Protein AF-A0A3S4H7D8-F1 (afdb_monomer_lite)

Radius of gyration: 32.88 Å; chains: 1; bounding box: 71×104×76 Å

Structure (mmCIF, N/CA/C/O backbone):
data_AF-A0A3S4H7D8-F1
#
_entry.id   AF-A0A3S4H7D8-F1
#
loop_
_atom_site.group_PDB
_atom_site.id
_atom_site.type_symbol
_atom_site.label_atom_id
_atom_site.label_alt_id
_atom_site.label_comp_id
_atom_site.label_asym_id
_atom_site.label_entity_id
_atom_site.label_seq_id
_atom_site.pdbx_PDB_ins_code
_atom_site.Cartn_x
_atom_site.Cartn_y
_atom_site.Cartn_z
_atom_site.occupancy
_atom_site.B_iso_or_equiv
_atom_site.auth_seq_id
_atom_site.auth_comp_id
_atom_site.auth_asym_id
_atom_site.auth_atom_id
_atom_site.pdbx_PDB_model_num
ATOM 1 N N . MET A 1 1 ? 6.329 37.029 -28.961 1.00 77.62 1 MET A N 1
ATOM 2 C CA . MET A 1 1 ? 5.594 35.755 -28.760 1.00 77.62 1 MET A CA 1
ATOM 3 C C . MET A 1 1 ? 4.751 35.401 -29.971 1.00 77.62 1 MET A C 1
ATOM 5 O O . MET A 1 1 ? 4.863 34.278 -30.436 1.00 77.62 1 MET A O 1
ATOM 9 N N . GLU A 1 2 ? 3.976 36.338 -30.525 1.00 82.50 2 GLU A N 1
ATOM 10 C CA . GLU A 1 2 ? 3.215 36.102 -31.762 1.00 82.50 2 GLU A CA 1
ATOM 11 C C . GLU A 1 2 ? 4.091 35.656 -32.935 1.00 82.50 2 GLU A C 1
ATOM 13 O O . GLU A 1 2 ? 3.792 34.639 -33.551 1.00 82.50 2 GLU A O 1
ATOM 18 N N . ASP A 1 3 ? 5.211 36.339 -33.185 1.00 82.44 3 ASP A N 1
ATOM 19 C CA . ASP A 1 3 ? 6.143 35.950 -34.253 1.00 82.44 3 ASP A CA 1
ATOM 20 C C . ASP A 1 3 ? 6.737 34.559 -34.031 1.00 82.44 3 ASP A C 1
ATOM 22 O O . ASP A 1 3 ? 6.942 33.821 -34.987 1.00 82.44 3 ASP A O 1
ATOM 26 N N . ARG A 1 4 ? 6.938 34.163 -32.766 1.00 75.81 4 ARG A N 1
ATOM 27 C CA . ARG A 1 4 ? 7.455 32.841 -32.387 1.00 75.81 4 ARG A CA 1
ATOM 28 C C . ARG A 1 4 ? 6.393 31.750 -32.541 1.00 75.81 4 ARG A C 1
ATOM 30 O O . ARG A 1 4 ? 6.674 30.692 -33.082 1.00 75.81 4 ARG A O 1
ATOM 37 N N . ALA A 1 5 ? 5.144 32.034 -32.173 1.00 79.62 5 ALA A N 1
ATOM 38 C CA . ALA A 1 5 ? 4.016 31.138 -32.424 1.00 79.62 5 ALA A CA 1
ATOM 39 C C . ALA A 1 5 ? 3.720 30.971 -33.929 1.00 79.62 5 ALA A C 1
ATOM 41 O O . ALA A 1 5 ? 3.297 29.895 -34.351 1.00 79.62 5 ALA A O 1
ATOM 42 N N . ARG A 1 6 ? 3.938 32.021 -34.738 1.00 80.31 6 ARG A N 1
ATOM 43 C CA . ARG A 1 6 ? 3.793 31.984 -36.204 1.00 80.31 6 ARG A CA 1
ATOM 44 C C . ARG A 1 6 ? 4.972 31.283 -36.884 1.00 80.31 6 ARG A C 1
ATOM 46 O O . ARG A 1 6 ? 4.738 30.501 -37.800 1.00 80.31 6 ARG A O 1
ATOM 53 N N . SER A 1 7 ? 6.208 31.519 -36.438 1.00 74.88 7 SER A N 1
ATOM 54 C CA . SER A 1 7 ? 7.414 30.921 -37.033 1.00 74.88 7 SER A CA 1
ATOM 55 C C . SER A 1 7 ? 7.518 29.412 -36.801 1.00 74.88 7 SER A C 1
ATOM 57 O O . SER A 1 7 ? 8.056 28.708 -37.648 1.00 74.88 7 SER A O 1
ATOM 59 N N . ILE A 1 8 ? 6.936 28.900 -35.711 1.00 72.19 8 ILE A N 1
ATOM 60 C CA . ILE A 1 8 ? 6.819 27.457 -35.425 1.00 72.19 8 ILE A CA 1
ATOM 61 C C . ILE A 1 8 ? 5.765 26.762 -36.334 1.00 72.19 8 ILE A C 1
ATOM 63 O O . ILE A 1 8 ? 5.587 25.544 -36.294 1.00 72.19 8 ILE A O 1
ATOM 67 N N . GLY A 1 9 ? 5.072 27.519 -37.196 1.00 53.75 9 GLY A N 1
ATOM 68 C CA . GLY A 1 9 ? 3.984 27.067 -38.067 1.00 53.75 9 GLY A CA 1
ATOM 69 C C . GLY A 1 9 ? 4.163 25.682 -38.715 1.00 53.75 9 GLY A C 1
ATOM 70 O O . GLY A 1 9 ? 5.124 25.414 -39.429 1.00 53.75 9 GLY A O 1
ATOM 71 N N . SER A 1 10 ? 3.163 24.814 -38.508 1.00 57.34 10 SER A N 1
ATOM 72 C CA . SER A 1 10 ? 2.993 23.465 -39.092 1.00 57.34 10 SER A CA 1
ATOM 73 C C . SER A 1 10 ? 4.110 22.430 -38.863 1.00 57.34 10 SER A C 1
ATOM 75 O O . SER A 1 10 ? 4.121 21.393 -39.525 1.00 57.34 10 SER A O 1
ATOM 77 N N . ALA A 1 11 ? 5.023 22.647 -37.913 1.00 48.16 11 ALA A N 1
ATOM 78 C CA . ALA A 1 11 ? 6.045 21.656 -37.575 1.00 48.16 11 ALA A CA 1
ATOM 79 C C . ALA A 1 11 ? 5.436 20.385 -36.933 1.00 48.16 11 ALA A C 1
ATOM 81 O O . ALA A 1 11 ? 4.646 20.457 -35.995 1.00 48.16 11 ALA A O 1
ATOM 82 N N . VAL A 1 12 ? 5.827 19.205 -37.432 1.00 55.25 12 VAL A N 1
ATOM 83 C CA . VAL A 1 12 ? 5.228 17.881 -37.124 1.00 55.25 12 VAL A CA 1
ATOM 84 C C . VAL A 1 12 ? 5.730 17.278 -35.791 1.00 55.25 12 VAL A C 1
ATOM 86 O O . VAL A 1 12 ? 5.392 16.146 -35.451 1.00 55.25 12 VAL A O 1
ATOM 89 N N . SER A 1 13 ? 6.538 18.001 -35.001 1.00 64.25 13 SER A N 1
ATOM 90 C CA . SER A 1 13 ? 7.102 17.482 -33.744 1.00 64.25 13 SER A CA 1
ATOM 91 C C . SER A 1 13 ? 6.318 17.947 -32.510 1.00 64.25 13 SER A C 1
ATOM 93 O O . SER A 1 13 ? 5.899 19.098 -32.394 1.00 64.25 13 SER A O 1
ATOM 95 N N . ARG A 1 14 ? 6.132 17.031 -31.553 1.00 58.94 14 ARG A N 1
ATOM 96 C CA . ARG A 1 14 ? 5.351 17.253 -30.325 1.00 58.94 14 ARG A CA 1
ATOM 97 C C . ARG A 1 14 ? 5.906 18.390 -29.454 1.00 58.94 14 ARG A C 1
ATOM 99 O O . ARG A 1 14 ? 5.127 19.180 -28.944 1.00 58.94 14 ARG A O 1
ATOM 106 N N . GLY A 1 15 ? 7.233 18.513 -29.355 1.00 68.62 15 GLY A N 1
ATOM 107 C CA . GLY A 1 15 ? 7.877 19.582 -28.580 1.00 68.62 15 GLY A CA 1
ATOM 108 C C . GLY A 1 15 ? 7.658 20.978 -29.172 1.00 68.62 15 GLY A C 1
ATOM 109 O O . GLY A 1 15 ? 7.417 21.927 -28.433 1.00 68.62 15 GLY A O 1
ATOM 110 N N . ALA A 1 16 ? 7.650 21.097 -30.503 1.00 68.12 16 ALA A N 1
ATOM 111 C CA . ALA A 1 16 ? 7.354 22.361 -31.175 1.00 68.12 16 ALA A CA 1
ATOM 112 C C . ALA A 1 16 ? 5.885 22.780 -30.979 1.00 68.12 16 ALA A C 1
ATOM 114 O O . ALA A 1 16 ? 5.584 23.963 -30.824 1.00 68.12 16 ALA A O 1
ATOM 115 N N . LEU A 1 17 ? 4.962 21.812 -30.934 1.00 70.31 17 LEU A N 1
ATOM 116 C CA . LEU A 1 17 ? 3.548 22.082 -30.675 1.00 70.31 17 LEU A CA 1
ATOM 117 C C . LEU A 1 17 ? 3.307 22.568 -29.237 1.00 70.31 17 LEU A C 1
ATOM 119 O O . LEU A 1 17 ? 2.519 23.492 -29.033 1.00 70.31 17 LEU A O 1
ATOM 123 N N . ASP A 1 18 ? 4.004 21.991 -28.257 1.00 74.94 18 ASP A N 1
ATOM 124 C CA . ASP A 1 18 ? 3.924 22.418 -26.857 1.00 74.94 18 ASP A CA 1
ATOM 125 C C . ASP A 1 18 ? 4.490 23.839 -26.672 1.00 74.94 18 ASP A C 1
ATOM 127 O O . ASP A 1 18 ? 3.840 24.674 -26.040 1.00 74.94 18 ASP A O 1
ATOM 131 N N . GLU A 1 19 ? 5.617 24.174 -27.314 1.00 77.19 19 GLU A N 1
ATOM 132 C CA . GLU A 1 19 ? 6.172 25.541 -27.308 1.00 77.19 19 GLU A CA 1
ATOM 133 C C . GLU A 1 19 ? 5.218 26.549 -27.979 1.00 77.19 19 GLU A C 1
ATOM 135 O O . GLU A 1 19 ? 4.993 27.650 -27.464 1.00 77.19 19 GLU A O 1
ATOM 140 N N . ALA A 1 20 ? 4.590 26.173 -29.099 1.00 76.94 20 ALA A N 1
ATOM 141 C CA . ALA A 1 20 ? 3.600 27.014 -29.770 1.00 76.94 20 ALA A CA 1
ATOM 142 C C . ALA A 1 20 ? 2.346 27.239 -28.907 1.00 76.94 20 ALA A C 1
ATOM 144 O O . ALA A 1 20 ? 1.824 28.356 -28.853 1.00 76.94 20 ALA A O 1
ATOM 145 N N . ASN A 1 21 ? 1.871 26.205 -28.209 1.00 79.88 21 ASN A N 1
ATOM 146 C CA . ASN A 1 21 ? 0.740 26.308 -27.286 1.00 79.88 21 ASN A CA 1
ATOM 147 C C . ASN A 1 21 ? 1.075 27.176 -26.071 1.00 79.88 21 ASN A C 1
ATOM 149 O O . ASN A 1 21 ? 0.256 28.006 -25.678 1.00 79.88 21 ASN A O 1
ATOM 153 N N . GLN A 1 22 ? 2.288 27.060 -25.530 1.00 79.81 22 GLN A N 1
ATOM 154 C CA . GLN A 1 22 ? 2.764 27.929 -24.457 1.00 79.81 22 GLN A CA 1
ATOM 155 C C . GLN A 1 22 ? 2.817 29.395 -24.911 1.00 79.81 22 GLN A C 1
ATOM 157 O O . GLN A 1 22 ? 2.301 30.271 -24.219 1.00 79.81 22 GLN A O 1
ATOM 162 N N . CYS A 1 23 ? 3.340 29.668 -26.112 1.00 79.88 23 CYS A N 1
ATOM 163 C CA . CYS A 1 23 ? 3.332 31.018 -26.681 1.00 79.88 23 CYS A CA 1
ATOM 164 C C . CYS A 1 23 ? 1.905 31.568 -26.844 1.00 79.88 23 CYS A C 1
ATOM 166 O O . CYS A 1 23 ? 1.665 32.735 -26.540 1.00 79.88 23 CYS A O 1
ATOM 168 N N . ARG A 1 24 ? 0.945 30.745 -27.294 1.00 84.00 24 ARG A N 1
ATOM 169 C CA . ARG A 1 24 ? -0.473 31.140 -27.413 1.00 84.00 24 ARG A CA 1
ATOM 170 C C . ARG A 1 24 ? -1.103 31.449 -26.059 1.00 84.00 24 ARG A C 1
ATOM 172 O O . ARG A 1 24 ? -1.788 32.460 -25.944 1.00 84.00 24 ARG A O 1
ATOM 179 N N . ALA A 1 25 ? -0.843 30.629 -25.043 1.00 82.94 25 ALA A N 1
ATOM 180 C CA . ALA A 1 25 ? -1.320 30.875 -23.685 1.00 82.94 25 ALA A CA 1
ATOM 181 C C . ALA A 1 25 ? -0.804 32.218 -23.142 1.00 82.94 25 ALA A C 1
ATOM 183 O O . ALA A 1 25 ? -1.588 33.015 -22.630 1.00 82.94 25 ALA A O 1
ATOM 184 N N . MET A 1 26 ? 0.482 32.519 -23.348 1.00 85.38 26 MET A N 1
ATOM 185 C CA . MET A 1 26 ? 1.066 33.803 -22.944 1.00 85.38 26 MET A CA 1
ATOM 186 C C . MET A 1 26 ? 0.446 34.992 -23.696 1.00 85.38 26 MET A C 1
ATOM 188 O O . MET A 1 26 ? 0.150 36.012 -23.081 1.00 85.38 26 MET A O 1
ATOM 192 N N . ILE A 1 27 ? 0.174 34.858 -25.002 1.00 87.19 27 ILE A N 1
ATOM 193 C CA . ILE A 1 27 ? -0.529 35.891 -25.788 1.00 87.19 27 ILE A CA 1
ATOM 194 C C . ILE A 1 27 ? -1.932 36.148 -25.221 1.00 87.19 27 ILE A C 1
ATOM 196 O O . ILE A 1 27 ? -2.331 37.303 -25.067 1.00 87.19 27 ILE A O 1
ATOM 200 N N . TYR A 1 28 ? -2.681 35.096 -24.876 1.00 86.69 28 TYR A N 1
ATOM 201 C CA . TYR A 1 28 ? -4.006 35.251 -24.271 1.00 86.69 28 TYR A CA 1
ATOM 202 C C . TYR A 1 28 ? -3.949 35.949 -22.910 1.00 86.69 28 TYR A C 1
ATOM 204 O O . TYR A 1 28 ? -4.774 36.828 -22.662 1.00 86.69 28 TYR A O 1
ATOM 212 N N . ALA A 1 29 ? -2.963 35.623 -22.071 1.00 84.00 29 ALA A N 1
ATOM 213 C CA . ALA A 1 29 ? -2.756 36.300 -20.794 1.00 84.00 29 ALA A CA 1
ATOM 214 C C . ALA A 1 29 ? -2.449 37.798 -20.987 1.00 84.00 29 ALA A C 1
ATOM 216 O O . ALA A 1 29 ? -3.114 38.641 -20.386 1.00 84.00 29 ALA A O 1
ATOM 217 N N . CYS A 1 30 ? -1.527 38.153 -21.892 1.00 86.69 30 CYS A N 1
ATOM 218 C CA . CYS A 1 30 ? -1.227 39.554 -22.210 1.00 86.69 30 CYS A CA 1
ATOM 219 C C . CYS A 1 30 ? -2.470 40.311 -22.708 1.00 86.69 30 CYS A C 1
ATOM 221 O O . CYS A 1 30 ? -2.769 41.402 -22.221 1.00 86.69 30 CYS A O 1
ATOM 223 N N . ASN A 1 31 ? -3.243 39.711 -23.618 1.00 89.38 31 ASN A N 1
ATOM 224 C CA . ASN A 1 31 ? -4.479 40.311 -24.126 1.00 89.38 31 ASN A CA 1
ATOM 225 C C . ASN A 1 31 ? -5.532 40.499 -23.024 1.00 89.38 31 ASN A C 1
ATOM 227 O O . ASN A 1 31 ? -6.253 41.497 -23.023 1.00 89.38 31 ASN A O 1
ATOM 231 N N . ALA A 1 32 ? -5.627 39.572 -22.068 1.00 87.56 32 ALA A N 1
ATOM 232 C CA . ALA A 1 32 ? -6.540 39.696 -20.935 1.00 87.56 32 ALA A CA 1
ATOM 233 C C . ALA A 1 32 ? -6.187 40.895 -20.039 1.00 87.56 32 ALA A C 1
ATOM 235 O O . ALA A 1 32 ? -7.083 41.652 -19.662 1.00 87.56 32 ALA A O 1
ATOM 236 N N . VAL A 1 33 ? -4.898 41.121 -19.761 1.00 87.50 33 VAL A N 1
ATOM 237 C CA . VAL A 1 33 ? -4.431 42.275 -18.970 1.00 87.50 33 VAL A CA 1
ATOM 238 C C . VAL A 1 33 ? -4.685 43.597 -19.697 1.00 87.50 33 VAL A C 1
ATOM 240 O O . VAL A 1 33 ? -5.185 44.543 -19.087 1.00 87.50 33 VAL A O 1
ATOM 243 N N . VAL A 1 34 ? -4.428 43.659 -21.008 1.00 91.56 34 VAL A N 1
ATOM 244 C CA . VAL A 1 34 ? -4.742 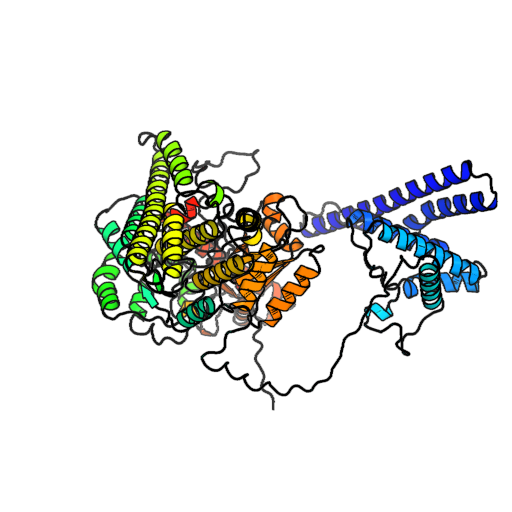44.844 -21.831 1.00 91.56 34 VAL A CA 1
ATOM 245 C C . VAL A 1 34 ? -6.243 45.147 -21.801 1.00 91.56 34 VAL A C 1
ATOM 247 O O . VAL A 1 34 ? -6.645 46.288 -21.581 1.00 91.56 34 VAL A O 1
ATOM 250 N N . ASN A 1 35 ? -7.090 44.123 -21.934 1.00 91.44 35 ASN A N 1
ATOM 251 C CA . ASN A 1 35 ? -8.543 44.285 -21.856 1.00 91.44 35 ASN A CA 1
ATOM 252 C C . ASN A 1 35 ? -9.019 44.743 -20.468 1.00 91.44 35 ASN A C 1
ATOM 254 O O . ASN A 1 35 ? -9.942 45.554 -20.372 1.00 91.44 35 ASN A O 1
ATOM 258 N N . LEU A 1 36 ? -8.413 44.241 -19.387 1.00 89.81 36 LEU A N 1
ATOM 259 C CA . LEU A 1 36 ? -8.705 44.698 -18.027 1.00 89.81 36 LEU A CA 1
ATOM 260 C C . LEU A 1 36 ? -8.384 46.188 -17.873 1.00 89.81 36 LEU A C 1
ATOM 262 O O . LEU A 1 36 ? -9.215 46.950 -17.376 1.00 89.81 36 LEU A O 1
ATOM 266 N N . ALA A 1 37 ? -7.212 46.612 -18.336 1.00 93.19 37 ALA A N 1
ATOM 267 C CA . ALA A 1 37 ? -6.800 48.005 -18.259 1.00 93.19 37 ALA A CA 1
ATOM 268 C C . ALA A 1 37 ? -7.681 48.925 -19.114 1.00 93.19 37 ALA A C 1
ATOM 270 O O . ALA A 1 37 ? -8.049 50.003 -18.652 1.00 93.19 37 ALA A O 1
ATOM 271 N N . GLN A 1 38 ? -8.115 48.475 -20.297 1.00 93.56 38 GLN A N 1
ATOM 272 C CA . GLN A 1 38 ? -9.077 49.213 -21.121 1.00 93.56 38 GLN A CA 1
ATOM 273 C C . GLN A 1 38 ? -10.401 49.437 -20.377 1.00 93.56 38 GLN A C 1
ATOM 275 O O . GLN A 1 38 ? -10.895 50.560 -20.331 1.00 93.56 38 GLN A O 1
ATOM 280 N N . LYS A 1 39 ? -10.942 48.404 -19.715 1.00 93.31 39 LYS A N 1
ATOM 281 C CA . LYS A 1 39 ? -12.167 48.543 -18.906 1.00 93.31 39 LYS A CA 1
ATOM 282 C C . LYS A 1 39 ? -12.000 49.549 -17.766 1.00 93.31 39 LYS A C 1
ATOM 284 O O . LYS A 1 39 ? -12.928 50.300 -17.465 1.00 93.31 39 LYS A O 1
ATOM 289 N N . LEU A 1 40 ? -10.835 49.563 -17.118 1.00 93.12 40 LEU A N 1
ATOM 290 C CA . LEU A 1 40 ? -10.525 50.535 -16.068 1.00 93.12 40 LEU A CA 1
ATOM 291 C C . LEU A 1 40 ? -10.377 51.955 -16.637 1.00 93.12 40 LEU A C 1
ATOM 293 O O . LEU A 1 40 ? -10.858 52.902 -16.017 1.00 93.12 40 LEU A O 1
ATOM 297 N N . ALA A 1 41 ? -9.783 52.100 -17.824 1.00 95.62 41 ALA A N 1
ATOM 298 C CA . ALA A 1 41 ? -9.647 53.381 -18.511 1.00 95.62 41 ALA A CA 1
ATOM 299 C C . ALA A 1 41 ? -11.011 53.979 -18.871 1.00 95.62 41 ALA A C 1
ATOM 301 O O . ALA A 1 41 ? -11.274 55.139 -18.565 1.00 95.62 41 ALA A O 1
ATOM 302 N N . ASP A 1 42 ? -11.904 53.172 -19.444 1.00 95.62 42 ASP A N 1
ATOM 303 C CA . ASP A 1 42 ? -13.255 53.609 -19.805 1.00 95.62 42 ASP A CA 1
ATOM 304 C C . ASP A 1 42 ? -14.046 54.025 -18.555 1.00 95.62 42 ASP A C 1
ATOM 306 O O . ASP A 1 42 ? -14.780 55.014 -18.561 1.00 95.62 42 ASP A O 1
ATOM 310 N N . LYS A 1 43 ? -13.848 53.322 -17.430 1.00 94.44 43 LYS A N 1
ATOM 311 C CA . LYS A 1 43 ? -14.435 53.714 -16.143 1.00 94.44 43 LYS A CA 1
ATOM 312 C C . LYS A 1 43 ? -13.887 55.054 -15.644 1.00 94.44 43 LYS A C 1
ATOM 314 O O . LYS A 1 43 ? -14.670 55.875 -15.171 1.00 94.44 43 LYS A O 1
ATOM 319 N N . ALA A 1 44 ? -12.580 55.288 -15.750 1.00 94.56 44 ALA A N 1
ATOM 320 C CA . ALA A 1 44 ? -11.966 56.558 -15.366 1.00 94.56 44 ALA A CA 1
ATOM 321 C C . ALA A 1 44 ? -12.460 57.727 -16.239 1.00 94.56 44 ALA A C 1
ATOM 323 O O . ALA A 1 44 ? -12.761 58.793 -15.704 1.00 94.56 44 ALA A O 1
ATOM 324 N N . GLU A 1 45 ? -12.646 57.527 -17.548 1.00 95.25 45 GLU A N 1
ATOM 325 C CA . GLU A 1 45 ? -13.241 58.546 -18.427 1.00 95.25 45 GLU A CA 1
ATOM 326 C C . GLU A 1 45 ? -14.691 58.858 -18.089 1.00 95.25 45 GLU A C 1
ATOM 328 O O . GLU A 1 45 ? -15.069 60.029 -18.037 1.00 95.25 45 GLU A O 1
ATOM 333 N N . ASN A 1 46 ? -15.496 57.830 -17.820 1.00 95.12 46 ASN A N 1
ATOM 334 C CA . ASN A 1 46 ? -16.886 58.021 -17.417 1.00 95.12 46 ASN A CA 1
ATOM 335 C C . ASN A 1 46 ? -16.979 58.823 -16.114 1.00 95.12 46 ASN A C 1
ATOM 337 O O . ASN A 1 46 ? -17.816 59.717 -16.006 1.00 95.12 46 ASN A O 1
ATOM 341 N N . LEU A 1 47 ? -16.090 58.553 -15.150 1.00 95.19 47 LEU A N 1
ATOM 342 C CA . LEU A 1 47 ? -15.984 59.350 -13.926 1.00 95.19 47 LEU A CA 1
ATOM 343 C C . LEU A 1 47 ? -15.548 60.790 -14.228 1.00 95.19 47 LEU A C 1
ATOM 345 O O . LEU A 1 47 ? -16.121 61.723 -13.676 1.00 95.19 47 LEU A O 1
ATOM 349 N N . ALA A 1 48 ? -14.597 60.997 -15.143 1.00 95.06 48 ALA A N 1
ATOM 350 C CA . ALA A 1 48 ? -14.153 62.336 -15.529 1.00 95.06 48 ALA A CA 1
ATOM 351 C C . ALA A 1 48 ? -15.260 63.159 -16.209 1.00 95.06 48 ALA A C 1
ATOM 353 O O . ALA A 1 48 ? -15.315 64.377 -16.042 1.00 95.06 48 ALA A O 1
ATOM 354 N N . ALA A 1 49 ? -16.131 62.517 -16.992 1.00 93.56 49 ALA A N 1
ATOM 355 C CA . ALA A 1 49 ? -17.198 63.182 -17.737 1.00 93.56 49 ALA A CA 1
ATOM 356 C C . ALA A 1 49 ? -18.261 63.823 -16.830 1.00 93.56 49 ALA A C 1
ATOM 358 O O . ALA A 1 49 ? -18.862 64.823 -17.215 1.00 93.56 49 ALA A O 1
ATOM 359 N N . VAL A 1 50 ? -18.469 63.264 -15.635 1.00 94.38 50 VAL A N 1
ATOM 360 C CA . VAL A 1 50 ? -19.442 63.757 -14.644 1.00 94.38 50 VAL A CA 1
ATOM 361 C C . VAL A 1 50 ? -18.789 64.500 -13.474 1.00 94.38 50 VAL A C 1
ATOM 363 O O . VAL A 1 50 ? -19.493 65.007 -12.604 1.00 94.38 50 VAL A O 1
ATOM 366 N N . GLU A 1 51 ? -17.457 64.579 -13.445 1.00 94.62 51 GLU A N 1
ATOM 367 C CA . GLU A 1 51 ? -16.708 65.298 -12.417 1.00 94.62 51 GLU A CA 1
ATOM 368 C C . GLU A 1 51 ? -16.780 66.815 -12.640 1.00 94.62 51 GLU A C 1
ATOM 370 O O . GLU A 1 51 ? -16.509 67.322 -13.731 1.00 94.62 51 GLU A O 1
ATOM 375 N N . SER A 1 52 ? -17.127 67.538 -11.577 1.00 91.69 52 SER A N 1
ATOM 376 C CA . SER A 1 52 ? -17.311 68.993 -11.584 1.00 91.69 52 SER A CA 1
ATOM 377 C C . SER A 1 52 ? -16.047 69.752 -11.176 1.00 91.69 52 SER A C 1
ATOM 379 O O . SER A 1 52 ? -15.874 70.909 -11.563 1.00 91.69 52 SER A O 1
ATOM 381 N N . HIS A 1 53 ? -15.140 69.112 -10.429 1.00 94.19 53 HIS A N 1
ATOM 382 C CA . HIS A 1 53 ? -13.892 69.729 -10.000 1.00 94.19 53 HIS A CA 1
ATOM 383 C C . HIS A 1 53 ? -12.814 69.610 -11.097 1.00 94.19 53 HIS A C 1
ATOM 385 O O . HIS A 1 53 ? -12.382 68.496 -11.414 1.00 94.19 53 HIS A O 1
ATOM 391 N N . PRO A 1 54 ? -12.312 70.726 -11.664 1.00 90.06 54 PRO A N 1
ATOM 392 C CA . PRO A 1 54 ? -11.472 70.698 -12.867 1.00 90.06 54 PRO A CA 1
ATOM 393 C C . PRO A 1 54 ? -10.151 69.943 -12.672 1.00 90.06 54 PRO A C 1
ATOM 395 O O . PRO A 1 54 ? -9.705 69.239 -13.576 1.00 90.06 54 PRO A O 1
ATOM 398 N N . TYR A 1 55 ? -9.553 70.020 -11.480 1.00 87.12 55 TYR A N 1
ATOM 399 C CA . TYR A 1 55 ? -8.329 69.277 -11.166 1.00 87.12 55 TYR A CA 1
ATOM 400 C C . TYR A 1 55 ? -8.573 67.766 -11.106 1.00 87.12 55 TYR A C 1
ATOM 402 O O . TYR A 1 55 ? -7.816 66.995 -11.689 1.00 87.12 55 TYR A O 1
ATOM 410 N N . ARG A 1 56 ? -9.680 67.335 -10.488 1.00 90.38 56 ARG A N 1
ATOM 411 C CA . ARG A 1 56 ? -10.004 65.909 -10.366 1.00 90.38 56 ARG A CA 1
ATOM 412 C C . ARG A 1 56 ? -10.396 65.314 -11.716 1.00 90.38 56 ARG A C 1
ATOM 414 O O . ARG A 1 56 ? -10.016 64.193 -12.046 1.00 90.38 56 ARG A O 1
ATOM 421 N N . GLN A 1 57 ? -11.102 66.096 -12.530 1.00 92.00 57 GLN A N 1
ATOM 422 C CA . GLN A 1 57 ? -11.410 65.737 -13.909 1.00 92.00 57 GLN A CA 1
ATOM 423 C C . GLN A 1 57 ? -10.130 65.529 -14.738 1.00 92.00 57 GLN A C 1
ATOM 425 O O . GLN A 1 57 ? -10.064 64.580 -15.522 1.00 92.00 57 GLN A O 1
ATOM 430 N N . ALA A 1 58 ? -9.113 66.380 -14.566 1.00 91.62 58 ALA A N 1
ATOM 431 C CA . ALA A 1 58 ? -7.830 66.234 -15.251 1.00 91.62 58 ALA A CA 1
ATOM 432 C C . ALA A 1 58 ? -7.084 64.955 -14.823 1.00 91.62 58 ALA A C 1
ATOM 434 O O . ALA A 1 58 ? -6.649 64.199 -15.690 1.00 91.62 58 ALA A O 1
ATOM 435 N N . GLU A 1 59 ? -7.023 64.652 -13.523 1.00 90.50 59 GLU A N 1
ATOM 436 C CA . GLU A 1 59 ? -6.404 63.421 -12.997 1.00 90.50 59 GLU A CA 1
ATOM 437 C C . GLU A 1 59 ? -7.066 62.140 -13.524 1.00 90.50 59 GLU A C 1
ATOM 439 O O . GLU A 1 59 ? -6.387 61.167 -13.860 1.00 90.50 59 GLU A O 1
ATOM 444 N N . LEU A 1 60 ? -8.400 62.119 -13.605 1.00 92.44 60 LEU A N 1
ATOM 445 C CA . LEU A 1 60 ? -9.150 60.965 -14.107 1.00 92.44 60 LEU A CA 1
ATOM 446 C C . LEU A 1 60 ? -8.901 60.739 -15.605 1.00 92.44 60 LEU A C 1
ATOM 448 O O . LEU A 1 60 ? -8.727 59.597 -16.034 1.00 92.44 60 LEU A O 1
ATOM 452 N N . ARG A 1 61 ? -8.817 61.818 -16.396 1.00 94.81 61 ARG A N 1
ATOM 453 C CA . ARG A 1 61 ? -8.450 61.741 -17.823 1.00 94.81 61 ARG A CA 1
ATOM 454 C C . ARG A 1 61 ? -7.013 61.269 -18.017 1.00 94.81 61 ARG A C 1
ATOM 456 O O . ARG A 1 61 ? -6.757 60.436 -18.882 1.00 94.81 61 ARG A O 1
ATOM 463 N N . GLU A 1 62 ? -6.090 61.763 -17.200 1.00 93.31 62 GLU A N 1
ATOM 464 C CA . GLU A 1 62 ? -4.696 61.319 -17.207 1.00 93.31 62 GLU A CA 1
ATOM 465 C C . GLU A 1 62 ? -4.588 59.827 -16.847 1.00 93.31 62 GLU A C 1
ATOM 467 O O . GLU A 1 62 ? -3.930 59.065 -17.550 1.00 93.31 62 GLU A O 1
ATOM 472 N N . THR A 1 63 ? -5.313 59.377 -15.819 1.00 93.12 63 THR A N 1
ATOM 473 C CA . THR A 1 63 ? -5.375 57.962 -15.416 1.00 93.12 63 THR A CA 1
ATOM 474 C C . THR A 1 63 ? -5.897 57.081 -16.551 1.00 93.12 63 THR A C 1
ATOM 476 O O . THR A 1 63 ? -5.314 56.035 -16.840 1.00 93.12 63 THR A O 1
ATOM 479 N N . ALA A 1 64 ? -6.959 57.506 -17.243 1.00 94.75 64 ALA A N 1
ATOM 480 C CA . ALA A 1 64 ? -7.475 56.781 -18.400 1.00 94.75 64 ALA A CA 1
ATOM 481 C C . ALA A 1 64 ? -6.443 56.679 -19.534 1.00 94.75 64 ALA A C 1
ATOM 483 O O . ALA A 1 64 ? -6.274 55.609 -20.121 1.00 94.75 64 ALA A O 1
ATOM 484 N N . ALA A 1 65 ? -5.718 57.765 -19.816 1.00 94.75 65 ALA A N 1
ATOM 485 C CA . ALA A 1 65 ? -4.660 57.767 -20.822 1.00 94.75 65 ALA A CA 1
ATOM 486 C C . ALA A 1 65 ? -3.525 56.792 -20.459 1.00 94.75 65 ALA A C 1
ATOM 488 O O . ALA A 1 65 ? -3.107 55.993 -21.300 1.00 94.75 65 ALA A O 1
ATOM 489 N N . ILE A 1 66 ? -3.086 56.793 -19.196 1.00 94.81 66 ILE A N 1
ATOM 490 C CA . ILE A 1 66 ? -2.060 55.875 -18.679 1.00 94.81 66 ILE A CA 1
ATOM 491 C C . ILE A 1 66 ? -2.515 54.416 -18.820 1.00 94.81 66 ILE A C 1
ATOM 493 O O . ILE A 1 66 ? -1.772 53.591 -19.352 1.00 94.81 66 ILE A O 1
ATOM 497 N N . LEU A 1 67 ? -3.742 54.090 -18.403 1.00 93.69 67 LEU A N 1
ATOM 498 C CA . LEU A 1 67 ? -4.285 52.726 -18.444 1.00 93.69 67 LEU A CA 1
ATOM 499 C C . LEU A 1 67 ? -4.405 52.162 -19.869 1.00 93.69 67 LEU A C 1
ATOM 501 O O . LEU A 1 67 ? -4.259 50.956 -20.055 1.00 93.69 67 LEU A O 1
ATOM 505 N N . ARG A 1 68 ? -4.622 53.010 -20.882 1.00 93.31 68 ARG A N 1
ATOM 506 C CA . ARG A 1 68 ? -4.628 52.579 -22.294 1.00 93.31 68 ARG A CA 1
ATOM 507 C C . ARG A 1 68 ? -3.235 52.405 -22.876 1.00 93.31 68 ARG A C 1
ATOM 509 O O . ARG A 1 68 ? -3.027 51.543 -23.725 1.00 93.31 68 ARG A O 1
ATOM 516 N N . LYS A 1 69 ? -2.290 53.236 -22.444 1.00 92.62 69 LYS A N 1
ATOM 517 C CA . LYS A 1 69 ? -0.925 53.252 -22.973 1.00 92.62 69 LYS A CA 1
ATOM 518 C C . LYS A 1 69 ? -0.073 52.140 -22.368 1.00 92.62 69 LYS A C 1
ATOM 520 O O . LYS A 1 69 ? 0.487 51.315 -23.087 1.00 92.62 69 LYS A O 1
ATOM 525 N N . VAL A 1 70 ? 0.043 52.130 -21.045 1.00 92.19 70 VAL A N 1
ATOM 526 C CA . VAL A 1 70 ? 1.119 51.437 -20.327 1.00 92.19 70 VAL A CA 1
ATOM 527 C C . VAL A 1 70 ? 1.127 49.914 -20.523 1.00 92.19 70 VAL A C 1
ATOM 529 O O . VAL A 1 70 ? 2.197 49.378 -20.809 1.00 92.19 70 VAL A O 1
ATOM 532 N N . PRO A 1 71 ? -0.007 49.190 -20.463 1.00 86.44 71 PRO A N 1
ATOM 533 C CA . PRO A 1 71 ? -0.019 47.735 -20.667 1.00 86.44 71 PRO A CA 1
ATOM 534 C C . PRO A 1 71 ? 0.406 47.300 -22.072 1.00 86.44 71 PRO A C 1
ATOM 536 O O . PRO A 1 71 ? 0.842 46.167 -22.251 1.00 86.44 71 PRO A O 1
ATOM 539 N N . ALA A 1 72 ? 0.264 48.185 -23.064 1.00 84.38 72 ALA A N 1
ATOM 540 C CA . ALA A 1 72 ? 0.579 47.901 -24.459 1.00 84.38 72 ALA A CA 1
ATOM 541 C C . ALA A 1 72 ? 1.960 48.428 -24.888 1.00 84.38 72 ALA A C 1
ATOM 543 O O . ALA A 1 72 ? 2.582 47.845 -25.772 1.00 84.38 72 ALA A O 1
ATOM 544 N N . GLN A 1 73 ? 2.429 49.532 -24.299 1.00 87.38 73 GLN A N 1
ATOM 545 C CA . GLN A 1 73 ? 3.609 50.275 -24.773 1.00 87.38 73 GLN A CA 1
ATOM 546 C C . GLN A 1 73 ? 4.721 50.419 -23.724 1.00 87.38 73 GLN A C 1
ATOM 548 O O . GLN A 1 73 ? 5.796 50.919 -24.047 1.00 87.38 73 GLN A O 1
ATOM 553 N N . GLY A 1 74 ? 4.490 49.970 -22.488 1.00 87.12 74 GLY A N 1
ATOM 554 C CA . GLY A 1 74 ? 5.410 50.161 -21.369 1.00 87.12 74 GLY A CA 1
ATOM 555 C C . GLY A 1 74 ? 5.300 51.548 -20.727 1.00 87.12 74 GLY A C 1
ATOM 556 O O . GLY A 1 74 ? 4.599 52.437 -21.216 1.00 87.12 74 GLY A O 1
ATOM 557 N N . ALA A 1 75 ? 5.976 51.713 -19.591 1.00 92.81 75 ALA A N 1
ATOM 558 C CA . ALA A 1 75 ? 6.024 52.969 -18.850 1.00 92.81 75 ALA A CA 1
ATOM 559 C C . ALA A 1 75 ? 7.169 53.865 -19.341 1.00 92.81 75 ALA A C 1
ATOM 561 O O . ALA A 1 75 ? 8.261 53.376 -19.623 1.00 92.81 75 ALA A O 1
ATOM 562 N N . GLY A 1 76 ? 6.923 55.173 -19.414 1.00 91.75 76 GLY A N 1
ATOM 563 C CA . GLY A 1 76 ? 7.930 56.203 -19.690 1.00 91.75 76 GLY A CA 1
ATOM 564 C C . GLY A 1 76 ? 8.137 57.206 -18.550 1.00 91.75 76 GLY A C 1
ATOM 565 O O . GLY A 1 76 ? 9.055 58.011 -18.627 1.00 91.75 76 GLY A O 1
ATOM 566 N N . SER A 1 77 ? 7.305 57.161 -17.507 1.00 93.94 77 SER A N 1
ATOM 567 C CA . SER A 1 77 ? 7.403 58.000 -16.306 1.00 93.94 77 SER A CA 1
ATOM 568 C C . SER A 1 77 ? 7.229 57.159 -15.042 1.00 93.94 77 SER A C 1
ATOM 570 O O . SER A 1 77 ? 6.749 56.021 -15.093 1.00 93.94 77 SER A O 1
ATOM 572 N N . PHE A 1 78 ? 7.579 57.717 -13.887 1.00 94.56 78 PHE A N 1
ATOM 573 C CA . PHE A 1 78 ? 7.433 57.060 -12.590 1.00 94.56 78 PHE A CA 1
ATOM 574 C C . PHE A 1 78 ? 5.968 56.738 -12.272 1.00 94.56 78 PHE A C 1
ATOM 576 O O . PHE A 1 78 ? 5.654 55.629 -11.842 1.00 94.56 78 PHE A O 1
ATOM 583 N N . LYS A 1 79 ? 5.047 57.661 -12.573 1.00 93.00 79 LYS A N 1
ATOM 584 C CA . LYS A 1 79 ? 3.600 57.448 -12.396 1.00 93.00 79 LYS A CA 1
ATOM 585 C C . LYS A 1 79 ? 3.075 56.312 -13.279 1.00 93.00 79 LYS A C 1
ATOM 587 O O . LYS A 1 79 ? 2.315 55.465 -12.811 1.00 93.00 79 LYS A O 1
ATOM 592 N N . GLU A 1 80 ? 3.513 56.260 -14.538 1.00 94.12 80 GLU A N 1
ATOM 593 C CA . GLU A 1 80 ? 3.183 55.167 -15.457 1.00 94.12 80 GLU A CA 1
ATOM 594 C C . GLU A 1 80 ? 3.732 53.821 -14.958 1.00 94.12 80 GLU A C 1
ATOM 596 O O . GLU A 1 80 ? 3.032 52.809 -15.019 1.00 94.12 80 GLU A O 1
ATOM 601 N N . ALA A 1 81 ? 4.949 53.807 -14.407 1.00 92.31 81 ALA A N 1
ATOM 602 C CA . ALA A 1 81 ? 5.580 52.601 -13.877 1.00 92.31 81 ALA A CA 1
ATOM 603 C C . ALA A 1 81 ? 4.865 52.074 -12.619 1.00 92.31 81 ALA A C 1
ATOM 605 O O . ALA A 1 81 ? 4.604 50.874 -12.518 1.00 92.31 81 ALA A O 1
ATOM 606 N N . CYS A 1 82 ? 4.455 52.958 -11.702 1.00 91.62 82 CYS A N 1
ATOM 607 C CA . CYS A 1 82 ? 3.624 52.596 -10.547 1.00 91.62 82 CYS A CA 1
ATOM 608 C C . CYS A 1 82 ? 2.270 52.008 -10.978 1.00 91.62 82 CYS A C 1
ATOM 610 O O . CYS A 1 82 ? 1.802 51.023 -10.402 1.00 91.62 82 CYS A O 1
ATOM 612 N N . GLN A 1 83 ? 1.650 52.563 -12.025 1.00 91.50 83 GLN A N 1
ATOM 613 C CA . GLN A 1 83 ? 0.385 52.049 -12.551 1.00 91.50 83 GLN A CA 1
ATOM 614 C C . GLN A 1 83 ? 0.547 50.684 -13.240 1.00 91.50 83 GLN A C 1
ATOM 616 O O . GLN A 1 83 ? -0.312 49.818 -13.052 1.00 91.50 83 GLN A O 1
ATOM 621 N N . ALA A 1 84 ? 1.634 50.466 -13.995 1.00 89.44 84 ALA A N 1
ATOM 622 C CA . ALA A 1 84 ? 1.992 49.153 -14.548 1.00 89.44 84 ALA A CA 1
ATOM 623 C C . ALA A 1 84 ? 2.133 48.111 -13.438 1.00 89.44 84 ALA A C 1
ATOM 625 O O . ALA A 1 84 ? 1.538 47.035 -13.507 1.00 89.44 84 ALA A O 1
ATOM 626 N N . PHE A 1 85 ? 2.900 48.461 -12.404 1.00 87.69 85 PHE A N 1
ATOM 627 C CA . PHE A 1 85 ? 3.145 47.609 -11.253 1.00 87.69 85 PHE A CA 1
ATOM 628 C C . PHE A 1 85 ? 1.832 47.186 -10.588 1.00 87.69 85 PHE A C 1
ATOM 630 O O . PHE A 1 85 ? 1.596 45.996 -10.390 1.00 87.69 85 PHE A O 1
ATOM 637 N N . TYR A 1 86 ? 0.936 48.137 -10.312 1.00 87.50 86 TYR A N 1
ATOM 638 C CA . TYR A 1 86 ? -0.346 47.831 -9.679 1.00 87.50 86 TYR A CA 1
ATOM 639 C C . TYR A 1 86 ? -1.293 47.028 -10.584 1.00 87.50 86 TYR A C 1
ATOM 641 O O . TYR A 1 86 ? -1.957 46.107 -10.115 1.00 87.50 86 TYR A O 1
ATOM 649 N N . LEU A 1 87 ? -1.337 47.313 -11.891 1.00 87.88 87 LEU A N 1
ATOM 650 C CA . LEU A 1 87 ? -2.118 46.509 -12.842 1.00 87.88 87 LEU A CA 1
ATOM 651 C C . LEU A 1 87 ? -1.647 45.056 -12.890 1.00 87.88 87 LEU A C 1
ATOM 653 O O . LEU A 1 87 ? -2.473 44.148 -12.970 1.00 87.88 87 LEU A O 1
ATOM 657 N N . PHE A 1 88 ? -0.334 44.839 -12.817 1.00 82.25 88 PHE A N 1
ATOM 658 C CA . PHE A 1 88 ? 0.234 43.501 -12.732 1.00 82.25 88 PHE A CA 1
ATOM 659 C C . PHE A 1 88 ? -0.217 42.793 -11.446 1.00 82.25 88 PHE A C 1
ATOM 661 O O . PHE A 1 88 ? -0.657 41.649 -11.513 1.00 82.25 88 PHE A O 1
ATOM 668 N N . GLN A 1 89 ? -0.239 43.491 -10.302 1.00 79.69 89 GLN A N 1
ATOM 669 C CA . GLN A 1 89 ? -0.791 42.941 -9.054 1.00 79.69 89 GLN A CA 1
ATOM 670 C C . GLN A 1 89 ? -2.268 42.546 -9.183 1.00 79.69 89 GLN A C 1
ATOM 672 O O . GLN A 1 89 ? -2.652 41.458 -8.758 1.00 79.69 89 GLN A O 1
ATOM 677 N N . LEU A 1 90 ? -3.095 43.385 -9.815 1.00 81.94 90 LEU A N 1
ATOM 678 C CA . LEU A 1 90 ? -4.511 43.083 -10.053 1.00 81.94 90 LEU A CA 1
ATOM 679 C C . LEU A 1 90 ? -4.706 41.867 -10.967 1.00 81.94 90 LEU A C 1
ATOM 681 O O . LEU A 1 90 ? -5.576 41.037 -10.708 1.00 81.94 90 LEU A O 1
ATOM 685 N N . ALA A 1 91 ? -3.906 41.749 -12.028 1.00 79.44 91 ALA A N 1
ATOM 686 C CA . ALA A 1 91 ? -3.974 40.618 -12.949 1.00 79.44 91 ALA A CA 1
ATOM 687 C C . ALA A 1 91 ? -3.626 39.294 -12.254 1.00 79.44 91 ALA A C 1
ATOM 689 O O . ALA A 1 91 ? -4.367 38.321 -12.378 1.00 79.44 91 ALA A O 1
ATOM 690 N N . LEU A 1 92 ? -2.549 39.280 -11.466 1.00 71.81 92 LEU A N 1
ATOM 691 C CA . LEU A 1 92 ? -2.133 38.102 -10.702 1.00 71.81 92 LEU A CA 1
ATOM 692 C C . LEU A 1 92 ? -3.135 37.743 -9.607 1.00 71.81 92 LEU A C 1
ATOM 694 O O . LEU A 1 92 ? -3.353 36.565 -9.337 1.00 71.81 92 LEU A O 1
ATOM 698 N N . HIS A 1 93 ? -3.774 38.744 -8.999 1.00 71.94 93 HIS A N 1
ATOM 699 C CA . HIS A 1 93 ? -4.845 38.520 -8.034 1.00 71.94 93 HIS A CA 1
ATOM 700 C C . HIS A 1 93 ? -6.038 37.784 -8.666 1.00 71.94 93 HIS A C 1
ATOM 702 O O . HIS A 1 93 ? -6.585 36.866 -8.057 1.00 71.94 93 HIS A O 1
ATOM 708 N N . LEU A 1 94 ? -6.414 38.144 -9.899 1.00 70.25 94 LEU A N 1
ATOM 709 C CA . LEU A 1 94 ? -7.495 37.484 -10.641 1.00 70.25 94 LEU A CA 1
ATOM 710 C C . LEU A 1 94 ? -7.139 36.054 -11.080 1.00 70.25 94 LEU A C 1
ATOM 712 O O . LEU A 1 94 ? -8.030 35.211 -11.139 1.00 70.25 94 LEU A O 1
ATOM 716 N N . GLU A 1 95 ? -5.870 35.775 -11.387 1.00 65.00 95 GLU A N 1
ATOM 717 C CA . GLU A 1 95 ? -5.404 34.438 -11.786 1.00 65.00 95 GLU A CA 1
ATOM 718 C C . GLU A 1 95 ? -5.253 33.486 -10.588 1.00 65.00 95 GLU A C 1
ATOM 720 O O . GLU A 1 95 ? -5.709 32.346 -10.639 1.00 65.00 95 GLU A O 1
ATOM 725 N N . ASN A 1 96 ? -4.654 33.956 -9.489 1.00 60.97 96 ASN A N 1
ATOM 726 C CA . ASN A 1 96 ? -4.249 33.108 -8.361 1.00 60.97 96 ASN A CA 1
ATOM 727 C C . ASN A 1 96 ? -5.277 33.022 -7.227 1.00 60.97 96 ASN A C 1
ATOM 729 O O . ASN A 1 96 ? -4.990 32.438 -6.181 1.00 60.97 96 ASN A O 1
ATOM 733 N N . GLY A 1 97 ? -6.455 33.625 -7.393 1.00 51.91 97 GLY A N 1
ATOM 734 C CA . GLY A 1 97 ? -7.634 33.396 -6.559 1.00 51.91 97 GLY A CA 1
ATOM 735 C C . GLY A 1 97 ? -7.545 33.788 -5.082 1.00 51.91 97 GLY A C 1
ATOM 736 O O . GLY A 1 97 ? -8.578 33.690 -4.431 1.00 51.91 97 GLY A O 1
ATOM 737 N N . SER A 1 98 ? -6.383 34.205 -4.547 1.00 52.12 98 SER A N 1
ATOM 738 C CA . SER A 1 98 ? -6.184 34.871 -3.238 1.00 52.12 98 SER A CA 1
ATOM 739 C C . SER A 1 98 ? -4.714 35.114 -2.830 1.00 52.12 98 SER A C 1
ATOM 741 O O . SER A 1 98 ? -4.506 35.813 -1.840 1.00 52.12 98 SER A O 1
ATOM 743 N N . TYR A 1 99 ? -3.682 34.620 -3.534 1.00 45.78 99 TYR A N 1
ATOM 744 C CA . TYR A 1 99 ? -2.270 34.889 -3.175 1.00 45.78 99 TYR A CA 1
ATOM 745 C C . TYR A 1 99 ? -1.741 36.201 -3.776 1.00 45.78 99 TYR A C 1
ATOM 747 O O . TYR A 1 99 ? -1.925 36.470 -4.961 1.00 45.78 99 TYR A O 1
ATOM 755 N N . ALA A 1 100 ? -1.045 37.011 -2.968 1.00 44.84 100 ALA A N 1
ATOM 756 C CA . ALA A 1 100 ? -0.186 38.071 -3.490 1.00 44.84 100 ALA A CA 1
ATOM 757 C C . ALA A 1 100 ? 1.041 37.415 -4.140 1.00 44.84 100 ALA A C 1
ATOM 759 O O . ALA A 1 100 ? 1.789 36.704 -3.470 1.00 44.84 100 ALA A O 1
ATOM 760 N N . VAL A 1 101 ? 1.263 37.636 -5.435 1.00 52.44 101 VAL A N 1
ATOM 761 C CA . VAL A 1 101 ? 2.567 37.333 -6.033 1.00 52.44 101 VAL A CA 1
ATOM 762 C C . VAL A 1 101 ? 3.521 38.394 -5.523 1.00 52.44 101 VAL A C 1
ATOM 764 O O . VAL A 1 101 ? 3.414 39.539 -5.938 1.00 52.44 101 VAL A O 1
ATOM 767 N N . SER A 1 102 ? 4.402 38.009 -4.600 1.00 55.06 102 SER A N 1
ATOM 768 C CA . SER A 1 102 ? 5.428 38.855 -3.987 1.00 55.06 102 SER A CA 1
ATOM 769 C C . SER A 1 102 ? 6.204 39.639 -5.054 1.00 55.06 102 SER A C 1
ATOM 771 O O . SER A 1 102 ? 7.101 39.069 -5.685 1.00 55.06 102 SER A O 1
ATOM 773 N N . PRO A 1 103 ? 5.912 40.932 -5.275 1.00 58.25 103 PRO A N 1
ATOM 774 C CA . PRO A 1 103 ? 6.637 41.704 -6.261 1.00 58.25 103 PRO A CA 1
ATOM 775 C C . PRO A 1 103 ? 7.897 42.254 -5.601 1.00 58.25 103 PRO A C 1
ATOM 777 O O . PRO A 1 103 ? 7.966 43.415 -5.201 1.00 58.25 103 PRO A O 1
ATOM 780 N N . GLY A 1 104 ? 8.876 41.369 -5.436 1.00 59.56 104 GLY A N 1
ATOM 781 C CA . GLY A 1 104 ? 10.197 41.736 -4.953 1.00 59.56 104 GLY A CA 1
ATOM 782 C C . GLY A 1 104 ? 10.810 42.846 -5.806 1.00 59.56 104 GLY A C 1
ATOM 783 O O . GLY A 1 104 ? 10.680 42.838 -7.030 1.00 59.56 104 GLY A O 1
ATOM 784 N N . GLY A 1 105 ? 11.478 43.799 -5.156 1.00 66.62 105 GLY A N 1
ATOM 785 C CA . GLY A 1 105 ? 12.333 44.775 -5.830 1.00 66.62 105 GLY A CA 1
ATOM 786 C C . GLY A 1 105 ? 11.624 45.938 -6.523 1.00 66.62 105 GLY A C 1
ATOM 787 O O . GLY A 1 105 ? 12.180 46.487 -7.471 1.00 66.62 105 GLY A O 1
ATOM 788 N N . PHE A 1 106 ? 10.440 46.364 -6.060 1.00 80.50 106 PHE A N 1
ATOM 789 C CA . PHE A 1 106 ? 9.814 47.622 -6.509 1.00 80.50 106 PHE A CA 1
ATOM 790 C C . PHE A 1 106 ? 10.795 48.800 -6.439 1.00 80.50 106 PHE A C 1
ATOM 792 O O . PHE A 1 106 ? 10.917 49.579 -7.387 1.00 80.50 106 PHE A O 1
ATOM 799 N N . ASP A 1 107 ? 11.534 48.887 -5.333 1.00 77.38 107 ASP A N 1
ATOM 800 C CA . ASP A 1 107 ? 12.528 49.925 -5.093 1.00 77.38 107 ASP A CA 1
ATOM 801 C C . ASP A 1 107 ? 13.726 49.868 -6.042 1.00 77.38 107 ASP A C 1
ATOM 803 O O . ASP A 1 107 ? 14.393 50.878 -6.208 1.00 77.38 107 ASP A O 1
ATOM 807 N N . LYS A 1 108 ? 14.001 48.737 -6.698 1.00 76.69 108 LYS A N 1
ATOM 808 C CA . LYS A 1 108 ? 15.007 48.636 -7.768 1.00 76.69 108 LYS A CA 1
ATOM 809 C C . LYS A 1 108 ? 14.400 48.846 -9.150 1.00 76.69 108 LYS A C 1
ATOM 811 O O . LYS A 1 108 ? 14.956 49.587 -9.957 1.00 76.69 108 LYS A O 1
ATOM 816 N N . LEU A 1 109 ? 13.261 48.211 -9.419 1.00 80.62 109 LEU A N 1
ATOM 817 C CA . LEU A 1 109 ? 12.609 48.204 -10.728 1.00 80.62 109 LEU A CA 1
ATOM 818 C C . LEU A 1 109 ? 12.121 49.596 -11.140 1.00 80.62 109 LEU A C 1
ATOM 820 O O . LEU A 1 109 ? 12.204 49.945 -12.316 1.00 80.62 109 LEU A O 1
ATOM 824 N N . LEU A 1 110 ? 11.622 50.394 -10.190 1.00 89.69 110 LEU A N 1
ATOM 825 C CA . LEU A 1 110 ? 11.038 51.703 -10.490 1.00 89.69 110 LEU A CA 1
ATOM 826 C C . LEU A 1 110 ? 11.979 52.882 -10.212 1.00 89.69 110 LEU A C 1
ATOM 828 O O . LEU A 1 110 ? 11.678 54.004 -10.621 1.00 89.69 110 LEU A O 1
ATOM 832 N N . TYR A 1 111 ? 13.134 52.655 -9.578 1.00 88.38 111 TYR A N 1
ATOM 833 C CA . TYR A 1 111 ? 14.038 53.743 -9.192 1.00 88.38 111 TYR A CA 1
ATOM 834 C C . TYR A 1 111 ? 14.586 54.528 -10.383 1.00 88.38 111 TYR A C 1
ATOM 836 O O . TYR A 1 111 ? 14.671 55.750 -10.311 1.00 88.38 111 TYR A O 1
ATOM 844 N N . GLY A 1 112 ? 14.870 53.864 -11.508 1.00 90.44 112 GLY A N 1
ATOM 845 C CA . GLY A 1 112 ? 15.309 54.549 -12.728 1.00 90.44 112 GLY A CA 1
ATOM 846 C C . GLY A 1 112 ? 14.273 55.547 -13.263 1.00 90.44 112 GLY A C 1
ATOM 847 O O . GLY A 1 112 ? 14.639 56.645 -13.674 1.00 90.44 112 GLY A O 1
ATOM 848 N N . PHE A 1 113 ? 12.980 55.208 -13.191 1.00 93.12 113 PHE A N 1
ATOM 849 C CA . PHE A 1 113 ? 11.892 56.111 -13.586 1.00 93.12 113 PHE A CA 1
ATOM 850 C C . PHE A 1 113 ? 11.737 57.277 -12.608 1.00 93.12 113 PHE A C 1
ATOM 852 O O . PHE A 1 113 ? 11.557 58.415 -13.033 1.00 93.12 113 PHE A O 1
ATOM 859 N N . TYR A 1 114 ? 11.854 57.003 -11.306 1.00 93.50 114 TYR A N 1
ATOM 860 C CA . TYR A 1 114 ? 11.856 58.042 -10.279 1.00 93.50 114 TYR A CA 1
ATOM 861 C C . TYR A 1 114 ? 13.003 59.038 -10.503 1.00 93.50 114 TYR A C 1
ATOM 863 O O . TYR A 1 114 ? 12.764 60.236 -10.631 1.00 93.50 114 TYR A O 1
ATOM 871 N N . GLN A 1 115 ? 14.243 58.554 -10.632 1.00 92.56 115 GLN A N 1
ATOM 872 C CA . GLN A 1 115 ? 15.407 59.413 -10.857 1.00 92.56 115 GLN A CA 1
ATOM 873 C C . GLN A 1 115 ? 15.269 60.233 -12.140 1.00 92.56 115 GLN A C 1
ATOM 875 O O . GLN A 1 115 ? 15.577 61.426 -12.137 1.00 92.56 115 GLN A O 1
ATOM 880 N N . HIS A 1 116 ? 14.793 59.612 -13.222 1.00 94.19 116 HIS A N 1
ATOM 881 C CA . HIS A 1 116 ? 14.538 60.297 -14.483 1.00 94.19 116 HIS A CA 1
ATOM 882 C C . HIS A 1 116 ? 13.581 61.482 -14.295 1.00 94.19 116 HIS A C 1
ATOM 884 O O . HIS A 1 116 ? 13.926 62.603 -14.675 1.00 94.19 116 HIS A O 1
ATOM 890 N N . ASP A 1 117 ? 12.424 61.258 -13.671 1.00 95.38 117 ASP A N 1
ATOM 891 C CA . ASP A 1 117 ? 11.384 62.280 -13.540 1.00 95.38 117 ASP A CA 1
ATOM 892 C C . ASP A 1 117 ? 11.791 63.415 -12.595 1.00 95.38 117 ASP A C 1
ATOM 894 O O . ASP A 1 117 ? 11.523 64.580 -12.897 1.00 95.38 117 ASP A O 1
ATOM 898 N N . ILE A 1 118 ? 12.489 63.102 -11.497 1.00 93.56 118 ILE A N 1
ATOM 899 C CA . ILE A 1 118 ? 13.040 64.114 -10.584 1.00 93.56 118 ILE A CA 1
ATOM 900 C C . ILE A 1 118 ? 14.110 64.956 -11.293 1.00 93.56 118 ILE A C 1
ATOM 902 O O . ILE A 1 118 ? 14.067 66.184 -11.239 1.00 93.56 118 ILE A O 1
ATOM 906 N N . THR A 1 119 ? 15.048 64.317 -12.002 1.00 93.00 119 THR A N 1
ATOM 907 C CA . THR A 1 119 ? 16.161 65.017 -12.675 1.00 93.00 119 THR A CA 1
ATOM 908 C C . THR A 1 119 ? 15.667 65.965 -13.768 1.00 93.00 119 THR A C 1
ATOM 910 O O . THR A 1 119 ? 16.232 67.042 -13.953 1.00 93.00 119 THR A O 1
ATOM 913 N N . HIS A 1 120 ? 14.601 65.591 -14.478 1.00 93.19 120 HIS A N 1
ATOM 914 C CA . HIS A 1 120 ? 14.034 66.391 -15.568 1.00 93.19 120 HIS A CA 1
ATOM 915 C C . HIS A 1 120 ? 12.914 67.340 -15.113 1.00 93.19 120 HIS A C 1
ATOM 917 O O . HIS A 1 120 ? 12.311 68.011 -15.950 1.00 93.19 120 HIS A O 1
ATOM 923 N N . GLY A 1 121 ? 12.624 67.412 -13.808 1.00 90.38 121 GLY A N 1
ATOM 924 C CA . GLY A 1 121 ? 11.578 68.279 -13.257 1.00 90.38 121 GLY A CA 1
ATOM 925 C C . GLY A 1 121 ? 10.154 67.886 -13.664 1.00 90.38 121 GLY A C 1
ATOM 926 O O . GLY A 1 121 ? 9.253 68.719 -13.596 1.00 90.38 121 GLY A O 1
ATOM 927 N N . VAL A 1 122 ? 9.945 66.637 -14.095 1.00 90.62 122 VAL A N 1
ATOM 928 C CA . VAL A 1 122 ? 8.623 66.072 -14.425 1.00 90.62 122 VAL A CA 1
ATOM 929 C C . VAL A 1 122 ? 7.805 65.856 -13.151 1.00 90.62 122 VAL A C 1
ATOM 931 O O . VAL A 1 122 ? 6.594 66.072 -13.146 1.00 90.62 122 VAL A O 1
ATOM 934 N N . LEU A 1 123 ? 8.473 65.466 -12.062 1.00 90.31 123 LEU A N 1
ATOM 935 C CA . LEU A 1 123 ? 7.896 65.337 -10.728 1.00 90.31 123 LEU A CA 1
ATOM 936 C C . LEU A 1 123 ? 8.790 66.024 -9.699 1.00 90.31 123 LEU A C 1
ATOM 938 O O . LEU A 1 123 ? 10.012 66.063 -9.825 1.00 90.31 123 LEU A O 1
ATOM 942 N N . THR A 1 124 ? 8.170 66.524 -8.637 1.00 91.38 124 THR A N 1
ATOM 943 C CA . THR A 1 124 ? 8.874 66.877 -7.400 1.00 91.38 124 THR A CA 1
ATOM 944 C C . THR A 1 124 ? 8.938 65.666 -6.459 1.00 91.38 124 THR A C 1
ATOM 946 O O . THR A 1 124 ? 8.066 64.794 -6.534 1.00 91.38 124 THR A O 1
ATOM 949 N N . PRO A 1 125 ? 9.896 65.609 -5.512 1.00 88.81 125 PRO A N 1
ATOM 950 C CA . PRO A 1 125 ? 9.939 64.538 -4.512 1.00 88.81 125 PRO A CA 1
ATOM 951 C C . PRO A 1 125 ? 8.638 64.404 -3.706 1.00 88.81 125 PRO A C 1
ATOM 953 O O . PRO A 1 125 ? 8.230 63.295 -3.377 1.00 88.81 125 PRO A O 1
ATOM 956 N N . ALA A 1 126 ? 7.950 65.521 -3.439 1.00 85.69 126 ALA A N 1
ATOM 957 C CA . ALA A 1 126 ? 6.665 65.526 -2.741 1.00 85.69 126 ALA A CA 1
ATOM 958 C C . ALA A 1 126 ? 5.549 64.855 -3.562 1.00 85.69 126 ALA A C 1
ATOM 960 O O . ALA A 1 126 ? 4.804 64.037 -3.033 1.00 85.69 126 ALA A O 1
ATOM 961 N N . GLN A 1 127 ? 5.473 65.141 -4.865 1.00 88.12 127 GLN A N 1
ATOM 962 C CA . GLN A 1 127 ? 4.504 64.498 -5.762 1.00 88.12 127 GLN A CA 1
ATOM 963 C C . GLN A 1 127 ? 4.814 63.009 -5.968 1.00 88.12 127 GLN A C 1
ATOM 965 O O . GLN A 1 127 ? 3.905 62.188 -6.044 1.00 88.12 127 GLN A O 1
ATOM 970 N N . ALA A 1 128 ? 6.095 62.636 -6.035 1.00 88.88 128 ALA A N 1
ATOM 971 C CA . ALA A 1 128 ? 6.495 61.232 -6.095 1.00 88.88 128 ALA A CA 1
ATOM 972 C C . ALA A 1 128 ? 6.093 60.474 -4.819 1.00 88.88 128 ALA A C 1
ATOM 974 O O . ALA A 1 128 ? 5.581 59.357 -4.902 1.00 88.88 128 ALA A O 1
ATOM 975 N N . TYR A 1 129 ? 6.264 61.100 -3.652 1.00 87.81 129 TYR A N 1
ATOM 976 C CA . TYR A 1 129 ? 5.841 60.543 -2.371 1.00 87.81 129 TYR A CA 1
ATOM 977 C C . TYR A 1 129 ? 4.322 60.329 -2.296 1.00 87.81 129 TYR A C 1
ATOM 979 O O . TYR A 1 129 ? 3.877 59.260 -1.886 1.00 87.81 129 TYR A O 1
ATOM 987 N N . GLU A 1 130 ? 3.528 61.291 -2.771 1.00 86.50 130 GLU A N 1
ATOM 988 C CA . GLU A 1 130 ? 2.065 61.171 -2.841 1.00 86.50 130 GLU A CA 1
ATOM 989 C C . GLU A 1 130 ? 1.624 59.977 -3.705 1.00 86.50 130 GLU A C 1
ATOM 991 O O . GLU A 1 130 ? 0.737 59.214 -3.321 1.00 86.50 130 GLU A O 1
ATOM 996 N N . ILE A 1 131 ? 2.287 59.751 -4.846 1.00 90.06 131 ILE A N 1
ATOM 997 C CA . ILE A 1 131 ? 2.038 58.580 -5.704 1.00 90.06 131 ILE A CA 1
ATOM 998 C C . ILE A 1 131 ? 2.356 57.276 -4.955 1.00 90.06 131 ILE A C 1
ATOM 1000 O O . ILE A 1 131 ? 1.611 56.300 -5.071 1.00 90.06 131 ILE A O 1
ATOM 1004 N N . VAL A 1 132 ? 3.445 57.252 -4.182 1.00 86.50 132 VAL A N 1
ATOM 1005 C CA . VAL A 1 132 ? 3.853 56.090 -3.379 1.00 86.50 132 VAL A CA 1
ATOM 1006 C C . VAL A 1 132 ? 2.859 55.805 -2.250 1.00 86.50 132 VAL A C 1
ATOM 1008 O O . VAL A 1 132 ? 2.477 54.649 -2.070 1.00 86.50 132 VAL A O 1
ATOM 1011 N N . GLU A 1 133 ? 2.392 56.824 -1.524 1.00 83.50 133 GLU A N 1
ATOM 1012 C CA . GLU A 1 133 ? 1.338 56.674 -0.508 1.00 83.50 133 GLU A CA 1
ATOM 1013 C C . GLU A 1 133 ? 0.027 56.168 -1.122 1.00 83.50 133 GLU A C 1
ATOM 1015 O O . GLU A 1 133 ? -0.582 55.232 -0.598 1.00 83.50 133 GLU A O 1
ATOM 1020 N N . CYS A 1 134 ? -0.373 56.715 -2.273 1.00 84.75 134 CYS A N 1
ATOM 1021 C CA . CYS A 1 134 ? -1.555 56.260 -3.002 1.00 84.75 134 CYS A CA 1
ATOM 1022 C C . CYS A 1 134 ? -1.441 54.786 -3.416 1.00 84.75 134 CYS A C 1
ATOM 1024 O O . CYS A 1 134 ? -2.394 54.019 -3.268 1.00 84.75 134 CYS A O 1
ATOM 1026 N N . LEU A 1 135 ? -0.280 54.362 -3.921 1.00 85.19 135 LEU A N 1
ATOM 1027 C CA . LEU A 1 135 ? -0.039 52.964 -4.273 1.00 85.19 135 LEU A CA 1
ATOM 1028 C C . LEU A 1 135 ? -0.112 52.054 -3.041 1.00 85.19 135 LEU A C 1
ATOM 1030 O O . LEU A 1 135 ? -0.740 50.998 -3.105 1.00 85.19 135 LEU A O 1
ATOM 1034 N N . TRP A 1 136 ? 0.484 52.469 -1.920 1.00 77.00 136 TRP A N 1
ATOM 1035 C CA . TRP A 1 136 ? 0.407 51.735 -0.656 1.00 77.00 136 TRP A CA 1
ATOM 1036 C C . TRP A 1 136 ? -1.034 51.534 -0.191 1.00 77.00 136 TRP A C 1
ATOM 1038 O O . TRP A 1 136 ? -1.401 50.414 0.154 1.00 77.00 136 TRP A O 1
ATOM 1048 N N . LEU A 1 137 ? -1.871 52.573 -0.254 1.00 75.94 137 LEU A N 1
ATOM 1049 C CA . LEU A 1 137 ? -3.304 52.468 0.044 1.00 75.94 137 LEU A CA 1
ATOM 1050 C C . LEU A 1 137 ? -3.988 51.416 -0.833 1.00 75.94 137 LEU A C 1
ATOM 1052 O O . LEU A 1 137 ? -4.666 50.521 -0.334 1.00 75.94 137 LEU A O 1
ATOM 1056 N N . LYS A 1 138 ? -3.757 51.473 -2.146 1.00 79.19 138 LYS A N 1
ATOM 1057 C CA . LYS A 1 138 ? -4.340 50.534 -3.114 1.00 79.19 138 LYS A CA 1
ATOM 1058 C C . LYS A 1 138 ? -3.869 49.091 -2.922 1.00 79.19 138 LYS A C 1
ATOM 1060 O O . LYS A 1 138 ? -4.623 48.162 -3.215 1.00 79.19 138 LYS A O 1
ATOM 1065 N N . LEU A 1 139 ? -2.638 48.892 -2.458 1.00 74.75 139 LEU A N 1
ATOM 1066 C CA . LEU A 1 139 ? -2.097 47.582 -2.092 1.00 74.75 139 LEU A CA 1
ATOM 1067 C C . LEU A 1 139 ? -2.704 47.060 -0.783 1.00 74.75 139 LEU A C 1
ATOM 1069 O O . LEU A 1 139 ? -2.973 45.863 -0.686 1.00 74.75 139 LEU A O 1
ATOM 1073 N N . SER A 1 140 ? -2.965 47.940 0.185 1.00 68.38 140 SER A N 1
ATOM 1074 C CA . SER A 1 140 ? -3.663 47.608 1.432 1.00 68.38 140 SER A CA 1
ATOM 1075 C C . SER A 1 140 ? -5.138 47.266 1.207 1.00 68.38 140 SER A C 1
ATOM 1077 O O . SER A 1 140 ? -5.629 46.324 1.816 1.00 68.38 140 SER A O 1
ATOM 1079 N N . GLU A 1 141 ? -5.836 47.934 0.280 1.00 68.62 141 GLU A N 1
ATOM 1080 C CA . GLU A 1 141 ? -7.222 47.587 -0.095 1.00 68.62 141 GLU A CA 1
ATOM 1081 C C . GLU A 1 141 ? -7.347 46.149 -0.629 1.00 68.62 141 GLU A C 1
ATOM 1083 O O . GLU A 1 141 ? -8.327 45.459 -0.350 1.00 68.62 141 GLU A O 1
ATOM 1088 N N . LEU A 1 142 ? -6.343 45.665 -1.374 1.00 63.69 142 LEU A N 1
ATOM 1089 C CA . LEU A 1 142 ? -6.289 44.262 -1.810 1.00 63.69 142 LEU A CA 1
ATOM 1090 C C . LEU A 1 142 ? -6.113 43.293 -0.633 1.00 63.69 142 LEU A C 1
ATOM 1092 O O . LEU A 1 142 ? -6.443 42.110 -0.748 1.00 63.69 142 LEU A O 1
ATOM 1096 N N . SER A 1 143 ? -5.606 43.793 0.491 1.00 55.28 143 SER A N 1
ATOM 1097 C CA . SER A 1 143 ? -5.407 43.031 1.713 1.00 55.28 143 SER A CA 1
ATOM 1098 C C . SER A 1 143 ? -6.600 43.132 2.680 1.00 55.28 143 SER A C 1
ATOM 1100 O O . SER A 1 143 ? -6.883 42.146 3.344 1.00 55.28 143 SER A O 1
ATOM 1102 N N . GLU A 1 144 ? -7.361 44.234 2.746 1.00 48.97 144 GLU A N 1
ATOM 1103 C CA . GLU A 1 144 ? -8.526 44.412 3.653 1.00 48.97 144 GLU A CA 1
ATOM 1104 C C . GLU A 1 144 ? -9.764 43.547 3.318 1.00 48.97 144 GLU A C 1
ATOM 1106 O O . GLU A 1 144 ? -10.640 43.368 4.161 1.00 48.97 144 GLU A O 1
ATOM 1111 N N . VAL A 1 145 ? -9.835 42.916 2.137 1.00 45.72 145 VAL A N 1
ATOM 1112 C CA . VAL A 1 145 ? -10.833 41.854 1.840 1.00 45.72 145 VAL A CA 1
ATOM 1113 C C . VAL A 1 145 ? -10.532 40.556 2.629 1.00 45.72 145 VAL A C 1
ATOM 1115 O O . VAL A 1 145 ? -11.303 39.595 2.601 1.00 45.72 145 VAL A O 1
ATOM 1118 N N . ARG A 1 146 ? -9.416 40.522 3.373 1.00 49.94 146 ARG A N 1
ATOM 1119 C CA . ARG A 1 146 ? -8.944 39.423 4.225 1.00 49.94 146 ARG A CA 1
ATOM 1120 C C . ARG A 1 146 ? -9.163 39.815 5.701 1.00 49.94 146 ARG A C 1
ATOM 1122 O O . ARG A 1 146 ? -8.796 40.908 6.107 1.00 49.94 146 ARG A O 1
ATOM 1129 N N . ALA A 1 147 ? -9.806 38.922 6.456 1.00 35.38 147 ALA A N 1
ATOM 1130 C CA . ALA A 1 147 ? -10.318 39.020 7.838 1.00 35.38 147 ALA A CA 1
ATOM 1131 C C . ALA A 1 147 ? -9.409 39.731 8.895 1.00 35.38 147 ALA A C 1
ATOM 1133 O O . ALA A 1 147 ? -8.221 39.925 8.649 1.00 35.38 147 ALA A O 1
ATOM 1134 N N . PRO A 1 148 ? -9.927 40.096 10.097 1.00 40.12 148 PRO A N 1
ATOM 1135 C CA . PRO A 1 148 ? -9.309 41.047 11.033 1.00 40.12 148 PRO A CA 1
ATOM 1136 C C . PRO A 1 148 ? -8.169 40.432 11.870 1.00 40.12 148 PRO A C 1
ATOM 1138 O O . PRO A 1 148 ? -8.244 40.360 13.097 1.00 40.12 148 PRO A O 1
ATOM 1141 N N . CYS A 1 149 ? -7.103 39.980 11.214 1.00 41.97 149 CYS A N 1
ATOM 1142 C CA . CYS A 1 149 ? -5.844 39.592 11.845 1.00 41.97 149 CYS A CA 1
ATOM 1143 C C . CYS A 1 149 ? -4.655 40.295 11.174 1.00 41.97 149 CYS A C 1
ATOM 1145 O O . CYS A 1 149 ? -4.748 40.741 10.032 1.00 41.97 149 CYS A O 1
ATOM 1147 N N . GLU A 1 150 ? -3.546 40.412 11.908 1.00 41.03 150 GLU A N 1
ATOM 1148 C CA . GLU A 1 150 ? -2.327 41.098 11.457 1.00 41.03 150 GLU A CA 1
ATOM 1149 C C . GLU A 1 150 ? -1.826 40.546 10.111 1.00 41.03 150 GLU A C 1
ATOM 1151 O O . GLU A 1 150 ? -1.774 39.332 9.918 1.00 41.03 150 GLU A O 1
ATOM 1156 N N . GLN A 1 151 ? -1.468 41.440 9.184 1.00 46.25 151 GLN A N 1
ATOM 1157 C CA . GLN A 1 151 ? -1.138 41.090 7.801 1.00 46.25 151 GLN A CA 1
ATOM 1158 C C . GLN A 1 151 ? 0.372 41.162 7.556 1.00 46.25 151 GLN A C 1
ATOM 1160 O O . GLN A 1 151 ? 1.019 42.167 7.864 1.00 46.25 151 GLN A O 1
ATOM 1165 N N . ASP A 1 152 ? 0.931 40.116 6.947 1.00 46.62 152 ASP A N 1
ATOM 1166 C CA . ASP A 1 152 ? 2.287 40.152 6.400 1.00 46.62 152 ASP A CA 1
ATOM 1167 C C . ASP A 1 152 ? 2.306 41.042 5.143 1.00 46.62 152 ASP A C 1
ATOM 1169 O O . ASP A 1 152 ? 1.535 40.848 4.203 1.00 46.62 152 ASP A O 1
ATOM 1173 N N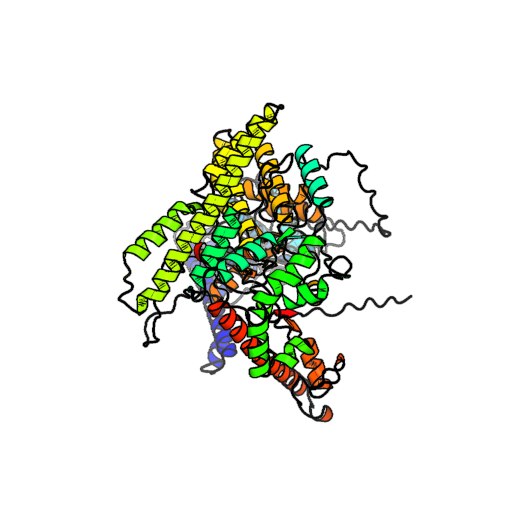 . GLY A 1 153 ? 3.137 42.080 5.148 1.00 51.06 153 GLY A N 1
ATOM 1174 C CA . GLY A 1 153 ? 3.212 43.108 4.111 1.00 51.06 153 GLY A CA 1
ATOM 1175 C C . GLY A 1 153 ? 4.087 42.726 2.918 1.00 51.06 153 GLY A C 1
ATOM 1176 O O . GLY A 1 153 ? 4.891 41.795 2.958 1.00 51.06 153 GLY A O 1
ATOM 1177 N N . TYR A 1 154 ? 3.926 43.484 1.831 1.00 55.78 154 TYR A N 1
ATOM 1178 C CA . TYR A 1 154 ? 4.627 43.269 0.567 1.00 55.78 154 TYR A CA 1
ATOM 1179 C C . TYR A 1 154 ? 6.153 43.423 0.742 1.00 55.78 154 TYR A C 1
ATOM 1181 O O . TYR A 1 154 ? 6.601 44.442 1.280 1.00 55.78 154 TYR A O 1
ATOM 1189 N N . PRO A 1 155 ? 6.983 42.476 0.264 1.00 54.38 155 PRO A N 1
ATOM 1190 C CA . PRO A 1 155 ? 8.438 42.611 0.282 1.00 54.38 155 PRO A CA 1
ATOM 1191 C C . PRO A 1 155 ? 8.875 43.549 -0.852 1.00 54.38 155 PRO A C 1
ATOM 1193 O O . PRO A 1 155 ? 9.390 43.132 -1.883 1.00 54.38 155 PRO A O 1
ATOM 1196 N N . MET A 1 156 ? 8.635 44.848 -0.670 1.00 59.75 156 MET A N 1
ATOM 1197 C CA . MET A 1 156 ? 8.932 45.894 -1.661 1.00 59.75 156 MET A CA 1
ATOM 1198 C C . MET A 1 156 ? 10.436 46.200 -1.793 1.00 59.75 156 MET A C 1
ATOM 1200 O O . MET A 1 156 ? 10.816 46.992 -2.653 1.00 59.75 156 MET A O 1
ATOM 1204 N N . PHE A 1 157 ? 11.269 45.567 -0.958 1.00 63.25 157 PHE A N 1
ATOM 1205 C CA . PHE A 1 157 ? 12.718 45.746 -0.882 1.00 63.25 157 PHE A CA 1
ATOM 1206 C C . PHE A 1 157 ? 13.431 44.496 -1.389 1.00 63.25 157 PHE A C 1
ATOM 1208 O O . PHE A 1 157 ? 13.312 43.419 -0.801 1.00 63.25 157 PHE A O 1
ATOM 1215 N N . ASP A 1 158 ? 14.229 44.639 -2.442 1.00 58.88 158 ASP A N 1
ATOM 1216 C CA . ASP A 1 158 ? 15.011 43.520 -2.985 1.00 58.88 158 ASP A CA 1
ATOM 1217 C C . ASP A 1 158 ? 16.026 42.952 -1.971 1.00 58.88 158 ASP A C 1
ATOM 1219 O O . ASP A 1 158 ? 16.268 41.752 -1.904 1.00 58.88 158 ASP A O 1
ATOM 1223 N N . ALA A 1 159 ? 16.584 43.802 -1.106 1.00 56.00 159 ALA A N 1
ATOM 1224 C CA . ALA A 1 159 ? 17.540 43.375 -0.083 1.00 56.00 159 ALA A CA 1
ATOM 1225 C C . ALA A 1 159 ? 16.930 42.424 0.969 1.00 56.00 159 ALA A C 1
ATOM 1227 O O . ALA A 1 159 ? 17.625 41.552 1.492 1.00 56.00 159 ALA A O 1
ATOM 1228 N N . MET A 1 160 ? 15.623 42.527 1.233 1.00 56.31 160 MET A N 1
ATOM 1229 C CA . MET A 1 160 ? 14.925 41.629 2.162 1.00 56.31 160 MET A CA 1
ATOM 1230 C C . MET A 1 160 ? 14.724 40.227 1.566 1.00 56.31 160 MET A C 1
ATOM 1232 O O . MET A 1 160 ? 14.657 39.246 2.303 1.00 56.31 160 MET A O 1
ATOM 1236 N N . LEU A 1 161 ? 14.730 40.112 0.233 1.00 51.62 161 LEU A N 1
ATOM 1237 C CA . LEU A 1 161 ? 14.737 38.842 -0.504 1.00 51.62 161 LEU A CA 1
ATOM 1238 C C . LEU A 1 161 ? 16.052 38.062 -0.321 1.00 51.62 161 LEU A C 1
ATOM 1240 O O . LEU A 1 161 ? 16.085 36.847 -0.499 1.00 51.62 161 LEU A O 1
ATOM 1244 N N . HIS A 1 162 ? 17.117 38.753 0.094 1.00 55.84 162 HIS A N 1
ATOM 1245 C CA . HIS A 1 162 ? 18.425 38.181 0.412 1.00 55.84 162 HIS A CA 1
ATOM 1246 C C . HIS A 1 162 ? 18.678 38.030 1.924 1.00 55.84 162 HIS A C 1
ATOM 1248 O O . HIS A 1 162 ? 19.804 37.754 2.332 1.00 55.84 162 HIS A O 1
ATOM 1254 N N . GLY A 1 163 ? 17.640 38.174 2.759 1.00 53.31 163 GLY A N 1
ATOM 1255 C CA . GLY A 1 163 ? 17.709 37.912 4.201 1.00 53.31 163 GLY A CA 1
ATOM 1256 C C . GLY A 1 163 ? 18.269 39.055 5.053 1.00 53.31 163 GLY A C 1
ATOM 1257 O O . GLY A 1 163 ? 18.633 38.818 6.203 1.00 53.31 163 GLY A O 1
ATOM 1258 N N . VAL A 1 164 ? 18.343 40.276 4.512 1.00 56.75 164 VAL A N 1
ATOM 1259 C CA . VAL A 1 164 ? 18.789 41.473 5.244 1.00 56.75 164 VAL A CA 1
ATOM 1260 C C . VAL A 1 164 ? 17.630 42.044 6.069 1.00 56.75 164 VAL A C 1
ATOM 1262 O O . VAL A 1 164 ? 16.531 42.244 5.547 1.00 56.75 164 VAL A O 1
ATOM 1265 N N . SER A 1 165 ? 17.875 42.307 7.358 1.00 60.50 165 SER A N 1
ATOM 1266 C CA . SER A 1 165 ? 16.901 42.948 8.255 1.00 60.50 165 SER A CA 1
ATOM 1267 C C . SER A 1 165 ? 16.700 44.415 7.874 1.00 60.50 165 SER A C 1
ATOM 1269 O O . SER A 1 165 ? 17.629 45.077 7.424 1.00 60.50 165 SER A O 1
ATOM 1271 N N . ILE A 1 166 ? 15.505 44.963 8.101 1.00 58.84 166 ILE A N 1
ATOM 1272 C CA . ILE A 1 166 ? 15.244 46.369 7.770 1.00 58.84 166 ILE A CA 1
ATOM 1273 C C . ILE A 1 166 ? 16.010 47.368 8.643 1.00 58.84 166 ILE A C 1
ATOM 1275 O O . ILE A 1 166 ? 16.272 48.493 8.227 1.00 58.84 166 ILE A O 1
ATOM 1279 N N . ASP A 1 167 ? 16.401 46.921 9.834 1.00 59.12 167 ASP A N 1
ATOM 1280 C CA . ASP A 1 167 ? 17.228 47.680 10.769 1.00 59.12 167 ASP A CA 1
ATOM 1281 C C . ASP A 1 167 ? 18.730 47.392 10.579 1.00 59.12 167 ASP A C 1
ATOM 1283 O O . ASP A 1 167 ? 19.552 47.816 11.392 1.00 59.12 167 ASP A O 1
ATOM 1287 N N . ASP A 1 168 ? 19.106 46.641 9.536 1.00 59.22 168 ASP A N 1
ATOM 1288 C CA . ASP A 1 168 ? 20.503 46.340 9.231 1.00 59.22 168 ASP A CA 1
ATOM 1289 C C . ASP A 1 168 ? 21.213 47.599 8.694 1.00 59.22 168 ASP A C 1
ATOM 1291 O O . ASP A 1 168 ? 20.806 48.141 7.663 1.00 59.22 168 ASP A O 1
ATOM 1295 N N . PRO A 1 169 ? 22.296 48.077 9.335 1.00 54.62 169 PRO A N 1
ATOM 1296 C CA . PRO A 1 169 ? 23.052 49.234 8.857 1.00 54.62 169 PRO A CA 1
ATOM 1297 C C . PRO A 1 169 ? 23.731 49.017 7.491 1.00 54.62 169 PRO A C 1
ATOM 1299 O O . PRO A 1 169 ? 24.176 49.991 6.882 1.00 54.62 169 PRO A O 1
ATOM 1302 N N . ALA A 1 170 ? 23.818 47.777 6.993 1.00 51.44 170 ALA A N 1
ATOM 1303 C CA . ALA A 1 170 ? 24.275 47.451 5.641 1.00 51.44 170 ALA A CA 1
ATOM 1304 C C . ALA A 1 170 ? 23.177 47.592 4.568 1.00 51.44 170 ALA A C 1
ATOM 1306 O O . ALA A 1 170 ? 23.475 47.519 3.371 1.00 51.44 170 ALA A O 1
ATOM 1307 N N . LEU A 1 171 ? 21.914 47.795 4.962 1.00 59.47 171 LEU A N 1
ATOM 1308 C CA . LEU A 1 171 ? 20.804 47.998 4.039 1.00 59.47 171 LEU A CA 1
ATOM 1309 C C . LEU A 1 171 ? 20.931 49.365 3.351 1.00 59.47 171 LEU A C 1
ATOM 1311 O O . LEU A 1 171 ? 20.662 50.413 3.938 1.00 59.47 171 LEU A O 1
ATOM 1315 N N . VAL A 1 172 ? 21.311 49.363 2.072 1.00 56.41 172 VAL A N 1
ATOM 1316 C CA . VAL A 1 172 ? 21.320 50.586 1.259 1.00 56.41 172 VAL A CA 1
ATOM 1317 C C . VAL A 1 172 ? 19.891 50.898 0.810 1.00 56.41 172 VAL A C 1
ATOM 1319 O O . VAL A 1 172 ? 19.404 50.379 -0.192 1.00 56.41 172 VAL A O 1
ATOM 1322 N N . ILE A 1 173 ? 19.220 51.749 1.584 1.00 63.75 173 ILE A N 1
ATOM 1323 C CA . ILE A 1 173 ? 17.898 52.318 1.303 1.00 63.75 173 ILE A CA 1
ATOM 1324 C C . ILE A 1 173 ? 18.083 53.452 0.285 1.00 63.75 173 ILE A C 1
ATOM 1326 O O . ILE A 1 173 ? 18.748 54.445 0.581 1.00 63.75 173 ILE A O 1
ATOM 1330 N N . ASN A 1 174 ? 17.516 53.320 -0.917 1.00 75.25 174 ASN A N 1
ATOM 1331 C CA . ASN A 1 174 ? 17.448 54.445 -1.851 1.00 75.25 174 ASN A CA 1
ATOM 1332 C C . ASN A 1 174 ? 16.269 55.372 -1.488 1.00 75.25 174 ASN A C 1
ATOM 1334 O O . ASN A 1 174 ? 15.459 55.061 -0.613 1.00 75.25 174 ASN A O 1
ATOM 1338 N N . GLU A 1 175 ? 16.159 56.531 -2.137 1.00 79.81 175 GLU A N 1
ATOM 1339 C CA . GLU A 1 175 ? 15.101 57.503 -1.811 1.00 79.81 175 GLU A CA 1
ATOM 1340 C C . GLU A 1 175 ? 13.687 56.900 -1.907 1.00 79.81 175 GLU A C 1
ATOM 1342 O O . GLU A 1 175 ? 12.836 57.191 -1.068 1.00 79.81 175 GLU A O 1
ATOM 1347 N N . LEU A 1 176 ? 13.450 55.993 -2.859 1.00 80.94 176 LEU A N 1
ATOM 1348 C CA . LEU A 1 176 ? 12.164 55.319 -3.031 1.00 80.94 176 LEU A CA 1
ATOM 1349 C C . LEU A 1 176 ? 11.894 54.310 -1.902 1.00 80.94 176 LEU A C 1
ATOM 1351 O O . LEU A 1 176 ? 10.782 54.254 -1.375 1.00 80.94 176 LEU A O 1
ATOM 1355 N N . SER A 1 177 ? 12.921 53.575 -1.468 1.00 75.00 177 SER A N 1
ATOM 1356 C CA . SER A 1 177 ? 12.876 52.710 -0.285 1.00 75.00 177 SER A CA 1
ATOM 1357 C C . SER A 1 177 ? 12.477 53.510 0.973 1.00 75.00 177 SER A C 1
ATOM 1359 O O . SER A 1 177 ? 11.638 53.062 1.757 1.00 75.00 177 SER A O 1
ATOM 1361 N N . ALA A 1 178 ? 13.009 54.726 1.148 1.00 75.56 178 ALA A N 1
ATOM 1362 C CA . ALA A 1 178 ? 12.660 55.606 2.269 1.00 75.56 178 ALA A CA 1
ATOM 1363 C C . ALA A 1 178 ? 11.211 56.120 2.189 1.00 75.56 178 ALA A C 1
ATOM 1365 O O . ALA A 1 178 ? 10.506 56.138 3.201 1.00 75.56 178 ALA A O 1
ATOM 1366 N N . MET A 1 179 ? 10.742 56.479 0.988 1.00 82.62 179 MET A N 1
ATOM 1367 C CA . MET A 1 179 ? 9.351 56.884 0.750 1.00 82.62 179 MET A CA 1
ATOM 1368 C C . MET A 1 179 ? 8.362 55.762 1.090 1.00 82.62 179 MET A C 1
ATOM 1370 O O . MET A 1 179 ? 7.364 56.006 1.762 1.00 82.62 179 MET A O 1
ATOM 1374 N N . LEU A 1 180 ? 8.652 54.516 0.707 1.00 76.31 180 LEU A N 1
ATOM 1375 C CA . LEU A 1 180 ? 7.798 53.370 1.040 1.00 76.31 180 LEU A CA 1
ATOM 1376 C C . LEU A 1 180 ? 7.686 53.153 2.559 1.00 76.31 180 LEU A C 1
ATOM 1378 O O . LEU A 1 180 ? 6.607 52.834 3.057 1.00 76.31 180 LEU A O 1
ATOM 1382 N N . LEU A 1 181 ? 8.783 53.343 3.300 1.00 73.31 181 LEU A N 1
ATOM 1383 C CA . LEU A 1 181 ? 8.793 53.212 4.760 1.00 73.31 181 LEU A CA 1
ATOM 1384 C C . LEU A 1 181 ? 7.994 54.308 5.455 1.00 73.31 181 LEU A C 1
ATOM 1386 O O . LEU A 1 181 ? 7.277 54.029 6.417 1.00 73.31 181 LEU A O 1
ATOM 1390 N N . ALA A 1 182 ? 8.122 55.544 4.979 1.00 79.19 182 ALA A N 1
ATOM 1391 C CA . ALA A 1 182 ? 7.358 56.669 5.498 1.00 79.19 182 ALA A CA 1
ATOM 1392 C C . ALA A 1 182 ? 5.857 56.503 5.210 1.00 79.19 182 ALA A C 1
ATOM 1394 O O . ALA A 1 182 ? 5.057 56.626 6.136 1.00 79.19 182 ALA A O 1
ATOM 1395 N N . ALA A 1 183 ? 5.488 56.096 3.990 1.00 78.31 183 ALA A N 1
ATOM 1396 C CA . ALA A 1 183 ? 4.099 55.849 3.602 1.00 78.31 183 ALA A CA 1
ATOM 1397 C C . ALA A 1 183 ? 3.440 54.784 4.489 1.00 78.31 183 ALA A C 1
ATOM 1399 O O . ALA A 1 183 ? 2.361 55.006 5.037 1.00 78.31 183 ALA A O 1
ATOM 1400 N N . ARG A 1 184 ? 4.126 53.657 4.719 1.00 73.94 184 ARG A N 1
ATOM 1401 C CA . ARG A 1 184 ? 3.669 52.617 5.653 1.00 73.94 184 ARG A CA 1
ATOM 1402 C C . ARG A 1 184 ? 3.418 53.184 7.054 1.00 73.94 184 ARG A C 1
ATOM 1404 O O . ARG A 1 184 ? 2.340 52.980 7.604 1.00 73.94 184 ARG A O 1
ATOM 1411 N N . ARG A 1 185 ? 4.402 53.887 7.631 1.00 73.19 185 ARG A N 1
ATOM 1412 C CA . ARG A 1 185 ? 4.301 54.459 8.988 1.00 73.19 185 ARG A CA 1
ATOM 1413 C C . ARG A 1 185 ? 3.144 55.452 9.098 1.00 73.19 185 ARG A C 1
ATOM 1415 O O . ARG A 1 185 ? 2.437 55.458 10.100 1.00 73.19 185 ARG A O 1
ATOM 1422 N N . ASN A 1 186 ? 2.935 56.275 8.074 1.00 76.75 186 ASN A N 1
ATOM 1423 C CA . ASN A 1 186 ? 1.833 57.231 8.043 1.00 76.75 186 ASN A CA 1
ATOM 1424 C C . ASN A 1 186 ? 0.474 56.526 8.017 1.00 76.75 186 ASN A C 1
ATOM 1426 O O . ASN A 1 186 ? -0.415 56.896 8.781 1.00 76.75 186 ASN A O 1
ATOM 1430 N N . LEU A 1 187 ? 0.324 55.481 7.202 1.00 69.75 187 LEU A N 1
ATOM 1431 C CA . LEU A 1 187 ? -0.915 54.705 7.128 1.00 69.75 187 LEU A CA 1
ATOM 1432 C C . LEU A 1 187 ? -1.213 53.944 8.427 1.00 69.75 187 LEU A C 1
ATOM 1434 O O . LEU A 1 187 ? -2.353 53.974 8.889 1.00 69.75 187 LEU A O 1
ATOM 1438 N N . GLU A 1 188 ? -0.195 53.350 9.059 1.00 70.12 188 GLU A N 1
ATOM 1439 C CA . GLU A 1 188 ? -0.313 52.718 10.384 1.00 70.12 188 GLU A CA 1
ATOM 1440 C C . GLU A 1 188 ? -0.756 53.721 11.465 1.00 70.12 188 GLU A C 1
ATOM 1442 O O . GLU A 1 188 ? -1.572 53.389 12.325 1.00 70.12 188 GLU A O 1
ATOM 1447 N N . ASN A 1 189 ? -0.267 54.966 11.411 1.00 75.69 189 ASN A N 1
ATOM 1448 C CA . ASN A 1 189 ? -0.677 56.022 12.341 1.00 75.69 189 ASN A CA 1
ATOM 1449 C C . ASN A 1 189 ? -2.126 56.485 12.116 1.00 75.69 189 ASN A C 1
ATOM 1451 O O . ASN A 1 189 ? -2.811 56.834 13.077 1.00 75.69 189 ASN A O 1
ATOM 1455 N N . ILE A 1 190 ? -2.589 56.514 10.862 1.00 72.12 190 ILE A N 1
ATOM 1456 C CA . ILE A 1 190 ? -3.947 56.950 10.500 1.00 72.12 190 ILE A CA 1
ATOM 1457 C C . ILE A 1 190 ? -4.982 55.874 10.847 1.00 72.12 190 ILE A C 1
ATOM 1459 O O . ILE A 1 190 ? -6.066 56.199 11.332 1.00 72.12 190 ILE A O 1
ATOM 1463 N N . ASN A 1 191 ? -4.656 54.599 10.631 1.00 64.56 191 ASN A N 1
ATOM 1464 C CA . ASN A 1 191 ? -5.515 53.476 10.982 1.00 64.56 191 ASN A CA 1
ATOM 1465 C C . ASN A 1 191 ? -4.698 52.387 11.702 1.00 64.56 191 ASN A C 1
ATOM 1467 O O . ASN A 1 191 ? -4.138 51.506 11.050 1.00 64.56 191 ASN A O 1
ATOM 1471 N N . PRO A 1 192 ? -4.685 52.381 13.048 1.00 64.75 192 PRO A N 1
ATOM 1472 C CA . PRO A 1 192 ? -3.923 51.409 13.836 1.00 64.75 192 PRO A CA 1
ATOM 1473 C C . PRO A 1 192 ? -4.338 49.942 13.632 1.00 64.75 192 PRO A C 1
ATOM 1475 O O . PRO A 1 192 ? -3.621 49.042 14.074 1.00 64.75 192 PRO A O 1
ATOM 1478 N N . ALA A 1 193 ? -5.496 49.687 13.005 1.00 55.81 193 ALA A N 1
ATOM 1479 C CA . ALA A 1 193 ? -5.944 48.344 12.637 1.00 55.81 193 ALA A CA 1
ATOM 1480 C C . ALA A 1 193 ? -5.224 47.798 11.388 1.00 55.81 193 ALA A C 1
ATOM 1482 O O . ALA A 1 193 ? -5.137 46.583 11.219 1.00 55.81 193 ALA A O 1
ATOM 1483 N N . LEU A 1 194 ? -4.647 48.670 10.554 1.00 55.31 194 LEU A N 1
ATOM 1484 C CA . LEU A 1 194 ? -3.806 48.312 9.411 1.00 55.31 194 LEU A CA 1
ATOM 1485 C C . LEU A 1 194 ? -2.360 48.058 9.870 1.00 55.31 194 LEU A C 1
ATOM 1487 O O . LEU A 1 194 ? -1.450 48.814 9.545 1.00 55.31 194 LEU A O 1
ATOM 1491 N N . ARG A 1 195 ? -2.126 46.994 10.652 1.00 54.78 195 ARG A N 1
ATOM 1492 C CA . ARG A 1 195 ? -0.762 46.562 11.020 1.00 54.78 195 ARG A CA 1
ATOM 1493 C C . ARG A 1 195 ? -0.110 45.831 9.846 1.00 54.78 195 ARG A C 1
ATOM 1495 O O . ARG A 1 195 ? -0.293 44.624 9.693 1.00 54.78 195 ARG A O 1
ATOM 1502 N N . ILE A 1 196 ? 0.645 46.559 9.028 1.00 54.16 196 ILE A N 1
ATOM 1503 C CA . ILE A 1 196 ? 1.348 46.021 7.856 1.00 54.16 196 ILE A CA 1
ATOM 1504 C C . ILE A 1 196 ? 2.730 45.538 8.309 1.00 54.16 196 ILE A C 1
ATOM 1506 O O . ILE A 1 196 ? 3.609 46.361 8.517 1.00 54.16 196 ILE A O 1
ATOM 1510 N N . ARG A 1 197 ? 2.999 44.238 8.467 1.00 50.00 197 ARG A N 1
ATOM 1511 C CA . ARG A 1 197 ? 4.364 43.781 8.820 1.00 50.00 197 ARG A CA 1
ATOM 1512 C C . ARG A 1 197 ? 5.299 43.908 7.614 1.00 50.00 197 ARG A C 1
ATOM 1514 O O . ARG A 1 197 ? 4.950 43.476 6.531 1.00 50.00 197 ARG A O 1
ATOM 1521 N N . LEU A 1 198 ? 6.509 44.444 7.757 1.00 51.59 198 LEU A N 1
ATOM 1522 C CA . LEU A 1 198 ? 7.525 44.261 6.708 1.00 51.59 198 LEU A CA 1
ATOM 1523 C C . LEU A 1 198 ? 8.122 42.862 6.850 1.00 51.59 198 LEU A C 1
ATOM 1525 O O . LEU A 1 198 ? 8.374 42.431 7.972 1.00 51.59 198 LEU A O 1
ATOM 1529 N N . PHE A 1 199 ? 8.287 42.157 5.727 1.00 45.56 199 PHE A N 1
ATOM 1530 C CA . PHE A 1 199 ? 8.723 40.758 5.662 1.00 45.56 199 PHE A CA 1
ATOM 1531 C C . PHE A 1 199 ? 9.880 40.455 6.640 1.00 45.56 199 PHE A C 1
ATOM 1533 O O . PHE A 1 199 ? 11.005 40.910 6.469 1.00 45.56 199 PHE A O 1
ATOM 1540 N N . GLY A 1 200 ? 9.610 39.712 7.713 1.00 39.91 200 GLY A N 1
ATOM 1541 C CA . GLY A 1 200 ? 10.573 39.461 8.788 1.00 39.91 200 GLY A CA 1
ATOM 1542 C C . GLY A 1 200 ? 11.590 38.381 8.429 1.00 39.91 200 GLY A C 1
ATOM 1543 O O . GLY A 1 200 ? 11.509 37.266 8.934 1.00 39.91 200 GLY A O 1
ATOM 1544 N N . GLY A 1 201 ? 12.557 38.694 7.568 1.00 37.47 201 GLY A N 1
ATOM 1545 C CA . GLY A 1 201 ? 13.722 37.842 7.354 1.00 37.47 201 GLY A CA 1
ATOM 1546 C C . GLY A 1 201 ? 14.688 37.937 8.537 1.00 37.47 201 GLY A C 1
ATOM 1547 O O . GLY A 1 201 ? 15.498 38.856 8.592 1.00 37.47 201 GLY A O 1
ATOM 1548 N N . GLN A 1 202 ? 14.640 36.980 9.467 1.00 28.73 202 GLN A N 1
ATOM 1549 C CA . GLN A 1 202 ? 15.782 36.676 10.333 1.00 28.73 202 GLN A CA 1
ATOM 1550 C C . GLN A 1 202 ? 16.123 35.187 10.277 1.00 28.73 202 GLN A C 1
ATOM 1552 O O . GLN A 1 202 ? 15.451 34.334 10.854 1.00 28.73 202 GLN A O 1
ATOM 1557 N N . SER A 1 203 ? 17.238 34.903 9.604 1.00 31.98 203 SER A N 1
ATOM 1558 C CA . SER A 1 203 ? 18.042 33.708 9.824 1.00 31.98 203 SER A CA 1
ATOM 1559 C C . SER A 1 203 ? 18.750 33.858 11.169 1.00 31.98 203 SER A C 1
ATOM 1561 O O . SER A 1 203 ? 19.708 34.624 11.285 1.00 31.98 203 SER A O 1
ATOM 1563 N N . VAL A 1 204 ? 18.320 33.115 12.189 1.00 28.05 204 VAL A N 1
ATOM 1564 C CA . VAL A 1 204 ? 19.116 32.970 13.414 1.00 28.05 204 VAL A CA 1
ATOM 1565 C C . VAL A 1 204 ? 20.289 32.042 13.099 1.00 28.05 204 VAL A C 1
ATOM 1567 O O . VAL A 1 204 ? 20.220 30.825 13.251 1.00 28.05 204 VAL A O 1
ATOM 1570 N N . CYS A 1 205 ? 21.388 32.634 12.632 1.00 26.91 205 CYS A N 1
ATOM 1571 C CA . CYS A 1 205 ? 22.693 31.994 12.633 1.00 26.91 205 CYS A CA 1
ATOM 1572 C C . CYS A 1 205 ? 23.212 31.985 14.075 1.00 26.91 205 CYS A C 1
ATOM 1574 O O . CYS A 1 205 ? 23.860 32.928 14.527 1.00 26.91 205 CYS A O 1
ATOM 1576 N N . HIS A 1 206 ? 22.937 30.910 14.811 1.00 26.58 206 HIS A N 1
ATOM 1577 C CA . HIS A 1 206 ? 23.827 30.527 15.896 1.00 26.58 206 HIS A CA 1
ATOM 1578 C C . HIS A 1 206 ? 24.891 29.603 15.319 1.00 26.58 206 HIS A C 1
ATOM 1580 O O . HIS A 1 206 ? 24.654 28.421 15.081 1.00 26.58 206 HIS A O 1
ATOM 1586 N N . ALA A 1 207 ? 26.092 30.145 15.124 1.00 28.03 207 ALA A N 1
ATOM 1587 C CA . ALA A 1 207 ? 27.293 29.340 14.991 1.00 28.03 207 ALA A CA 1
ATOM 1588 C C . ALA A 1 207 ? 27.556 28.625 16.329 1.00 28.03 207 ALA A C 1
ATOM 1590 O O . ALA A 1 207 ? 28.352 29.076 17.151 1.00 28.03 207 ALA A O 1
ATOM 1591 N N . GLN A 1 208 ? 26.868 27.509 16.567 1.00 26.05 208 GLN A N 1
ATOM 1592 C CA . GLN A 1 208 ? 27.302 26.516 17.537 1.00 26.05 208 GLN A CA 1
ATOM 1593 C C . GLN A 1 208 ? 28.086 25.449 16.779 1.00 26.05 208 GLN A C 1
ATOM 1595 O O . GLN A 1 208 ? 27.567 24.740 15.921 1.00 26.05 208 GLN A O 1
ATOM 1600 N N . ARG A 1 209 ? 29.384 25.363 17.088 1.00 27.75 209 ARG A N 1
ATOM 1601 C CA . ARG A 1 209 ? 30.192 24.190 16.760 1.00 27.75 209 ARG A CA 1
ATOM 1602 C C . ARG A 1 209 ? 29.562 23.001 17.481 1.00 27.75 209 ARG A C 1
ATOM 1604 O O . ARG A 1 209 ? 29.750 22.857 18.686 1.00 27.75 209 ARG A O 1
ATOM 1611 N N . TYR A 1 210 ? 28.820 22.171 16.761 1.00 27.30 210 TYR A N 1
ATOM 1612 C CA . TYR A 1 210 ? 28.376 20.887 17.279 1.00 27.30 210 TYR A CA 1
ATOM 1613 C C . TYR A 1 210 ? 29.428 19.839 16.929 1.00 27.30 210 TYR A C 1
ATOM 1615 O O . TYR A 1 210 ? 29.571 19.424 15.781 1.00 27.30 210 TYR A O 1
ATOM 1623 N N . ALA A 1 211 ? 30.191 19.436 17.945 1.00 28.73 211 ALA A N 1
ATOM 1624 C CA . ALA A 1 211 ? 30.767 18.102 17.967 1.00 28.73 211 ALA A CA 1
ATOM 1625 C C . ALA A 1 211 ? 29.620 17.083 17.879 1.00 28.73 211 ALA A C 1
ATOM 1627 O O . ALA A 1 211 ? 28.519 17.359 18.363 1.00 28.73 211 ALA A O 1
ATOM 1628 N N . ALA A 1 212 ? 29.881 15.933 17.252 1.00 25.03 212 ALA A N 1
ATOM 1629 C CA . ALA A 1 212 ? 28.939 14.824 17.175 1.00 25.03 212 ALA A CA 1
ATOM 1630 C C . ALA A 1 212 ? 28.266 14.605 18.537 1.00 25.03 212 ALA A C 1
ATOM 1632 O O . ALA A 1 212 ? 28.944 14.454 19.556 1.00 25.03 212 ALA A O 1
ATOM 1633 N N . ALA A 1 213 ? 26.934 14.643 18.551 1.00 25.17 213 ALA A N 1
ATOM 1634 C CA . ALA A 1 213 ? 26.173 14.342 19.746 1.00 25.17 213 ALA A CA 1
ATOM 1635 C C . ALA A 1 213 ? 26.524 12.918 20.190 1.00 25.17 213 ALA A C 1
ATOM 1637 O O . ALA A 1 213 ? 26.363 11.963 19.428 1.00 25.17 213 ALA A O 1
ATOM 1638 N N . SER A 1 214 ? 27.003 12.786 21.425 1.00 29.06 214 SER A N 1
ATOM 1639 C CA . SER A 1 214 ? 27.019 11.505 22.120 1.00 29.06 214 SER A CA 1
ATOM 1640 C C . SER A 1 214 ? 25.613 10.895 22.059 1.00 29.06 214 SER A C 1
ATOM 1642 O O . SER A 1 214 ? 24.636 11.648 22.146 1.00 29.06 214 SER A O 1
ATOM 1644 N N . PRO A 1 215 ? 25.482 9.564 21.920 1.00 30.64 215 PRO A N 1
ATOM 1645 C CA . PRO A 1 215 ? 24.183 8.907 21.937 1.00 30.64 215 PRO A CA 1
ATOM 1646 C C . PRO A 1 215 ? 23.403 9.367 23.171 1.00 30.64 215 PRO A C 1
ATOM 1648 O O . PRO A 1 215 ? 23.898 9.286 24.297 1.00 30.64 215 PRO A O 1
ATOM 1651 N N . GLN A 1 216 ? 22.203 9.906 22.943 1.00 30.09 216 GLN A N 1
ATOM 1652 C CA . GLN A 1 216 ? 21.259 10.174 24.021 1.00 30.09 216 GLN A CA 1
ATOM 1653 C C . GLN A 1 216 ? 21.052 8.859 24.785 1.00 30.09 216 GLN A C 1
ATOM 1655 O O . GLN A 1 216 ? 20.829 7.829 24.141 1.00 30.09 216 GLN A O 1
ATOM 1660 N N . PRO A 1 217 ? 21.148 8.854 26.125 1.00 31.62 217 PRO A N 1
ATOM 1661 C CA . PRO A 1 217 ? 20.831 7.664 26.888 1.00 31.62 217 PRO A CA 1
ATOM 1662 C C . PRO A 1 217 ? 19.373 7.299 26.613 1.00 31.62 217 PRO A C 1
ATOM 1664 O O . PRO A 1 217 ? 18.476 8.135 26.728 1.00 31.62 217 PRO A O 1
ATOM 1667 N N . THR A 1 218 ? 19.148 6.047 26.228 1.00 37.09 218 THR A N 1
ATOM 1668 C CA . THR A 1 218 ? 17.832 5.413 26.234 1.00 37.09 218 THR A CA 1
ATOM 1669 C C . THR A 1 218 ? 17.164 5.736 27.575 1.00 37.09 218 THR A C 1
ATOM 1671 O O . THR A 1 218 ? 17.821 5.558 28.609 1.00 37.09 218 THR A O 1
ATOM 1674 N N . PRO A 1 219 ? 15.916 6.241 27.614 1.00 37.34 219 PRO A N 1
ATOM 1675 C CA . PRO A 1 219 ? 15.237 6.429 28.887 1.00 37.34 219 PRO A CA 1
ATOM 1676 C C . PRO A 1 219 ? 15.251 5.102 29.649 1.00 37.34 219 PRO A C 1
ATOM 1678 O O . PRO A 1 219 ? 15.029 4.036 29.071 1.00 37.34 219 PRO A O 1
ATOM 1681 N N . ALA A 1 220 ? 15.594 5.173 30.935 1.00 38.75 220 ALA A N 1
ATOM 1682 C CA . ALA A 1 220 ? 15.608 4.014 31.812 1.00 38.75 220 ALA A CA 1
ATOM 1683 C C . ALA A 1 220 ? 14.243 3.307 31.753 1.00 38.75 220 ALA A C 1
ATOM 1685 O O . ALA A 1 220 ? 13.205 3.974 31.703 1.00 38.75 220 ALA A O 1
ATOM 1686 N N . ALA A 1 221 ? 14.251 1.971 31.765 1.00 38.91 221 ALA A N 1
ATOM 1687 C CA . ALA A 1 221 ? 13.039 1.159 31.793 1.00 38.91 221 ALA A CA 1
ATOM 1688 C C . ALA A 1 221 ? 12.075 1.683 32.878 1.00 38.91 221 ALA A C 1
ATOM 1690 O O . ALA A 1 221 ? 12.420 1.694 34.060 1.00 38.91 221 ALA A O 1
ATOM 1691 N N . GLY A 1 222 ? 10.898 2.169 32.464 1.00 50.41 222 GLY A N 1
ATOM 1692 C CA . GLY A 1 222 ? 9.848 2.667 33.361 1.00 50.41 222 GLY A CA 1
ATOM 1693 C C . GLY A 1 222 ? 9.496 4.161 33.279 1.00 50.41 222 GLY A C 1
ATOM 1694 O O . GLY A 1 222 ? 8.556 4.571 33.959 1.00 50.41 222 GLY A O 1
ATOM 1695 N N . GLN A 1 223 ? 10.169 4.990 32.468 1.00 56.38 223 GLN A N 1
ATOM 1696 C CA . GLN A 1 223 ? 9.704 6.366 32.202 1.00 56.38 223 GLN A CA 1
ATOM 1697 C C . GLN A 1 223 ? 8.735 6.421 31.011 1.00 56.38 223 GLN A C 1
ATOM 1699 O O . GLN A 1 223 ? 9.092 6.059 29.894 1.00 56.38 223 GLN A O 1
ATOM 1704 N N . LEU A 1 224 ? 7.513 6.910 31.257 1.00 71.38 224 LEU A N 1
ATOM 1705 C CA . LEU A 1 224 ? 6.485 7.157 30.238 1.00 71.38 224 LEU A CA 1
ATOM 1706 C C . LEU A 1 224 ? 6.999 8.120 29.162 1.00 71.38 224 LEU A C 1
ATOM 1708 O O . LEU A 1 224 ? 7.407 9.242 29.477 1.00 71.38 224 LEU A O 1
ATOM 1712 N N . MET A 1 225 ? 6.938 7.712 27.892 1.00 76.25 225 MET A N 1
ATOM 1713 C CA . MET A 1 225 ? 7.240 8.626 26.793 1.00 76.25 225 MET A CA 1
ATOM 1714 C C . MET A 1 225 ? 6.184 9.746 26.707 1.00 76.25 225 MET A C 1
ATOM 1716 O O . MET A 1 225 ? 4.986 9.472 26.824 1.00 76.25 225 MET A O 1
ATOM 1720 N N . PRO A 1 226 ? 6.589 11.009 26.465 1.00 82.81 226 PRO A N 1
ATOM 1721 C CA . PRO A 1 226 ? 5.647 12.111 26.294 1.00 82.81 226 PRO A CA 1
ATOM 1722 C C . PRO A 1 226 ? 4.619 11.825 25.191 1.00 82.81 226 PRO A C 1
ATOM 1724 O O . PRO A 1 226 ? 4.991 11.524 24.057 1.00 82.81 226 PRO A O 1
ATOM 1727 N N . GLY A 1 227 ? 3.332 11.958 25.523 1.00 86.00 227 GLY A N 1
ATOM 1728 C CA . GLY A 1 227 ? 2.218 11.729 24.597 1.00 86.00 227 GLY A CA 1
ATOM 1729 C C . GLY A 1 227 ? 1.696 10.289 24.536 1.00 86.00 227 GLY A C 1
ATOM 1730 O O . GLY A 1 227 ? 0.763 10.042 23.775 1.00 86.00 227 GLY A O 1
ATOM 1731 N N . LEU A 1 228 ? 2.249 9.355 25.322 1.00 92.19 228 LEU A N 1
ATOM 1732 C CA . LEU A 1 228 ? 1.707 8.000 25.485 1.00 92.19 228 LEU A CA 1
ATOM 1733 C C . LEU A 1 228 ? 1.039 7.839 26.849 1.00 92.19 228 LEU A C 1
ATOM 1735 O O . LEU A 1 228 ? 1.511 8.345 27.869 1.00 92.19 228 LEU A O 1
ATOM 1739 N N . THR A 1 229 ? -0.030 7.050 26.874 1.00 94.44 229 THR A N 1
ATOM 1740 C CA . THR A 1 229 ? -0.591 6.509 28.114 1.00 94.44 229 THR A CA 1
ATOM 1741 C C . THR A 1 229 ? 0.236 5.304 28.599 1.00 94.44 229 THR A C 1
ATOM 1743 O O . THR A 1 229 ? 0.976 4.699 27.815 1.00 94.44 229 THR A O 1
ATOM 1746 N N . PRO A 1 230 ? 0.092 4.873 29.871 1.00 95.62 230 PRO A N 1
ATOM 1747 C CA . PRO A 1 230 ? 0.734 3.648 30.358 1.00 95.62 230 PRO A CA 1
ATOM 1748 C C . PRO A 1 230 ? 0.379 2.398 29.551 1.00 95.62 230 PRO A C 1
ATOM 1750 O O . PRO A 1 230 ? 1.223 1.522 29.384 1.00 95.62 230 PRO A O 1
ATOM 1753 N N . ARG A 1 231 ? -0.854 2.324 29.039 1.00 96.38 231 ARG A N 1
ATOM 1754 C CA . ARG A 1 231 ? -1.308 1.252 28.149 1.00 96.38 231 ARG A CA 1
ATOM 1755 C C . ARG A 1 231 ? -0.496 1.231 26.855 1.00 96.38 231 ARG A C 1
ATOM 1757 O O . ARG A 1 231 ? 0.041 0.194 26.480 1.00 96.38 231 ARG A O 1
ATOM 1764 N N . LEU A 1 232 ? -0.375 2.381 26.193 1.00 97.38 232 LEU A N 1
ATOM 1765 C CA . LEU A 1 232 ? 0.296 2.477 24.895 1.00 97.38 232 LEU A CA 1
ATOM 1766 C C . LEU A 1 232 ? 1.801 2.265 24.993 1.00 97.38 232 LEU A C 1
ATOM 1768 O O . LEU A 1 232 ? 2.393 1.710 24.069 1.00 97.38 232 LEU A O 1
ATOM 1772 N N . GLN A 1 233 ? 2.406 2.629 26.124 1.00 96.75 233 GLN A N 1
ATOM 1773 C CA . GLN A 1 233 ? 3.791 2.263 26.401 1.00 96.75 233 GLN A CA 1
ATOM 1774 C C . GLN A 1 233 ? 3.961 0.735 26.433 1.00 96.75 233 GLN A C 1
ATOM 1776 O O . GLN A 1 233 ? 4.823 0.221 25.731 1.00 96.75 233 GLN A O 1
ATOM 1781 N N . ARG A 1 234 ? 3.092 -0.001 27.148 1.00 97.62 234 ARG A N 1
ATOM 1782 C CA . ARG A 1 234 ? 3.152 -1.476 27.202 1.00 97.62 234 ARG A CA 1
ATOM 1783 C C . ARG A 1 234 ? 2.933 -2.132 25.839 1.00 97.62 234 ARG A C 1
ATOM 1785 O O . ARG A 1 234 ? 3.674 -3.045 25.489 1.00 97.62 234 ARG A O 1
ATOM 1792 N N . LEU A 1 235 ? 1.968 -1.650 25.050 1.00 97.62 235 LEU A N 1
ATOM 1793 C CA . LEU A 1 235 ? 1.737 -2.153 23.689 1.00 97.62 235 LEU A CA 1
ATOM 1794 C C . LEU A 1 235 ? 2.954 -1.937 22.785 1.00 97.62 235 LEU A C 1
ATOM 1796 O O . LEU A 1 235 ? 3.349 -2.838 22.045 1.00 97.62 235 LEU A O 1
ATOM 1800 N N . ARG A 1 236 ? 3.570 -0.753 22.861 1.00 97.12 236 ARG A N 1
ATOM 1801 C CA . ARG A 1 236 ? 4.784 -0.445 22.106 1.00 97.12 236 ARG A CA 1
ATOM 1802 C C . ARG A 1 236 ? 5.949 -1.337 22.524 1.00 97.12 236 ARG A C 1
ATOM 1804 O O . ARG A 1 236 ? 6.656 -1.831 21.650 1.00 97.12 236 ARG A O 1
ATOM 1811 N N . ASP A 1 237 ? 6.162 -1.512 23.823 1.00 97.00 237 ASP A N 1
ATOM 1812 C CA . ASP A 1 237 ? 7.259 -2.327 24.346 1.00 97.00 237 ASP A CA 1
ATOM 1813 C C . ASP A 1 237 ? 7.095 -3.787 23.888 1.00 97.00 237 ASP A C 1
ATOM 1815 O O . ASP A 1 237 ? 8.018 -4.358 23.312 1.00 97.00 237 ASP A O 1
ATOM 1819 N N . ASN A 1 238 ? 5.878 -4.334 23.981 1.00 97.19 238 ASN A N 1
ATOM 1820 C CA . ASN A 1 238 ? 5.547 -5.667 23.471 1.00 97.19 238 ASN A CA 1
ATOM 1821 C C . ASN A 1 238 ? 5.787 -5.808 21.951 1.00 97.19 238 ASN A C 1
ATOM 1823 O O . ASN A 1 238 ? 6.305 -6.826 21.494 1.00 97.19 238 ASN A O 1
ATOM 1827 N N . TYR A 1 239 ? 5.478 -4.776 21.156 1.00 97.62 239 TYR A N 1
ATOM 1828 C CA . TYR A 1 239 ? 5.811 -4.749 19.726 1.00 97.62 239 TYR A CA 1
ATOM 1829 C C . TYR A 1 239 ? 7.332 -4.775 19.470 1.00 97.62 239 TYR A C 1
ATOM 1831 O O . TYR A 1 239 ? 7.791 -5.467 18.559 1.00 97.62 239 TYR A O 1
ATOM 1839 N N . LEU A 1 240 ? 8.122 -4.029 20.250 1.00 96.06 240 LEU A N 1
ATOM 1840 C CA . LEU A 1 240 ? 9.582 -3.966 20.094 1.00 96.06 240 LEU A CA 1
ATOM 1841 C C . LEU A 1 240 ? 10.277 -5.268 20.516 1.00 96.06 240 LEU A C 1
ATOM 1843 O O . LEU A 1 240 ? 11.313 -5.613 19.942 1.00 96.06 240 LEU A O 1
ATOM 1847 N N . ASP A 1 241 ? 9.695 -5.994 21.469 1.00 96.88 241 ASP A N 1
ATOM 1848 C CA . ASP A 1 241 ? 10.174 -7.308 21.904 1.00 96.88 241 ASP A CA 1
ATOM 1849 C C . ASP A 1 241 ? 9.874 -8.415 20.876 1.00 96.88 241 ASP A C 1
ATOM 1851 O O . ASP A 1 241 ? 10.599 -9.414 20.799 1.00 96.88 241 ASP A O 1
ATOM 1855 N N . ALA A 1 242 ? 8.842 -8.238 20.041 1.00 96.62 242 ALA A N 1
ATOM 1856 C CA . ALA A 1 242 ? 8.449 -9.213 19.031 1.00 96.62 242 ALA A CA 1
ATOM 1857 C C . ALA A 1 242 ? 9.510 -9.378 17.925 1.00 96.62 242 ALA A C 1
ATOM 1859 O O . ALA A 1 242 ? 9.881 -8.442 17.205 1.00 96.62 242 ALA A O 1
ATOM 1860 N N . ARG A 1 243 ? 9.962 -10.624 17.742 1.00 97.44 243 ARG A N 1
ATOM 1861 C CA . ARG A 1 243 ? 10.888 -11.025 16.675 1.00 97.44 243 ARG A CA 1
ATOM 1862 C C . ARG A 1 243 ? 10.127 -11.426 15.404 1.00 97.44 243 ARG A C 1
ATOM 1864 O O . ARG A 1 243 ? 9.204 -12.241 15.512 1.00 97.44 243 ARG A O 1
ATOM 1871 N N . PRO A 1 244 ? 10.502 -10.887 14.224 1.00 98.50 244 PRO A N 1
ATOM 1872 C CA . PRO A 1 244 ? 9.914 -11.283 12.950 1.00 98.50 244 PRO A CA 1
ATOM 1873 C C . PRO A 1 244 ? 9.989 -12.790 12.717 1.00 98.50 244 PRO A C 1
ATOM 1875 O O . PRO A 1 244 ? 11.024 -13.412 12.959 1.00 98.50 244 PRO A O 1
ATOM 1878 N N . SER A 1 245 ? 8.887 -13.383 12.263 1.00 98.62 245 SER A N 1
ATOM 1879 C CA . SER A 1 245 ? 8.775 -14.839 12.105 1.00 98.62 245 SER A CA 1
ATOM 1880 C C . SER A 1 245 ? 7.954 -15.251 10.884 1.00 98.62 245 SER A C 1
ATOM 1882 O O . SER A 1 245 ? 7.277 -14.424 10.271 1.00 98.62 245 SER A O 1
ATOM 1884 N N . VAL A 1 246 ? 8.030 -16.529 10.519 1.00 98.62 246 VAL A N 1
ATOM 1885 C CA . VAL A 1 246 ? 7.235 -17.142 9.447 1.00 98.62 246 VAL A CA 1
ATOM 1886 C C . VAL A 1 246 ? 6.115 -17.980 10.050 1.00 98.62 246 VAL A C 1
ATOM 1888 O O . VAL A 1 246 ? 6.360 -18.796 10.932 1.00 98.62 246 VAL A O 1
ATOM 1891 N N . SER A 1 247 ? 4.897 -17.816 9.538 1.00 98.50 247 SER A N 1
ATOM 1892 C CA . SER A 1 247 ? 3.738 -18.638 9.880 1.00 98.50 247 SER A CA 1
ATOM 1893 C C . SER A 1 247 ? 3.296 -19.475 8.677 1.00 98.50 247 SER A C 1
ATOM 1895 O O . SER A 1 247 ? 3.176 -18.965 7.559 1.00 98.50 247 SER A O 1
ATOM 1897 N N . ILE A 1 248 ? 3.029 -20.769 8.896 1.00 98.62 248 ILE A N 1
ATOM 1898 C CA . ILE A 1 248 ? 2.682 -21.722 7.824 1.00 98.62 248 ILE A CA 1
ATOM 1899 C C . ILE A 1 248 ? 1.207 -22.149 7.802 1.00 98.62 248 ILE A C 1
ATOM 1901 O O . ILE A 1 248 ? 0.815 -22.913 6.920 1.00 98.62 248 ILE A O 1
ATOM 1905 N N . TYR A 1 249 ? 0.362 -21.664 8.722 1.00 98.44 249 TYR A N 1
ATOM 1906 C CA . TYR A 1 249 ? -1.054 -22.078 8.799 1.00 98.44 249 TYR A CA 1
ATOM 1907 C C . TYR A 1 249 ? -1.801 -21.840 7.473 1.00 98.44 249 TYR A C 1
ATOM 1909 O O . TYR A 1 249 ? -2.563 -22.691 7.012 1.00 98.44 249 TYR A O 1
ATOM 1917 N N . ARG A 1 250 ? -1.524 -20.706 6.817 1.00 98.50 250 ARG A N 1
ATOM 1918 C CA . ARG A 1 250 ? -2.081 -20.348 5.512 1.00 98.50 250 ARG A CA 1
ATOM 1919 C C . ARG A 1 250 ? -1.592 -21.299 4.421 1.00 98.50 250 ARG A C 1
ATOM 1921 O O . ARG A 1 250 ? -2.393 -21.779 3.625 1.00 98.50 250 ARG A O 1
ATOM 1928 N N . ALA A 1 251 ? -0.299 -21.624 4.409 1.00 98.81 251 ALA A N 1
ATOM 1929 C CA . ALA A 1 251 ? 0.277 -22.587 3.473 1.00 98.81 251 ALA A CA 1
ATOM 1930 C C . ALA A 1 251 ? -0.369 -23.976 3.612 1.00 98.81 251 ALA A C 1
ATOM 1932 O O . ALA A 1 251 ? -0.680 -24.609 2.601 1.00 98.81 251 ALA A O 1
ATOM 1933 N N . LEU A 1 252 ? -0.625 -24.427 4.843 1.00 98.75 252 LEU A N 1
ATOM 1934 C CA . LEU A 1 252 ? -1.320 -25.683 5.128 1.00 98.75 252 LEU A CA 1
ATOM 1935 C C . LEU A 1 252 ? -2.759 -25.673 4.603 1.00 98.75 252 LEU A C 1
ATOM 1937 O O . LEU A 1 252 ? -3.112 -26.547 3.810 1.00 98.75 252 LEU A O 1
ATOM 1941 N N . ALA A 1 253 ? -3.548 -24.654 4.957 1.00 98.62 253 ALA A N 1
ATOM 1942 C CA . ALA A 1 253 ? -4.939 -24.528 4.516 1.00 98.62 253 ALA A CA 1
ATOM 1943 C C . ALA A 1 253 ? -5.056 -24.501 2.982 1.00 98.62 253 ALA A C 1
ATOM 1945 O O . ALA A 1 253 ? -5.848 -25.242 2.394 1.00 98.62 253 ALA A O 1
ATOM 1946 N N . PHE A 1 254 ? -4.215 -23.709 2.308 1.00 98.75 254 PHE A N 1
ATOM 1947 C CA . PHE A 1 254 ? -4.198 -23.641 0.844 1.00 98.75 254 PHE A CA 1
ATOM 1948 C C . PHE A 1 254 ? -3.787 -24.971 0.205 1.00 98.75 254 PHE A C 1
ATOM 1950 O O . PHE A 1 254 ? -4.369 -25.372 -0.804 1.00 98.75 254 PHE A O 1
ATOM 1957 N N . THR A 1 255 ? -2.812 -25.667 0.792 1.00 98.75 255 THR A N 1
ATOM 1958 C CA . THR A 1 255 ? -2.354 -26.977 0.310 1.00 98.75 255 THR A CA 1
ATOM 1959 C C . THR A 1 255 ? -3.451 -28.030 0.440 1.00 98.75 255 THR A C 1
ATOM 1961 O O . THR A 1 255 ? -3.690 -28.778 -0.506 1.00 98.75 255 THR A O 1
ATOM 1964 N N . GLU A 1 256 ? -4.140 -28.093 1.579 1.00 98.56 256 GLU A N 1
ATOM 1965 C CA . GLU A 1 256 ? -5.217 -29.058 1.818 1.00 98.56 256 GLU A CA 1
ATOM 1966 C C . GLU A 1 256 ? -6.400 -28.835 0.869 1.00 98.56 256 GLU A C 1
ATOM 1968 O O . GLU A 1 256 ? -6.849 -29.770 0.198 1.00 98.56 256 GLU A O 1
ATOM 1973 N N . VAL A 1 257 ? -6.863 -27.589 0.734 1.00 98.69 257 VAL A N 1
ATOM 1974 C CA . VAL A 1 257 ? -7.969 -27.262 -0.175 1.00 98.69 257 VAL A CA 1
ATOM 1975 C C . VAL A 1 257 ? -7.592 -27.568 -1.627 1.00 98.69 257 VAL A C 1
ATOM 1977 O O . VAL A 1 257 ? -8.393 -28.173 -2.343 1.00 98.69 257 VAL A O 1
ATOM 1980 N N . ALA A 1 258 ? -6.375 -27.237 -2.065 1.00 98.12 258 ALA A N 1
ATOM 1981 C CA . ALA A 1 258 ? -5.917 -27.542 -3.421 1.00 98.12 258 ALA A CA 1
ATOM 1982 C C . ALA A 1 258 ? -5.755 -29.047 -3.684 1.00 98.12 258 ALA A C 1
ATOM 1984 O O . ALA A 1 258 ? -6.133 -29.512 -4.762 1.00 98.12 258 ALA A O 1
ATOM 1985 N N . LYS A 1 259 ? -5.258 -29.826 -2.712 1.00 98.12 259 LYS A N 1
ATOM 1986 C CA . LYS A 1 259 ? -5.174 -31.298 -2.805 1.00 98.12 259 LYS A CA 1
ATOM 1987 C C . LYS A 1 259 ? -6.554 -31.934 -2.969 1.00 98.12 259 LYS A C 1
ATOM 1989 O O . LYS A 1 259 ? -6.715 -32.837 -3.786 1.00 98.12 259 LYS A O 1
ATOM 1994 N N . ASN A 1 260 ? -7.547 -31.432 -2.237 1.00 98.31 260 ASN A N 1
ATOM 1995 C CA . ASN A 1 260 ? -8.890 -32.012 -2.194 1.00 98.31 260 ASN A CA 1
ATOM 1996 C C . ASN A 1 260 ? -9.818 -31.543 -3.329 1.00 98.31 260 ASN A C 1
ATOM 1998 O O . ASN A 1 260 ? -10.911 -32.083 -3.477 1.00 98.31 260 ASN A O 1
ATOM 2002 N N . ASN A 1 261 ? -9.410 -30.558 -4.138 1.00 98.12 261 ASN A N 1
ATOM 2003 C CA . ASN A 1 261 ? -10.253 -29.968 -5.186 1.00 98.12 261 ASN A CA 1
ATOM 2004 C C . ASN A 1 261 ? -9.525 -29.852 -6.546 1.00 98.12 261 ASN A C 1
ATOM 2006 O O . ASN A 1 261 ? -9.418 -28.750 -7.097 1.00 98.12 261 ASN A O 1
ATOM 2010 N N . PRO A 1 262 ? -9.018 -30.960 -7.126 1.00 96.94 262 PRO A N 1
ATOM 2011 C CA . PRO A 1 262 ? -8.348 -30.914 -8.423 1.00 96.94 262 PRO A CA 1
ATOM 2012 C C . PRO A 1 262 ? -9.312 -30.467 -9.533 1.00 96.94 262 PRO A C 1
ATOM 2014 O O . PRO A 1 262 ? -10.445 -30.937 -9.621 1.00 96.94 262 PRO A O 1
ATOM 2017 N N . GLY A 1 263 ? -8.853 -29.567 -10.406 1.00 95.06 263 GLY A N 1
ATOM 2018 C CA . GLY A 1 263 ? -9.638 -29.064 -11.542 1.00 95.06 263 GLY A CA 1
ATOM 2019 C C . GLY A 1 263 ? -10.649 -27.964 -11.199 1.00 95.06 263 GLY A C 1
ATOM 2020 O O . GLY A 1 263 ? -11.370 -27.506 -12.088 1.00 95.06 263 GLY A O 1
ATOM 2021 N N . LEU A 1 264 ? -10.703 -27.509 -9.943 1.00 97.25 264 LEU A N 1
ATOM 2022 C CA . LEU A 1 264 ? -11.521 -26.361 -9.562 1.00 97.25 264 LEU A CA 1
ATOM 2023 C C . LEU A 1 264 ? -11.001 -25.075 -10.248 1.00 97.25 264 LEU A C 1
ATOM 2025 O O . LEU A 1 264 ? -9.786 -24.876 -10.301 1.00 97.25 264 LEU A O 1
ATOM 2029 N N . PRO A 1 265 ? -11.876 -24.173 -10.746 1.00 97.50 265 PRO A N 1
ATOM 2030 C CA . PRO A 1 265 ? -11.441 -22.908 -11.338 1.00 97.50 265 PRO A CA 1
ATOM 2031 C C . PRO A 1 265 ? -10.578 -22.092 -10.371 1.00 97.50 265 PRO A C 1
ATOM 2033 O O . PRO A 1 265 ? -10.960 -21.914 -9.215 1.00 97.50 265 PRO A O 1
ATOM 2036 N N . THR A 1 266 ? -9.458 -21.541 -10.845 1.00 95.62 266 THR A N 1
ATOM 2037 C CA . THR A 1 266 ? -8.418 -20.922 -9.999 1.00 95.62 266 THR A CA 1
ATOM 2038 C C . THR A 1 266 ? -8.957 -19.869 -9.025 1.00 95.62 266 THR A C 1
ATOM 2040 O O . THR A 1 266 ? -8.605 -19.880 -7.849 1.00 95.62 266 THR A O 1
ATOM 2043 N N . ILE A 1 267 ? -9.855 -18.984 -9.477 1.00 96.94 267 ILE A N 1
ATOM 2044 C CA . ILE A 1 267 ? -10.462 -17.946 -8.621 1.00 96.94 267 ILE A CA 1
ATOM 2045 C C . ILE A 1 267 ? -11.299 -18.550 -7.482 1.00 96.94 267 ILE A C 1
ATOM 2047 O O . ILE A 1 267 ? -11.254 -18.056 -6.358 1.00 96.94 267 ILE A O 1
ATOM 2051 N N . LEU A 1 268 ? -12.017 -19.649 -7.742 1.00 97.75 268 LEU A N 1
ATOM 2052 C CA . LEU A 1 268 ? -12.775 -20.364 -6.716 1.00 97.75 268 LEU A CA 1
ATOM 2053 C C . LEU A 1 268 ? -11.868 -21.152 -5.786 1.00 97.75 268 LEU A C 1
ATOM 2055 O O . LEU A 1 268 ? -12.140 -21.202 -4.590 1.00 97.75 268 LEU A O 1
ATOM 2059 N N . LEU A 1 269 ? -10.804 -21.749 -6.324 1.00 98.50 269 LEU A N 1
ATOM 2060 C CA . LEU A 1 269 ? -9.814 -22.442 -5.516 1.00 98.50 269 LEU A CA 1
ATOM 2061 C C . LEU A 1 269 ? -9.191 -21.482 -4.504 1.00 98.50 269 LEU A C 1
ATOM 2063 O O . LEU A 1 269 ? -9.217 -21.770 -3.313 1.00 98.50 269 LEU A O 1
ATOM 2067 N N . ARG A 1 270 ? -8.733 -20.307 -4.947 1.00 98.25 270 ARG A N 1
ATOM 2068 C CA . ARG A 1 270 ? -8.172 -19.299 -4.039 1.00 98.25 270 ARG A CA 1
ATOM 2069 C C . ARG A 1 270 ? -9.186 -18.767 -3.037 1.00 98.25 270 ARG A C 1
ATOM 2071 O O . ARG A 1 270 ? -8.846 -18.666 -1.866 1.00 98.25 270 ARG A O 1
ATOM 2078 N N . ALA A 1 271 ? -10.425 -18.493 -3.445 1.00 98.75 271 ALA A N 1
ATOM 2079 C CA . ALA A 1 271 ? -11.451 -18.024 -2.513 1.00 98.75 271 ALA A CA 1
ATOM 2080 C C . ALA A 1 271 ? -11.810 -19.069 -1.445 1.00 98.75 271 ALA A C 1
ATOM 2082 O O . ALA A 1 271 ? -11.930 -18.727 -0.271 1.00 98.75 271 ALA A O 1
ATOM 2083 N N . LYS A 1 272 ? -11.919 -20.351 -1.820 1.00 98.88 272 LYS A N 1
ATOM 2084 C CA . LYS A 1 272 ? -12.148 -21.442 -0.861 1.00 98.88 272 LYS A CA 1
ATOM 2085 C C . LYS A 1 272 ? -10.955 -21.658 0.063 1.00 98.88 272 LYS A C 1
ATOM 2087 O O . LYS A 1 272 ? -11.156 -21.841 1.258 1.00 98.88 272 LYS A O 1
ATOM 2092 N N . SER A 1 273 ? -9.735 -21.604 -0.466 1.00 98.88 273 SER A N 1
ATOM 2093 C CA . SER A 1 273 ? -8.515 -21.695 0.338 1.00 98.88 273 SER A CA 1
ATOM 2094 C C . SER A 1 273 ? -8.394 -20.532 1.323 1.00 98.88 273 SER A C 1
ATOM 2096 O O . SER A 1 273 ? -8.097 -20.755 2.492 1.00 98.88 273 SER A O 1
ATOM 2098 N N . PHE A 1 274 ? -8.691 -19.307 0.880 1.00 98.94 274 PHE A N 1
ATOM 2099 C CA . PHE A 1 274 ? -8.731 -18.120 1.732 1.00 98.94 274 PHE A CA 1
ATOM 2100 C C . PHE A 1 274 ? -9.782 -18.258 2.834 1.00 98.94 274 PHE A C 1
ATOM 2102 O O . PHE A 1 274 ? -9.468 -18.074 4.004 1.00 98.94 274 PHE A O 1
ATOM 2109 N N . ARG A 1 275 ? -11.013 -18.656 2.486 1.00 98.88 275 ARG A N 1
ATOM 2110 C CA . ARG A 1 275 ? -12.073 -18.900 3.469 1.00 98.88 275 ARG A CA 1
ATOM 2111 C C . ARG A 1 275 ? -11.657 -19.946 4.503 1.00 98.88 275 ARG A C 1
ATOM 2113 O O . ARG A 1 275 ? -11.818 -19.699 5.694 1.00 98.88 275 ARG A O 1
ATOM 2120 N N . ALA A 1 276 ? -11.097 -21.073 4.062 1.00 98.88 276 ALA A N 1
ATOM 2121 C CA . ALA A 1 276 ? -10.600 -22.110 4.963 1.00 98.88 276 ALA A CA 1
ATOM 2122 C C . ALA A 1 276 ? -9.507 -21.561 5.894 1.00 98.88 276 ALA A C 1
ATOM 2124 O O . ALA A 1 276 ? -9.570 -21.779 7.100 1.00 98.88 276 ALA A O 1
ATOM 2125 N N . ALA A 1 277 ? -8.565 -20.776 5.358 1.00 98.81 277 ALA A N 1
ATOM 2126 C CA . ALA A 1 277 ? -7.532 -20.120 6.152 1.00 98.81 277 ALA A CA 1
ATOM 2127 C C . ALA A 1 277 ? -8.119 -19.125 7.170 1.00 98.81 277 ALA A C 1
ATOM 2129 O O . ALA A 1 277 ? -7.673 -19.108 8.310 1.00 98.81 277 ALA A O 1
ATOM 2130 N N . CYS A 1 278 ? -9.145 -18.344 6.819 1.00 98.88 278 CYS A N 1
ATOM 2131 C CA . CYS A 1 278 ? -9.856 -17.462 7.754 1.00 98.88 278 CYS A CA 1
ATOM 2132 C C . CYS A 1 278 ? -10.587 -18.232 8.865 1.00 98.88 278 CYS A C 1
ATOM 2134 O O . CYS A 1 278 ? -10.597 -17.806 10.023 1.00 98.88 278 CYS A O 1
ATOM 2136 N N . GLU A 1 279 ? -11.202 -19.366 8.531 1.00 98.69 279 GLU A N 1
ATOM 2137 C CA . GLU A 1 279 ? -11.920 -20.226 9.479 1.00 98.69 279 GLU A CA 1
ATOM 2138 C C . GLU A 1 279 ? -10.961 -20.976 10.420 1.00 98.69 279 GLU A C 1
ATOM 2140 O O . GLU A 1 279 ? -11.326 -21.251 11.565 1.00 98.69 279 GLU A O 1
ATOM 2145 N N . SER A 1 280 ? -9.720 -21.235 9.992 1.00 98.25 280 SER A N 1
ATOM 2146 C CA . SER A 1 280 ? -8.686 -21.910 10.788 1.00 98.25 280 SER A CA 1
ATOM 2147 C C . SER A 1 280 ? -7.612 -20.983 11.369 1.00 98.25 280 SER A C 1
ATOM 2149 O O . SER A 1 280 ? -6.773 -21.452 12.135 1.00 98.25 280 SER A O 1
ATOM 2151 N N . ALA A 1 281 ? -7.602 -19.691 11.022 1.00 98.44 281 ALA A N 1
ATOM 2152 C CA . ALA A 1 281 ? -6.570 -18.748 11.460 1.00 98.44 281 ALA A CA 1
ATOM 2153 C C . ALA A 1 281 ? -6.489 -18.689 12.995 1.00 98.44 281 ALA A C 1
ATOM 2155 O O . ALA A 1 281 ? -7.541 -18.661 13.643 1.00 98.44 281 ALA A O 1
ATOM 2156 N N . PRO A 1 282 ? -5.298 -18.643 13.610 1.00 98.12 282 PRO A N 1
ATOM 2157 C CA . PRO A 1 282 ? -5.178 -18.361 15.038 1.00 98.12 282 PRO A CA 1
ATOM 2158 C C . PRO A 1 282 ? -5.847 -17.023 15.393 1.00 98.12 282 PRO A C 1
ATOM 2160 O O . PRO A 1 282 ? -5.726 -16.038 14.667 1.00 98.12 282 PRO A O 1
ATOM 2163 N N . ILE A 1 283 ? -6.558 -16.987 16.523 1.00 98.44 283 ILE A N 1
ATOM 2164 C CA . ILE A 1 283 ? -7.182 -15.763 17.037 1.00 98.44 283 ILE A CA 1
ATOM 2165 C C . ILE A 1 283 ? -6.318 -15.209 18.163 1.00 98.44 283 ILE A C 1
ATOM 2167 O O . ILE A 1 283 ? -6.235 -15.808 19.237 1.00 98.44 283 ILE A O 1
ATOM 2171 N N . LEU A 1 284 ? -5.695 -14.059 17.912 1.00 98.50 284 LEU A N 1
ATOM 2172 C CA . LEU A 1 284 ? -4.857 -13.352 18.874 1.00 98.50 284 LEU A CA 1
ATOM 2173 C C . LEU A 1 284 ? -5.534 -12.055 19.333 1.00 98.50 284 LEU A C 1
ATOM 2175 O O . LEU A 1 284 ? -5.836 -11.186 18.516 1.00 98.50 284 LEU A O 1
ATOM 2179 N N . ILE A 1 285 ? -5.722 -11.930 20.647 1.00 98.75 285 ILE A N 1
ATOM 2180 C CA . ILE A 1 285 ? -6.048 -10.679 21.340 1.00 98.75 285 ILE A CA 1
ATOM 2181 C C . ILE A 1 285 ? -4.984 -10.520 22.422 1.00 98.75 285 ILE A C 1
ATOM 2183 O O . ILE A 1 285 ? -4.952 -11.303 23.374 1.00 98.75 285 ILE A O 1
ATOM 2187 N N . GLN A 1 286 ? -4.076 -9.567 22.244 1.00 98.44 286 GLN A N 1
ATOM 2188 C CA . GLN A 1 286 ? -2.985 -9.334 23.189 1.00 98.44 286 GLN A CA 1
ATOM 2189 C C . GLN A 1 286 ? -3.504 -8.562 24.416 1.00 98.44 286 GLN A C 1
ATOM 2191 O O . GLN A 1 286 ? -4.552 -7.901 24.350 1.00 98.44 286 GLN A O 1
ATOM 2196 N N . PRO A 1 287 ? -2.791 -8.620 25.556 1.00 97.31 287 PRO A N 1
ATOM 2197 C CA . PRO A 1 287 ? -3.048 -7.707 26.661 1.00 97.31 287 PRO A CA 1
ATOM 2198 C C . PRO A 1 287 ? -3.063 -6.257 26.166 1.00 97.31 287 PRO A C 1
ATOM 2200 O O . PRO A 1 287 ? -2.355 -5.919 25.221 1.00 97.31 287 PRO A O 1
ATOM 2203 N N . ASP A 1 288 ? -3.872 -5.408 26.801 1.00 97.50 288 ASP A N 1
ATOM 2204 C CA . ASP A 1 288 ? -3.940 -3.963 26.538 1.00 97.50 288 ASP A CA 1
ATOM 2205 C C . ASP A 1 288 ? -4.489 -3.508 25.165 1.00 97.50 288 ASP A C 1
ATOM 2207 O O . ASP A 1 288 ? -4.763 -2.319 24.998 1.00 97.50 288 ASP A O 1
ATOM 2211 N N . GLU A 1 289 ? -4.706 -4.398 24.188 1.00 98.69 289 GLU A N 1
ATOM 2212 C CA . GLU A 1 289 ? -5.178 -4.000 22.851 1.00 98.69 289 GLU A CA 1
ATOM 2213 C C . GLU A 1 289 ? -6.593 -3.399 22.859 1.00 98.69 289 GLU A C 1
ATOM 2215 O O . GLU A 1 289 ? -7.489 -3.903 23.542 1.00 98.69 289 GLU A O 1
ATOM 2220 N N . LEU A 1 290 ? -6.788 -2.357 22.039 1.00 98.38 290 LEU A N 1
ATOM 2221 C CA . LEU A 1 290 ? -8.087 -1.745 21.706 1.00 98.38 290 LEU A CA 1
ATOM 2222 C C . LEU A 1 290 ? -8.571 -2.110 20.293 1.00 98.38 290 LEU A C 1
ATOM 2224 O O . LEU A 1 290 ? -9.773 -2.241 20.061 1.00 98.38 290 LEU A O 1
ATOM 2228 N N . ILE A 1 291 ? -7.621 -2.264 19.368 1.00 98.81 291 ILE A N 1
ATOM 2229 C CA . ILE A 1 291 ? -7.796 -2.802 18.018 1.00 98.81 291 ILE A CA 1
ATOM 2230 C C . ILE A 1 291 ? -7.056 -4.137 17.994 1.00 98.81 291 ILE A C 1
ATOM 2232 O O . ILE A 1 291 ? -5.901 -4.200 18.415 1.00 98.81 291 ILE A O 1
ATOM 2236 N N . VAL A 1 292 ? -7.727 -5.201 17.564 1.00 98.88 292 VAL A N 1
ATOM 2237 C CA . VAL A 1 292 ? -7.318 -6.582 17.863 1.00 98.88 292 VAL A CA 1
ATOM 2238 C C . VAL A 1 292 ? -7.252 -7.465 16.626 1.00 98.88 292 VAL A C 1
ATOM 2240 O O . VAL A 1 292 ? -7.766 -7.123 15.561 1.00 98.88 292 VAL A O 1
ATOM 2243 N N . GLY A 1 293 ? -6.669 -8.650 16.794 1.00 98.31 293 GLY A N 1
ATOM 2244 C CA . GLY A 1 293 ? -6.543 -9.659 15.753 1.00 98.31 293 GLY A CA 1
ATOM 2245 C C . GLY A 1 293 ? -5.162 -9.622 15.116 1.00 98.31 293 GLY A C 1
ATOM 2246 O O . GLY A 1 293 ? -4.580 -8.558 14.917 1.00 98.31 293 GLY A O 1
ATOM 2247 N N . HIS A 1 294 ? -4.631 -10.799 14.811 1.00 98.56 294 HIS A N 1
ATOM 2248 C CA . HIS A 1 294 ? -3.453 -10.971 13.974 1.00 98.56 294 HIS A CA 1
ATOM 2249 C C . HIS A 1 294 ? -3.547 -12.372 13.354 1.00 98.56 294 HIS A C 1
ATOM 2251 O O . HIS A 1 294 ? -3.352 -13.355 14.075 1.00 98.56 294 HIS A O 1
ATOM 2257 N N . PRO A 1 295 ? -3.868 -12.507 12.056 1.00 97.88 295 PRO A N 1
ATOM 2258 C CA . PRO A 1 295 ? -4.276 -13.793 11.495 1.00 97.88 295 PRO A CA 1
ATOM 2259 C C . PRO A 1 295 ? -3.128 -14.806 11.427 1.00 97.88 295 PRO A C 1
ATOM 2261 O O . PRO A 1 295 ? -3.375 -16.003 11.397 1.00 97.88 295 PRO A O 1
ATOM 2264 N N . CYS A 1 296 ? -1.871 -14.355 11.483 1.00 98.00 296 CYS A N 1
ATOM 2265 C CA . CYS A 1 296 ? -0.690 -15.217 11.586 1.00 98.00 296 CYS A CA 1
ATOM 2266 C C . CYS A 1 296 ? -0.376 -15.709 13.011 1.00 98.00 296 CYS A C 1
ATOM 2268 O O . CYS A 1 296 ? 0.546 -16.506 13.184 1.00 98.00 296 CYS A O 1
ATOM 2270 N N . GLY A 1 297 ? -1.131 -15.262 14.022 1.00 96.00 297 GLY A N 1
ATOM 2271 C CA . GLY A 1 297 ? -1.070 -15.759 15.402 1.00 96.00 297 GLY A CA 1
ATOM 2272 C C . GLY A 1 297 ? 0.003 -15.134 16.293 1.00 96.00 297 GLY A C 1
ATOM 2273 O O . GLY A 1 297 ? 0.033 -15.424 17.486 1.00 96.00 297 GLY A O 1
ATOM 2274 N N . LYS A 1 298 ? 0.858 -14.266 15.747 1.00 97.00 298 LYS A N 1
ATOM 2275 C CA . LYS A 1 298 ? 1.915 -13.549 16.474 1.00 97.00 298 LYS A CA 1
ATOM 2276 C C . LYS A 1 298 ? 2.206 -12.218 15.766 1.00 97.00 298 LYS A C 1
ATOM 2278 O O . LYS A 1 298 ? 2.206 -12.215 14.538 1.00 97.00 298 LYS A O 1
ATOM 2283 N N . PRO A 1 299 ? 2.487 -11.114 16.483 1.00 96.38 299 PRO A N 1
ATOM 2284 C CA . PRO A 1 299 ? 2.944 -9.875 15.857 1.00 96.38 299 PRO A CA 1
ATOM 2285 C C . PRO A 1 299 ? 4.195 -10.107 15.010 1.00 96.38 299 PRO A C 1
ATOM 2287 O O . PRO A 1 299 ? 5.070 -10.885 15.399 1.00 96.38 299 PRO A O 1
ATOM 2290 N N . ARG A 1 300 ? 4.317 -9.394 13.885 1.00 98.19 300 ARG A N 1
ATOM 2291 C CA . ARG A 1 300 ? 5.475 -9.480 12.979 1.00 98.19 300 ARG A CA 1
ATOM 2292 C C . ARG A 1 300 ? 5.663 -10.875 12.361 1.00 98.19 300 ARG A C 1
ATOM 2294 O O . ARG A 1 300 ? 6.785 -11.251 12.025 1.00 98.19 300 ARG A O 1
ATOM 2301 N N . ALA A 1 301 ? 4.585 -11.645 12.208 1.00 98.44 301 ALA A N 1
ATOM 2302 C CA . ALA A 1 301 ? 4.610 -12.945 11.544 1.00 98.44 301 ALA A CA 1
ATOM 2303 C C . ALA A 1 301 ? 4.071 -12.851 10.106 1.00 98.44 301 ALA A C 1
ATOM 2305 O O . ALA A 1 301 ? 2.918 -12.482 9.892 1.00 98.44 301 ALA A O 1
ATOM 2306 N N . GLY A 1 302 ? 4.899 -13.207 9.121 1.00 97.12 302 GLY A N 1
ATOM 2307 C CA . GLY A 1 302 ? 4.499 -13.275 7.711 1.00 97.12 302 GLY A CA 1
ATOM 2308 C C . GLY A 1 302 ? 3.773 -14.581 7.377 1.00 97.12 302 GLY A C 1
ATOM 2309 O O . GLY A 1 302 ? 4.032 -15.615 7.998 1.00 97.12 302 GLY A O 1
ATOM 2310 N N . ALA A 1 303 ? 2.870 -14.554 6.396 1.00 98.44 303 ALA A N 1
ATOM 2311 C CA . ALA A 1 303 ? 2.120 -15.732 5.956 1.00 98.44 303 ALA A CA 1
ATOM 2312 C C . ALA A 1 303 ? 2.777 -16.391 4.733 1.00 98.44 303 ALA A C 1
ATOM 2314 O O . ALA A 1 303 ? 2.729 -15.873 3.616 1.00 98.44 303 ALA A O 1
ATOM 2315 N N . PHE A 1 304 ? 3.346 -17.585 4.908 1.00 98.81 304 PHE A N 1
ATOM 2316 C CA . PHE A 1 304 ? 3.995 -18.286 3.801 1.00 98.81 304 PHE A CA 1
ATOM 2317 C C . PHE A 1 304 ? 2.997 -18.642 2.679 1.00 98.81 304 PHE A C 1
ATOM 2319 O O . PHE A 1 304 ? 1.967 -19.283 2.912 1.00 98.81 304 PHE A O 1
ATOM 2326 N N . SER A 1 305 ? 3.322 -18.245 1.442 1.00 98.88 305 SER A N 1
ATOM 2327 C CA . SER A 1 305 ? 2.483 -18.431 0.249 1.00 98.88 305 SER A CA 1
ATOM 2328 C C . SER A 1 305 ? 3.167 -19.305 -0.818 1.00 98.88 305 SER A C 1
ATOM 2330 O O . SER A 1 305 ? 3.692 -18.778 -1.801 1.00 98.88 305 SER A O 1
ATOM 2332 N N . PRO A 1 306 ? 3.185 -20.644 -0.650 1.00 98.75 306 PRO A N 1
ATOM 2333 C CA . PRO A 1 306 ? 3.932 -21.559 -1.525 1.00 98.75 306 PRO A CA 1
ATOM 2334 C C . PRO A 1 306 ? 3.384 -21.656 -2.958 1.00 98.75 306 PRO A C 1
ATOM 2336 O O . PRO A 1 306 ? 4.106 -22.000 -3.885 1.00 98.75 306 PRO A O 1
ATOM 2339 N N . ASP A 1 307 ? 2.112 -21.331 -3.150 1.00 98.69 307 ASP A N 1
ATOM 2340 C CA . ASP A 1 307 ? 1.456 -21.151 -4.445 1.00 98.69 307 ASP A CA 1
ATOM 2341 C C . ASP A 1 307 ? 2.010 -19.960 -5.240 1.00 98.69 307 ASP A C 1
ATOM 2343 O O . ASP A 1 307 ? 1.912 -19.941 -6.467 1.00 98.69 307 ASP A O 1
ATOM 2347 N N . ILE A 1 308 ? 2.617 -18.988 -4.556 1.00 98.81 308 ILE A N 1
ATOM 2348 C CA . ILE A 1 308 ? 3.328 -17.873 -5.181 1.00 98.81 308 ILE A CA 1
ATOM 2349 C C . ILE A 1 308 ? 4.801 -18.241 -5.367 1.00 98.81 308 ILE A C 1
ATOM 2351 O O . ILE A 1 308 ? 5.252 -18.365 -6.502 1.00 98.81 308 ILE A O 1
ATOM 2355 N N . ALA A 1 309 ? 5.535 -18.474 -4.276 1.00 98.75 309 ALA A N 1
ATOM 2356 C CA . ALA A 1 309 ? 6.948 -18.841 -4.325 1.00 98.75 309 ALA A CA 1
ATOM 2357 C C . ALA A 1 309 ? 7.350 -19.668 -3.101 1.00 98.75 309 ALA A C 1
ATOM 2359 O O . ALA A 1 309 ? 7.114 -19.262 -1.965 1.00 98.75 309 ALA A O 1
ATOM 2360 N N . TRP A 1 310 ? 8.001 -20.811 -3.329 1.00 98.69 310 TRP A N 1
ATOM 2361 C CA . TRP A 1 310 ? 8.463 -21.711 -2.261 1.00 98.69 310 TRP A CA 1
ATOM 2362 C C . TRP A 1 310 ? 9.954 -22.053 -2.335 1.00 98.69 310 TRP A C 1
ATOM 2364 O O . TRP A 1 310 ? 10.525 -22.454 -1.321 1.00 98.69 310 TRP A O 1
ATOM 2374 N N . ARG A 1 311 ? 10.592 -21.910 -3.507 1.00 98.75 311 ARG A N 1
ATOM 2375 C CA . ARG A 1 311 ? 11.969 -22.376 -3.751 1.00 98.75 311 ARG A CA 1
ATOM 2376 C C . ARG A 1 311 ? 12.976 -21.703 -2.825 1.00 98.75 311 ARG A C 1
ATOM 2378 O O . ARG A 1 311 ? 13.666 -22.391 -2.083 1.00 98.75 311 ARG A O 1
ATOM 2385 N N . TRP A 1 312 ? 12.956 -20.372 -2.772 1.00 98.50 312 TRP A N 1
ATOM 2386 C CA . TRP A 1 312 ? 13.838 -19.612 -1.884 1.00 98.50 312 TRP A CA 1
ATOM 2387 C C . TRP A 1 312 ? 13.591 -19.933 -0.404 1.00 98.50 312 TRP A C 1
ATOM 2389 O O . TRP A 1 312 ? 14.541 -20.048 0.359 1.00 98.50 312 TRP A O 1
ATOM 2399 N N . VAL A 1 313 ? 12.331 -20.150 0.006 1.00 98.44 313 VAL A N 1
ATOM 2400 C CA . VAL A 1 313 ? 12.017 -20.518 1.396 1.00 98.44 313 VAL A CA 1
ATOM 2401 C C . VAL A 1 313 ? 12.654 -21.854 1.733 1.00 98.44 313 VAL A C 1
ATOM 2403 O O . VAL A 1 313 ? 13.306 -21.952 2.764 1.00 98.44 313 VAL A O 1
ATOM 2406 N N . LYS A 1 314 ? 12.499 -22.860 0.861 1.00 98.25 314 LYS A N 1
ATOM 2407 C CA . LYS A 1 314 ? 13.108 -24.187 1.022 1.00 98.25 314 LYS A CA 1
ATOM 2408 C C . LYS A 1 314 ? 14.630 -24.097 1.131 1.00 98.25 314 LYS A C 1
ATOM 2410 O O . LYS A 1 314 ? 15.197 -24.739 2.014 1.00 98.25 314 LYS A O 1
ATOM 2415 N N . ASP A 1 315 ? 15.261 -23.333 0.245 1.00 98.31 315 ASP A N 1
ATOM 2416 C CA . ASP A 1 315 ? 16.719 -23.201 0.182 1.00 98.31 315 ASP A CA 1
ATOM 2417 C C . ASP A 1 315 ? 17.276 -22.440 1.397 1.00 98.31 315 ASP A C 1
ATOM 2419 O O . ASP A 1 315 ? 18.371 -22.740 1.871 1.00 98.31 315 ASP A O 1
ATOM 2423 N N . GLU A 1 316 ? 16.498 -21.506 1.950 1.00 98.12 316 GLU A N 1
ATOM 2424 C CA . GLU A 1 316 ? 16.886 -20.664 3.085 1.00 98.12 316 GLU A CA 1
ATOM 2425 C C . GLU A 1 316 ? 16.367 -21.170 4.448 1.00 98.12 316 GLU A C 1
ATOM 2427 O O . GLU A 1 316 ? 16.626 -20.519 5.456 1.00 98.12 316 GLU A O 1
ATOM 2432 N N . LEU A 1 317 ? 15.664 -22.311 4.551 1.00 96.88 317 LEU A N 1
ATOM 2433 C CA . LEU A 1 317 ? 15.013 -22.752 5.809 1.00 96.88 317 LEU A CA 1
ATOM 2434 C C . LEU A 1 317 ? 15.938 -22.724 7.037 1.00 96.88 317 LEU A C 1
ATOM 2436 O O . LEU A 1 317 ? 15.504 -22.372 8.133 1.00 96.88 317 LEU A O 1
ATOM 2440 N N . ASP A 1 318 ? 17.205 -23.105 6.866 1.00 97.69 318 ASP A N 1
ATOM 2441 C CA . ASP A 1 318 ? 18.173 -23.197 7.965 1.00 97.69 318 ASP A CA 1
ATOM 2442 C C . ASP A 1 318 ? 19.069 -21.959 8.105 1.00 97.69 318 ASP A C 1
ATOM 2444 O O . ASP A 1 318 ? 19.779 -21.826 9.101 1.00 97.69 318 ASP A O 1
ATOM 2448 N N . THR A 1 319 ? 19.022 -21.034 7.145 1.00 97.75 319 THR A N 1
ATOM 2449 C CA . THR A 1 319 ? 19.856 -19.821 7.116 1.00 97.75 319 THR A CA 1
ATOM 2450 C C . THR A 1 319 ? 19.048 -18.538 7.310 1.00 97.75 319 THR A C 1
ATOM 2452 O O . THR A 1 319 ? 19.603 -17.534 7.753 1.00 97.75 319 THR A O 1
ATOM 2455 N N . MET A 1 320 ? 17.732 -18.558 7.075 1.00 96.75 320 MET A N 1
ATOM 2456 C CA . MET A 1 320 ? 16.857 -17.382 7.121 1.00 96.75 320 MET A CA 1
ATOM 2457 C C . MET A 1 320 ? 16.842 -16.696 8.488 1.00 96.75 320 MET A C 1
ATOM 2459 O O . MET A 1 320 ? 16.694 -15.482 8.548 1.00 96.75 320 MET A O 1
ATOM 2463 N N . SER A 1 321 ? 17.051 -17.422 9.587 1.00 97.62 321 SER A N 1
ATOM 2464 C CA . SER A 1 321 ? 17.104 -16.834 10.933 1.00 97.62 321 SER A CA 1
ATOM 2465 C C . SER A 1 321 ? 18.409 -16.095 11.240 1.00 97.62 321 SER A C 1
ATOM 2467 O O . SER A 1 321 ? 18.475 -15.344 12.211 1.00 97.62 321 SER A O 1
ATOM 2469 N N . THR A 1 322 ? 19.451 -16.292 10.428 1.00 97.38 322 THR A N 1
ATOM 2470 C CA . THR A 1 322 ? 20.785 -15.701 10.632 1.00 97.38 322 THR A CA 1
ATOM 2471 C C . THR A 1 322 ? 21.290 -14.904 9.431 1.00 97.38 322 THR A C 1
ATOM 2473 O O . THR A 1 322 ? 22.396 -14.359 9.482 1.00 97.38 322 THR A O 1
ATOM 2476 N N . ARG A 1 323 ? 20.494 -14.794 8.358 1.00 97.38 323 ARG A N 1
ATOM 2477 C CA . ARG A 1 323 ? 20.866 -14.018 7.172 1.00 97.38 323 ARG A CA 1
ATOM 2478 C C . ARG A 1 323 ? 21.059 -12.529 7.512 1.00 97.38 323 ARG A C 1
ATOM 2480 O O . ARG A 1 323 ? 20.406 -12.019 8.425 1.00 97.38 323 ARG A O 1
ATOM 2487 N N . PRO A 1 324 ? 21.922 -11.801 6.777 1.00 96.12 324 PRO A N 1
ATOM 2488 C CA . PRO A 1 324 ? 22.347 -10.458 7.181 1.00 96.12 324 PRO A CA 1
ATOM 2489 C C . PRO A 1 324 ? 21.233 -9.405 7.203 1.00 96.12 324 PRO A C 1
ATOM 2491 O O . PRO A 1 324 ? 21.307 -8.460 7.984 1.00 96.12 324 PRO A O 1
ATOM 2494 N N . GLN A 1 325 ? 20.231 -9.548 6.331 1.00 96.12 325 GLN A N 1
ATOM 2495 C CA . GLN A 1 325 ? 19.130 -8.602 6.185 1.00 96.12 325 GLN A CA 1
ATOM 2496 C C . GLN A 1 325 ? 17.794 -9.320 6.349 1.00 96.12 325 GLN A C 1
ATOM 2498 O O . GLN A 1 325 ? 17.564 -10.365 5.746 1.00 96.12 325 GLN A O 1
ATOM 2503 N N . ASP A 1 326 ? 16.923 -8.729 7.160 1.00 97.19 326 ASP A N 1
ATOM 2504 C CA . ASP A 1 326 ? 15.589 -9.232 7.488 1.00 97.19 326 ASP A CA 1
ATOM 2505 C C . ASP A 1 326 ? 15.562 -10.725 7.870 1.00 97.19 326 ASP A C 1
ATOM 2507 O O . ASP A 1 326 ? 14.908 -11.515 7.183 1.00 97.19 326 ASP A O 1
ATOM 2511 N N . PRO A 1 327 ? 16.303 -11.158 8.909 1.00 98.12 327 PRO A N 1
ATOM 2512 C CA . PRO A 1 327 ? 16.214 -12.529 9.390 1.00 98.12 327 PRO A CA 1
ATOM 2513 C C . PRO A 1 327 ? 14.829 -12.865 9.961 1.00 98.12 327 PRO A C 1
ATOM 2515 O O . PRO A 1 327 ? 14.235 -12.074 10.691 1.00 98.12 327 PRO A O 1
ATOM 2518 N N . PHE A 1 328 ? 14.340 -14.073 9.684 1.00 98.38 328 PHE A N 1
ATOM 2519 C CA . PHE A 1 328 ? 13.062 -14.562 10.208 1.00 98.38 328 PHE A CA 1
ATOM 2520 C C . PHE A 1 328 ? 13.241 -15.796 11.087 1.00 98.38 328 PHE A C 1
ATOM 2522 O O . PHE A 1 328 ? 13.927 -16.753 10.723 1.00 98.38 328 PHE A O 1
ATOM 2529 N N . GLU A 1 329 ? 12.566 -15.802 12.234 1.00 98.44 329 GLU A N 1
ATOM 2530 C CA . GLU A 1 329 ? 12.408 -17.005 13.047 1.00 98.44 329 GLU A CA 1
ATOM 2531 C C . GLU A 1 329 ? 11.400 -17.964 12.400 1.00 98.44 329 GLU A C 1
ATOM 2533 O O . GLU A 1 329 ? 10.325 -17.560 11.953 1.00 98.44 329 GLU A O 1
ATOM 2538 N N . ILE A 1 330 ? 11.725 -19.253 12.392 1.00 97.69 330 ILE A N 1
ATOM 2539 C CA . ILE A 1 330 ? 10.821 -20.322 11.966 1.00 97.69 330 ILE A CA 1
ATOM 2540 C C . ILE A 1 330 ? 11.046 -21.544 12.859 1.00 97.69 330 ILE A C 1
ATOM 2542 O O . ILE A 1 330 ? 12.192 -21.903 13.145 1.00 97.69 330 ILE A O 1
ATOM 2546 N N . ALA A 1 331 ? 9.963 -22.154 13.340 1.00 96.81 331 ALA A N 1
ATOM 2547 C CA . ALA A 1 331 ? 10.038 -23.320 14.214 1.00 96.81 331 ALA A CA 1
ATOM 2548 C C . ALA A 1 331 ? 10.535 -24.559 13.448 1.00 96.81 331 ALA A C 1
ATOM 2550 O O . ALA A 1 331 ? 10.208 -24.744 12.278 1.00 96.81 331 ALA A O 1
ATOM 2551 N N . GLU A 1 332 ? 11.292 -25.442 14.107 1.00 97.62 332 GLU A N 1
ATOM 2552 C CA . GLU A 1 332 ? 11.801 -26.677 13.479 1.00 97.62 332 GLU A CA 1
ATOM 2553 C C . GLU A 1 332 ? 10.674 -27.595 12.976 1.00 97.62 332 GLU A C 1
ATOM 2555 O O . GLU A 1 332 ? 10.788 -28.189 11.903 1.00 97.62 332 GLU A O 1
ATOM 2560 N N . GLU A 1 333 ? 9.558 -27.653 13.707 1.00 97.88 333 GLU A N 1
ATOM 2561 C CA . GLU A 1 333 ? 8.352 -28.387 13.304 1.00 97.88 333 GLU A CA 1
ATOM 2562 C C . GLU A 1 333 ? 7.787 -27.846 11.981 1.00 97.88 333 GLU A C 1
ATOM 2564 O O . GLU A 1 333 ? 7.495 -28.614 11.060 1.00 97.88 333 GLU A O 1
ATOM 2569 N N . ASP A 1 334 ? 7.732 -26.519 11.831 1.00 98.25 334 ASP A N 1
ATOM 2570 C CA . ASP A 1 334 ? 7.267 -25.873 10.604 1.00 98.25 334 ASP A CA 1
ATOM 2571 C C . ASP A 1 334 ? 8.223 -26.133 9.434 1.00 98.25 334 ASP A C 1
ATOM 2573 O O . ASP A 1 334 ? 7.776 -26.418 8.320 1.00 98.25 334 ASP A O 1
ATOM 2577 N N . LYS A 1 335 ? 9.544 -26.119 9.670 1.00 98.50 335 LYS A N 1
ATOM 2578 C CA . LYS A 1 335 ? 10.533 -26.489 8.641 1.00 98.50 335 LYS A CA 1
ATOM 2579 C C . LYS A 1 335 ? 10.320 -27.920 8.147 1.00 98.50 335 LYS A C 1
ATOM 2581 O O . LYS A 1 335 ? 10.410 -28.170 6.943 1.00 98.50 335 LYS A O 1
ATOM 2586 N N . GLN A 1 336 ? 10.050 -28.864 9.052 1.00 98.38 336 GLN A N 1
ATOM 2587 C CA . GLN A 1 336 ? 9.776 -30.255 8.690 1.00 98.38 336 GLN A CA 1
ATOM 2588 C C . GLN A 1 336 ? 8.507 -30.361 7.833 1.00 98.38 336 GLN A C 1
ATOM 2590 O O . GLN A 1 336 ? 8.537 -30.962 6.758 1.00 98.38 336 GLN A O 1
ATOM 2595 N N . ILE A 1 337 ? 7.421 -29.706 8.249 1.00 98.56 337 ILE A N 1
ATOM 2596 C CA . ILE A 1 337 ? 6.156 -29.672 7.501 1.00 98.56 337 ILE A CA 1
ATOM 2597 C C . ILE A 1 337 ? 6.350 -29.063 6.105 1.00 98.56 337 ILE A C 1
ATOM 2599 O O . ILE A 1 337 ? 5.827 -29.599 5.121 1.00 98.56 337 ILE A O 1
ATOM 2603 N N . ILE A 1 338 ? 7.129 -27.982 5.987 1.00 98.62 338 ILE A N 1
ATOM 2604 C CA . ILE A 1 338 ? 7.447 -27.371 4.690 1.00 98.62 338 ILE A CA 1
ATOM 2605 C C . ILE A 1 338 ? 8.121 -28.392 3.769 1.00 98.62 338 ILE A C 1
ATOM 2607 O O . ILE A 1 338 ? 7.666 -28.577 2.637 1.00 98.62 338 ILE A O 1
ATOM 2611 N N . ARG A 1 339 ? 9.164 -29.078 4.254 1.00 98.19 339 ARG A N 1
ATOM 2612 C CA . ARG A 1 339 ? 9.938 -30.061 3.475 1.00 98.19 339 ARG A CA 1
ATOM 2613 C C . ARG A 1 339 ? 9.102 -31.271 3.056 1.00 98.19 339 ARG A C 1
ATOM 2615 O O . ARG A 1 339 ? 9.228 -31.725 1.923 1.00 98.19 339 ARG A O 1
ATOM 2622 N N . GLU A 1 340 ? 8.270 -31.793 3.953 1.00 97.94 340 GLU A N 1
ATOM 2623 C CA . GLU A 1 340 ? 7.602 -33.089 3.769 1.00 97.94 340 GLU A CA 1
ATOM 2624 C C . GLU A 1 340 ? 6.202 -32.988 3.150 1.00 97.94 340 GLU A C 1
ATOM 2626 O O . GLU A 1 340 ? 5.773 -33.908 2.454 1.00 97.94 340 GLU A O 1
ATOM 2631 N N . GLN A 1 341 ? 5.467 -31.896 3.389 1.00 97.31 341 GLN A N 1
ATOM 2632 C CA . GLN A 1 341 ? 4.043 -31.812 3.032 1.00 97.31 341 GLN A CA 1
ATOM 2633 C C . GLN A 1 341 ? 3.708 -30.705 2.033 1.00 97.31 341 GLN A C 1
ATOM 2635 O O . GLN A 1 341 ? 2.821 -30.904 1.188 1.00 97.31 341 GLN A O 1
ATOM 2640 N N . ILE A 1 342 ? 4.376 -29.551 2.148 1.00 98.44 342 ILE A N 1
ATOM 2641 C CA . ILE A 1 342 ? 4.073 -28.346 1.363 1.00 98.44 342 ILE A CA 1
ATOM 2642 C C . ILE A 1 342 ? 4.858 -28.361 0.050 1.00 98.44 342 ILE A C 1
ATOM 2644 O O . ILE A 1 342 ? 4.248 -28.375 -1.019 1.00 98.44 342 ILE A O 1
ATOM 2648 N N . VAL A 1 343 ? 6.193 -28.415 0.117 1.00 98.44 343 VAL A N 1
ATOM 2649 C CA . VAL A 1 343 ? 7.072 -28.383 -1.066 1.00 98.44 343 VAL A CA 1
ATOM 2650 C C . VAL A 1 343 ? 6.708 -29.463 -2.093 1.00 98.44 343 VAL A C 1
ATOM 2652 O O . VAL A 1 343 ? 6.490 -29.096 -3.247 1.00 98.44 343 VAL A O 1
ATOM 2655 N N . PRO A 1 344 ? 6.532 -30.752 -1.725 1.00 98.56 344 PRO A N 1
ATOM 2656 C CA . PRO A 1 344 ? 6.249 -31.795 -2.717 1.00 98.56 344 PRO A CA 1
ATOM 2657 C C . PRO A 1 344 ? 4.938 -31.591 -3.488 1.00 98.56 344 PRO A C 1
ATOM 2659 O O . PRO A 1 344 ? 4.752 -32.163 -4.558 1.00 98.56 344 PRO A O 1
ATOM 2662 N N . PHE A 1 345 ? 3.996 -30.815 -2.943 1.00 98.62 345 PHE A N 1
ATOM 2663 C CA . PHE A 1 345 ? 2.741 -30.520 -3.628 1.00 98.62 345 PHE A CA 1
ATOM 2664 C C . PHE A 1 345 ? 2.853 -29.325 -4.579 1.00 98.62 345 PHE A C 1
ATOM 2666 O O . PHE A 1 345 ? 2.253 -29.359 -5.654 1.00 98.62 345 PHE A O 1
ATOM 2673 N N . TRP A 1 346 ? 3.580 -28.280 -4.179 1.00 98.69 346 TRP A N 1
ATOM 2674 C CA . TRP A 1 346 ? 3.684 -27.027 -4.933 1.00 98.69 346 TRP A CA 1
ATOM 2675 C C . TRP A 1 346 ? 4.788 -27.020 -5.990 1.00 98.69 346 TRP A C 1
ATOM 2677 O O . TRP A 1 346 ? 4.781 -26.139 -6.849 1.00 98.69 346 TRP A O 1
ATOM 2687 N N . GLU A 1 347 ? 5.678 -28.013 -5.976 1.00 98.62 347 GLU A N 1
ATOM 2688 C CA . GLU A 1 347 ? 6.684 -28.204 -7.019 1.00 98.62 347 GLU A CA 1
ATOM 2689 C C . GLU A 1 347 ? 6.048 -28.287 -8.417 1.00 98.62 347 GLU A C 1
ATOM 2691 O O . GLU A 1 347 ? 5.107 -29.050 -8.664 1.00 98.62 347 GLU A O 1
ATOM 2696 N N . GLY A 1 348 ? 6.537 -27.446 -9.331 1.00 98.12 348 GLY A N 1
ATOM 2697 C CA . GLY A 1 348 ? 6.029 -27.292 -10.693 1.00 98.12 348 GLY A CA 1
ATOM 2698 C C . GLY A 1 348 ? 4.686 -26.565 -10.810 1.00 98.12 348 GLY A C 1
ATOM 2699 O O . GLY A 1 348 ? 4.076 -26.608 -11.881 1.00 98.12 348 GLY A O 1
ATOM 2700 N N . ARG A 1 349 ? 4.184 -25.931 -9.739 1.00 98.44 349 ARG A N 1
ATOM 2701 C CA . ARG A 1 349 ? 2.859 -25.272 -9.718 1.00 98.44 349 ARG A CA 1
ATOM 2702 C C . ARG A 1 349 ? 2.892 -23.803 -9.325 1.00 98.44 349 ARG A C 1
ATOM 2704 O O . ARG A 1 349 ? 1.876 -23.130 -9.501 1.00 98.44 349 ARG A O 1
ATOM 2711 N N . SER A 1 350 ? 3.994 -23.327 -8.753 1.00 98.75 350 SER A N 1
ATOM 2712 C CA . SER A 1 350 ? 4.054 -21.971 -8.212 1.00 98.75 350 SER A CA 1
ATOM 2713 C C . SER A 1 350 ? 4.112 -20.902 -9.302 1.00 98.75 350 SER A C 1
ATOM 2715 O O . SER A 1 350 ? 4.566 -21.144 -10.425 1.00 98.75 350 SER A O 1
ATOM 2717 N N . LEU A 1 351 ? 3.659 -19.698 -8.953 1.00 98.69 351 LEU A N 1
ATOM 2718 C CA . LEU A 1 351 ? 3.777 -18.516 -9.804 1.00 98.69 351 LEU A CA 1
ATOM 2719 C C . LEU A 1 351 ? 5.229 -18.273 -10.232 1.00 98.69 351 LEU A C 1
ATOM 2721 O O . LEU A 1 351 ? 5.492 -18.043 -11.413 1.00 98.69 351 LEU A O 1
ATOM 2725 N N . ASP A 1 352 ? 6.147 -18.387 -9.277 1.00 98.81 352 ASP A N 1
ATOM 2726 C CA . ASP A 1 352 ? 7.588 -18.235 -9.444 1.00 98.81 352 ASP A CA 1
ATOM 2727 C C . ASP A 1 352 ? 8.153 -19.155 -10.537 1.00 98.81 352 ASP A C 1
ATOM 2729 O O . ASP A 1 352 ? 8.753 -18.683 -11.504 1.00 98.81 352 ASP A O 1
ATOM 2733 N N . GLU A 1 353 ? 7.890 -20.460 -10.446 1.00 98.81 353 GLU A N 1
ATOM 2734 C CA . GLU A 1 353 ? 8.388 -21.443 -11.418 1.00 98.81 353 GLU A CA 1
ATOM 2735 C C . GLU A 1 353 ? 7.809 -21.222 -12.822 1.00 98.81 353 GLU A C 1
ATOM 2737 O O . GLU A 1 353 ? 8.523 -21.312 -13.825 1.00 98.81 353 GLU A O 1
ATOM 2742 N N . ILE A 1 354 ? 6.513 -20.908 -12.911 1.00 98.75 354 ILE A N 1
ATOM 2743 C CA . ILE A 1 354 ? 5.830 -20.675 -14.192 1.00 98.75 354 ILE A CA 1
ATOM 2744 C C . ILE A 1 354 ? 6.356 -19.401 -14.864 1.00 98.75 354 ILE A C 1
ATOM 2746 O O . ILE A 1 354 ? 6.513 -19.360 -16.090 1.00 98.75 354 ILE A O 1
ATOM 2750 N N . CYS A 1 355 ? 6.619 -18.362 -14.075 1.00 98.25 355 CYS A N 1
ATOM 2751 C CA . CYS A 1 355 ? 7.149 -17.097 -14.557 1.00 98.25 355 CYS A CA 1
ATOM 2752 C C . CYS A 1 355 ? 8.612 -17.243 -15.002 1.00 98.25 355 CYS A C 1
ATOM 2754 O O . CYS A 1 355 ? 8.932 -16.844 -16.121 1.00 98.25 355 CYS A O 1
ATOM 2756 N N . GLU A 1 356 ? 9.464 -17.926 -14.226 1.00 98.75 356 GLU A N 1
ATOM 2757 C CA . GLU A 1 356 ? 10.835 -18.254 -14.645 1.00 98.75 356 GLU A CA 1
ATOM 2758 C C . GLU A 1 356 ? 10.856 -19.035 -15.966 1.00 98.75 356 GLU A C 1
ATOM 2760 O O . GLU A 1 356 ? 11.628 -18.701 -16.867 1.00 98.75 356 GLU A O 1
ATOM 2765 N N . ALA A 1 357 ? 10.001 -20.051 -16.120 1.00 98.62 357 ALA A N 1
ATOM 2766 C CA . ALA A 1 357 ? 9.943 -20.837 -17.351 1.00 98.62 357 ALA A CA 1
ATOM 2767 C C . ALA A 1 357 ? 9.630 -19.961 -18.578 1.00 98.62 357 ALA A C 1
ATOM 2769 O O . ALA A 1 357 ? 10.280 -20.091 -19.618 1.00 98.62 357 ALA A O 1
ATOM 2770 N N . GLN A 1 358 ? 8.680 -19.027 -18.451 1.00 98.44 358 GLN A N 1
ATOM 2771 C CA . GLN A 1 358 ? 8.344 -18.081 -19.521 1.00 98.44 358 GLN A CA 1
ATOM 2772 C C . GLN A 1 358 ? 9.428 -17.013 -19.727 1.00 98.44 358 GLN A C 1
ATOM 2774 O O . GLN A 1 358 ? 9.680 -16.621 -20.863 1.00 98.44 358 GLN A O 1
ATOM 2779 N N . TYR A 1 359 ? 10.118 -16.571 -18.672 1.00 98.56 359 TYR A N 1
ATOM 2780 C CA . TYR A 1 359 ? 11.271 -15.674 -18.790 1.00 98.56 359 TYR A CA 1
ATOM 2781 C C . TYR A 1 359 ? 12.433 -16.325 -19.544 1.00 98.56 359 TYR A C 1
ATOM 2783 O O . TYR A 1 359 ? 13.068 -15.676 -20.380 1.00 98.56 359 TYR A O 1
ATOM 2791 N N . ARG A 1 360 ? 12.709 -17.608 -19.281 1.00 98.50 360 ARG A N 1
ATOM 2792 C CA . ARG A 1 360 ? 13.728 -18.380 -20.006 1.00 98.50 360 ARG A CA 1
ATOM 2793 C C . ARG A 1 360 ? 13.354 -18.548 -21.475 1.00 98.50 360 ARG A C 1
ATOM 2795 O O . ARG A 1 360 ? 14.200 -18.315 -22.331 1.00 98.50 360 ARG A O 1
ATOM 2802 N N . GLU A 1 361 ? 12.099 -18.889 -21.767 1.00 98.06 361 GLU A N 1
ATOM 2803 C CA . GLU A 1 361 ? 11.608 -19.042 -23.145 1.00 98.06 361 GLU A CA 1
ATOM 2804 C C . GLU A 1 361 ? 11.686 -17.729 -23.935 1.00 98.06 361 GLU A C 1
ATOM 2806 O O . GLU A 1 361 ? 12.193 -17.713 -25.054 1.00 98.06 361 GLU A O 1
ATOM 2811 N N . ALA A 1 362 ? 11.302 -16.610 -23.316 1.00 97.00 362 ALA A N 1
ATOM 2812 C CA . ALA A 1 362 ? 11.350 -15.290 -23.940 1.00 97.00 362 ALA A CA 1
ATOM 2813 C C . ALA A 1 362 ? 12.769 -14.693 -24.047 1.00 97.00 362 ALA A C 1
ATOM 2815 O O . ALA A 1 362 ? 12.932 -13.595 -24.585 1.00 97.00 362 ALA A O 1
ATOM 2816 N N . GLY A 1 363 ? 13.792 -15.377 -23.521 1.00 97.31 363 GLY A N 1
ATOM 2817 C CA . GLY A 1 363 ? 15.179 -14.907 -23.532 1.00 97.31 363 GLY A CA 1
ATOM 2818 C C . GLY A 1 363 ? 15.455 -13.724 -22.597 1.00 97.31 363 GLY A C 1
ATOM 2819 O O . GLY A 1 363 ? 16.396 -12.975 -22.838 1.00 97.31 363 GLY A O 1
ATOM 2820 N N . VAL A 1 364 ? 14.649 -13.532 -21.546 1.00 98.06 364 VAL A N 1
ATOM 2821 C CA . VAL A 1 364 ? 14.825 -12.445 -20.557 1.00 98.06 364 VAL A CA 1
ATOM 2822 C C . VAL A 1 364 ? 15.415 -12.925 -19.227 1.00 98.06 364 VAL A C 1
ATOM 2824 O O . VAL A 1 364 ? 15.713 -12.110 -18.357 1.00 98.06 364 VAL A O 1
ATOM 2827 N N . TRP A 1 365 ? 15.614 -14.236 -19.052 1.00 98.25 365 TRP A N 1
ATOM 2828 C CA . TRP A 1 365 ? 16.107 -14.790 -17.788 1.00 98.25 365 TRP A CA 1
ATOM 2829 C C . TRP A 1 365 ? 17.533 -14.354 -17.434 1.00 98.25 365 TRP A C 1
ATOM 2831 O O . TRP A 1 365 ? 17.735 -13.882 -16.322 1.00 98.25 365 TRP A O 1
ATOM 2841 N N . SER A 1 366 ? 18.507 -14.443 -18.350 1.00 97.25 366 SER A N 1
ATOM 2842 C CA . SER A 1 366 ? 19.896 -14.057 -18.037 1.00 97.25 366 SER A CA 1
ATOM 2843 C C . SER A 1 366 ? 19.998 -12.587 -17.624 1.00 97.25 366 SER A C 1
ATOM 2845 O O . SER A 1 366 ? 20.682 -12.247 -16.661 1.00 97.25 366 SER A O 1
ATOM 2847 N N . PHE A 1 367 ? 19.242 -11.730 -18.314 1.00 96.69 367 PHE A N 1
ATOM 2848 C CA . PHE A 1 367 ? 19.118 -10.296 -18.066 1.00 96.69 367 PHE A CA 1
ATOM 2849 C C . PHE A 1 367 ? 18.546 -9.969 -16.674 1.00 96.69 367 PHE A C 1
ATOM 2851 O O . PHE A 1 367 ? 18.923 -8.964 -16.069 1.00 96.69 367 PHE A O 1
ATOM 2858 N N . SER A 1 368 ? 17.660 -10.831 -16.163 1.00 97.31 368 SER A N 1
ATOM 2859 C CA . SER A 1 368 ? 17.006 -10.683 -14.861 1.00 97.31 368 SER A CA 1
ATOM 2860 C C . SER A 1 368 ? 17.602 -11.584 -13.782 1.00 97.31 368 SER A C 1
ATOM 2862 O O . SER A 1 368 ? 18.340 -11.106 -12.931 1.00 97.31 368 SER A O 1
ATOM 2864 N N . GLY A 1 369 ? 17.282 -12.880 -13.803 1.00 94.88 369 GLY A N 1
ATOM 2865 C CA . GLY A 1 369 ? 17.546 -13.831 -12.719 1.00 94.88 369 GLY A CA 1
ATOM 2866 C C . GLY A 1 369 ? 18.994 -14.311 -12.593 1.00 94.88 369 GLY A C 1
ATOM 2867 O O . GLY A 1 369 ? 19.290 -15.071 -11.676 1.00 94.88 369 GLY A O 1
ATOM 2868 N N . GLU A 1 370 ? 19.892 -13.903 -13.495 1.00 95.94 370 GLU A N 1
ATOM 2869 C CA . GLU A 1 370 ? 21.326 -14.230 -13.404 1.00 95.94 370 GLU A CA 1
ATOM 2870 C C . GLU A 1 370 ? 22.185 -12.979 -13.197 1.00 95.94 370 GLU A C 1
ATOM 2872 O O . GLU A 1 370 ? 23.019 -12.949 -12.295 1.00 95.94 370 GLU A O 1
ATOM 2877 N N . THR A 1 371 ? 21.985 -11.944 -14.019 1.00 96.50 371 THR A N 1
ATOM 2878 C CA . THR A 1 371 ? 22.843 -10.744 -14.029 1.00 96.50 371 THR A CA 1
ATOM 2879 C C . THR A 1 371 ? 22.219 -9.500 -13.401 1.00 96.50 371 THR A C 1
ATOM 2881 O O . THR A 1 371 ? 22.942 -8.539 -13.145 1.00 96.50 371 THR A O 1
ATOM 2884 N N . PHE A 1 372 ? 20.911 -9.503 -13.121 1.00 96.88 372 PHE A N 1
ATOM 2885 C CA . PHE A 1 372 ? 20.204 -8.409 -12.440 1.00 96.88 372 PHE A CA 1
ATOM 2886 C C . PHE A 1 372 ? 20.377 -7.030 -13.102 1.00 96.88 372 PHE A C 1
ATOM 2888 O O . PHE A 1 372 ? 20.368 -5.999 -12.428 1.00 96.88 372 PHE A O 1
ATOM 2895 N N . VAL A 1 373 ? 20.523 -6.979 -14.432 1.00 95.50 373 VAL A N 1
ATOM 2896 C CA . VAL A 1 373 ? 20.533 -5.700 -15.168 1.00 95.50 373 VAL A CA 1
ATOM 2897 C C . VAL A 1 373 ? 19.182 -5.008 -15.006 1.00 95.50 373 VAL A C 1
ATOM 2899 O O . VAL A 1 373 ? 19.109 -3.806 -14.744 1.00 95.50 373 VAL A O 1
ATOM 2902 N N . SER A 1 374 ? 18.108 -5.788 -15.108 1.00 97.00 374 SER A N 1
ATOM 2903 C CA . SER A 1 374 ? 16.793 -5.435 -14.589 1.00 97.00 374 SER A CA 1
ATOM 2904 C C . SER A 1 374 ? 16.267 -6.623 -13.805 1.00 97.00 374 SER A C 1
ATOM 2906 O O . SER A 1 374 ? 15.920 -7.639 -14.398 1.00 97.00 374 SER A O 1
ATOM 2908 N N . ASP A 1 375 ? 16.172 -6.489 -12.491 1.00 97.00 375 ASP A N 1
ATOM 2909 C CA . ASP A 1 375 ? 15.587 -7.509 -11.630 1.00 97.00 375 ASP A CA 1
ATOM 2910 C C . ASP A 1 375 ? 14.062 -7.518 -11.799 1.00 97.00 375 ASP A C 1
ATOM 2912 O O . ASP A 1 375 ? 13.380 -6.592 -11.365 1.00 97.00 375 ASP A O 1
ATOM 2916 N N . LEU A 1 376 ? 13.531 -8.545 -12.466 1.00 97.00 376 LEU A N 1
ATOM 2917 C CA . LEU A 1 376 ? 12.101 -8.758 -12.720 1.00 97.00 376 LEU A CA 1
ATOM 2918 C C . LEU A 1 376 ? 11.441 -9.676 -11.678 1.00 97.00 376 LEU A C 1
ATOM 2920 O O . LEU A 1 376 ? 10.341 -10.189 -11.921 1.00 97.00 376 LEU A O 1
ATOM 2924 N N . SER A 1 377 ? 12.114 -9.933 -10.552 1.00 97.38 377 SER A N 1
ATOM 2925 C CA . SER A 1 377 ? 11.674 -10.928 -9.577 1.00 97.38 377 SER A CA 1
ATOM 2926 C C . SER A 1 377 ? 10.511 -10.461 -8.698 1.00 97.38 377 SER A C 1
ATOM 2928 O O . SER A 1 377 ? 9.788 -11.305 -8.174 1.00 97.38 377 SER A O 1
ATOM 2930 N N . TYR A 1 378 ? 10.251 -9.152 -8.568 1.00 97.38 378 TYR A N 1
ATOM 2931 C CA . TYR A 1 378 ? 9.262 -8.635 -7.609 1.00 97.38 378 TYR A CA 1
ATOM 2932 C C . TYR A 1 378 ? 7.874 -9.278 -7.782 1.00 97.38 378 TYR A C 1
ATOM 2934 O O . TYR A 1 378 ? 7.410 -9.963 -6.875 1.00 97.38 378 TYR A O 1
ATOM 2942 N N . HIS A 1 379 ? 7.256 -9.192 -8.967 1.00 97.81 379 HIS A N 1
ATOM 2943 C CA . HIS A 1 379 ? 5.996 -9.909 -9.255 1.00 97.81 379 HIS A CA 1
ATOM 2944 C C . HIS A 1 379 ? 6.196 -11.347 -9.751 1.00 97.81 379 HIS A C 1
ATOM 2946 O O . HIS A 1 379 ? 5.214 -12.007 -10.079 1.00 97.81 379 HIS A O 1
ATOM 2952 N N . GLN A 1 380 ? 7.431 -11.850 -9.823 1.00 98.44 380 GLN A N 1
ATOM 2953 C CA . GLN A 1 380 ? 7.696 -13.280 -10.015 1.00 98.44 380 GLN A CA 1
ATOM 2954 C C . GLN A 1 380 ? 7.515 -14.048 -8.701 1.00 98.44 380 GLN A C 1
ATOM 2956 O O . GLN A 1 380 ? 7.009 -15.162 -8.728 1.00 98.44 380 GLN A O 1
ATOM 2961 N N . ILE A 1 381 ? 7.929 -13.479 -7.563 1.00 98.44 381 ILE A N 1
ATOM 2962 C CA . ILE A 1 381 ? 7.972 -14.211 -6.285 1.00 98.44 381 ILE A CA 1
ATOM 2963 C C . ILE A 1 381 ? 7.045 -13.654 -5.198 1.00 98.44 381 ILE A C 1
ATOM 2965 O O . ILE A 1 381 ? 7.003 -14.214 -4.104 1.00 98.44 381 ILE A O 1
ATOM 2969 N N . ASN A 1 382 ? 6.288 -12.591 -5.483 1.00 98.50 382 ASN A N 1
ATOM 2970 C CA . ASN A 1 382 ? 5.334 -11.987 -4.549 1.00 98.50 382 ASN A CA 1
ATOM 2971 C C . ASN A 1 382 ? 3.922 -11.909 -5.138 1.00 98.50 382 ASN A C 1
ATOM 2973 O O . ASN A 1 382 ? 3.724 -12.019 -6.355 1.00 98.50 382 ASN A O 1
ATOM 2977 N N . GLY A 1 383 ? 2.940 -11.726 -4.251 1.00 97.62 383 GLY A N 1
ATOM 2978 C CA . GLY A 1 383 ? 1.567 -11.394 -4.614 1.00 97.62 383 GLY A CA 1
ATOM 2979 C C . GLY A 1 383 ? 1.457 -10.062 -5.360 1.00 97.62 383 GLY A C 1
ATOM 2980 O O . GLY A 1 383 ? 2.448 -9.418 -5.701 1.00 97.62 383 GLY A O 1
ATOM 2981 N N . GLY A 1 384 ? 0.228 -9.649 -5.654 1.00 93.31 384 GLY A N 1
ATOM 2982 C CA . GLY A 1 384 ? -0.035 -8.411 -6.382 1.00 93.31 384 GLY A CA 1
ATOM 2983 C C . GLY A 1 384 ? 0.435 -7.167 -5.631 1.00 93.31 384 GLY A C 1
ATOM 2984 O O . GLY A 1 384 ? 1.138 -6.347 -6.221 1.00 93.31 384 GLY A O 1
ATOM 2985 N N . GLY A 1 385 ? 0.036 -7.036 -4.360 1.00 95.81 385 GLY A N 1
ATOM 2986 C CA . GLY A 1 385 ? 0.363 -5.884 -3.525 1.00 95.81 385 GLY A CA 1
ATOM 2987 C C . GLY A 1 385 ? -0.029 -4.555 -4.169 1.00 95.81 385 GLY A C 1
ATOM 2988 O O . GLY A 1 385 ? -1.043 -4.455 -4.871 1.00 95.81 385 GLY A O 1
ATOM 2989 N N . ASP A 1 386 ? 0.813 -3.547 -3.959 1.00 96.81 386 ASP A N 1
ATOM 2990 C CA . ASP A 1 386 ? 0.872 -2.316 -4.753 1.00 96.81 386 ASP A CA 1
ATOM 2991 C C . ASP A 1 386 ? -0.461 -1.545 -4.880 1.00 96.81 386 ASP A C 1
ATOM 2993 O O . ASP A 1 386 ? -0.728 -0.888 -5.890 1.00 96.81 386 ASP A O 1
ATOM 2997 N N . THR A 1 387 ? -1.347 -1.625 -3.886 1.00 95.69 387 THR A N 1
ATOM 2998 C CA . THR A 1 387 ? -2.720 -1.115 -4.024 1.00 95.69 387 THR A CA 1
ATOM 2999 C C . THR A 1 387 ? -3.198 -0.413 -2.762 1.00 95.69 387 THR A C 1
ATOM 3001 O O . THR A 1 387 ? -3.009 -0.917 -1.660 1.00 95.69 387 THR A O 1
ATOM 3004 N N . CYS A 1 388 ? -3.894 0.714 -2.929 1.00 98.31 388 CYS A N 1
ATOM 3005 C CA . CYS A 1 388 ? -4.784 1.272 -1.910 1.00 98.31 388 CYS A CA 1
ATOM 3006 C C . CYS A 1 388 ? -6.193 0.664 -2.062 1.00 98.31 388 CYS A C 1
ATOM 3008 O O . CYS A 1 388 ? -6.920 1.070 -2.984 1.00 98.31 388 CYS A O 1
ATOM 3010 N N . PRO A 1 389 ? -6.620 -0.280 -1.201 1.00 98.12 389 PRO A N 1
ATOM 3011 C CA . PRO A 1 389 ? -7.968 -0.835 -1.257 1.00 98.12 389 PRO A CA 1
ATOM 3012 C C . PRO A 1 389 ? -9.022 0.254 -1.030 1.00 98.12 389 PRO A C 1
ATOM 3014 O O . PRO A 1 389 ? -8.775 1.269 -0.378 1.00 98.12 389 PRO A O 1
ATOM 3017 N N . GLY A 1 390 ? -10.221 0.049 -1.568 1.00 98.25 390 GLY A N 1
ATOM 3018 C CA . GLY A 1 390 ? -11.367 0.953 -1.453 1.00 98.25 390 GLY A CA 1
ATOM 3019 C C . GLY A 1 390 ? -12.017 0.934 -0.077 1.00 98.25 390 GLY A C 1
ATOM 3020 O O . GLY A 1 390 ? -13.221 0.687 0.026 1.00 98.25 390 GLY A O 1
ATOM 3021 N N . TYR A 1 391 ? -11.240 1.177 0.980 1.00 98.75 391 TYR A N 1
ATOM 3022 C CA . TYR A 1 391 ? -11.768 1.322 2.334 1.00 98.75 391 TYR A CA 1
ATOM 3023 C C . TYR A 1 391 ? -12.837 2.411 2.393 1.00 98.75 391 TYR A C 1
ATOM 3025 O O . TYR A 1 391 ? -13.931 2.176 2.900 1.00 98.75 391 TYR A O 1
ATOM 3033 N N . ASP A 1 392 ? -12.551 3.553 1.772 1.00 97.06 392 ASP A N 1
ATOM 3034 C CA . ASP A 1 392 ? -13.399 4.739 1.717 1.00 97.06 392 ASP A CA 1
ATOM 3035 C C . ASP A 1 392 ? -14.693 4.533 0.920 1.00 97.06 392 ASP A C 1
ATOM 3037 O O . ASP A 1 392 ? -15.771 4.906 1.381 1.00 97.06 392 ASP A O 1
ATOM 3041 N N . ILE A 1 393 ? -14.603 3.948 -0.276 1.00 96.88 393 ILE A N 1
ATOM 3042 C CA . ILE A 1 393 ? -15.726 3.914 -1.228 1.00 96.88 393 ILE A CA 1
ATOM 3043 C C . ILE A 1 393 ? -16.492 2.592 -1.271 1.00 96.88 393 ILE A C 1
ATOM 3045 O O . ILE A 1 393 ? -17.627 2.583 -1.747 1.00 96.88 393 ILE A O 1
ATOM 3049 N N . LEU A 1 394 ? -15.919 1.489 -0.779 1.00 96.56 394 LEU A N 1
ATOM 3050 C CA . LEU A 1 394 ? -16.540 0.159 -0.819 1.00 96.56 394 LEU A CA 1
ATOM 3051 C C . LEU A 1 394 ? -16.733 -0.424 0.577 1.00 96.56 394 LEU A C 1
ATOM 3053 O O . LEU A 1 394 ? -17.867 -0.722 0.953 1.00 96.56 394 LEU A O 1
ATOM 3057 N N . LEU A 1 395 ? -15.663 -0.564 1.367 1.00 98.19 395 LEU A N 1
ATOM 3058 C CA . LEU A 1 395 ? -15.780 -1.185 2.689 1.00 98.19 395 LEU A CA 1
ATOM 3059 C C . LEU A 1 395 ? -16.684 -0.356 3.610 1.00 98.19 395 LEU A C 1
ATOM 3061 O O . LEU A 1 395 ? -17.592 -0.901 4.233 1.00 98.19 395 LEU A O 1
ATOM 3065 N N . PHE A 1 396 ? -16.481 0.961 3.651 1.00 98.25 396 PHE A N 1
ATOM 3066 C CA . PHE A 1 396 ? -17.208 1.855 4.555 1.00 98.25 396 PHE A CA 1
ATOM 3067 C C . PHE A 1 396 ? -18.607 2.217 4.059 1.00 98.25 396 PHE A C 1
ATOM 3069 O O . PHE A 1 396 ? -19.411 2.727 4.830 1.00 98.25 396 PHE A O 1
ATOM 3076 N N . THR A 1 397 ? -18.927 1.948 2.794 1.00 97.88 397 THR A N 1
ATOM 3077 C CA . THR A 1 397 ? -20.253 2.232 2.229 1.00 97.88 397 THR A CA 1
ATOM 3078 C C . THR A 1 397 ? -21.148 0.996 2.195 1.00 97.88 397 THR A C 1
ATOM 3080 O O . THR A 1 397 ? -22.368 1.130 2.280 1.00 97.88 397 THR A O 1
ATOM 3083 N N . LYS A 1 398 ? -20.568 -0.209 2.089 1.00 98.44 398 LYS A N 1
ATOM 3084 C CA . LYS A 1 398 ? -21.315 -1.465 1.907 1.00 98.44 398 LYS A CA 1
ATOM 3085 C C . LYS A 1 398 ? -21.094 -2.496 3.014 1.00 98.44 398 LYS A C 1
ATOM 3087 O O . LYS A 1 398 ? -22.004 -3.281 3.282 1.00 98.44 398 LYS A O 1
ATOM 3092 N N . GLY A 1 399 ? -19.909 -2.535 3.627 1.00 98.62 399 GLY A N 1
ATOM 3093 C CA . GLY A 1 399 ? -19.456 -3.692 4.403 1.00 98.62 399 GLY A CA 1
ATOM 3094 C C . GLY A 1 399 ? -19.371 -4.973 3.556 1.00 98.62 399 GLY A C 1
ATOM 3095 O O . GLY A 1 399 ? -19.776 -5.013 2.388 1.00 98.62 399 GLY A O 1
ATOM 3096 N N . MET A 1 400 ? -18.874 -6.059 4.144 1.00 98.69 400 MET A N 1
ATOM 3097 C CA . MET A 1 400 ? -18.806 -7.358 3.461 1.00 98.69 400 MET A CA 1
ATOM 3098 C C . MET A 1 400 ? -20.200 -7.921 3.142 1.00 98.69 400 MET A C 1
ATOM 3100 O O . MET A 1 400 ? -20.366 -8.556 2.102 1.00 98.69 400 MET A O 1
ATOM 3104 N N . ASN A 1 401 ? -21.223 -7.627 3.956 1.00 98.81 401 ASN A N 1
ATOM 3105 C CA . ASN A 1 401 ? -22.612 -8.006 3.670 1.00 98.81 401 ASN A CA 1
ATOM 3106 C C . ASN A 1 401 ? -23.140 -7.340 2.395 1.00 98.81 401 ASN A C 1
ATOM 3108 O O . ASN A 1 401 ? -23.729 -8.017 1.550 1.00 98.81 401 ASN A O 1
ATOM 3112 N N . GLY A 1 402 ? -22.920 -6.031 2.227 1.00 98.69 402 GLY A N 1
ATOM 3113 C CA . GLY A 1 402 ? -23.359 -5.311 1.032 1.00 98.69 402 GLY A CA 1
ATOM 3114 C C . GLY A 1 402 ? -22.615 -5.768 -0.223 1.00 98.69 402 GLY A C 1
ATOM 3115 O O . GLY A 1 402 ? -23.238 -6.010 -1.255 1.00 98.69 402 GLY A O 1
ATOM 3116 N N . ILE A 1 403 ? -21.299 -5.989 -0.127 1.00 98.62 403 ILE A N 1
ATOM 3117 C CA . ILE A 1 403 ? -20.492 -6.528 -1.236 1.00 98.62 403 ILE A CA 1
ATOM 3118 C C . ILE A 1 403 ? -20.961 -7.940 -1.626 1.00 98.62 403 ILE A C 1
ATOM 3120 O O . ILE A 1 403 ? -21.128 -8.237 -2.813 1.00 98.62 403 ILE A O 1
ATOM 3124 N N . LYS A 1 404 ? -21.228 -8.809 -0.642 1.00 98.75 404 LYS A N 1
ATOM 3125 C CA . LYS A 1 404 ? -21.774 -10.154 -0.871 1.00 98.75 404 LYS A CA 1
ATOM 3126 C C . LYS A 1 404 ? -23.153 -10.099 -1.530 1.00 98.75 404 LYS A C 1
ATOM 3128 O O . LYS A 1 404 ? -23.420 -10.882 -2.442 1.00 98.75 404 LYS A O 1
ATOM 3133 N N . ALA A 1 405 ? -24.020 -9.180 -1.102 1.00 98.69 405 ALA A N 1
ATOM 3134 C CA . ALA A 1 405 ? -25.341 -8.990 -1.696 1.00 98.69 405 ALA A CA 1
ATOM 3135 C C . ALA A 1 405 ? -25.248 -8.570 -3.174 1.00 98.69 405 ALA A C 1
ATOM 3137 O O . ALA A 1 405 ? -25.934 -9.162 -4.012 1.00 98.69 405 ALA A O 1
ATOM 3138 N N . ASP A 1 406 ? -24.347 -7.643 -3.514 1.00 98.06 406 ASP A N 1
ATOM 3139 C CA . ASP A 1 406 ? -24.084 -7.241 -4.903 1.00 98.06 406 ASP A CA 1
ATOM 3140 C C . ASP A 1 406 ? -23.613 -8.429 -5.759 1.00 98.06 406 ASP A C 1
ATOM 3142 O O . ASP A 1 406 ? -24.105 -8.641 -6.874 1.00 98.06 406 ASP A O 1
ATOM 3146 N N . ALA A 1 407 ? -22.685 -9.240 -5.238 1.00 98.06 407 ALA A N 1
ATOM 3147 C CA . ALA A 1 407 ? -22.201 -10.437 -5.922 1.00 98.06 407 ALA A CA 1
ATOM 3148 C C . ALA A 1 407 ? -23.324 -11.465 -6.135 1.00 98.06 407 ALA A C 1
ATOM 3150 O O . ALA A 1 407 ? -23.459 -12.015 -7.230 1.00 98.06 407 ALA A O 1
ATOM 3151 N N . GLN A 1 408 ? -24.171 -11.689 -5.125 1.00 98.56 408 GLN A N 1
ATOM 3152 C CA . GLN A 1 408 ? -25.302 -12.613 -5.211 1.00 98.56 408 GLN A CA 1
ATOM 3153 C C . GLN A 1 408 ? -26.346 -12.146 -6.228 1.00 98.56 408 GLN A C 1
ATOM 3155 O O . GLN A 1 408 ? -26.830 -12.950 -7.027 1.00 98.56 408 GLN A O 1
ATOM 3160 N N . GLN A 1 409 ? -26.673 -10.852 -6.242 1.00 98.06 409 GLN A N 1
ATOM 3161 C CA . GLN A 1 409 ? -27.601 -10.281 -7.216 1.00 98.06 409 GLN A CA 1
ATOM 3162 C C . GLN A 1 409 ? -27.098 -10.497 -8.647 1.00 98.06 409 GLN A C 1
ATOM 3164 O O . GLN A 1 409 ? -27.868 -10.896 -9.522 1.00 98.06 409 GLN A O 1
ATOM 3169 N N . ARG A 1 410 ? -25.803 -10.268 -8.889 1.00 96.00 410 ARG A N 1
ATOM 3170 C CA . ARG A 1 410 ? -25.191 -10.453 -10.212 1.00 96.00 410 ARG A CA 1
ATOM 3171 C C . ARG A 1 410 ? -25.112 -11.918 -10.602 1.00 96.00 410 ARG A C 1
ATOM 3173 O O . ARG A 1 410 ? -25.425 -12.244 -11.739 1.00 96.00 410 ARG A O 1
ATOM 3180 N N . LEU A 1 411 ? -24.764 -12.797 -9.665 1.00 97.25 411 LEU A N 1
ATOM 3181 C CA . LEU A 1 411 ? -24.757 -14.241 -9.880 1.00 97.25 411 LEU A CA 1
ATOM 3182 C C . LEU A 1 411 ? -26.138 -14.763 -10.305 1.00 97.25 411 LEU A C 1
ATOM 3184 O O . LEU A 1 411 ? -26.218 -15.565 -11.230 1.00 97.25 411 LEU A O 1
ATOM 3188 N N . ASN A 1 412 ? -27.216 -14.271 -9.687 1.00 98.00 412 ASN A N 1
ATOM 3189 C CA . ASN A 1 412 ? -28.592 -14.674 -10.005 1.00 98.00 412 ASN A CA 1
ATOM 3190 C C . ASN A 1 412 ? -29.041 -14.277 -11.424 1.00 98.00 412 ASN A C 1
ATOM 3192 O O . ASN A 1 412 ? -30.012 -14.832 -11.931 1.00 98.00 412 ASN A O 1
ATOM 3196 N N . ALA A 1 413 ? -28.362 -13.316 -12.058 1.00 96.56 413 ALA A N 1
ATOM 3197 C CA . ALA A 1 413 ? -28.666 -12.849 -13.411 1.00 96.56 413 ALA A CA 1
ATOM 3198 C C . ALA A 1 413 ? -27.893 -13.602 -14.513 1.00 96.56 413 ALA A C 1
ATOM 3200 O O . ALA A 1 413 ? -28.028 -13.264 -15.688 1.00 96.56 413 ALA A O 1
ATOM 3201 N N . LEU A 1 414 ? -27.062 -14.585 -14.151 1.00 96.50 414 LEU A N 1
ATOM 3202 C CA . LEU A 1 414 ? -26.186 -15.321 -15.065 1.00 96.50 414 LEU A CA 1
ATOM 3203 C C . LEU A 1 414 ? -26.617 -16.785 -15.190 1.00 96.50 414 LEU A C 1
ATOM 3205 O O . LEU A 1 414 ? -27.191 -17.353 -14.263 1.00 96.50 414 LEU A O 1
ATOM 3209 N N . SER A 1 415 ? -26.278 -17.419 -16.314 1.00 97.25 415 SER A N 1
ATOM 3210 C CA . SER A 1 415 ? -26.539 -18.846 -16.542 1.00 97.25 415 SER A CA 1
ATOM 3211 C C . SER A 1 415 ? -25.275 -19.594 -16.949 1.00 97.25 415 SER A C 1
ATOM 3213 O O . SER A 1 415 ? -24.504 -19.115 -17.775 1.00 97.25 415 SER A O 1
ATOM 3215 N N . MET A 1 416 ? -25.084 -20.805 -16.412 1.00 96.94 416 MET A N 1
ATOM 3216 C CA . MET A 1 416 ? -24.007 -21.709 -16.847 1.00 96.94 416 MET A CA 1
ATOM 3217 C C . MET A 1 416 ? -24.188 -22.198 -18.291 1.00 96.94 416 MET A C 1
ATOM 3219 O O . MET A 1 416 ? -23.238 -22.700 -18.885 1.00 96.94 416 MET A O 1
ATOM 3223 N N . GLU A 1 417 ? -25.389 -22.055 -18.858 1.00 97.81 417 GLU A N 1
ATOM 3224 C CA . GLU A 1 417 ? -25.667 -22.383 -20.260 1.00 97.81 417 GLU A CA 1
ATOM 3225 C C . GLU A 1 417 ? -25.046 -21.369 -21.231 1.00 97.81 417 GLU A C 1
ATOM 3227 O O . GLU A 1 417 ? -24.807 -21.708 -22.388 1.00 97.81 417 GLU A O 1
ATOM 3232 N N . ASN A 1 418 ? -24.743 -20.153 -20.759 1.00 97.00 418 ASN A N 1
ATOM 3233 C CA . ASN A 1 418 ? -24.111 -19.097 -21.545 1.00 97.00 418 ASN A CA 1
ATOM 3234 C C . ASN A 1 418 ? -22.583 -19.155 -21.359 1.00 97.00 418 ASN A C 1
ATOM 3236 O O . ASN A 1 418 ? -22.083 -18.810 -20.281 1.00 97.00 418 ASN A O 1
ATOM 3240 N N . PRO A 1 419 ? -21.794 -19.537 -22.380 1.00 94.56 419 PRO A N 1
ATOM 3241 C CA . PRO A 1 419 ? -20.342 -19.673 -22.237 1.00 94.56 419 PRO A CA 1
ATOM 3242 C C . PRO A 1 419 ? -19.626 -18.391 -21.779 1.00 94.56 419 PRO A C 1
ATOM 3244 O O . PRO A 1 419 ? -18.619 -18.452 -21.078 1.00 94.56 419 PRO A O 1
ATOM 3247 N N . GLU A 1 420 ? -20.138 -17.219 -22.149 1.00 93.62 420 GLU A N 1
ATOM 3248 C CA . GLU A 1 420 ? -19.617 -15.905 -21.756 1.00 93.62 420 GLU A CA 1
ATOM 3249 C C . GLU A 1 420 ? -19.862 -15.534 -20.286 1.00 93.62 420 GLU A C 1
ATOM 3251 O O . GLU A 1 420 ? -19.263 -14.572 -19.789 1.00 93.62 420 GLU A O 1
ATOM 3256 N N . ASP A 1 421 ? -20.732 -16.271 -19.596 1.00 95.56 421 ASP A N 1
ATOM 3257 C CA . ASP A 1 421 ? -21.095 -16.026 -18.202 1.00 95.56 421 ASP A CA 1
ATOM 3258 C C . ASP A 1 421 ? -20.338 -16.932 -17.230 1.00 95.56 421 ASP A C 1
ATOM 3260 O O . ASP A 1 421 ? -20.172 -16.560 -16.071 1.00 95.56 421 ASP A O 1
ATOM 3264 N N . ILE A 1 422 ? -19.806 -18.066 -17.692 1.00 95.75 422 ILE A N 1
ATOM 3265 C CA . ILE A 1 422 ? -19.110 -19.061 -16.858 1.00 95.75 422 ILE A CA 1
ATOM 3266 C C . ILE A 1 422 ? -18.009 -18.411 -16.000 1.00 95.75 422 ILE A C 1
ATOM 3268 O O . ILE A 1 422 ? -17.992 -18.542 -14.775 1.00 95.75 422 ILE A O 1
ATOM 3272 N N . ASP A 1 423 ? -17.138 -17.621 -16.627 1.00 91.50 423 ASP A N 1
ATOM 3273 C CA . ASP A 1 423 ? -16.037 -16.926 -15.951 1.00 91.50 423 ASP A CA 1
ATOM 3274 C C . ASP A 1 423 ? -16.510 -15.848 -14.959 1.00 91.50 423 ASP A C 1
ATOM 3276 O O . ASP A 1 423 ? -15.796 -15.520 -14.006 1.00 91.50 423 ASP A O 1
ATOM 3280 N N . LYS A 1 424 ? -17.698 -15.269 -15.173 1.00 92.62 424 LYS A N 1
ATOM 3281 C CA . LYS A 1 424 ? -18.322 -14.312 -14.244 1.00 92.62 424 LYS A CA 1
ATOM 3282 C C . LYS A 1 424 ? -18.950 -15.038 -13.065 1.00 92.62 424 LYS A C 1
ATOM 3284 O O . LYS A 1 424 ? -18.823 -14.588 -11.933 1.00 92.62 424 LYS A O 1
ATOM 3289 N N . ILE A 1 425 ? -19.589 -16.178 -13.318 1.00 97.81 425 ILE A N 1
ATOM 3290 C CA . ILE A 1 425 ? -20.173 -17.026 -12.280 1.00 97.81 425 ILE A CA 1
ATOM 3291 C C . ILE A 1 425 ? -19.084 -17.480 -11.307 1.00 97.81 425 ILE A C 1
ATOM 3293 O O . ILE A 1 425 ? -19.284 -17.397 -10.097 1.00 97.81 425 ILE A O 1
ATOM 3297 N N . TYR A 1 426 ? -17.920 -17.905 -11.808 1.00 97.44 426 TYR A N 1
ATOM 3298 C CA . TYR A 1 426 ? -16.788 -18.257 -10.945 1.00 97.44 426 TYR A CA 1
ATOM 3299 C C . TYR A 1 426 ? -16.297 -17.072 -10.115 1.00 97.44 426 TYR A C 1
ATOM 3301 O O . TYR A 1 426 ? -16.045 -17.242 -8.926 1.00 97.44 426 TYR A O 1
ATOM 3309 N N . PHE A 1 427 ? -16.225 -15.878 -10.706 1.00 96.44 427 PHE A N 1
ATOM 3310 C CA . PHE A 1 427 ? -15.857 -14.662 -9.985 1.00 96.44 427 PHE A CA 1
ATOM 3311 C C . PHE A 1 427 ? -16.854 -14.315 -8.869 1.00 96.44 427 PHE A C 1
ATOM 3313 O O . PHE A 1 427 ? -16.442 -14.156 -7.726 1.00 96.44 427 PHE A O 1
ATOM 3320 N N . TYR A 1 428 ? -18.160 -14.251 -9.149 1.00 98.31 428 TYR A N 1
ATOM 3321 C CA . TYR A 1 428 ? -19.145 -13.873 -8.128 1.00 98.31 428 TYR A CA 1
ATOM 3322 C C . TYR A 1 428 ? -19.307 -14.935 -7.037 1.00 98.31 428 TYR A C 1
ATOM 3324 O O . TYR A 1 428 ? -19.497 -14.596 -5.874 1.00 98.31 428 TYR A O 1
ATOM 3332 N N . LYS A 1 429 ? -19.172 -16.223 -7.372 1.00 98.62 429 LYS A N 1
ATOM 3333 C CA . LYS A 1 429 ? -19.118 -17.284 -6.357 1.00 98.62 429 LYS A CA 1
ATOM 3334 C C . LYS A 1 429 ? -17.875 -17.154 -5.471 1.00 98.62 429 LYS A C 1
ATOM 3336 O O . LYS A 1 429 ? -17.986 -17.310 -4.262 1.00 98.62 429 LYS A O 1
ATOM 3341 N N . ALA A 1 430 ? -16.719 -16.835 -6.051 1.00 98.56 430 ALA A N 1
ATOM 3342 C CA . ALA A 1 430 ? -15.498 -16.588 -5.290 1.00 98.56 430 ALA A CA 1
ATOM 3343 C C . ALA A 1 430 ? -15.622 -15.352 -4.390 1.00 98.56 430 ALA A C 1
ATOM 3345 O O . ALA A 1 430 ? -15.245 -15.412 -3.227 1.00 98.56 430 ALA A O 1
ATOM 3346 N N . ALA A 1 431 ? -16.227 -14.274 -4.892 1.00 98.31 431 ALA A N 1
ATOM 3347 C CA . ALA A 1 431 ? -16.534 -13.079 -4.114 1.00 98.31 431 ALA A CA 1
ATOM 3348 C C . ALA A 1 431 ? -17.349 -13.406 -2.853 1.00 98.31 431 ALA A C 1
ATOM 3350 O O . ALA A 1 431 ? -16.991 -12.983 -1.758 1.00 98.31 431 ALA A O 1
ATOM 3351 N N . ILE A 1 432 ? -18.407 -14.210 -3.002 1.00 98.88 432 ILE A N 1
ATOM 3352 C CA . ILE A 1 432 ? -19.257 -14.645 -1.886 1.00 98.88 432 ILE A CA 1
ATOM 3353 C C . ILE A 1 432 ? -18.458 -15.459 -0.857 1.00 98.88 432 ILE A C 1
ATOM 3355 O O . ILE A 1 432 ? -18.536 -15.168 0.334 1.00 98.88 432 ILE A O 1
ATOM 3359 N N . GLU A 1 433 ? -17.672 -16.441 -1.308 1.00 98.88 433 GLU A N 1
ATOM 3360 C CA . GLU A 1 433 ? -16.835 -17.277 -0.429 1.00 98.88 433 GLU A CA 1
ATOM 3361 C C . GLU A 1 433 ? -15.804 -16.445 0.343 1.00 98.88 433 GLU A C 1
ATOM 3363 O O . GLU A 1 433 ? -15.592 -16.659 1.536 1.00 98.88 433 GLU A O 1
ATOM 3368 N N . THR A 1 434 ? -15.190 -15.463 -0.316 1.00 98.88 434 THR A N 1
ATOM 3369 C CA . THR A 1 434 ? -14.224 -14.558 0.310 1.00 98.88 434 THR A CA 1
ATOM 3370 C C . THR A 1 434 ? -14.882 -13.638 1.335 1.00 98.88 434 THR A C 1
ATOM 3372 O O . THR A 1 434 ? -14.350 -13.513 2.437 1.00 98.88 434 THR A O 1
ATOM 3375 N N . CYS A 1 435 ? -16.049 -13.050 1.037 1.00 98.94 435 CYS A N 1
ATOM 3376 C CA . CYS A 1 435 ? -16.814 -12.288 2.031 1.00 98.94 435 CYS A CA 1
ATOM 3377 C C . CYS A 1 435 ? -17.141 -13.143 3.263 1.00 98.94 435 CYS A C 1
ATOM 3379 O O . CYS A 1 435 ? -16.985 -12.672 4.388 1.00 98.94 435 CYS A O 1
ATOM 3381 N N . ASP A 1 436 ? -17.552 -14.398 3.058 1.00 98.88 436 ASP A N 1
ATOM 3382 C CA . ASP A 1 436 ? -17.839 -15.327 4.155 1.00 98.88 436 ASP A CA 1
ATOM 3383 C C . ASP A 1 436 ? -16.592 -15.627 4.989 1.00 98.88 436 ASP A C 1
ATOM 3385 O O . ASP A 1 436 ? -16.669 -15.600 6.213 1.00 98.88 436 ASP A O 1
ATOM 3389 N N . GLY A 1 437 ? -15.432 -15.819 4.356 1.00 98.88 437 GLY A N 1
ATOM 3390 C CA . GLY A 1 437 ? -14.153 -15.956 5.057 1.00 98.88 437 GLY A CA 1
ATOM 3391 C C . GLY A 1 437 ? -13.856 -14.773 5.982 1.00 98.88 437 GLY A C 1
ATOM 3392 O O . GLY A 1 437 ? -13.614 -14.972 7.174 1.00 98.88 437 GLY A O 1
ATOM 3393 N N . VAL A 1 438 ? -13.945 -13.542 5.465 1.00 98.94 438 VAL A N 1
ATOM 3394 C CA . VAL A 1 438 ? -13.691 -12.326 6.259 1.00 98.94 438 VAL A CA 1
ATOM 3395 C C . VAL A 1 438 ? -14.657 -12.223 7.445 1.00 98.94 438 VAL A C 1
ATOM 3397 O O . VAL A 1 438 ? -14.226 -11.998 8.577 1.00 98.94 438 VAL A O 1
ATOM 3400 N N . MET A 1 439 ? -15.959 -12.404 7.208 1.00 98.88 439 MET A N 1
ATOM 3401 C CA . MET A 1 439 ? -16.974 -12.296 8.263 1.00 98.88 439 MET A CA 1
ATOM 3402 C C . MET A 1 439 ? -16.829 -13.399 9.317 1.00 98.88 439 MET A C 1
ATOM 3404 O O . MET A 1 439 ? -16.969 -13.129 10.509 1.00 98.88 439 MET A O 1
ATOM 3408 N N . ASN A 1 440 ? -16.489 -14.624 8.906 1.00 98.88 440 ASN A N 1
ATOM 3409 C CA . ASN A 1 440 ? -16.262 -15.737 9.827 1.00 98.88 440 ASN A CA 1
ATOM 3410 C C . ASN A 1 440 ? -15.034 -15.492 10.712 1.00 98.88 440 ASN A C 1
ATOM 3412 O O . ASN A 1 440 ? -15.076 -15.783 11.906 1.00 98.88 440 ASN A O 1
ATOM 3416 N N . TYR A 1 441 ? -13.957 -14.920 10.167 1.00 98.94 441 TYR A N 1
ATOM 3417 C CA . TYR A 1 441 ? -12.790 -14.537 10.965 1.00 98.94 441 TYR A CA 1
ATOM 3418 C C . TYR A 1 441 ? -13.135 -13.460 12.007 1.00 98.94 441 TYR A C 1
ATOM 3420 O O . TYR A 1 441 ? -12.836 -13.640 13.189 1.00 98.94 441 TYR A O 1
ATOM 3428 N N . ALA A 1 442 ? -13.836 -12.394 11.608 1.00 98.88 442 ALA A N 1
ATOM 3429 C CA . ALA A 1 442 ? -14.273 -11.340 12.529 1.00 98.88 442 ALA A CA 1
ATOM 3430 C C . ALA A 1 442 ? -15.189 -11.883 13.641 1.00 98.88 442 ALA A C 1
ATOM 3432 O O . ALA A 1 442 ? -14.980 -11.602 14.823 1.00 98.88 442 ALA A O 1
ATOM 3433 N N . LYS A 1 443 ? -16.124 -12.780 13.295 1.00 98.88 443 LYS A N 1
ATOM 3434 C CA . LYS A 1 443 ? -16.977 -13.471 14.272 1.00 98.88 443 LYS A CA 1
ATOM 3435 C C . LYS A 1 443 ? -16.162 -14.256 15.301 1.00 98.88 443 LYS A C 1
ATOM 3437 O O . LYS A 1 443 ? -16.462 -14.197 16.493 1.00 98.88 443 LYS A O 1
ATOM 3442 N N . ARG A 1 444 ? -15.116 -14.965 14.863 1.00 98.88 444 ARG A N 1
ATOM 3443 C CA . ARG A 1 444 ? -14.221 -15.729 15.749 1.00 98.88 444 ARG A CA 1
ATOM 3444 C C . ARG A 1 444 ? -13.409 -14.817 16.674 1.00 98.88 444 ARG A C 1
ATOM 3446 O O . ARG A 1 444 ? -13.210 -15.177 17.833 1.00 98.88 444 ARG A O 1
ATOM 3453 N N . ILE A 1 445 ? -12.996 -13.633 16.209 1.00 98.88 445 ILE A N 1
ATOM 3454 C CA . ILE A 1 445 ? -12.412 -12.596 17.079 1.00 98.88 445 ILE A CA 1
ATOM 3455 C C . ILE A 1 445 ? -13.428 -12.164 18.138 1.00 98.88 445 ILE A C 1
ATOM 3457 O O . ILE A 1 445 ? -13.103 -12.158 19.325 1.00 98.88 445 ILE A O 1
ATOM 3461 N N . ALA A 1 446 ? -14.661 -11.848 17.734 1.00 98.94 446 ALA A N 1
ATOM 3462 C CA . ALA A 1 446 ? -15.707 -11.420 18.659 1.00 98.94 446 ALA A CA 1
ATOM 3463 C C . ALA A 1 446 ? -16.012 -12.488 19.722 1.00 98.94 446 ALA A C 1
ATOM 3465 O O . ALA A 1 446 ? -16.138 -12.184 20.909 1.00 98.94 446 ALA A O 1
ATOM 3466 N N . ASP A 1 447 ? -16.075 -13.756 19.316 1.00 98.88 447 ASP A N 1
ATOM 3467 C CA . ASP A 1 447 ? -16.273 -14.886 20.225 1.00 98.88 447 ASP A CA 1
ATOM 3468 C C . ASP A 1 447 ? -15.117 -15.025 21.220 1.00 98.88 447 ASP A C 1
ATOM 3470 O O . ASP A 1 447 ? -15.365 -15.177 22.420 1.00 98.88 447 ASP A O 1
ATOM 3474 N N . LYS A 1 448 ? -13.867 -14.876 20.761 1.00 98.81 448 LYS A N 1
ATOM 3475 C CA . LYS A 1 448 ? -12.701 -14.899 21.652 1.00 98.81 448 LYS A CA 1
ATOM 3476 C C . LYS A 1 448 ? -12.692 -13.722 22.624 1.00 98.81 448 LYS A C 1
ATOM 3478 O O . LYS A 1 448 ? -12.370 -13.905 23.795 1.00 98.81 448 LYS A O 1
ATOM 3483 N N . ALA A 1 449 ? -13.080 -12.531 22.177 1.00 98.88 449 ALA A N 1
ATOM 3484 C CA . ALA A 1 449 ? -13.184 -11.357 23.038 1.00 98.88 449 ALA A CA 1
ATOM 3485 C C . ALA A 1 449 ? -14.231 -11.558 24.151 1.00 98.88 449 ALA A C 1
ATOM 3487 O O . ALA A 1 449 ? -13.951 -11.244 25.308 1.00 98.88 449 ALA A O 1
ATOM 3488 N N . ARG A 1 450 ? -15.392 -12.171 23.852 1.00 98.75 450 ARG A N 1
ATOM 3489 C CA . ARG A 1 450 ? -16.394 -12.529 24.882 1.00 98.75 450 ARG A CA 1
ATOM 3490 C C . ARG A 1 450 ? -15.892 -13.603 25.843 1.00 98.75 450 ARG A C 1
ATOM 3492 O O . ARG A 1 450 ? -16.167 -13.514 27.038 1.00 98.75 450 ARG A O 1
ATOM 3499 N N . GLU A 1 451 ? -15.156 -14.596 25.344 1.00 98.75 451 GLU A N 1
ATOM 3500 C CA . GLU A 1 451 ? -14.519 -15.613 26.187 1.00 98.75 451 GLU A CA 1
ATOM 3501 C C . GLU A 1 451 ? -13.562 -14.954 27.192 1.00 98.75 451 GLU A C 1
ATOM 3503 O O . GLU A 1 451 ? -13.706 -15.162 28.397 1.00 98.75 451 GLU A O 1
ATOM 3508 N N . LEU A 1 452 ? -12.657 -14.090 26.717 1.00 98.69 452 LEU A N 1
ATOM 3509 C CA . LEU A 1 452 ? -11.722 -13.352 27.570 1.00 98.69 452 LEU A CA 1
ATOM 3510 C C . LEU A 1 452 ? -12.459 -12.434 28.555 1.00 98.69 452 LEU A C 1
ATOM 3512 O O . LEU A 1 452 ? -12.145 -12.437 29.741 1.00 98.69 452 LEU A O 1
ATOM 3516 N N . ALA A 1 453 ? -13.504 -11.725 28.115 1.00 98.62 453 ALA A N 1
ATOM 3517 C CA . ALA A 1 453 ? -14.316 -10.878 28.992 1.00 98.62 453 ALA A CA 1
ATOM 3518 C C . ALA A 1 453 ? -15.003 -11.663 30.124 1.00 98.62 453 ALA A C 1
ATOM 3520 O O . ALA A 1 453 ? -15.255 -11.112 31.195 1.00 98.62 453 ALA A O 1
ATOM 3521 N N . SER A 1 454 ? -15.337 -12.939 29.906 1.00 98.38 454 SER A N 1
ATOM 3522 C CA . SER A 1 454 ? -15.943 -13.791 30.940 1.00 98.38 454 SER A CA 1
ATOM 3523 C C . SER A 1 454 ? -14.954 -14.232 32.025 1.00 98.38 454 SER A C 1
ATOM 3525 O O . SER A 1 454 ? -15.374 -14.567 33.132 1.00 98.38 454 SER A O 1
ATOM 3527 N N . GLN A 1 455 ? -13.658 -14.210 31.704 1.00 98.06 455 GLN A N 1
ATOM 3528 C CA . GLN A 1 455 ? -12.550 -14.605 32.577 1.00 98.06 455 GLN A CA 1
ATOM 3529 C C . GLN A 1 455 ? -11.824 -13.390 33.182 1.00 98.06 455 GLN A C 1
ATOM 3531 O O . GLN A 1 455 ? -11.038 -13.551 34.110 1.00 98.06 455 GLN A O 1
ATOM 3536 N N . GLU A 1 456 ? -12.094 -12.182 32.680 1.00 98.06 456 GLU A N 1
ATOM 3537 C CA . GLU A 1 456 ? -11.467 -10.943 33.133 1.00 98.06 456 GLU A CA 1
ATOM 3538 C C . GLU A 1 456 ? -12.042 -10.465 34.475 1.00 98.06 456 GLU A C 1
ATOM 3540 O O . GLU A 1 456 ? -13.260 -10.368 34.674 1.00 98.06 456 GLU A O 1
ATOM 3545 N N . HIS A 1 457 ? -11.139 -10.145 35.399 1.00 97.06 457 HIS A N 1
ATOM 3546 C CA . HIS A 1 457 ? -11.461 -9.708 36.752 1.00 97.06 457 HIS A CA 1
ATOM 3547 C C . HIS A 1 457 ? -11.438 -8.188 36.899 1.00 97.06 457 HIS A C 1
ATOM 3549 O O . HIS A 1 457 ? -12.169 -7.669 37.744 1.00 97.06 457 HIS A O 1
ATOM 3555 N N . ASP A 1 458 ? -10.646 -7.475 36.093 1.00 97.50 458 ASP A N 1
ATOM 3556 C CA . ASP A 1 458 ? -10.677 -6.014 36.057 1.00 97.50 458 ASP A CA 1
ATOM 3557 C C . ASP A 1 458 ? -11.949 -5.520 35.337 1.00 97.50 458 ASP A C 1
ATOM 3559 O O . ASP A 1 458 ? -12.111 -5.760 34.135 1.00 97.50 458 ASP A O 1
ATOM 3563 N N . PRO A 1 459 ? -12.864 -4.802 36.022 1.00 97.50 459 PRO A N 1
ATOM 3564 C CA . PRO A 1 459 ? -14.090 -4.308 35.403 1.00 97.50 459 PRO A CA 1
ATOM 3565 C C . PRO A 1 459 ? -13.847 -3.396 34.195 1.00 97.50 459 PRO A C 1
ATOM 3567 O O . PRO A 1 459 ? -14.653 -3.413 33.264 1.00 97.50 459 PRO A O 1
ATOM 3570 N N . ALA A 1 460 ? -12.758 -2.617 34.196 1.00 96.31 460 ALA A N 1
ATOM 3571 C CA . ALA A 1 460 ? -12.437 -1.718 33.092 1.00 96.31 460 ALA A CA 1
ATOM 3572 C C . ALA A 1 460 ? -12.023 -2.514 31.850 1.00 96.31 460 ALA A C 1
ATOM 3574 O O . ALA A 1 460 ? -12.659 -2.387 30.801 1.00 96.31 460 ALA A O 1
ATOM 3575 N N . ARG A 1 461 ? -11.039 -3.414 31.980 1.00 98.00 461 ARG A N 1
ATOM 3576 C CA . ARG A 1 461 ? -10.624 -4.284 30.871 1.00 98.00 461 ARG A CA 1
ATOM 3577 C C . ARG A 1 461 ? -11.749 -5.193 30.381 1.00 98.00 461 ARG A C 1
ATOM 3579 O O . ARG A 1 461 ? -11.890 -5.408 29.178 1.00 98.00 461 ARG A O 1
ATOM 3586 N N . ARG A 1 462 ? -12.596 -5.688 31.285 1.00 98.56 462 ARG A N 1
ATOM 3587 C CA . ARG A 1 462 ? -13.771 -6.486 30.918 1.00 98.56 462 ARG A CA 1
ATOM 3588 C C . ARG A 1 462 ? -14.734 -5.705 30.028 1.00 98.56 462 ARG A C 1
ATOM 3590 O O . ARG A 1 462 ? -15.221 -6.261 29.046 1.00 98.56 462 ARG A O 1
ATOM 3597 N N . ALA A 1 463 ? -15.011 -4.443 30.356 1.00 98.44 463 ALA A N 1
ATOM 3598 C CA . ALA A 1 463 ? -15.855 -3.586 29.528 1.00 98.44 463 ALA A CA 1
ATOM 3599 C C . ALA A 1 463 ? -15.231 -3.360 28.141 1.00 98.44 463 ALA A C 1
ATOM 3601 O O . ALA A 1 463 ? -15.927 -3.498 27.141 1.00 98.44 463 ALA A O 1
ATOM 3602 N N . GLU A 1 464 ? -13.919 -3.117 28.067 1.00 98.50 464 GLU A N 1
ATOM 3603 C CA . GLU A 1 464 ? -13.205 -2.989 26.787 1.00 98.50 464 GLU A CA 1
ATOM 3604 C C . GLU A 1 464 ? -13.319 -4.251 25.924 1.00 98.50 464 GLU A C 1
ATOM 3606 O O . GLU A 1 464 ? -13.603 -4.154 24.734 1.00 98.50 464 GLU A O 1
ATOM 3611 N N . LEU A 1 465 ? -13.145 -5.441 26.510 1.00 98.88 465 LEU A N 1
ATOM 3612 C CA . LEU A 1 465 ? -13.267 -6.716 25.793 1.00 98.88 465 LEU A CA 1
ATOM 3613 C C . LEU A 1 465 ? -14.689 -6.961 25.267 1.00 98.88 465 LEU A C 1
ATOM 3615 O O . LEU A 1 465 ? -14.851 -7.517 24.181 1.00 98.88 465 LEU A O 1
ATOM 3619 N N . LEU A 1 466 ? -15.719 -6.526 25.998 1.00 98.88 466 LEU A N 1
ATOM 3620 C CA . LEU A 1 466 ? -17.102 -6.575 25.513 1.00 98.88 466 LEU A CA 1
ATOM 3621 C C . LEU A 1 466 ? -17.319 -5.606 24.345 1.00 98.88 466 LEU A C 1
ATOM 3623 O O . LEU A 1 466 ? -17.882 -6.012 23.333 1.00 98.88 466 LEU A O 1
ATOM 3627 N N . THR A 1 467 ? -16.792 -4.382 24.423 1.00 98.75 467 THR A N 1
ATOM 3628 C CA . THR A 1 467 ? -16.824 -3.432 23.299 1.00 98.75 467 THR A CA 1
ATOM 3629 C C . THR A 1 467 ? -16.074 -3.970 22.078 1.00 98.75 467 THR A C 1
ATOM 3631 O O . THR A 1 467 ? -16.546 -3.835 20.950 1.00 98.75 467 THR A O 1
ATOM 3634 N N . ILE A 1 468 ? -14.926 -4.627 22.277 1.00 98.88 468 ILE A N 1
ATOM 3635 C CA . ILE A 1 468 ? -14.171 -5.298 21.208 1.00 98.88 468 ILE A CA 1
ATOM 3636 C C . ILE A 1 468 ? -15.019 -6.402 20.568 1.00 98.88 468 ILE A C 1
ATOM 3638 O O . ILE A 1 468 ? -15.029 -6.527 19.342 1.00 98.88 468 ILE A O 1
ATOM 3642 N N . ALA A 1 469 ? -15.742 -7.189 21.369 1.00 98.94 469 ALA A N 1
ATOM 3643 C CA . ALA A 1 469 ? -16.637 -8.212 20.847 1.00 98.94 469 ALA A CA 1
ATOM 3644 C C . ALA A 1 469 ? -17.769 -7.615 20.003 1.00 98.94 469 ALA A C 1
ATOM 3646 O O . ALA A 1 469 ? -17.974 -8.056 18.877 1.00 98.94 469 ALA A O 1
ATOM 3647 N N . GLU A 1 470 ? -18.460 -6.596 20.517 1.00 98.81 470 GLU A N 1
ATOM 3648 C CA . GLU A 1 470 ? -19.535 -5.901 19.797 1.00 98.81 470 GLU A CA 1
ATOM 3649 C C . GLU A 1 470 ? -19.026 -5.275 18.492 1.00 98.81 470 GLU A C 1
ATOM 3651 O O . GLU A 1 470 ? -19.643 -5.438 17.439 1.00 98.81 470 GLU A O 1
ATOM 3656 N N . THR A 1 471 ? -17.848 -4.646 18.538 1.00 98.88 471 THR A N 1
ATOM 3657 C CA . THR A 1 471 ? -17.185 -4.063 17.365 1.00 98.88 471 THR A CA 1
ATOM 3658 C C . THR A 1 471 ? -16.946 -5.124 16.287 1.00 98.88 471 THR A C 1
ATOM 3660 O O . THR A 1 471 ? -17.334 -4.928 15.140 1.00 98.88 471 THR A O 1
ATOM 3663 N N . ASN A 1 472 ? -16.343 -6.265 16.637 1.00 98.88 472 ASN A N 1
ATOM 3664 C CA . ASN A 1 472 ? -15.998 -7.318 15.670 1.00 98.88 472 ASN A CA 1
ATOM 3665 C C . ASN A 1 472 ? -17.202 -8.180 15.238 1.00 98.88 472 ASN A C 1
ATOM 3667 O O . ASN A 1 472 ? -17.130 -8.855 14.213 1.00 98.88 472 ASN A O 1
ATOM 3671 N N . ASP A 1 473 ? -18.315 -8.167 15.981 1.00 98.62 473 ASP A N 1
ATOM 3672 C CA . ASP A 1 473 ? -19.590 -8.710 15.492 1.00 98.62 473 ASP A CA 1
ATOM 3673 C C . ASP A 1 473 ? -20.195 -7.813 14.399 1.00 98.62 473 ASP A C 1
ATOM 3675 O O . ASP A 1 473 ? -20.868 -8.317 13.496 1.00 98.62 473 ASP A O 1
ATOM 3679 N N . ASN A 1 474 ? -19.972 -6.495 14.471 1.00 98.88 474 ASN A N 1
ATOM 3680 C CA . ASN A 1 474 ? -20.516 -5.543 13.507 1.00 98.88 474 ASN A CA 1
ATOM 3681 C C . ASN A 1 474 ? -19.630 -5.377 12.260 1.00 98.88 474 ASN A C 1
ATOM 3683 O O . ASN A 1 474 ? -20.114 -5.490 11.132 1.00 98.88 474 ASN A O 1
ATOM 3687 N N . VAL A 1 475 ? -18.334 -5.110 12.437 1.00 98.88 475 VAL A N 1
ATOM 3688 C CA . VAL A 1 475 ? -17.396 -4.826 11.341 1.00 98.88 475 VAL A CA 1
ATOM 3689 C C . VAL A 1 475 ? -16.387 -5.958 11.130 1.00 98.88 475 VAL A C 1
ATOM 3691 O O . VAL A 1 475 ? -15.978 -6.601 12.093 1.00 98.88 475 VAL A O 1
ATOM 3694 N N . PRO A 1 476 ? -15.950 -6.216 9.881 1.00 98.75 476 PRO A N 1
ATOM 3695 C CA . PRO A 1 476 ? -16.271 -5.514 8.631 1.00 98.75 476 PRO A CA 1
ATOM 3696 C C . PRO A 1 476 ? -17.557 -6.011 7.939 1.00 98.75 476 PRO A C 1
ATOM 3698 O O . PRO A 1 476 ? -17.760 -5.739 6.754 1.00 98.75 476 PRO A O 1
ATOM 3701 N N . ALA A 1 477 ? -18.422 -6.768 8.627 1.00 98.88 477 ALA A N 1
ATOM 3702 C CA . ALA A 1 477 ? -19.665 -7.266 8.034 1.00 98.88 477 ALA A CA 1
ATOM 3703 C C . ALA A 1 477 ? -20.568 -6.112 7.557 1.00 98.88 477 ALA A C 1
ATOM 3705 O O . ALA A 1 477 ? -21.108 -6.176 6.452 1.00 98.88 477 ALA A O 1
ATOM 3706 N N . ASN A 1 478 ? -20.653 -5.032 8.334 1.00 98.88 478 ASN A N 1
ATOM 3707 C CA . ASN A 1 478 ? -21.436 -3.834 8.035 1.00 98.88 478 ASN A CA 1
ATOM 3708 C C . ASN A 1 478 ? -20.552 -2.569 7.938 1.00 98.88 478 ASN A C 1
ATOM 3710 O O . ASN A 1 478 ? -19.400 -2.586 8.376 1.00 98.88 478 ASN A O 1
ATOM 3714 N N . PRO A 1 479 ? -21.077 -1.460 7.382 1.00 98.81 479 PRO A N 1
ATOM 3715 C CA . PRO A 1 479 ? -20.443 -0.141 7.453 1.00 98.81 479 PRO A CA 1
ATOM 3716 C C . PRO A 1 479 ? -20.183 0.340 8.897 1.00 98.81 479 PRO A C 1
ATOM 3718 O O . PRO A 1 479 ? -21.102 0.266 9.720 1.00 98.81 479 PRO A O 1
ATOM 3721 N N . PRO A 1 480 ? -18.991 0.891 9.204 1.00 98.62 480 PRO A N 1
ATOM 3722 C CA . PRO A 1 480 ? -18.655 1.368 10.545 1.00 98.62 480 PRO A CA 1
ATOM 3723 C C . PRO A 1 480 ? -19.472 2.607 10.945 1.00 98.62 480 PRO A C 1
ATOM 3725 O O . PRO A 1 480 ? -19.728 3.488 10.127 1.00 98.62 480 PRO A O 1
ATOM 3728 N N . GLN A 1 481 ? -19.846 2.685 12.220 1.00 98.19 481 GLN A N 1
ATOM 3729 C CA . GLN A 1 481 ? -20.617 3.772 12.838 1.00 98.19 481 GLN A CA 1
ATOM 3730 C C . GLN A 1 481 ? -19.817 4.550 13.893 1.00 98.19 481 GLN A C 1
ATOM 3732 O O . GLN A 1 481 ? -20.170 5.683 14.221 1.00 98.19 481 GLN A O 1
ATOM 3737 N N . THR A 1 482 ? -18.742 3.959 14.420 1.00 98.81 482 THR A N 1
ATOM 3738 C CA . THR A 1 482 ? -17.827 4.574 15.397 1.00 98.81 482 THR A CA 1
ATOM 3739 C C . THR A 1 482 ? -16.395 4.584 14.868 1.00 98.81 482 THR A C 1
ATOM 3741 O O . THR A 1 482 ? -16.064 3.885 13.906 1.00 98.81 482 THR A O 1
ATOM 3744 N N . LEU A 1 483 ? -15.518 5.379 15.483 1.00 98.81 483 LEU A N 1
ATOM 3745 C CA . LEU A 1 483 ? -14.097 5.392 15.140 1.00 98.81 483 LEU A CA 1
ATOM 3746 C C . LEU A 1 483 ? -13.448 4.030 15.417 1.00 98.81 483 LEU A C 1
ATOM 3748 O O . LEU A 1 483 ? -12.628 3.580 14.620 1.00 98.81 483 LEU A O 1
ATOM 3752 N N . GLN A 1 484 ? -13.836 3.352 16.501 1.00 98.88 484 GLN A N 1
ATOM 3753 C CA . GLN A 1 484 ? -13.307 2.023 16.818 1.00 98.88 484 GLN A CA 1
ATOM 3754 C C . GLN A 1 484 ? -13.702 0.998 15.755 1.00 98.88 484 GLN A C 1
ATOM 3756 O O . GLN A 1 484 ? -12.851 0.247 15.282 1.00 98.88 484 GLN A O 1
ATOM 3761 N N . GLU A 1 485 ? -14.963 1.013 15.322 1.00 98.94 485 GLU A N 1
ATOM 3762 C CA . GLU A 1 485 ? -15.434 0.188 14.210 1.00 98.94 485 GLU A CA 1
ATOM 3763 C C . GLU A 1 485 ? -14.705 0.521 12.908 1.00 98.94 485 GLU A C 1
ATOM 3765 O O . GLU A 1 485 ? -14.303 -0.384 12.183 1.00 98.94 485 GLU A O 1
ATOM 3770 N N . ALA A 1 486 ? -14.469 1.800 12.612 1.00 98.94 486 ALA A N 1
ATOM 3771 C CA . ALA A 1 486 ? -13.730 2.202 11.420 1.00 98.94 486 ALA A CA 1
ATOM 3772 C C . ALA A 1 486 ? -12.306 1.618 11.416 1.00 98.94 486 ALA A C 1
ATOM 3774 O O . ALA A 1 486 ? -11.915 0.945 10.461 1.00 98.94 486 ALA A O 1
ATOM 3775 N N . LEU A 1 487 ? -11.554 1.811 12.502 1.00 98.94 487 LEU A N 1
ATOM 3776 C CA . LEU A 1 487 ? -10.173 1.335 12.624 1.00 98.94 487 LEU A CA 1
ATOM 3777 C C . LEU A 1 487 ? -10.084 -0.200 12.674 1.00 98.94 487 LEU A C 1
ATOM 3779 O O . LEU A 1 487 ? -9.206 -0.778 12.033 1.00 98.94 487 LEU A O 1
ATOM 3783 N N . GLN A 1 488 ? -11.008 -0.874 13.369 1.00 98.94 488 GLN A N 1
ATOM 3784 C CA . GLN A 1 488 ? -11.060 -2.340 13.417 1.00 98.94 488 GLN A CA 1
ATOM 3785 C C . GLN A 1 488 ? -11.456 -2.942 12.063 1.00 98.94 488 GLN A C 1
ATOM 3787 O O . GLN A 1 488 ? -10.893 -3.964 11.671 1.00 98.94 488 GLN A O 1
ATOM 3792 N N . SER A 1 489 ? -12.386 -2.318 11.331 1.00 98.94 489 SER A N 1
ATOM 3793 C CA . SER A 1 489 ? -12.798 -2.757 9.991 1.00 98.94 489 SER A CA 1
ATOM 3794 C C . SER A 1 489 ? -11.619 -2.732 9.020 1.00 98.94 489 SER A C 1
ATOM 3796 O O . SER A 1 489 ? -11.336 -3.739 8.369 1.00 98.94 489 SER A O 1
ATOM 3798 N N . ILE A 1 490 ? -10.881 -1.612 8.997 1.00 98.94 490 ILE A N 1
ATOM 3799 C CA . ILE A 1 490 ? -9.656 -1.461 8.201 1.00 98.94 490 ILE A CA 1
ATOM 3800 C C . ILE A 1 490 ? -8.643 -2.527 8.606 1.00 98.94 490 ILE A C 1
ATOM 3802 O O . ILE A 1 490 ? -8.231 -3.306 7.760 1.00 98.94 490 ILE A O 1
ATOM 3806 N N . TRP A 1 491 ? -8.279 -2.615 9.890 1.00 98.94 491 TRP A N 1
ATOM 3807 C CA . TRP A 1 491 ? -7.253 -3.554 10.355 1.00 98.94 491 TRP A CA 1
ATOM 3808 C C . TRP A 1 491 ? -7.603 -5.021 10.066 1.00 98.94 491 TRP A C 1
ATOM 3810 O O . TRP A 1 491 ? -6.745 -5.806 9.660 1.00 98.94 491 TRP A O 1
ATOM 3820 N N . THR A 1 492 ? -8.869 -5.403 10.239 1.00 98.94 492 THR A N 1
ATOM 3821 C CA . THR A 1 492 ? -9.320 -6.773 9.963 1.00 98.94 492 THR A CA 1
ATOM 3822 C C . THR A 1 492 ? -9.106 -7.125 8.496 1.00 98.94 492 THR A C 1
ATOM 3824 O O . THR A 1 492 ? -8.594 -8.197 8.198 1.00 98.94 492 THR A O 1
ATOM 3827 N N . VAL A 1 493 ? -9.459 -6.228 7.575 1.00 98.94 493 VAL A N 1
ATOM 3828 C CA . VAL A 1 493 ? -9.272 -6.464 6.139 1.00 98.94 493 VAL A CA 1
ATOM 3829 C C . VAL A 1 493 ? -7.799 -6.348 5.737 1.00 98.94 493 VAL A C 1
ATOM 3831 O O . VAL A 1 493 ? -7.305 -7.231 5.043 1.00 98.94 493 VAL A O 1
ATOM 3834 N N . GLU A 1 494 ? -7.093 -5.327 6.227 1.00 98.88 494 GLU A N 1
ATOM 3835 C CA . GLU A 1 494 ? -5.669 -5.079 5.971 1.00 98.88 494 GLU A CA 1
ATOM 3836 C C . GLU A 1 494 ? -4.823 -6.301 6.351 1.00 98.88 494 GLU A C 1
ATOM 3838 O O . GLU A 1 494 ? -4.053 -6.813 5.544 1.00 98.88 494 GLU A O 1
ATOM 3843 N N . SER A 1 495 ? -5.035 -6.839 7.557 1.00 98.75 495 SER A N 1
ATOM 3844 C CA . SER A 1 495 ? -4.310 -8.020 8.036 1.00 98.75 495 SER A CA 1
ATOM 3845 C C . SER A 1 495 ? -4.647 -9.297 7.261 1.00 98.75 495 SER A C 1
ATOM 3847 O O . SER A 1 495 ? -3.805 -10.188 7.144 1.00 98.75 495 SER A O 1
ATOM 3849 N N . LEU A 1 496 ? -5.859 -9.401 6.704 1.00 98.94 496 LEU A N 1
ATOM 3850 C CA . LEU A 1 496 ? -6.283 -10.560 5.922 1.00 98.94 496 LEU A CA 1
ATOM 3851 C C . LEU A 1 496 ? -5.710 -10.583 4.499 1.00 98.94 496 LEU A C 1
ATOM 3853 O O . LEU A 1 496 ? -5.721 -11.644 3.874 1.00 98.94 496 LEU A O 1
ATOM 3857 N N . PHE A 1 497 ? -5.153 -9.486 3.982 1.00 98.81 497 PHE A N 1
ATOM 3858 C CA . PHE A 1 497 ? -4.494 -9.519 2.673 1.00 98.81 497 PHE A CA 1
ATOM 3859 C C . PHE A 1 497 ? -3.261 -10.427 2.643 1.00 98.81 497 PHE A C 1
ATOM 3861 O O . PHE A 1 497 ? -3.076 -11.138 1.657 1.00 98.81 497 PHE A O 1
ATOM 3868 N N . GLU A 1 498 ? -2.480 -10.506 3.724 1.00 97.88 498 GLU A N 1
ATOM 3869 C CA . GLU A 1 498 ? -1.360 -11.463 3.800 1.00 97.88 498 GLU A CA 1
ATOM 3870 C C . GLU A 1 498 ? -1.848 -12.923 3.800 1.00 97.88 498 GLU A C 1
ATOM 3872 O O . GLU A 1 498 ? -1.139 -13.843 3.392 1.00 97.88 498 GLU A O 1
ATOM 3877 N N . VAL A 1 499 ? -3.100 -13.160 4.210 1.00 98.62 499 VAL A N 1
ATOM 3878 C CA . VAL A 1 499 ? -3.731 -14.488 4.146 1.00 98.62 499 VAL A CA 1
ATOM 3879 C C . VAL A 1 499 ? -4.136 -14.837 2.716 1.00 98.62 499 VAL A C 1
ATOM 3881 O O . VAL A 1 499 ? -4.018 -15.995 2.304 1.00 98.62 499 VAL A O 1
ATOM 3884 N N . GLU A 1 500 ? -4.591 -13.849 1.941 1.00 98.75 500 GLU A N 1
ATOM 3885 C CA . GLU A 1 500 ? -4.837 -14.019 0.509 1.00 98.75 500 GLU A CA 1
ATOM 3886 C C . GLU A 1 500 ? -3.544 -14.438 -0.198 1.00 98.75 500 GLU A C 1
ATOM 3888 O O . GLU A 1 500 ? -3.521 -15.482 -0.860 1.00 98.75 500 GLU A O 1
ATOM 3893 N N . GLU A 1 501 ? -2.466 -13.682 -0.007 1.00 98.38 501 GLU A N 1
ATOM 3894 C CA . GLU A 1 501 ? -1.116 -13.969 -0.498 1.00 98.38 501 GLU A CA 1
ATOM 3895 C C . GLU A 1 501 ? -0.078 -13.064 0.173 1.00 98.38 501 GLU A C 1
ATOM 3897 O O . GLU A 1 501 ? -0.380 -11.919 0.487 1.00 98.38 501 GLU A O 1
ATOM 3902 N N . ASN A 1 502 ? 1.156 -13.560 0.320 1.00 98.75 502 ASN A N 1
ATOM 3903 C CA . ASN A 1 502 ? 2.306 -12.776 0.775 1.00 98.75 502 ASN A CA 1
ATOM 3904 C C . ASN A 1 502 ? 2.583 -11.628 -0.203 1.00 98.75 502 ASN A C 1
ATOM 3906 O O . ASN A 1 502 ? 2.962 -11.876 -1.357 1.00 98.75 502 ASN A O 1
ATOM 3910 N N . GLN A 1 503 ? 2.404 -10.391 0.249 1.00 98.12 503 GLN A N 1
ATOM 3911 C CA . GLN A 1 503 ? 2.502 -9.193 -0.586 1.00 98.12 503 GLN A CA 1
ATOM 3912 C C . GLN A 1 503 ? 2.927 -7.967 0.236 1.00 98.12 503 GLN A C 1
ATOM 3914 O O . GLN A 1 503 ? 3.229 -8.079 1.414 1.00 98.12 503 GLN A O 1
ATOM 3919 N N . THR A 1 504 ? 3.042 -6.796 -0.394 1.00 98.06 504 THR A N 1
ATOM 3920 C CA . THR A 1 504 ? 3.379 -5.544 0.302 1.00 98.06 504 THR A CA 1
ATOM 3921 C C . THR A 1 504 ? 2.815 -4.326 -0.439 1.00 98.06 504 THR A C 1
ATOM 3923 O O . THR A 1 504 ? 2.316 -4.445 -1.560 1.00 98.06 504 THR A O 1
ATOM 3926 N N . GLY A 1 505 ? 2.855 -3.150 0.189 1.00 95.94 505 GLY A N 1
ATOM 3927 C CA . GLY A 1 505 ? 2.351 -1.890 -0.376 1.00 95.94 505 GLY A CA 1
ATOM 3928 C C . GLY A 1 505 ? 0.858 -1.642 -0.147 1.00 95.94 505 GLY A C 1
ATOM 3929 O O . GLY A 1 505 ? 0.318 -0.652 -0.642 1.00 95.94 505 GLY A O 1
ATOM 3930 N N . LEU A 1 506 ? 0.186 -2.515 0.605 1.00 98.06 506 LEU A N 1
ATOM 3931 C CA . LEU A 1 506 ? -1.214 -2.363 1.000 1.00 98.06 506 LEU A CA 1
ATOM 3932 C C . LEU A 1 506 ? -1.354 -1.095 1.848 1.00 98.06 506 LEU A C 1
ATOM 3934 O O . LEU A 1 506 ? -0.648 -0.909 2.832 1.00 98.06 506 LEU A O 1
ATOM 3938 N N . SER A 1 507 ? -2.151 -0.140 1.374 1.00 98.75 507 SER A N 1
ATOM 3939 C CA . SER A 1 507 ? -2.124 1.226 1.904 1.00 98.75 507 SER A CA 1
ATOM 3940 C C . SER A 1 507 ? -3.507 1.749 2.256 1.00 98.75 507 SER A C 1
ATOM 3942 O O . SER A 1 507 ? -4.495 1.496 1.570 1.00 98.75 507 SER A O 1
ATOM 3944 N N . LEU A 1 508 ? -3.562 2.552 3.316 1.00 98.81 508 LEU A N 1
ATOM 3945 C CA . LEU A 1 508 ? -4.798 2.948 3.994 1.00 98.81 508 LEU A CA 1
ATOM 3946 C C . LEU A 1 508 ? -5.525 4.100 3.298 1.00 98.81 508 LEU A C 1
ATOM 3948 O O . LEU A 1 508 ? -6.674 4.398 3.623 1.00 98.81 508 LEU A O 1
ATOM 3952 N N . GLY A 1 509 ? -4.864 4.789 2.370 1.00 98.56 509 GLY A N 1
ATOM 3953 C CA . GLY A 1 509 ? -5.427 5.948 1.689 1.00 98.56 509 GLY A CA 1
ATOM 3954 C C . GLY A 1 509 ? -5.546 7.183 2.593 1.00 98.56 509 GLY A C 1
ATOM 3955 O O . GLY A 1 509 ? -4.702 7.421 3.458 1.00 98.56 509 GLY A O 1
ATOM 3956 N N . ARG A 1 510 ? -6.586 8.002 2.370 1.00 98.81 510 ARG A N 1
ATOM 3957 C CA . ARG A 1 510 ? -6.818 9.283 3.074 1.00 98.81 510 ARG A CA 1
ATOM 3958 C C . ARG A 1 510 ? -7.590 9.104 4.383 1.00 98.81 510 ARG A C 1
ATOM 3960 O O . ARG A 1 510 ? -8.747 9.520 4.488 1.00 98.81 510 ARG A O 1
ATOM 3967 N N . LEU A 1 511 ? -6.970 8.433 5.354 1.00 98.75 511 LEU A N 1
ATOM 3968 C CA . LEU A 1 511 ? -7.622 8.013 6.602 1.00 98.75 511 LEU A CA 1
ATOM 3969 C C . LEU A 1 511 ? -8.249 9.190 7.364 1.00 98.75 511 LEU A C 1
ATOM 3971 O O . LEU A 1 511 ? -9.355 9.066 7.888 1.00 98.75 511 LEU A O 1
ATOM 3975 N N . ASP A 1 512 ? -7.607 10.359 7.345 1.00 98.88 512 ASP A N 1
ATOM 3976 C CA . ASP A 1 512 ? -8.120 11.582 7.971 1.00 98.88 512 ASP A CA 1
ATOM 3977 C C . ASP A 1 512 ? -9.388 12.150 7.313 1.00 98.88 512 ASP A C 1
ATOM 3979 O O . ASP A 1 512 ? -10.015 13.029 7.891 1.00 98.88 512 ASP A O 1
ATOM 3983 N N . GLN A 1 513 ? -9.777 11.675 6.127 1.00 98.81 513 GLN A N 1
ATOM 3984 C CA . GLN A 1 513 ? -10.983 12.118 5.426 1.00 98.81 513 GLN A CA 1
ATOM 3985 C C . GLN A 1 513 ? -12.133 11.132 5.612 1.00 98.81 513 GLN A C 1
ATOM 3987 O O . GLN A 1 513 ? -13.212 11.522 6.055 1.00 98.81 513 GLN A O 1
ATOM 3992 N N . TYR A 1 514 ? -11.923 9.852 5.293 1.00 98.69 514 TYR A N 1
ATOM 3993 C CA . TYR A 1 514 ? -13.020 8.879 5.296 1.00 98.69 514 TYR A CA 1
ATOM 3994 C C . TYR A 1 514 ? -13.359 8.351 6.699 1.00 98.69 514 TYR A C 1
ATOM 3996 O O . TYR A 1 514 ? -14.491 7.928 6.909 1.00 98.69 514 TYR A O 1
ATOM 4004 N N . CYS A 1 515 ? -12.445 8.439 7.677 1.00 98.81 515 CYS A N 1
ATOM 4005 C CA . CYS A 1 515 ? -12.757 8.163 9.088 1.00 98.81 515 CYS A CA 1
ATOM 4006 C C . CYS A 1 515 ? -13.292 9.388 9.850 1.00 98.81 515 CYS A C 1
ATOM 4008 O O . CYS A 1 515 ? -13.823 9.237 10.954 1.00 98.81 515 CYS A O 1
ATOM 4010 N N . TYR A 1 516 ? -13.171 10.597 9.286 1.00 98.81 516 TYR A N 1
ATOM 4011 C CA . TYR A 1 516 ? -13.567 11.837 9.961 1.00 98.81 516 TYR A CA 1
ATOM 4012 C C . TYR A 1 516 ? -15.042 11.879 10.384 1.00 98.81 516 TYR A C 1
ATOM 4014 O O . TYR A 1 516 ? -15.291 12.309 11.510 1.00 98.81 516 TYR A O 1
ATOM 4022 N N . PRO A 1 517 ? -16.023 11.399 9.587 1.00 98.69 517 PRO A N 1
ATOM 4023 C CA . PRO A 1 517 ? -17.422 11.407 10.013 1.00 98.69 517 PRO A CA 1
ATOM 4024 C C . PRO A 1 517 ? -17.669 10.618 11.307 1.00 98.69 517 PRO A C 1
ATOM 4026 O O . PRO A 1 517 ? -18.409 11.081 12.173 1.00 98.69 517 PRO A O 1
ATOM 4029 N N . MET A 1 518 ? -17.013 9.465 11.478 1.00 98.75 518 MET A N 1
ATOM 4030 C CA . MET A 1 518 ? -17.143 8.637 12.681 1.00 98.75 518 MET A CA 1
ATOM 4031 C C . MET A 1 518 ? -16.424 9.270 13.874 1.00 98.75 518 MET A C 1
ATOM 4033 O O . MET A 1 518 ? -17.000 9.349 14.957 1.00 98.75 518 MET A O 1
ATOM 4037 N N . TYR A 1 519 ? -15.212 9.800 13.666 1.00 98.81 519 TYR A N 1
ATOM 4038 C CA . TYR A 1 519 ? -14.504 10.582 14.687 1.00 98.81 519 TYR A CA 1
ATOM 4039 C C . TYR A 1 519 ? -15.359 11.760 15.179 1.00 98.81 519 TYR A C 1
ATOM 4041 O O . TYR A 1 519 ? -15.591 11.908 16.377 1.00 98.81 519 TYR A O 1
ATOM 4049 N N . GLN A 1 520 ? -15.880 12.572 14.258 1.00 98.50 520 GLN A N 1
ATOM 4050 C CA . GLN A 1 520 ? -16.676 13.751 14.586 1.00 98.50 520 GLN A CA 1
ATOM 4051 C C . GLN A 1 520 ? -17.953 13.375 15.349 1.00 98.50 520 GLN A C 1
ATOM 4053 O O . GLN A 1 520 ? -18.291 14.031 16.336 1.00 98.50 520 GLN A O 1
ATOM 4058 N N . ALA A 1 521 ? -18.643 12.309 14.933 1.00 98.44 521 ALA A N 1
ATOM 4059 C CA . ALA A 1 521 ? -19.842 11.823 15.611 1.00 98.44 521 ALA A CA 1
ATOM 4060 C C . ALA A 1 521 ? -19.549 11.304 17.029 1.00 98.44 521 ALA A C 1
ATOM 4062 O O . ALA A 1 521 ? -20.337 11.550 17.949 1.00 98.44 521 ALA A O 1
ATOM 4063 N N . ASP A 1 522 ? -18.426 10.614 17.232 1.00 98.75 522 ASP A N 1
ATOM 4064 C CA . ASP A 1 522 ? -18.030 10.096 18.545 1.00 98.75 522 ASP A CA 1
ATOM 4065 C C . ASP A 1 522 ? -17.675 11.218 19.524 1.00 98.75 522 ASP A C 1
ATOM 4067 O O . ASP A 1 522 ? -18.151 11.197 20.661 1.00 98.75 522 ASP A O 1
ATOM 4071 N N . ILE A 1 523 ? -16.926 12.231 19.075 1.00 98.31 523 ILE A N 1
ATOM 4072 C CA . ILE A 1 523 ? -16.613 13.411 19.896 1.00 98.31 523 ILE A CA 1
ATOM 4073 C C . ILE A 1 523 ? -17.889 14.203 20.215 1.00 98.31 523 ILE A C 1
ATOM 4075 O O . ILE A 1 523 ? -18.134 14.546 21.370 1.00 98.31 523 ILE A O 1
ATOM 4079 N N . ALA A 1 524 ? -18.739 14.468 19.216 1.00 97.75 524 ALA A N 1
ATOM 4080 C CA . ALA A 1 524 ? -19.948 15.277 19.398 1.00 97.75 524 ALA A CA 1
ATOM 4081 C C . ALA A 1 524 ? -20.993 14.612 20.310 1.00 97.75 524 ALA A C 1
ATOM 4083 O O . ALA A 1 524 ? -21.716 15.302 21.028 1.00 97.75 524 ALA A O 1
ATOM 4084 N N . SER A 1 525 ? -21.081 13.280 20.290 1.00 97.81 525 SER A N 1
ATOM 4085 C CA . SER A 1 525 ? -21.988 12.517 21.159 1.00 97.81 525 SER A CA 1
ATOM 4086 C C . SER A 1 525 ? -21.420 12.235 22.552 1.00 97.81 525 SER A C 1
ATOM 4088 O O . SER A 1 525 ? -22.152 11.744 23.411 1.00 97.81 525 SER A O 1
ATOM 4090 N N . GLY A 1 526 ? -20.137 12.529 22.785 1.00 96.75 526 GLY A N 1
ATOM 4091 C CA . GLY A 1 526 ? -19.440 12.203 24.028 1.00 96.75 526 GLY A CA 1
ATOM 4092 C C . GLY A 1 526 ? -19.121 10.714 24.193 1.00 96.75 526 GLY A C 1
ATOM 4093 O O . GLY A 1 526 ? -18.832 10.290 25.310 1.00 96.75 526 GLY A O 1
ATOM 4094 N N . ARG A 1 527 ? -19.172 9.914 23.114 1.00 96.25 527 ARG A N 1
ATOM 4095 C CA . ARG A 1 527 ? -18.731 8.506 23.138 1.00 96.25 527 ARG A CA 1
ATOM 4096 C C . ARG A 1 527 ? -17.227 8.385 23.353 1.00 96.25 527 ARG A C 1
ATOM 4098 O O . ARG A 1 527 ? -16.793 7.460 24.029 1.00 96.25 527 ARG A O 1
ATOM 4105 N N . LEU A 1 528 ? -16.459 9.312 22.781 1.00 97.19 528 LEU A N 1
ATOM 4106 C CA . LEU A 1 528 ? -15.017 9.420 22.973 1.00 97.19 528 LEU A CA 1
ATOM 4107 C C . LEU A 1 528 ? -14.646 10.844 23.379 1.00 97.19 528 LEU A C 1
ATOM 4109 O O . LEU A 1 528 ? -15.217 11.816 22.882 1.00 97.19 528 LEU A O 1
ATOM 4113 N N . THR A 1 529 ? -13.638 10.971 24.236 1.00 97.25 529 THR A N 1
ATOM 4114 C CA . THR A 1 529 ? -12.866 12.213 24.359 1.00 97.25 529 THR A CA 1
ATOM 4115 C C . THR A 1 529 ? -11.765 12.264 23.296 1.00 97.25 529 THR A C 1
ATOM 4117 O O . THR A 1 529 ? -11.438 11.256 22.662 1.00 97.25 529 THR A O 1
ATOM 4120 N N . GLN A 1 530 ? -11.152 13.435 23.101 1.00 95.38 530 GLN A N 1
ATOM 4121 C CA . GLN A 1 530 ? -10.023 13.570 22.174 1.00 95.38 530 GLN A CA 1
ATOM 4122 C C . GLN A 1 530 ? -8.828 12.703 22.597 1.00 95.38 530 GLN A C 1
ATOM 4124 O O . GLN A 1 530 ? -8.169 12.114 21.743 1.00 95.38 530 GLN A O 1
ATOM 4129 N N . GLU A 1 531 ? -8.580 12.567 23.901 1.00 96.62 531 GLU A N 1
ATOM 4130 C CA . GLU A 1 531 ? -7.511 11.728 24.452 1.00 96.62 531 GLU A CA 1
ATOM 4131 C C . GLU A 1 531 ? -7.763 10.242 24.183 1.00 96.62 531 GLU A C 1
ATOM 4133 O O . GLU A 1 531 ? -6.844 9.532 23.781 1.00 96.62 531 GLU A O 1
ATOM 4138 N N . GLN A 1 532 ? -9.007 9.777 24.339 1.00 97.56 532 GLN A N 1
ATOM 4139 C CA . GLN A 1 532 ? -9.377 8.391 24.032 1.00 97.56 532 GLN A CA 1
ATOM 4140 C C . GLN A 1 532 ? -9.259 8.092 22.531 1.00 97.56 532 GLN A C 1
ATOM 4142 O O . GLN A 1 532 ? -8.778 7.026 22.148 1.00 97.56 532 GLN A O 1
ATOM 4147 N N . ALA A 1 533 ? -9.644 9.039 21.671 1.00 98.44 533 ALA A N 1
ATOM 4148 C CA . ALA A 1 533 ? -9.468 8.909 20.227 1.00 98.44 533 ALA A CA 1
ATOM 4149 C C . ALA A 1 533 ? -7.980 8.885 19.824 1.00 98.44 533 ALA A C 1
ATOM 4151 O O . ALA A 1 533 ? -7.589 8.083 18.974 1.00 98.44 533 ALA A O 1
ATOM 4152 N N . LEU A 1 534 ? -7.139 9.717 20.452 1.00 98.44 534 LEU A N 1
ATOM 4153 C CA . LEU A 1 534 ? -5.686 9.710 20.249 1.00 98.44 534 LEU A CA 1
ATOM 4154 C C . LEU A 1 534 ? -5.081 8.362 20.645 1.00 98.44 534 LEU A C 1
ATOM 4156 O O . LEU A 1 534 ? -4.323 7.776 19.875 1.00 98.44 534 LEU A O 1
ATOM 4160 N N . GLU A 1 535 ? -5.447 7.848 21.814 1.00 98.31 535 GLU A N 1
ATOM 4161 C CA . GLU A 1 535 ? -4.973 6.562 22.317 1.00 98.31 535 GLU A CA 1
ATOM 4162 C C . GLU A 1 535 ? -5.367 5.395 21.395 1.00 98.31 535 GLU A C 1
ATOM 4164 O O . GLU A 1 535 ? -4.549 4.527 21.082 1.00 98.31 535 GLU A O 1
ATOM 4169 N N . MET A 1 536 ? -6.602 5.408 20.892 1.00 98.56 536 MET A N 1
ATOM 4170 C CA . MET A 1 536 ? -7.099 4.413 19.942 1.00 98.56 536 MET A CA 1
ATOM 4171 C C . MET A 1 536 ? -6.373 4.484 18.591 1.00 98.56 536 MET A C 1
ATOM 4173 O O . MET A 1 536 ? -6.013 3.447 18.031 1.00 98.56 536 MET A O 1
ATOM 4177 N N . MET A 1 537 ? -6.093 5.692 18.089 1.00 98.81 537 MET A N 1
ATOM 4178 C CA . MET A 1 537 ? -5.299 5.889 16.872 1.00 98.81 537 MET A CA 1
ATOM 4179 C C . MET A 1 537 ? -3.860 5.386 17.048 1.00 98.81 537 MET A C 1
ATOM 4181 O O . MET A 1 537 ? -3.319 4.731 16.159 1.00 98.81 537 MET A O 1
ATOM 4185 N N . GLN A 1 538 ? -3.242 5.636 18.206 1.00 98.75 538 GLN A N 1
ATOM 4186 C CA . GLN A 1 538 ? -1.914 5.105 18.531 1.00 98.75 538 GLN A CA 1
ATOM 4187 C C . GLN A 1 538 ? -1.916 3.568 18.563 1.00 98.75 538 GLN A C 1
ATOM 4189 O O . GLN A 1 538 ? -0.980 2.952 18.055 1.00 98.75 538 GLN A O 1
ATOM 4194 N N . ALA A 1 539 ? -2.974 2.942 19.093 1.00 98.81 539 ALA A N 1
ATOM 4195 C CA . ALA A 1 539 ? -3.105 1.485 19.105 1.00 98.81 539 ALA A CA 1
ATOM 4196 C C . ALA A 1 539 ? -3.225 0.923 17.679 1.00 98.81 539 ALA A C 1
ATOM 4198 O O . ALA A 1 539 ? -2.521 -0.023 17.333 1.00 98.81 539 ALA A O 1
ATOM 4199 N N . PHE A 1 540 ? -4.041 1.546 16.823 1.00 98.94 540 PHE A N 1
ATOM 4200 C CA . PHE A 1 540 ? -4.150 1.186 15.406 1.00 98.94 540 PHE A CA 1
ATOM 4201 C C . PHE A 1 540 ? -2.808 1.303 14.658 1.00 98.94 540 PHE A C 1
ATOM 4203 O O . PHE A 1 540 ? -2.441 0.410 13.893 1.00 98.94 540 PHE A O 1
ATOM 4210 N N . ILE A 1 541 ? -2.040 2.365 14.916 1.00 98.81 541 ILE A N 1
ATOM 4211 C CA . ILE A 1 541 ? -0.705 2.557 14.331 1.00 98.81 541 ILE A CA 1
ATOM 4212 C C . ILE A 1 541 ? 0.260 1.433 14.757 1.00 98.81 541 ILE A C 1
ATOM 4214 O O . ILE A 1 541 ? 1.015 0.932 13.925 1.00 98.81 541 ILE A O 1
ATOM 4218 N N . ILE A 1 542 ? 0.205 0.975 16.015 1.00 98.81 542 ILE A N 1
ATOM 4219 C CA . ILE A 1 542 ? 0.998 -0.185 16.462 1.00 98.81 542 ILE A CA 1
ATOM 4220 C C . ILE A 1 542 ? 0.602 -1.442 15.680 1.00 98.81 542 ILE A C 1
ATOM 4222 O O . ILE A 1 542 ? 1.492 -2.131 15.192 1.00 98.81 542 ILE A O 1
ATOM 4226 N N . LYS A 1 543 ? -0.698 -1.704 15.475 1.00 98.81 543 LYS A N 1
ATOM 4227 C CA . LYS A 1 543 ? -1.165 -2.852 14.672 1.00 98.81 543 LYS A CA 1
ATOM 4228 C C . LYS A 1 543 ? -0.623 -2.821 13.243 1.00 98.81 543 LYS A C 1
ATOM 4230 O O . LYS A 1 543 ? -0.117 -3.833 12.770 1.00 98.81 543 LYS A O 1
ATOM 4235 N N . CYS A 1 544 ? -0.625 -1.657 12.593 1.00 98.62 544 CYS A N 1
ATOM 4236 C CA . CYS A 1 544 ? -0.029 -1.488 11.262 1.00 98.62 544 CYS A CA 1
ATOM 4237 C C . CYS A 1 544 ? 1.457 -1.900 11.232 1.00 98.62 544 CYS A C 1
ATOM 4239 O O . CYS A 1 544 ? 1.911 -2.523 10.278 1.00 98.62 544 CYS A O 1
ATOM 4241 N N . ALA A 1 545 ? 2.214 -1.603 12.293 1.00 98.25 545 ALA A N 1
ATOM 4242 C CA . ALA A 1 545 ? 3.618 -1.999 12.416 1.00 98.25 545 ALA A CA 1
ATOM 4243 C C . ALA A 1 545 ? 3.834 -3.503 12.631 1.00 98.25 545 ALA A C 1
ATOM 4245 O O . ALA A 1 545 ? 4.935 -4.000 12.383 1.00 98.25 545 ALA A O 1
ATOM 4246 N N . GLU A 1 546 ? 2.807 -4.241 13.050 1.00 98.62 546 GLU A N 1
ATOM 4247 C CA . GLU A 1 546 ? 2.882 -5.694 13.191 1.00 98.62 546 GLU A CA 1
ATOM 4248 C C . GLU A 1 546 ? 2.767 -6.442 11.862 1.00 98.62 546 GLU A C 1
ATOM 4250 O O . GLU A 1 546 ? 3.155 -7.611 11.823 1.00 98.62 546 GLU A O 1
ATOM 4255 N N . LEU A 1 547 ? 2.222 -5.821 10.807 1.00 97.94 547 LEU A N 1
ATOM 4256 C CA . LEU A 1 547 ? 2.069 -6.467 9.502 1.00 97.94 547 LEU A CA 1
ATOM 4257 C C . LEU A 1 547 ? 3.445 -6.819 8.919 1.00 97.94 547 LEU A C 1
ATOM 4259 O O . LEU A 1 547 ? 4.440 -6.140 9.183 1.00 97.94 547 LEU A O 1
ATOM 4263 N N . MET A 1 548 ? 3.520 -7.911 8.161 1.00 98.31 548 MET A N 1
ATOM 4264 C CA . MET A 1 548 ? 4.796 -8.463 7.730 1.00 98.31 548 MET A CA 1
ATOM 4265 C C . MET A 1 548 ? 4.719 -9.041 6.328 1.00 98.31 548 MET A C 1
ATOM 4267 O O . MET A 1 548 ? 3.878 -9.890 6.053 1.00 98.31 548 MET A O 1
ATOM 4271 N N . TRP A 1 549 ? 5.690 -8.651 5.509 1.00 98.44 549 TRP A N 1
ATOM 4272 C CA . TRP A 1 549 ? 5.950 -9.225 4.199 1.00 98.44 549 TRP A CA 1
ATOM 4273 C C . TRP A 1 549 ? 7.234 -10.061 4.237 1.00 98.44 549 TRP A C 1
ATOM 4275 O O . TRP A 1 549 ? 8.252 -9.641 4.794 1.00 98.44 549 TRP A O 1
ATOM 4285 N N . MET A 1 550 ? 7.195 -11.254 3.645 1.00 97.94 550 MET A N 1
ATOM 4286 C CA . MET A 1 550 ? 8.349 -12.141 3.512 1.00 97.94 550 MET A CA 1
ATOM 4287 C C . MET A 1 550 ? 9.047 -11.933 2.167 1.00 97.94 550 MET A C 1
ATOM 4289 O O . MET A 1 550 ? 8.425 -12.058 1.115 1.00 97.94 550 MET A O 1
ATOM 4293 N N . SER A 1 551 ? 10.364 -11.728 2.202 1.00 95.56 551 SER A N 1
ATOM 4294 C CA . SER A 1 551 ? 11.231 -11.667 1.017 1.00 95.56 551 SER A CA 1
ATOM 4295 C C . SER A 1 551 ? 12.387 -12.667 1.125 1.00 95.56 551 SER A C 1
ATOM 4297 O O . SER A 1 551 ? 12.829 -12.981 2.235 1.00 95.56 551 SER A O 1
ATOM 4299 N N . SER A 1 552 ? 12.920 -13.115 -0.018 1.00 97.56 552 SER A N 1
ATOM 4300 C CA . SER A 1 552 ? 14.170 -13.892 -0.111 1.00 97.56 552 SER A CA 1
ATOM 4301 C C . SER A 1 552 ? 15.386 -13.101 0.368 1.00 97.56 552 SER A C 1
ATOM 4303 O O . SER A 1 552 ? 15.313 -11.874 0.486 1.00 97.56 552 SER A O 1
ATOM 4305 N N . GLU A 1 553 ? 16.511 -13.773 0.631 1.00 96.31 553 GLU A N 1
ATOM 4306 C CA . GLU A 1 553 ? 17.748 -13.119 1.087 1.00 96.31 553 GLU A CA 1
ATOM 4307 C C . GLU A 1 553 ? 18.211 -12.044 0.095 1.00 96.31 553 GLU A C 1
ATOM 4309 O O . GLU A 1 553 ? 18.653 -10.961 0.485 1.00 96.31 553 GLU A O 1
ATOM 4314 N N . GLN A 1 554 ? 18.092 -12.332 -1.202 1.00 91.50 554 GLN A N 1
ATOM 4315 C CA . GLN A 1 554 ? 18.469 -11.396 -2.260 1.00 91.50 554 GLN A CA 1
ATOM 4316 C C . GLN A 1 554 ? 17.491 -10.219 -2.331 1.00 91.50 554 GLN A C 1
ATOM 4318 O O . GLN A 1 554 ? 17.930 -9.068 -2.323 1.00 91.50 554 GLN A O 1
ATOM 4323 N N . GLY A 1 555 ? 16.181 -10.488 -2.308 1.00 91.12 555 GLY A N 1
ATOM 4324 C CA . GLY A 1 555 ? 15.158 -9.439 -2.317 1.00 91.12 555 GLY A CA 1
ATOM 4325 C C . GLY A 1 555 ? 15.215 -8.545 -1.073 1.00 91.12 555 GLY A C 1
ATOM 4326 O O . GLY A 1 555 ? 15.028 -7.334 -1.171 1.00 91.12 555 GLY A O 1
ATOM 4327 N N . ALA A 1 556 ? 15.595 -9.093 0.086 1.00 91.75 556 ALA A N 1
ATOM 4328 C CA . ALA A 1 556 ? 15.720 -8.334 1.330 1.00 91.75 556 ALA A CA 1
ATOM 4329 C C . ALA A 1 556 ? 16.754 -7.198 1.223 1.00 91.75 556 ALA A C 1
ATOM 4331 O O . ALA A 1 556 ? 16.620 -6.182 1.896 1.00 91.75 556 ALA A O 1
ATOM 4332 N N . LYS A 1 557 ? 17.762 -7.315 0.344 1.00 85.69 557 LYS A N 1
ATOM 4333 C CA . LYS A 1 557 ? 18.735 -6.235 0.097 1.00 85.69 557 LYS A CA 1
ATOM 4334 C C . LYS A 1 557 ? 18.144 -5.076 -0.709 1.00 85.69 557 LYS A C 1
ATOM 4336 O O . LYS A 1 557 ? 18.546 -3.937 -0.490 1.00 85.69 557 LYS A O 1
ATOM 4341 N N . TYR A 1 558 ? 17.196 -5.352 -1.607 1.00 86.94 558 TYR A N 1
ATOM 4342 C CA . TYR A 1 558 ? 16.450 -4.320 -2.336 1.00 86.94 558 TYR A CA 1
ATOM 4343 C C . TYR A 1 558 ? 15.429 -3.622 -1.431 1.00 86.94 558 TYR A C 1
ATOM 4345 O O . TYR A 1 558 ? 15.222 -2.414 -1.546 1.00 86.94 558 TYR A O 1
ATOM 4353 N N . PHE A 1 559 ? 14.830 -4.366 -0.498 1.00 91.00 559 PHE A N 1
ATOM 4354 C CA . PHE A 1 559 ? 13.718 -3.901 0.332 1.00 91.00 559 PHE A CA 1
ATOM 4355 C C . PHE A 1 559 ? 13.993 -4.041 1.835 1.00 91.00 559 PHE A C 1
ATOM 4357 O O . PHE A 1 559 ? 13.188 -4.586 2.584 1.00 91.00 559 PHE A O 1
ATOM 4364 N N . ALA A 1 560 ? 15.144 -3.541 2.277 1.00 89.06 560 ALA A N 1
ATOM 4365 C CA . ALA A 1 560 ? 15.626 -3.730 3.641 1.00 89.06 560 ALA A CA 1
ATOM 4366 C C . ALA A 1 560 ? 14.692 -3.143 4.718 1.00 89.06 560 ALA A C 1
ATOM 4368 O O . ALA A 1 560 ? 14.318 -1.966 4.666 1.00 89.06 560 ALA A O 1
ATOM 4369 N N . GLY A 1 561 ? 14.411 -3.930 5.760 1.00 92.19 561 GLY A N 1
ATOM 4370 C CA . GLY A 1 561 ? 13.851 -3.463 7.029 1.00 92.19 561 GLY A CA 1
ATOM 4371 C C . GLY A 1 561 ? 12.429 -3.931 7.332 1.00 92.19 561 GLY A C 1
ATOM 4372 O O . GLY A 1 561 ? 11.700 -3.190 7.987 1.00 92.19 561 GLY A O 1
ATOM 4373 N N . TYR A 1 562 ? 12.052 -5.143 6.911 1.00 93.19 562 TYR A N 1
ATOM 4374 C CA . TYR A 1 562 ? 10.764 -5.781 7.215 1.00 93.19 562 TYR A CA 1
ATOM 4375 C C . TYR A 1 562 ? 9.565 -4.924 6.793 1.00 93.19 562 TYR A C 1
ATOM 4377 O O . TYR A 1 562 ? 8.781 -4.512 7.638 1.00 93.19 562 TYR A O 1
ATOM 4385 N N . GLN A 1 563 ? 9.455 -4.573 5.513 1.00 77.19 563 GLN A N 1
ATOM 4386 C CA . GLN A 1 563 ? 8.594 -3.465 5.088 1.00 77.19 563 GLN A CA 1
ATOM 4387 C C . GLN A 1 563 ? 7.203 -3.928 4.618 1.00 77.19 563 GLN A C 1
ATOM 4389 O O . GLN A 1 563 ? 7.075 -4.359 3.472 1.00 77.19 563 GLN A O 1
ATOM 4394 N N . PRO A 1 564 ? 6.123 -3.758 5.400 1.00 73.62 564 PRO A N 1
ATOM 4395 C CA . PRO A 1 564 ? 4.768 -3.875 4.877 1.00 73.62 564 PRO A CA 1
ATOM 4396 C C . PRO A 1 564 ? 4.290 -2.586 4.187 1.00 73.62 564 PRO A C 1
ATOM 4398 O O . PRO A 1 564 ? 3.098 -2.461 3.980 1.00 73.62 564 PRO A O 1
ATOM 4401 N N . PHE A 1 565 ? 5.177 -1.627 3.859 1.00 96.88 565 PHE A N 1
ATOM 4402 C CA . PHE A 1 565 ? 4.912 -0.423 3.044 1.00 96.88 565 PHE A CA 1
ATOM 4403 C C . PHE A 1 565 ? 3.482 0.145 3.166 1.00 96.88 565 PHE A C 1
ATOM 4405 O O . PHE A 1 565 ? 2.829 0.449 2.169 1.00 96.88 565 PHE A O 1
ATOM 4412 N N . ILE A 1 566 ? 2.994 0.294 4.400 1.00 98.69 566 ILE A N 1
ATOM 4413 C CA . ILE A 1 566 ? 1.646 0.790 4.644 1.00 98.69 566 ILE A CA 1
ATOM 4414 C C . ILE A 1 566 ? 1.722 2.306 4.582 1.00 98.69 566 ILE A C 1
ATOM 4416 O O . ILE A 1 566 ? 2.427 2.938 5.374 1.00 98.69 566 ILE A O 1
ATOM 4420 N N . ASN A 1 567 ? 1.009 2.914 3.638 1.00 98.81 567 ASN A N 1
ATOM 4421 C CA . ASN A 1 567 ? 0.926 4.366 3.545 1.00 98.81 567 ASN A CA 1
ATOM 4422 C C . ASN A 1 567 ? -0.358 4.892 4.194 1.00 98.81 567 ASN A C 1
ATOM 4424 O O . ASN A 1 567 ? -1.460 4.424 3.894 1.00 98.81 567 ASN A O 1
ATOM 4428 N N . LEU A 1 568 ? -0.215 5.901 5.054 1.00 98.88 568 LEU A N 1
ATOM 4429 C CA . LEU A 1 568 ? -1.317 6.684 5.604 1.00 98.88 568 LEU A CA 1
ATOM 4430 C C . LEU A 1 568 ? -1.188 8.120 5.093 1.00 98.88 568 LEU A C 1
ATOM 4432 O O . LEU A 1 568 ? -0.270 8.848 5.471 1.00 98.88 568 LEU A O 1
ATOM 4436 N N . THR A 1 569 ? -2.126 8.544 4.247 1.00 98.94 569 THR A N 1
ATOM 4437 C CA . THR A 1 569 ? -2.160 9.903 3.696 1.00 98.94 569 THR A CA 1
ATOM 4438 C C . THR A 1 569 ? -3.057 10.824 4.529 1.00 98.94 569 THR A C 1
ATOM 4440 O O . THR A 1 569 ? -4.175 10.445 4.878 1.00 98.94 569 THR A O 1
ATOM 4443 N N . VAL A 1 570 ? -2.598 12.053 4.790 1.00 98.94 570 VAL A N 1
ATOM 4444 C CA . VAL A 1 570 ? -3.366 13.126 5.447 1.00 98.94 570 VAL A CA 1
ATOM 4445 C C . VAL A 1 570 ? -3.233 14.470 4.718 1.00 98.94 570 VAL A C 1
ATOM 4447 O O . VAL A 1 570 ? -2.288 14.681 3.951 1.00 98.94 570 VAL A O 1
ATOM 4450 N N . GLY A 1 571 ? -4.150 15.404 4.984 1.00 98.69 571 GLY 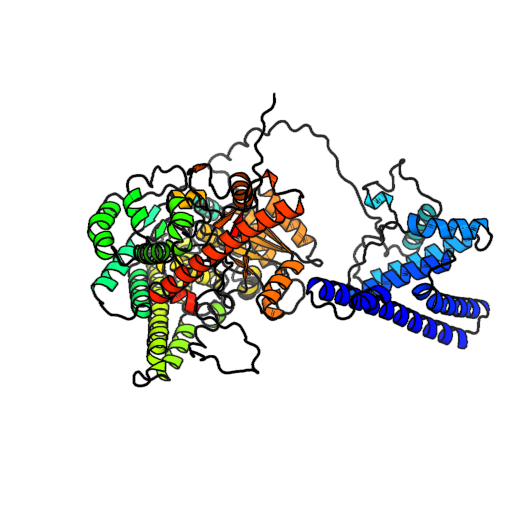A N 1
ATOM 4451 C CA . GLY A 1 571 ? -4.117 16.769 4.441 1.00 98.69 571 GLY A CA 1
ATOM 4452 C C . GLY A 1 571 ? -4.489 16.846 2.956 1.00 98.69 571 GLY A C 1
ATOM 4453 O O . GLY A 1 571 ? -5.235 16.010 2.441 1.00 98.69 571 GLY A O 1
ATOM 4454 N N . GLY A 1 572 ? -3.976 17.854 2.246 1.00 98.62 572 GLY A N 1
ATOM 4455 C CA . GLY A 1 572 ? -4.260 18.090 0.825 1.00 98.62 572 GLY A CA 1
ATOM 4456 C C . GLY A 1 572 ? -5.577 18.829 0.574 1.00 98.62 572 GLY A C 1
ATOM 4457 O O . GLY A 1 572 ? -6.054 19.588 1.412 1.00 98.62 572 GLY A O 1
ATOM 4458 N N . GLN A 1 573 ? -6.178 18.601 -0.594 1.00 97.88 573 GLN A N 1
ATOM 4459 C CA . GLN A 1 573 ? -7.459 19.201 -0.983 1.00 97.88 573 GLN A CA 1
ATOM 4460 C C . GLN A 1 573 ? -8.615 18.201 -0.928 1.00 97.88 573 GLN A C 1
ATOM 4462 O O . GLN A 1 573 ? -8.432 17.005 -1.172 1.00 97.88 573 GLN A O 1
ATOM 4467 N N . LYS A 1 574 ? -9.828 18.674 -0.631 1.00 96.50 574 LYS A N 1
ATOM 4468 C CA . LYS A 1 574 ? -11.056 17.867 -0.686 1.00 96.50 574 LYS A CA 1
ATOM 4469 C C . LYS A 1 574 ? -11.341 17.440 -2.125 1.00 96.50 574 LYS A C 1
ATOM 4471 O O . LYS A 1 574 ? -10.929 18.109 -3.077 1.00 96.50 574 LYS A O 1
ATOM 4476 N N . ARG A 1 575 ? -12.133 16.376 -2.299 1.00 93.38 575 ARG A N 1
ATOM 4477 C CA . ARG A 1 575 ? -12.605 15.912 -3.619 1.00 93.38 575 ARG A CA 1
ATOM 4478 C C . ARG A 1 575 ? -13.201 17.050 -4.464 1.00 93.38 575 ARG A C 1
ATOM 4480 O O . ARG A 1 575 ? -12.931 17.137 -5.662 1.00 93.38 575 ARG A O 1
ATOM 4487 N N . SER A 1 576 ? -13.961 17.951 -3.840 1.00 89.00 576 SER A N 1
ATOM 4488 C CA . SER A 1 576 ? -14.600 19.120 -4.465 1.00 89.00 576 SER A CA 1
ATOM 4489 C C . SER A 1 576 ? -13.690 20.349 -4.629 1.00 89.00 576 SER A C 1
ATOM 4491 O O . SER A 1 576 ? -14.132 21.351 -5.184 1.00 89.00 576 SER A O 1
ATOM 4493 N N . GLY A 1 577 ? -12.439 20.297 -4.163 1.00 83.31 577 GLY A N 1
ATOM 4494 C CA . GLY A 1 577 ? -11.562 21.461 -4.006 1.00 83.31 577 GLY A CA 1
ATOM 4495 C C . GLY A 1 577 ? -11.682 22.124 -2.627 1.00 83.31 577 GLY A C 1
ATOM 4496 O O . GLY A 1 577 ? -12.622 21.855 -1.875 1.00 83.31 577 GLY A O 1
ATOM 4497 N N . GLY A 1 578 ? -10.709 22.981 -2.303 1.00 81.25 578 GLY A N 1
ATOM 4498 C CA . GLY A 1 578 ? -10.519 23.559 -0.967 1.00 81.25 578 GLY A CA 1
ATOM 4499 C C . GLY A 1 578 ? -9.684 22.660 -0.051 1.00 81.25 578 GLY A C 1
ATOM 4500 O O . GLY A 1 578 ? -9.579 21.459 -0.293 1.00 81.25 578 GLY A O 1
ATOM 4501 N N . ASP A 1 579 ? -9.080 23.241 0.986 1.00 97.38 579 ASP A N 1
ATOM 4502 C CA . ASP A 1 579 ? -8.234 22.514 1.939 1.00 97.38 579 ASP A CA 1
ATOM 4503 C C . ASP A 1 579 ? -9.008 21.415 2.696 1.00 97.38 579 ASP A C 1
ATOM 4505 O O . ASP A 1 579 ? -10.203 21.554 2.985 1.00 97.38 579 ASP A O 1
ATOM 4509 N N . ALA A 1 580 ? -8.322 20.305 2.974 1.00 98.06 580 ALA A N 1
ATOM 4510 C CA . ALA A 1 580 ? -8.871 19.109 3.607 1.00 98.06 580 ALA A CA 1
ATOM 4511 C C . ALA A 1 580 ? -8.427 18.901 5.063 1.00 98.06 580 ALA A C 1
ATOM 4513 O O . ALA A 1 580 ? -8.843 17.910 5.667 1.00 98.06 580 ALA A O 1
ATOM 4514 N N . CYS A 1 581 ? -7.610 19.788 5.637 1.00 98.44 581 CYS A N 1
ATOM 4515 C CA . CYS A 1 581 ? -7.172 19.642 7.021 1.00 98.44 581 CYS A CA 1
ATOM 4516 C C . CYS A 1 581 ? -8.374 19.736 7.970 1.00 98.44 581 CYS A C 1
ATOM 4518 O O . CYS A 1 581 ? -9.225 20.620 7.848 1.00 98.44 581 CYS A O 1
ATOM 4520 N N . ASN A 1 582 ? -8.434 18.818 8.928 1.00 98.44 582 ASN A N 1
ATOM 4521 C CA . ASN A 1 582 ? -9.464 18.745 9.958 1.00 98.44 582 ASN A CA 1
ATOM 4522 C C . ASN A 1 582 ? -8.852 18.272 11.293 1.00 98.44 582 ASN A C 1
ATOM 4524 O O . ASN A 1 582 ? -7.650 18.025 11.388 1.00 98.44 582 ASN A O 1
ATOM 4528 N N . GLU A 1 583 ? -9.649 18.158 12.352 1.00 98.50 583 GLU A N 1
ATOM 4529 C CA . GLU A 1 583 ? -9.166 17.765 13.683 1.00 98.50 583 GLU A CA 1
ATOM 4530 C C . GLU A 1 583 ? -8.533 16.364 13.699 1.00 98.50 583 GLU A C 1
ATOM 4532 O O . GLU A 1 583 ? -7.540 16.146 14.396 1.00 98.50 583 GLU A O 1
ATOM 4537 N N . LEU A 1 584 ? -9.046 15.432 12.888 1.00 98.81 584 LEU A N 1
ATOM 4538 C CA . LEU A 1 584 ? -8.479 14.091 12.762 1.00 98.81 584 LEU A CA 1
ATOM 4539 C C . LEU A 1 584 ? -7.123 14.114 12.038 1.00 98.81 584 LEU A C 1
ATOM 4541 O O . LEU A 1 584 ? -6.236 13.353 12.421 1.00 98.81 584 LEU A O 1
ATOM 4545 N N . THR A 1 585 ? -6.912 15.021 11.073 1.00 98.94 585 THR A N 1
ATOM 4546 C CA . THR A 1 585 ? -5.595 15.267 10.447 1.00 98.94 585 THR A CA 1
ATOM 4547 C C . THR A 1 585 ? -4.535 15.529 11.521 1.00 98.94 585 THR A C 1
ATOM 4549 O O . THR A 1 585 ? -3.510 14.849 11.568 1.00 98.94 585 THR A O 1
ATOM 4552 N N . TYR A 1 586 ? -4.794 16.479 12.425 1.00 98.81 586 TYR A N 1
ATOM 4553 C CA . TYR A 1 586 ? -3.849 16.844 13.484 1.00 98.81 586 TYR A CA 1
ATOM 4554 C C . TYR A 1 586 ? -3.686 15.737 14.532 1.00 98.81 586 TYR A C 1
ATOM 4556 O O . TYR A 1 586 ? -2.560 15.471 14.954 1.00 98.81 586 TYR A O 1
ATOM 4564 N N . LEU A 1 587 ? -4.775 15.054 14.905 1.00 98.75 587 LEU A N 1
ATOM 4565 C CA . LEU A 1 587 ? -4.740 13.931 15.846 1.00 98.75 587 LEU A CA 1
ATOM 4566 C C . LEU A 1 587 ? -3.897 12.769 15.312 1.00 98.75 587 LEU A C 1
ATOM 4568 O O . LEU A 1 587 ? -3.107 12.206 16.063 1.00 98.75 587 LEU A O 1
ATOM 4572 N N . ILE A 1 588 ? -4.004 12.434 14.023 1.00 98.88 588 ILE A N 1
ATOM 4573 C CA . ILE A 1 588 ? -3.170 11.399 13.393 1.00 98.88 588 ILE A CA 1
ATOM 4574 C C . ILE A 1 588 ? -1.694 11.804 13.411 1.00 98.88 588 ILE A C 1
ATOM 4576 O O . ILE A 1 588 ? -0.841 10.992 13.767 1.00 98.88 588 ILE A O 1
ATOM 4580 N N . MET A 1 589 ? -1.375 13.057 13.069 1.00 98.81 589 MET A N 1
ATOM 4581 C CA . MET A 1 589 ? 0.006 13.557 13.110 1.00 98.81 589 MET A CA 1
ATOM 4582 C C . MET A 1 589 ? 0.587 13.504 14.531 1.00 98.81 589 MET A C 1
ATOM 4584 O O . MET A 1 589 ? 1.750 13.133 14.709 1.00 98.81 589 MET A O 1
ATOM 4588 N N . ASP A 1 590 ? -0.228 13.819 15.542 1.00 98.56 590 ASP A N 1
ATOM 4589 C CA . ASP A 1 590 ? 0.126 13.667 16.953 1.00 98.56 590 ASP A CA 1
ATOM 4590 C C . ASP A 1 590 ? 0.315 12.187 17.331 1.00 98.56 590 ASP A C 1
ATOM 4592 O O . ASP A 1 590 ? 1.340 11.831 17.914 1.00 98.56 590 ASP A O 1
ATOM 4596 N N . ALA A 1 591 ? -0.601 11.301 16.935 1.00 98.56 591 ALA A N 1
ATOM 4597 C CA . ALA A 1 591 ? -0.501 9.866 17.189 1.00 98.56 591 ALA A CA 1
ATOM 4598 C C . ALA A 1 591 ? 0.816 9.295 16.647 1.00 98.56 591 ALA A C 1
ATOM 4600 O O . ALA A 1 591 ? 1.567 8.685 17.408 1.00 98.56 591 ALA A O 1
ATOM 4601 N N . VAL A 1 592 ? 1.138 9.579 15.378 1.00 97.94 592 VAL A N 1
ATOM 4602 C CA . VAL A 1 592 ? 2.368 9.140 14.696 1.00 97.94 592 VAL A CA 1
ATOM 4603 C C . VAL A 1 592 ? 3.618 9.657 15.412 1.00 97.94 592 VAL A C 1
ATOM 4605 O O . VAL A 1 592 ? 4.506 8.872 15.755 1.00 97.94 592 VAL A O 1
ATOM 4608 N N . ARG A 1 593 ? 3.706 10.967 15.684 1.00 97.50 593 ARG A N 1
ATOM 4609 C CA . ARG A 1 593 ? 4.916 11.564 16.283 1.00 97.50 593 ARG A CA 1
ATOM 4610 C C . ARG A 1 593 ? 5.138 11.167 17.742 1.00 97.50 593 ARG A C 1
ATOM 4612 O O . ARG A 1 593 ? 6.279 11.216 18.208 1.00 97.50 593 ARG A O 1
ATOM 4619 N N . PHE A 1 594 ? 4.072 10.801 18.455 1.00 97.12 594 PHE A N 1
ATOM 4620 C CA . PHE A 1 594 ? 4.147 10.320 19.829 1.00 97.12 594 PHE A CA 1
ATOM 4621 C C . PHE A 1 594 ? 4.520 8.838 19.892 1.00 97.12 594 PHE A C 1
ATOM 4623 O O . PHE A 1 594 ? 5.505 8.504 20.544 1.00 97.12 594 PHE A O 1
ATOM 4630 N N . VAL A 1 595 ? 3.803 7.958 19.183 1.00 96.75 595 VAL A N 1
ATOM 4631 C CA . VAL A 1 595 ? 3.980 6.494 19.290 1.00 96.75 595 VAL A CA 1
ATOM 4632 C C . VAL A 1 595 ? 5.325 5.995 18.753 1.00 96.75 595 VAL A C 1
ATOM 4634 O O . VAL A 1 595 ? 5.871 5.009 19.250 1.00 96.75 595 VAL A O 1
ATOM 4637 N N . LYS A 1 596 ? 5.889 6.684 17.755 1.00 96.94 596 LYS A N 1
ATOM 4638 C CA . LYS A 1 596 ? 7.225 6.429 17.197 1.00 96.94 596 LYS A CA 1
ATOM 4639 C C . LYS A 1 596 ? 7.503 4.984 16.759 1.00 96.94 596 LYS A C 1
ATOM 4641 O O . LYS A 1 596 ? 8.570 4.427 17.045 1.00 96.94 596 LYS A O 1
ATOM 4646 N N . VAL A 1 597 ? 6.550 4.349 16.081 1.00 95.44 597 VAL A N 1
ATOM 4647 C CA . VAL A 1 597 ? 6.773 3.096 15.331 1.00 95.44 597 VAL A CA 1
ATOM 4648 C C . VAL A 1 597 ? 7.004 3.392 13.843 1.00 95.44 597 VAL A C 1
ATOM 4650 O O . VAL A 1 597 ? 6.694 4.480 13.369 1.00 95.44 597 VAL A O 1
ATOM 4653 N N . TYR A 1 598 ? 7.592 2.437 13.118 1.00 94.12 598 TYR A N 1
ATOM 4654 C CA . TYR A 1 598 ? 8.027 2.618 11.724 1.00 94.12 598 TYR A CA 1
ATOM 4655 C C . TYR A 1 598 ? 6.905 2.534 10.671 1.00 94.12 598 TYR A C 1
ATOM 4657 O O . TYR A 1 598 ? 7.156 2.847 9.513 1.00 94.12 598 TYR A O 1
ATOM 4665 N N . GLN A 1 599 ? 5.698 2.100 11.042 1.00 95.69 599 GLN A N 1
ATOM 4666 C CA . GLN A 1 599 ? 4.535 2.010 10.153 1.00 95.69 599 GLN A CA 1
ATOM 4667 C C . GLN A 1 599 ? 3.292 2.551 10.868 1.00 95.69 599 GLN A C 1
ATOM 4669 O O . GLN A 1 599 ? 3.241 2.485 12.096 1.00 95.69 599 GLN A O 1
ATOM 4674 N N . PRO A 1 600 ? 2.285 3.029 10.123 1.00 98.00 600 PRO A N 1
ATOM 4675 C CA . PRO A 1 600 ? 2.354 3.288 8.688 1.00 98.00 600 PRO A CA 1
ATOM 4676 C C . PRO A 1 600 ? 3.269 4.486 8.396 1.00 98.00 600 PRO A C 1
ATOM 4678 O O . PRO A 1 600 ? 3.445 5.374 9.234 1.00 98.00 600 PRO A O 1
ATOM 4681 N N . SER A 1 601 ? 3.850 4.524 7.200 1.00 97.12 601 SER A N 1
ATOM 4682 C CA . SER A 1 601 ? 4.514 5.734 6.720 1.00 97.12 601 SER A CA 1
ATOM 4683 C C . SER A 1 601 ? 3.489 6.861 6.564 1.00 97.12 601 SER A C 1
ATOM 4685 O O . SER A 1 601 ? 2.434 6.685 5.950 1.00 97.12 601 SER A O 1
ATOM 4687 N N . LEU A 1 602 ? 3.777 8.021 7.159 1.00 98.81 602 LEU A N 1
ATOM 4688 C CA . LEU A 1 602 ? 2.881 9.175 7.103 1.00 98.81 602 LEU A CA 1
ATOM 4689 C C . LEU A 1 602 ? 3.186 10.027 5.869 1.00 98.81 602 LEU A C 1
ATOM 4691 O O . LEU A 1 602 ? 4.276 10.592 5.758 1.00 98.81 602 LEU A O 1
ATOM 4695 N N . ALA A 1 603 ? 2.202 10.169 4.987 1.00 98.88 603 ALA A N 1
ATOM 4696 C CA . ALA A 1 603 ? 2.247 11.058 3.837 1.00 98.88 603 ALA A CA 1
ATOM 4697 C C . ALA A 1 603 ? 1.407 12.316 4.079 1.00 98.88 603 ALA A C 1
ATOM 4699 O O . ALA A 1 603 ? 0.190 12.254 4.247 1.00 98.88 603 ALA A O 1
ATOM 4700 N N . CYS A 1 604 ? 2.055 13.476 4.045 1.00 98.88 604 CYS A N 1
ATOM 4701 C CA . CYS A 1 604 ? 1.415 14.777 4.170 1.00 98.88 604 CYS A CA 1
ATOM 4702 C C . CYS A 1 604 ? 1.270 15.418 2.791 1.00 98.88 604 CYS A C 1
ATOM 4704 O O . CYS A 1 604 ? 2.264 15.756 2.137 1.00 98.88 604 CYS A O 1
ATOM 4706 N N . ARG A 1 605 ? 0.024 15.590 2.345 1.00 98.88 605 ARG A N 1
ATOM 4707 C CA . ARG A 1 605 ? -0.287 16.310 1.112 1.00 98.88 605 ARG A CA 1
ATOM 4708 C C . ARG A 1 605 ? -0.265 17.816 1.347 1.00 98.88 605 ARG A C 1
ATOM 4710 O O . ARG A 1 605 ? -0.938 18.322 2.241 1.00 98.88 605 ARG A O 1
ATOM 4717 N N . ILE A 1 606 ? 0.482 18.524 0.510 1.00 98.50 606 ILE A N 1
ATOM 4718 C CA . ILE A 1 606 ? 0.721 19.962 0.615 1.00 98.50 606 ILE A CA 1
ATOM 4719 C C . ILE A 1 606 ? 0.260 20.626 -0.677 1.00 98.50 606 ILE A C 1
ATOM 4721 O O . ILE A 1 606 ? 0.622 20.212 -1.778 1.00 98.50 606 ILE A O 1
ATOM 4725 N N . HIS A 1 607 ? -0.511 21.692 -0.550 1.00 95.94 607 HIS A N 1
ATOM 4726 C CA . HIS A 1 607 ? -0.858 22.580 -1.653 1.00 95.94 607 HIS A CA 1
ATOM 4727 C C . HIS A 1 607 ? -0.528 24.017 -1.264 1.00 95.94 607 HIS A C 1
ATOM 4729 O O . HIS A 1 607 ? -0.215 24.315 -0.112 1.00 95.94 607 HIS A O 1
ATOM 4735 N N . ASN A 1 608 ? -0.575 24.920 -2.239 1.00 81.19 608 ASN A N 1
ATOM 4736 C CA . ASN A 1 608 ? -0.136 26.297 -2.032 1.00 81.19 608 ASN A CA 1
ATOM 4737 C C . ASN A 1 608 ? -0.969 27.036 -0.970 1.00 81.19 608 ASN A C 1
ATOM 4739 O O . ASN A 1 608 ? -0.465 28.002 -0.416 1.00 81.19 608 ASN A O 1
ATOM 4743 N N . GLN A 1 609 ? -2.199 26.588 -0.675 1.00 79.75 609 GLN A N 1
ATOM 4744 C CA . GLN A 1 609 ? -3.101 27.151 0.340 1.00 79.75 609 GLN A CA 1
ATOM 4745 C C . GLN A 1 609 ? -3.109 26.330 1.650 1.00 79.75 609 GLN A C 1
ATOM 4747 O O . GLN A 1 609 ? -4.014 26.512 2.467 1.00 79.75 609 GLN A O 1
ATOM 4752 N N . SER A 1 610 ? -2.181 25.385 1.852 1.00 83.00 610 SER A N 1
ATOM 4753 C CA . SER A 1 610 ? -2.149 24.578 3.077 1.00 83.00 610 SER A CA 1
ATOM 4754 C C . SER A 1 610 ? -2.022 25.477 4.323 1.00 83.00 610 SER A C 1
ATOM 4756 O O . SER A 1 610 ? -1.171 26.371 4.336 1.00 83.00 610 SER A O 1
ATOM 4758 N N . PRO A 1 611 ? -2.839 25.272 5.377 1.00 88.88 611 PRO A N 1
ATOM 4759 C CA . PRO A 1 611 ? -2.826 26.120 6.566 1.00 88.88 611 PRO A CA 1
ATOM 4760 C C . PRO A 1 611 ? -1.459 26.155 7.251 1.00 88.88 611 PRO A C 1
ATOM 4762 O O . PRO A 1 611 ? -0.803 25.125 7.402 1.00 88.88 611 PRO A O 1
ATOM 4765 N N . GLN A 1 612 ? -1.063 27.319 7.769 1.00 93.19 612 GLN A N 1
ATOM 4766 C CA . GLN A 1 612 ? 0.212 27.466 8.480 1.00 93.19 612 GLN A CA 1
ATOM 4767 C C . GLN A 1 612 ? 0.323 26.519 9.687 1.00 93.19 612 GLN A C 1
ATOM 4769 O O . GLN A 1 612 ? 1.367 25.908 9.896 1.00 93.19 612 GLN A O 1
ATOM 4774 N N . GLN A 1 613 ? -0.774 26.314 10.423 1.00 95.31 613 GLN A N 1
ATOM 4775 C CA . GLN A 1 613 ? -0.834 25.355 11.532 1.00 95.31 613 GLN A CA 1
ATOM 4776 C C . GLN A 1 613 ? -0.505 23.918 11.085 1.00 95.31 613 GLN A C 1
ATOM 4778 O O . GLN A 1 613 ? 0.147 23.170 11.813 1.00 95.31 613 GLN A O 1
ATOM 4783 N N . TYR A 1 614 ? -0.922 23.524 9.878 1.00 98.19 614 TYR A N 1
ATOM 4784 C CA . TYR A 1 614 ? -0.594 22.221 9.301 1.00 98.19 614 TYR A CA 1
ATOM 4785 C C . TYR A 1 614 ? 0.893 22.126 8.942 1.00 98.19 614 TYR A C 1
ATOM 4787 O O . TYR A 1 614 ? 1.539 21.128 9.264 1.00 98.19 614 TYR A O 1
ATOM 4795 N N . MET A 1 615 ? 1.471 23.190 8.379 1.00 97.69 615 MET A N 1
ATOM 4796 C CA . MET A 1 615 ? 2.910 23.263 8.096 1.00 97.69 615 MET A CA 1
ATOM 4797 C C . MET A 1 615 ? 3.759 23.196 9.375 1.00 97.69 615 MET A C 1
ATOM 4799 O O . MET A 1 615 ? 4.766 22.490 9.420 1.00 97.69 615 MET A O 1
ATOM 4803 N N . GLU A 1 616 ? 3.334 23.864 10.447 1.00 97.69 616 GLU A N 1
ATOM 4804 C CA . GLU A 1 616 ? 3.975 23.775 11.765 1.00 97.69 616 GLU A CA 1
ATOM 4805 C C . GLU A 1 616 ? 3.868 22.365 12.351 1.00 97.69 616 GLU A C 1
ATOM 4807 O O . GLU A 1 616 ? 4.862 21.821 12.840 1.00 97.69 616 GLU A O 1
ATOM 4812 N N . LYS A 1 617 ? 2.701 21.721 12.225 1.00 98.25 617 LYS A N 1
ATOM 4813 C CA . LYS A 1 617 ? 2.515 20.329 12.650 1.00 98.25 617 LYS A CA 1
ATOM 4814 C C . LYS A 1 617 ? 3.413 19.367 11.863 1.00 98.25 617 LYS A C 1
ATOM 4816 O O . LYS A 1 617 ? 3.957 18.440 12.458 1.00 98.25 617 LYS A O 1
ATOM 4821 N N . ILE A 1 618 ? 3.647 19.594 10.565 1.00 98.62 618 ILE A N 1
ATOM 4822 C CA . ILE A 1 618 ? 4.636 18.825 9.783 1.00 98.62 618 ILE A CA 1
ATOM 4823 C C . ILE A 1 618 ? 6.025 18.938 10.424 1.00 98.62 618 ILE A C 1
ATOM 4825 O O . ILE A 1 618 ? 6.690 17.922 10.624 1.00 98.62 618 ILE A O 1
ATOM 4829 N N . VAL A 1 619 ? 6.453 20.143 10.816 1.00 97.50 619 VAL A N 1
ATOM 4830 C CA . VAL A 1 619 ? 7.740 20.345 11.504 1.00 97.50 619 VAL A CA 1
ATOM 4831 C C . VAL A 1 619 ? 7.778 19.621 12.857 1.00 97.50 619 VAL A C 1
ATOM 4833 O O . VAL A 1 619 ? 8.815 19.065 13.221 1.00 97.50 619 VAL A O 1
ATOM 4836 N N . GLU A 1 620 ? 6.673 19.573 13.604 1.00 97.81 620 GLU A N 1
ATOM 4837 C CA . GLU A 1 620 ? 6.584 18.781 14.842 1.00 97.81 620 GLU A CA 1
ATOM 4838 C C . GLU A 1 620 ? 6.751 17.276 14.601 1.00 97.81 620 GLU A C 1
ATOM 4840 O O . GLU A 1 620 ? 7.422 16.605 15.389 1.00 97.81 620 GLU A O 1
ATOM 4845 N N . VAL A 1 621 ? 6.188 16.744 13.512 1.00 97.62 621 VAL A N 1
ATOM 4846 C CA . VAL A 1 621 ? 6.401 15.346 13.107 1.00 97.62 621 VAL A CA 1
ATOM 4847 C C . VAL A 1 621 ? 7.872 15.114 12.745 1.00 97.62 621 VAL A C 1
ATOM 4849 O O . VAL A 1 621 ? 8.468 14.157 13.237 1.00 97.62 621 VAL A O 1
ATOM 4852 N N . VAL A 1 622 ? 8.498 16.016 11.979 1.00 97.69 622 VAL A N 1
ATOM 4853 C CA . VAL A 1 622 ? 9.929 15.921 11.622 1.00 97.69 622 VAL A CA 1
ATOM 4854 C C . VAL A 1 622 ? 10.816 15.910 12.871 1.00 97.69 622 VAL A C 1
ATOM 4856 O O . VAL A 1 622 ? 11.725 15.084 12.985 1.00 97.69 622 VAL A O 1
ATOM 4859 N N . LYS A 1 623 ? 10.519 16.765 13.861 1.00 96.62 623 LYS A N 1
ATOM 4860 C CA . LYS A 1 623 ? 11.237 16.817 15.150 1.00 96.62 623 LYS A CA 1
ATOM 4861 C C . LYS A 1 623 ? 11.206 15.494 15.920 1.00 96.62 623 LYS A C 1
ATOM 4863 O O . LYS A 1 623 ? 12.066 15.278 16.771 1.00 96.62 623 LYS A O 1
ATOM 4868 N N . ALA A 1 624 ? 10.252 14.601 15.650 1.00 93.38 624 ALA A N 1
ATOM 4869 C CA . ALA A 1 624 ? 10.190 13.302 16.312 1.00 93.38 624 ALA A CA 1
ATOM 4870 C C . ALA A 1 624 ? 11.319 12.341 15.897 1.00 93.38 624 ALA A C 1
ATOM 4872 O O . ALA A 1 624 ? 11.577 11.398 16.652 1.00 93.38 624 ALA A O 1
ATOM 4873 N N . GLY A 1 625 ? 11.998 12.600 14.769 1.00 93.25 625 GLY A N 1
ATOM 4874 C CA . GLY A 1 625 ? 13.225 11.908 14.354 1.00 93.25 625 GLY A CA 1
ATOM 4875 C C . GLY A 1 625 ? 13.023 10.588 13.604 1.00 93.25 625 GLY A C 1
ATOM 4876 O O . GLY A 1 625 ? 13.943 9.782 13.554 1.00 93.25 625 GLY A O 1
ATOM 4877 N N . MET A 1 626 ? 11.837 10.344 13.039 1.00 91.75 626 MET A N 1
ATOM 4878 C CA . MET A 1 626 ? 11.501 9.075 12.365 1.00 91.75 626 MET A CA 1
ATOM 4879 C C . MET A 1 626 ? 11.767 9.066 10.853 1.00 91.75 626 MET A C 1
ATOM 4881 O O . MET A 1 626 ? 11.610 8.034 10.214 1.00 91.75 626 MET A O 1
ATOM 4885 N N . GLY A 1 627 ? 12.097 10.220 10.263 1.00 91.94 627 GLY A N 1
ATOM 4886 C CA . GLY A 1 627 ? 12.105 10.408 8.805 1.00 91.94 627 GLY A CA 1
ATOM 4887 C C . GLY A 1 627 ? 10.732 10.748 8.204 1.00 91.94 627 GLY A C 1
ATOM 4888 O O . GLY A 1 627 ? 10.641 10.995 7.007 1.00 91.94 627 GLY A O 1
ATOM 4889 N N . PHE A 1 628 ? 9.677 10.809 9.022 1.00 94.94 628 PHE A N 1
ATOM 4890 C CA . PHE A 1 628 ? 8.344 11.271 8.625 1.00 94.94 628 PHE A CA 1
ATOM 4891 C C . PHE A 1 628 ? 8.186 12.797 8.739 1.00 94.94 628 PHE A C 1
ATOM 4893 O O . PHE A 1 628 ? 8.879 13.418 9.549 1.00 94.94 628 PHE A O 1
ATOM 4900 N N . PRO A 1 629 ? 7.220 13.391 8.013 1.00 98.00 629 PRO A N 1
ATOM 4901 C CA . PRO A 1 629 ? 6.368 12.765 7.000 1.00 98.00 629 PRO A CA 1
ATOM 4902 C C . PRO A 1 629 ? 6.973 12.848 5.590 1.00 98.00 629 PRO A C 1
ATOM 4904 O O . PRO A 1 629 ? 7.782 13.728 5.293 1.00 98.00 629 PRO A O 1
ATOM 4907 N N . ALA A 1 630 ? 6.516 11.980 4.688 1.00 97.38 630 ALA A N 1
ATOM 4908 C CA . ALA A 1 630 ? 6.723 12.170 3.257 1.00 97.38 630 ALA A CA 1
ATOM 4909 C C . ALA A 1 630 ? 5.863 13.355 2.784 1.00 97.38 630 ALA A C 1
ATOM 4911 O O . ALA A 1 630 ? 4.647 13.363 2.976 1.00 97.38 630 ALA A O 1
ATOM 4912 N N . CYS A 1 631 ? 6.483 14.383 2.204 1.00 98.56 631 CYS A N 1
ATOM 4913 C CA . CYS A 1 631 ? 5.803 15.612 1.788 1.00 98.56 631 CYS A CA 1
ATOM 4914 C C . CYS A 1 631 ? 5.482 15.571 0.289 1.00 98.56 631 CYS A C 1
ATOM 4916 O O . CYS A 1 631 ? 6.394 15.566 -0.539 1.00 98.56 631 CYS A O 1
ATOM 4918 N N . HIS A 1 632 ? 4.195 15.562 -0.064 1.00 98.38 632 HIS A N 1
ATOM 4919 C CA . HIS A 1 632 ? 3.736 15.400 -1.446 1.00 98.38 632 HIS A CA 1
ATOM 4920 C C . HIS A 1 632 ? 2.936 16.603 -1.920 1.00 98.38 632 HIS A C 1
ATOM 4922 O O . HIS A 1 632 ? 1.915 16.945 -1.335 1.00 98.38 632 HIS A O 1
ATOM 4928 N N . PHE A 1 633 ? 3.380 17.219 -3.013 1.00 97.94 633 PHE A N 1
ATOM 4929 C CA . PHE A 1 633 ? 2.778 18.449 -3.518 1.00 97.94 633 PHE A CA 1
ATOM 4930 C C . PHE A 1 633 ? 1.624 18.163 -4.484 1.00 97.94 633 PHE A C 1
ATOM 4932 O O . PHE A 1 633 ? 1.818 17.506 -5.511 1.00 97.94 633 PHE A O 1
ATOM 4939 N N . ASP A 1 634 ? 0.438 18.677 -4.169 1.00 97.81 634 ASP A N 1
ATOM 4940 C CA . ASP A 1 634 ? -0.807 18.407 -4.893 1.00 97.81 634 ASP A CA 1
ATOM 4941 C C . ASP A 1 634 ? -0.698 18.740 -6.389 1.00 97.81 634 ASP A C 1
ATOM 4943 O O . ASP A 1 634 ? -1.142 17.955 -7.222 1.00 97.81 634 ASP A O 1
ATOM 4947 N N . ASP A 1 635 ? -0.060 19.855 -6.762 1.00 88.81 635 ASP A N 1
ATOM 4948 C CA . ASP A 1 635 ? 0.004 20.306 -8.160 1.00 88.81 635 ASP A CA 1
ATOM 4949 C C . ASP A 1 635 ? 0.647 19.277 -9.101 1.00 88.81 635 ASP A C 1
ATOM 4951 O O . ASP A 1 635 ? 0.192 19.098 -10.235 1.00 88.81 635 ASP A O 1
ATOM 4955 N N . SER A 1 636 ? 1.715 18.601 -8.667 1.00 92.75 636 SER A N 1
ATOM 4956 C CA . SER A 1 636 ? 2.376 17.577 -9.483 1.00 92.75 636 SER A CA 1
ATOM 4957 C C . SER A 1 636 ? 1.585 16.271 -9.480 1.00 92.75 636 SER A C 1
ATOM 4959 O O . SER A 1 636 ? 1.346 15.699 -10.545 1.00 92.75 636 SER A O 1
ATOM 4961 N N . HIS A 1 637 ? 1.116 15.830 -8.314 1.00 97.00 637 HIS A N 1
ATOM 4962 C CA . HIS A 1 637 ? 0.423 14.552 -8.166 1.00 97.00 637 HIS A CA 1
ATOM 4963 C C . HIS A 1 637 ? -0.957 14.567 -8.832 1.00 97.00 637 HIS A C 1
ATOM 4965 O O . HIS A 1 637 ? -1.305 13.608 -9.520 1.00 97.00 637 HIS A O 1
ATOM 4971 N N . ILE A 1 638 ? -1.702 15.675 -8.759 1.00 95.06 638 ILE A N 1
ATOM 4972 C CA . ILE A 1 638 ? -2.961 15.851 -9.497 1.00 95.06 638 ILE A CA 1
ATOM 4973 C C . ILE A 1 638 ? -2.701 15.744 -11.005 1.00 95.06 638 ILE A C 1
ATOM 4975 O O . ILE A 1 638 ? -3.413 15.019 -11.699 1.00 95.06 638 ILE A O 1
ATOM 4979 N N . LYS A 1 639 ? -1.649 16.388 -11.535 1.00 91.75 639 LYS A N 1
ATOM 4980 C CA . LYS A 1 639 ? -1.279 16.267 -12.962 1.00 91.75 639 LYS A CA 1
ATOM 4981 C C . LYS A 1 639 ? -0.923 14.827 -13.340 1.00 91.75 639 LYS A C 1
ATOM 4983 O O . LYS A 1 639 ? -1.324 14.366 -14.409 1.00 91.75 639 LYS A O 1
ATOM 4988 N N . MET A 1 640 ? -0.210 14.105 -12.475 1.00 90.94 640 MET A N 1
ATOM 4989 C CA . MET A 1 640 ? 0.103 12.685 -12.680 1.00 90.94 640 MET A CA 1
ATOM 4990 C C . MET A 1 640 ? -1.170 11.832 -12.716 1.00 90.94 640 MET A C 1
ATOM 4992 O O . MET A 1 640 ? -1.328 11.015 -13.623 1.00 90.94 640 MET A O 1
ATOM 4996 N N . MET A 1 641 ? -2.104 12.053 -11.792 1.00 94.88 641 MET A N 1
ATOM 4997 C CA . MET A 1 641 ? -3.381 11.333 -11.731 1.00 94.88 641 MET A CA 1
ATOM 4998 C C . MET A 1 641 ? -4.266 11.614 -12.951 1.00 94.88 641 MET A C 1
ATOM 5000 O O . MET A 1 641 ? -4.769 10.681 -13.578 1.00 94.88 641 MET A O 1
ATOM 5004 N N . LEU A 1 642 ? -4.372 12.876 -13.374 1.00 87.19 642 LEU A N 1
ATOM 5005 C CA . LEU A 1 642 ? -5.057 13.249 -14.617 1.00 87.19 642 LEU A CA 1
ATOM 5006 C C . LEU A 1 642 ? -4.414 12.567 -15.832 1.00 87.19 642 LEU A C 1
ATOM 5008 O O . LEU A 1 642 ? -5.108 12.060 -16.713 1.00 87.19 642 LEU A O 1
ATOM 5012 N N . ARG A 1 643 ? -3.077 12.483 -15.874 1.00 89.50 643 ARG A N 1
ATOM 5013 C CA . ARG A 1 643 ? -2.362 11.799 -16.960 1.00 89.50 643 ARG A CA 1
ATOM 5014 C C . ARG A 1 643 ? -2.641 10.294 -16.998 1.00 89.50 643 ARG A C 1
ATOM 5016 O O . ARG A 1 643 ? -2.625 9.730 -18.099 1.00 89.50 643 ARG A O 1
ATOM 5023 N N . LYS A 1 644 ? -2.908 9.669 -15.845 1.00 84.81 644 LYS A N 1
ATOM 5024 C CA . LYS A 1 644 ? -3.355 8.268 -15.719 1.00 84.81 644 LYS A CA 1
ATOM 5025 C C . LYS A 1 644 ? -4.802 8.060 -16.197 1.00 84.81 644 LYS A C 1
ATOM 5027 O O . LYS A 1 644 ? -5.192 6.925 -16.444 1.00 84.81 644 LYS A O 1
ATOM 5032 N N . GLY A 1 645 ? -5.560 9.137 -16.418 1.00 87.19 645 GLY A N 1
ATOM 5033 C CA . GLY A 1 645 ? -6.908 9.102 -16.993 1.00 87.19 645 GLY A CA 1
ATOM 5034 C C . GLY A 1 645 ? -8.039 9.315 -15.988 1.00 87.19 645 GLY A C 1
ATOM 5035 O O . GLY A 1 645 ? -9.194 9.088 -16.346 1.00 87.19 645 GLY A O 1
ATOM 5036 N N . PHE A 1 646 ? -7.728 9.740 -14.760 1.00 88.69 646 PHE A N 1
ATOM 5037 C CA . PHE A 1 646 ? -8.738 10.136 -13.778 1.00 88.69 646 PHE A CA 1
ATOM 5038 C C . PHE A 1 646 ? -9.397 11.467 -14.134 1.00 88.69 646 PHE A C 1
ATOM 5040 O O . PHE A 1 646 ? -8.801 12.315 -14.801 1.00 88.69 646 PHE A O 1
ATOM 5047 N N . ASP A 1 647 ? -10.627 11.654 -13.657 1.00 89.31 647 ASP A N 1
ATOM 5048 C CA . ASP A 1 647 ? -11.261 12.968 -13.639 1.00 89.31 647 ASP A CA 1
ATOM 5049 C C . ASP A 1 647 ? -10.637 13.874 -12.560 1.00 89.31 647 ASP A C 1
ATOM 5051 O O . ASP A 1 647 ? -9.785 13.457 -11.774 1.00 89.31 647 ASP A O 1
ATOM 5055 N N . PHE A 1 648 ? -11.044 15.144 -12.523 1.00 90.12 648 PHE A N 1
ATOM 5056 C CA . PHE A 1 648 ? -10.516 16.103 -11.550 1.00 90.12 648 PHE A CA 1
ATOM 5057 C C . PHE A 1 648 ? -10.853 15.759 -10.101 1.00 90.12 648 PHE A C 1
ATOM 5059 O O . PHE A 1 648 ? -10.096 16.123 -9.204 1.00 90.12 648 PHE A O 1
ATOM 5066 N N . GLU A 1 649 ? -11.986 15.111 -9.850 1.00 95.25 649 GLU A N 1
ATOM 5067 C CA . GLU A 1 649 ? -12.412 14.808 -8.492 1.00 95.25 649 GLU A CA 1
ATOM 5068 C C . GLU A 1 649 ? -11.571 13.678 -7.902 1.00 95.25 649 GLU A C 1
ATOM 5070 O O . GLU A 1 649 ? -11.011 13.848 -6.822 1.00 95.25 649 GLU A O 1
ATOM 5075 N N . ASP A 1 650 ? -11.413 12.572 -8.630 1.00 93.69 650 ASP A N 1
ATOM 5076 C CA . ASP A 1 650 ? -10.540 11.461 -8.240 1.00 93.69 650 ASP A CA 1
ATOM 5077 C C . ASP A 1 650 ? -9.065 11.873 -8.247 1.00 93.69 650 ASP A C 1
ATOM 5079 O O . ASP A 1 650 ? -8.310 11.454 -7.372 1.00 93.69 650 ASP A O 1
ATOM 5083 N N . ALA A 1 651 ? -8.646 12.737 -9.179 1.00 93.56 651 ALA A N 1
ATOM 5084 C CA . ALA A 1 651 ? -7.282 13.255 -9.189 1.00 93.56 651 ALA A CA 1
ATOM 5085 C C . ALA A 1 651 ? -6.986 14.151 -7.978 1.00 93.56 651 ALA A C 1
ATOM 5087 O O . ALA A 1 651 ? -5.889 14.067 -7.435 1.00 93.56 651 ALA A O 1
ATOM 5088 N N . ARG A 1 652 ? -7.934 14.986 -7.521 1.00 96.38 652 ARG A N 1
ATOM 5089 C CA . ARG A 1 652 ? -7.799 15.750 -6.261 1.00 96.38 652 ARG A CA 1
ATOM 5090 C C . ARG A 1 652 ? -7.901 14.866 -5.030 1.00 96.38 652 ARG A C 1
ATOM 5092 O O . ARG A 1 652 ? -7.311 15.190 -4.001 1.00 96.38 652 ARG A O 1
ATOM 5099 N N . ASP A 1 653 ? -8.633 13.767 -5.126 1.00 98.25 653 ASP A N 1
ATOM 5100 C CA . ASP A 1 653 ? -8.831 12.819 -4.038 1.00 98.25 653 ASP A CA 1
ATOM 5101 C C . ASP A 1 653 ? -7.772 11.706 -3.988 1.00 98.25 653 ASP A C 1
ATOM 5103 O O . ASP A 1 653 ? -8.003 10.630 -3.439 1.00 98.25 653 ASP A O 1
ATOM 5107 N N . TYR A 1 654 ? -6.592 11.966 -4.560 1.00 98.75 654 TYR A N 1
ATOM 5108 C CA . TYR A 1 654 ? -5.494 11.012 -4.553 1.00 98.75 654 TYR A CA 1
ATOM 5109 C C . TYR A 1 654 ? -4.972 10.744 -3.134 1.00 98.75 654 TYR A C 1
ATOM 5111 O O . TYR A 1 654 ? -4.903 11.629 -2.276 1.00 98.75 654 TYR A O 1
ATOM 5119 N N . CYS A 1 655 ? -4.547 9.513 -2.916 1.00 98.75 655 CYS A N 1
ATOM 5120 C CA . CYS A 1 655 ? -3.705 9.094 -1.810 1.00 98.75 655 CYS A CA 1
ATOM 5121 C C . CYS A 1 655 ? -2.391 8.549 -2.356 1.00 98.75 655 CYS A C 1
ATOM 5123 O O . CYS A 1 655 ? -2.182 8.501 -3.572 1.00 98.75 655 CYS A O 1
ATOM 5125 N N . LEU A 1 656 ? -1.513 8.121 -1.461 1.00 98.56 656 LEU A N 1
ATOM 5126 C CA . LEU A 1 656 ? -0.316 7.396 -1.843 1.00 98.56 656 LEU A CA 1
ATOM 5127 C C . LEU A 1 656 ? -0.436 5.934 -1.460 1.00 98.56 656 LEU A C 1
ATOM 5129 O O . LEU A 1 656 ? -1.079 5.580 -0.472 1.00 98.56 656 LEU A O 1
ATOM 5133 N N . MET A 1 657 ? 0.195 5.118 -2.282 1.00 98.25 657 MET A N 1
ATOM 5134 C CA . MET A 1 657 ? 0.417 3.708 -2.056 1.00 98.25 657 MET A CA 1
ATOM 5135 C C . MET A 1 657 ? 1.897 3.521 -1.741 1.00 98.25 657 MET A C 1
ATOM 5137 O O . MET A 1 657 ? 2.732 4.187 -2.353 1.00 98.25 657 MET A O 1
ATOM 5141 N N . GLY A 1 658 ? 2.213 2.650 -0.787 1.00 94.50 658 GLY A N 1
ATOM 5142 C CA . GLY A 1 658 ? 3.577 2.226 -0.526 1.00 94.50 658 GLY A CA 1
ATOM 5143 C C . GLY A 1 658 ? 4.506 3.380 -0.177 1.00 94.50 658 GLY A C 1
ATOM 5144 O O . GLY A 1 658 ? 4.348 4.064 0.839 1.00 94.50 658 GLY A O 1
ATOM 5145 N N . CYS A 1 659 ? 5.491 3.587 -1.046 1.00 91.81 659 CYS A N 1
ATOM 5146 C CA . CYS A 1 659 ? 6.526 4.590 -0.869 1.00 91.81 659 CYS A CA 1
ATOM 5147 C C . CYS A 1 659 ? 6.005 5.997 -1.190 1.00 91.81 659 CYS A C 1
ATOM 5149 O O . CYS A 1 659 ? 6.032 6.880 -0.336 1.00 91.81 659 CYS A O 1
ATOM 5151 N N . VAL A 1 660 ? 5.609 6.231 -2.445 1.00 96.88 660 VAL A N 1
ATOM 5152 C CA . VAL A 1 660 ? 5.380 7.573 -3.023 1.00 96.88 660 VAL A CA 1
ATOM 5153 C C . VAL A 1 660 ? 4.401 7.571 -4.207 1.00 96.88 660 VAL A C 1
ATOM 5155 O O . VAL A 1 660 ? 4.254 8.582 -4.895 1.00 96.88 660 VAL A O 1
ATOM 5158 N N . GLU A 1 661 ? 3.768 6.442 -4.510 1.00 96.06 661 GLU A N 1
ATOM 5159 C CA . GLU A 1 661 ? 3.028 6.222 -5.748 1.00 96.06 661 GLU A CA 1
ATOM 5160 C C . GLU A 1 661 ? 1.592 6.782 -5.643 1.00 96.06 661 GLU A C 1
ATOM 5162 O O . GLU A 1 661 ? 0.793 6.253 -4.869 1.00 96.06 661 GLU A O 1
ATOM 5167 N N . PRO A 1 662 ? 1.198 7.826 -6.410 1.00 97.12 662 PRO A N 1
ATOM 5168 C CA . PRO A 1 662 ? -0.154 8.371 -6.315 1.00 97.12 662 PRO A CA 1
ATOM 5169 C C . PRO A 1 662 ? -1.191 7.425 -6.916 1.00 97.12 662 PRO A C 1
ATOM 5171 O O . PRO A 1 662 ? -1.062 6.973 -8.061 1.00 97.12 662 PRO A O 1
ATOM 5174 N N . GLN A 1 663 ? -2.245 7.183 -6.143 1.00 97.75 663 GLN A N 1
ATOM 5175 C CA . GLN A 1 663 ? -3.375 6.322 -6.469 1.00 97.75 663 GLN A CA 1
ATOM 5176 C C . GLN A 1 663 ? -4.696 6.968 -6.029 1.00 97.75 663 GLN A C 1
ATOM 5178 O O . GLN A 1 663 ? -4.714 7.916 -5.248 1.00 97.75 663 GLN A O 1
ATOM 5183 N N . LYS A 1 664 ? -5.822 6.443 -6.522 1.00 97.88 664 LYS A N 1
ATOM 5184 C CA . LYS A 1 664 ? -7.145 6.685 -5.937 1.00 97.88 664 LYS A CA 1
ATOM 5185 C C . LYS A 1 664 ? -7.613 5.375 -5.319 1.00 97.88 664 LYS A C 1
ATOM 5187 O O . LYS A 1 664 ? -7.834 4.408 -6.052 1.00 97.88 664 LYS A O 1
ATOM 5192 N N . SER A 1 665 ? -7.737 5.357 -3.993 1.00 97.44 665 SER A N 1
ATOM 5193 C CA . SER A 1 665 ? -8.172 4.183 -3.234 1.00 97.44 665 SER A CA 1
ATOM 5194 C C . SER A 1 665 ? -9.443 3.582 -3.830 1.00 97.44 665 SER A C 1
ATOM 5196 O O . SER A 1 665 ? -10.398 4.293 -4.149 1.00 97.44 665 SER A O 1
ATOM 5198 N N . GLY A 1 666 ? -9.402 2.276 -4.082 1.00 96.38 666 GLY A N 1
ATOM 5199 C CA . GLY A 1 666 ? -10.511 1.521 -4.657 1.00 96.38 666 GLY A CA 1
ATOM 5200 C C . GLY A 1 666 ? -10.890 1.850 -6.101 1.00 96.38 666 GLY A C 1
ATOM 5201 O O . GLY A 1 666 ? -11.892 1.322 -6.565 1.00 96.38 666 GLY A O 1
ATOM 5202 N N . ARG A 1 667 ? -10.150 2.687 -6.841 1.00 94.38 667 ARG A N 1
ATOM 5203 C CA . ARG A 1 667 ? -10.460 3.001 -8.259 1.00 94.38 667 ARG A CA 1
ATOM 5204 C C . ARG A 1 667 ? -9.301 2.807 -9.222 1.00 94.38 667 ARG A C 1
ATOM 5206 O O . ARG A 1 667 ? -9.496 2.903 -10.433 1.00 94.38 667 ARG A O 1
ATOM 5213 N N . ILE A 1 668 ? -8.105 2.534 -8.711 1.00 90.94 668 ILE A N 1
ATOM 5214 C CA . ILE A 1 668 ? -6.964 2.120 -9.522 1.00 90.94 668 ILE A CA 1
ATOM 5215 C C . ILE A 1 668 ? -6.480 0.742 -9.089 1.00 90.94 668 ILE A C 1
ATOM 5217 O O . ILE A 1 668 ? -6.482 0.413 -7.909 1.00 90.94 668 ILE A O 1
ATOM 5221 N N . TYR A 1 669 ? -6.014 -0.029 -10.066 1.00 88.25 669 TYR A N 1
ATOM 5222 C CA . TYR A 1 669 ? -5.151 -1.174 -9.837 1.00 88.25 669 TYR A CA 1
ATOM 5223 C C . TYR A 1 669 ? -3.888 -0.976 -10.677 1.00 88.25 669 TYR A C 1
ATOM 5225 O O . TYR A 1 669 ? -3.919 -1.078 -11.907 1.00 88.25 669 TYR A O 1
ATOM 5233 N N . GLN A 1 670 ? -2.798 -0.598 -10.016 1.00 90.38 670 GLN A N 1
ATOM 5234 C CA . GLN A 1 670 ? -1.529 -0.245 -10.644 1.00 90.38 670 GLN A CA 1
ATOM 5235 C C . GLN A 1 670 ? -0.408 -0.878 -9.840 1.00 90.38 670 GLN A C 1
ATOM 5237 O O . GLN A 1 670 ? -0.090 -0.406 -8.756 1.00 90.38 670 GLN A O 1
ATOM 5242 N N . TRP A 1 671 ? 0.233 -1.884 -10.423 1.00 92.75 671 TRP A N 1
ATOM 5243 C CA . TRP A 1 671 ? 1.520 -2.344 -9.925 1.00 92.75 671 TRP A CA 1
ATOM 5244 C C . TRP A 1 671 ? 2.543 -1.221 -10.040 1.00 92.75 671 TRP A C 1
ATOM 5246 O O . TRP A 1 671 ? 2.605 -0.540 -11.064 1.00 92.75 671 TRP A O 1
ATOM 5256 N N . THR A 1 672 ? 3.354 -1.029 -9.010 1.00 90.44 672 THR A N 1
ATOM 5257 C CA . THR A 1 672 ? 4.482 -0.100 -9.048 1.00 90.44 672 THR A CA 1
ATOM 5258 C C . THR A 1 672 ? 5.398 -0.490 -10.195 1.00 90.44 672 THR A C 1
ATOM 5260 O O . THR A 1 672 ? 5.663 0.315 -11.080 1.00 90.44 672 THR A O 1
ATOM 5263 N N . SER A 1 673 ? 5.825 -1.750 -10.217 1.00 91.44 673 SER A N 1
ATOM 5264 C CA . SER A 1 673 ? 6.665 -2.320 -11.267 1.00 91.44 673 SER A CA 1
ATOM 5265 C C . SER A 1 673 ? 6.825 -3.813 -11.042 1.00 91.44 673 SER A C 1
ATOM 5267 O O . SER A 1 673 ? 6.873 -4.232 -9.897 1.00 91.44 673 SER A O 1
ATOM 5269 N N . THR A 1 674 ? 7.049 -4.594 -12.096 1.00 92.69 674 THR A N 1
ATOM 5270 C CA . THR A 1 674 ? 7.687 -5.914 -11.940 1.00 92.69 674 THR A CA 1
ATOM 5271 C C . THR A 1 674 ? 9.210 -5.792 -11.896 1.00 92.69 674 THR A C 1
ATOM 5273 O O . THR A 1 674 ? 9.858 -6.535 -11.168 1.00 92.69 674 THR A O 1
ATOM 5276 N N . GLY A 1 675 ? 9.772 -4.864 -12.680 1.00 91.75 675 GLY A N 1
ATOM 5277 C CA . GLY A 1 675 ? 11.212 -4.696 -12.840 1.00 91.75 675 GLY A CA 1
ATOM 5278 C C . GLY A 1 675 ? 11.820 -3.535 -12.060 1.00 91.75 675 GLY A C 1
ATOM 5279 O O . GLY A 1 675 ? 11.322 -2.412 -12.144 1.00 91.75 675 GLY A O 1
ATOM 5280 N N . TYR A 1 676 ? 12.945 -3.784 -11.395 1.00 93.56 676 TYR A N 1
ATOM 5281 C CA . TYR A 1 676 ? 13.833 -2.770 -10.822 1.00 93.56 676 TYR A CA 1
ATOM 5282 C C . TYR A 1 676 ? 15.147 -2.747 -11.610 1.00 93.56 676 TYR A C 1
ATOM 5284 O O . TYR A 1 676 ? 15.794 -3.776 -11.794 1.00 93.56 676 TYR A O 1
ATOM 5292 N N . THR A 1 677 ? 15.538 -1.584 -12.129 1.00 93.50 677 THR A N 1
ATOM 5293 C CA . THR A 1 677 ? 16.736 -1.423 -12.973 1.00 93.50 677 THR A CA 1
ATOM 5294 C C . THR A 1 677 ? 17.436 -0.091 -12.695 1.00 93.50 677 THR A C 1
ATOM 5296 O O . THR A 1 677 ? 17.014 0.693 -11.845 1.00 93.50 677 THR A O 1
ATOM 5299 N N . GLN A 1 678 ? 18.533 0.179 -13.398 1.00 90.62 678 GLN A N 1
ATOM 5300 C CA . GLN A 1 678 ? 19.433 1.293 -13.116 1.00 90.62 678 GLN A CA 1
ATOM 5301 C C . GLN A 1 678 ? 19.892 1.981 -14.408 1.00 90.62 678 GLN A C 1
ATOM 5303 O O . GLN A 1 678 ? 20.195 1.329 -15.402 1.00 90.62 678 GLN A O 1
ATOM 5308 N N . TRP A 1 679 ? 19.979 3.313 -14.412 1.00 88.44 679 TRP A N 1
ATOM 5309 C CA . TRP A 1 679 ? 20.529 4.051 -15.560 1.00 88.44 679 TRP A CA 1
ATOM 5310 C C . TRP A 1 679 ? 22.051 3.931 -15.733 1.00 88.44 679 TRP A C 1
ATOM 5312 O O . TRP A 1 679 ? 22.490 3.832 -16.880 1.00 88.44 679 TRP A O 1
ATOM 5322 N N . PRO A 1 680 ? 22.879 3.934 -14.666 1.00 95.56 680 PRO A N 1
ATOM 5323 C CA . PRO A 1 680 ? 24.335 3.900 -14.816 1.00 95.56 680 PRO A CA 1
ATOM 5324 C C . PRO A 1 680 ? 24.864 2.698 -15.609 1.00 95.56 680 PRO A C 1
ATOM 5326 O O . PRO A 1 680 ? 25.838 2.847 -16.346 1.00 95.56 680 PRO A O 1
ATOM 5329 N N . ILE A 1 681 ? 24.197 1.540 -15.544 1.00 95.94 681 ILE A N 1
ATOM 5330 C CA . ILE A 1 681 ? 24.616 0.350 -16.300 1.00 95.94 681 ILE A CA 1
ATOM 5331 C C . ILE A 1 681 ? 24.556 0.563 -17.821 1.00 95.94 681 ILE A C 1
ATOM 5333 O O . ILE A 1 681 ? 25.365 0.005 -18.553 1.00 95.94 681 ILE A O 1
ATOM 5337 N N . ALA A 1 682 ? 23.671 1.437 -18.317 1.00 97.50 682 ALA A N 1
ATOM 5338 C CA . ALA A 1 682 ? 23.621 1.787 -19.735 1.00 97.50 682 ALA A CA 1
ATOM 5339 C C . ALA A 1 682 ? 24.911 2.491 -20.191 1.00 97.50 682 ALA A C 1
ATOM 5341 O O . ALA A 1 682 ? 25.402 2.241 -21.289 1.00 97.50 682 ALA A O 1
ATOM 5342 N N . ILE A 1 683 ? 25.489 3.336 -19.331 1.00 98.06 683 ILE A N 1
ATOM 5343 C CA . ILE A 1 683 ? 26.786 3.976 -19.583 1.00 98.06 683 ILE A CA 1
ATOM 5344 C C . ILE A 1 683 ? 27.899 2.927 -19.556 1.00 98.06 683 ILE A C 1
ATOM 5346 O O . ILE A 1 683 ? 28.732 2.905 -20.463 1.00 98.06 683 ILE A O 1
ATOM 5350 N N . GLU A 1 684 ? 27.895 2.031 -18.563 1.00 98.50 684 GLU A N 1
ATOM 5351 C CA . GLU A 1 684 ? 28.857 0.923 -18.493 1.00 98.50 684 GLU A CA 1
ATOM 5352 C C . GLU A 1 684 ? 28.821 0.069 -19.766 1.00 98.50 684 GLU A C 1
ATOM 5354 O O . GLU A 1 684 ? 29.877 -0.249 -20.315 1.00 98.50 684 GLU A O 1
ATOM 5359 N N . PHE A 1 685 ? 27.632 -0.238 -20.287 1.00 98.69 685 PHE A N 1
ATOM 5360 C CA . PHE A 1 685 ? 27.478 -0.996 -21.523 1.00 98.69 685 PHE A CA 1
ATOM 5361 C C . PHE A 1 685 ? 28.006 -0.262 -22.746 1.00 98.69 685 PHE A C 1
ATOM 5363 O O . PHE A 1 685 ? 28.630 -0.900 -23.584 1.00 98.69 685 PHE A O 1
ATOM 5370 N N . VAL A 1 686 ? 27.833 1.055 -22.868 1.00 98.56 686 VAL A N 1
ATOM 5371 C CA . VAL A 1 686 ? 28.473 1.792 -23.973 1.00 98.56 686 VAL A CA 1
ATOM 5372 C C . VAL A 1 686 ? 29.995 1.712 -23.855 1.00 98.56 686 VAL A C 1
ATOM 5374 O O . VAL A 1 686 ? 30.670 1.390 -24.830 1.00 98.56 686 VAL A O 1
ATOM 5377 N N . LEU A 1 687 ? 30.538 1.939 -22.654 1.00 98.56 687 LEU A N 1
ATOM 5378 C CA . LEU A 1 687 ? 31.983 1.920 -22.396 1.00 98.56 687 LEU A CA 1
ATOM 5379 C C . LEU A 1 687 ? 32.619 0.540 -22.613 1.00 98.56 687 LEU A C 1
ATOM 5381 O O . LEU A 1 687 ? 33.766 0.450 -23.044 1.00 98.56 687 LEU A O 1
ATOM 5385 N N . ASN A 1 688 ? 31.873 -0.529 -22.344 1.00 98.44 688 ASN A N 1
ATOM 5386 C CA . ASN A 1 688 ? 32.345 -1.910 -22.426 1.00 98.44 688 ASN A CA 1
ATOM 5387 C C . ASN A 1 688 ? 31.683 -2.713 -23.555 1.00 98.44 688 ASN A C 1
ATOM 5389 O O . ASN A 1 688 ? 31.733 -3.943 -23.542 1.00 98.44 688 ASN A O 1
ATOM 5393 N N . ARG A 1 689 ? 31.067 -2.036 -24.533 1.00 98.25 689 ARG A N 1
ATOM 5394 C CA . ARG A 1 689 ? 30.462 -2.648 -25.730 1.00 98.25 689 ARG A CA 1
ATOM 5395 C C . ARG A 1 689 ? 29.478 -3.782 -25.413 1.00 98.25 689 ARG A C 1
ATOM 5397 O O . ARG A 1 689 ? 29.561 -4.879 -25.957 1.00 98.25 689 ARG A O 1
ATOM 5404 N N . GLY A 1 690 ? 28.567 -3.514 -24.485 1.00 97.88 690 GLY A N 1
ATOM 5405 C CA . GLY A 1 690 ? 27.509 -4.417 -24.033 1.00 97.88 690 GLY A CA 1
ATOM 5406 C C . GLY A 1 690 ? 27.899 -5.326 -22.868 1.00 97.88 690 GLY A C 1
ATOM 5407 O O . GLY A 1 690 ? 27.033 -5.986 -22.294 1.00 97.88 690 GLY A O 1
ATOM 5408 N N . ARG A 1 691 ? 29.177 -5.363 -22.478 1.00 98.38 691 ARG A N 1
ATOM 5409 C CA . ARG A 1 691 ? 29.648 -6.220 -21.387 1.00 98.38 691 ARG A CA 1
ATOM 5410 C C . ARG A 1 691 ? 29.347 -5.617 -20.016 1.00 98.38 691 ARG A C 1
ATOM 5412 O O . ARG A 1 691 ? 29.771 -4.503 -19.724 1.00 98.38 691 ARG A O 1
ATOM 5419 N N . MET A 1 692 ? 28.688 -6.393 -19.162 1.00 98.06 692 MET A N 1
ATOM 5420 C CA . MET A 1 692 ? 28.582 -6.144 -17.727 1.00 98.06 692 MET A CA 1
ATOM 5421 C C . MET A 1 692 ? 29.868 -6.605 -17.046 1.00 98.06 692 MET A C 1
ATOM 5423 O O . MET A 1 692 ? 30.195 -7.792 -17.091 1.00 98.06 692 MET A O 1
ATOM 5427 N N . VAL A 1 693 ? 30.601 -5.690 -16.415 1.00 97.25 693 VAL A N 1
ATOM 5428 C CA . VAL A 1 693 ? 31.947 -5.983 -15.893 1.00 97.25 693 VAL A CA 1
ATOM 5429 C C . VAL A 1 693 ? 31.903 -7.004 -14.757 1.00 97.25 693 VAL A C 1
ATOM 5431 O O . VAL A 1 693 ? 32.738 -7.901 -14.719 1.00 97.25 693 VAL A O 1
ATOM 5434 N N . LEU A 1 694 ? 30.910 -6.906 -13.865 1.00 97.25 694 LEU A N 1
ATOM 5435 C CA . LEU A 1 694 ? 30.785 -7.786 -12.696 1.00 97.25 694 LEU A CA 1
ATOM 5436 C C . LEU A 1 694 ? 30.646 -9.272 -13.068 1.00 97.25 694 LEU A C 1
ATOM 5438 O O . LEU A 1 694 ? 31.188 -10.126 -12.374 1.00 97.25 694 LEU A O 1
ATOM 5442 N N . PHE A 1 695 ? 29.929 -9.568 -14.153 1.00 96.00 695 PHE A N 1
ATOM 5443 C CA . PHE A 1 695 ? 29.615 -10.937 -14.578 1.00 96.00 695 PHE A CA 1
ATOM 5444 C C . PHE A 1 695 ? 30.401 -11.390 -15.815 1.00 96.00 695 PHE A C 1
ATOM 5446 O O . PHE A 1 695 ? 30.188 -12.506 -16.278 1.00 96.00 695 PHE A O 1
ATOM 5453 N N . ASP A 1 696 ? 31.260 -10.529 -16.372 1.00 96.88 696 ASP A N 1
ATOM 5454 C CA . ASP A 1 696 ? 31.977 -10.749 -17.639 1.00 96.88 696 ASP A CA 1
ATOM 5455 C C . ASP A 1 696 ? 31.061 -11.286 -18.760 1.00 96.88 696 ASP A C 1
ATOM 5457 O O . ASP A 1 696 ? 31.393 -12.205 -19.506 1.00 96.88 696 ASP A O 1
ATOM 5461 N N . SER A 1 697 ? 29.854 -10.718 -18.853 1.00 96.62 697 SER A N 1
ATOM 5462 C CA . SER A 1 697 ? 28.786 -11.199 -19.734 1.00 96.62 697 SER A CA 1
ATOM 5463 C C . SER A 1 697 ? 28.190 -10.061 -20.555 1.00 96.62 697 SER A C 1
ATOM 5465 O O . SER A 1 697 ? 27.961 -8.963 -20.048 1.00 96.62 697 SER A O 1
ATOM 5467 N N . TYR A 1 698 ? 27.929 -10.315 -21.836 1.00 98.06 698 TYR A N 1
ATOM 5468 C CA . TYR A 1 698 ? 27.358 -9.334 -22.759 1.00 98.06 698 TYR A CA 1
ATOM 5469 C C . TYR A 1 698 ? 25.833 -9.316 -22.634 1.00 98.06 698 TYR A C 1
ATOM 5471 O O . TYR A 1 698 ? 25.153 -10.160 -23.212 1.00 98.06 698 TYR A O 1
ATOM 5479 N N . GLN A 1 699 ? 25.311 -8.371 -21.848 1.00 97.88 699 GLN A N 1
ATOM 5480 C CA . GLN A 1 699 ? 23.871 -8.187 -21.606 1.00 97.88 699 GLN A CA 1
ATOM 5481 C C . GLN A 1 699 ? 23.313 -6.912 -22.261 1.00 97.88 699 GLN A C 1
ATOM 5483 O O . GLN A 1 699 ? 22.109 -6.806 -22.475 1.00 97.88 699 GLN A O 1
ATOM 5488 N N . GLY A 1 700 ? 24.176 -5.946 -22.580 1.00 97.25 700 GLY A N 1
ATOM 5489 C CA . GLY A 1 700 ? 23.846 -4.784 -23.399 1.00 97.25 700 GLY A CA 1
ATOM 5490 C C . GLY A 1 700 ? 24.157 -5.008 -24.881 1.00 97.25 700 GLY A C 1
ATOM 5491 O O . GLY A 1 700 ? 24.742 -6.014 -25.283 1.00 97.25 700 GLY A O 1
ATOM 5492 N N . LEU A 1 701 ? 23.804 -4.027 -25.707 1.00 98.31 701 LEU A N 1
ATOM 5493 C CA . LEU A 1 701 ? 24.132 -4.017 -27.136 1.00 98.31 701 LEU A CA 1
ATOM 5494 C C . LEU A 1 701 ? 25.618 -3.669 -27.362 1.00 98.31 701 LEU A C 1
ATOM 5496 O O . LEU A 1 701 ? 26.184 -2.879 -26.610 1.00 98.31 701 LEU A O 1
ATOM 5500 N N . ASP A 1 702 ? 26.251 -4.178 -28.421 1.00 98.44 702 ASP A N 1
ATOM 5501 C CA . ASP A 1 702 ? 27.519 -3.601 -28.899 1.00 98.44 702 ASP A CA 1
ATOM 5502 C C . ASP A 1 702 ? 27.209 -2.331 -29.706 1.00 98.44 702 ASP A C 1
ATOM 5504 O O . ASP A 1 702 ? 26.823 -2.396 -30.873 1.00 98.44 702 ASP A O 1
ATOM 5508 N N . THR A 1 703 ? 27.345 -1.167 -29.071 1.00 97.69 703 THR A N 1
ATOM 5509 C CA . THR A 1 703 ? 27.102 0.151 -29.685 1.00 97.69 703 THR A CA 1
ATOM 5510 C C . THR A 1 703 ? 28.302 0.683 -30.485 1.00 97.69 703 THR A C 1
ATOM 5512 O O . THR A 1 703 ? 28.348 1.869 -30.813 1.00 97.69 703 THR A O 1
ATOM 5515 N N . GLY A 1 704 ? 29.275 -0.175 -30.812 1.00 95.31 704 GLY A N 1
ATOM 5516 C CA . GLY A 1 704 ? 30.440 0.150 -31.635 1.00 95.31 704 GLY A CA 1
ATOM 5517 C C . GLY A 1 704 ? 31.684 0.559 -30.840 1.00 95.31 704 GLY A C 1
ATOM 5518 O O . GLY A 1 704 ? 31.685 0.644 -29.614 1.00 95.31 704 GLY A O 1
ATOM 5519 N N . GLU A 1 705 ? 32.781 0.802 -31.561 1.00 97.12 705 GLU A N 1
ATOM 5520 C CA . GLU A 1 705 ? 34.063 1.192 -30.965 1.00 97.12 705 GLU A CA 1
ATOM 5521 C C . GLU A 1 705 ? 33.996 2.597 -30.347 1.00 97.12 705 GLU A C 1
ATOM 5523 O O . GLU A 1 705 ? 33.519 3.547 -30.967 1.00 97.12 705 GLU A O 1
ATOM 5528 N N . LEU A 1 706 ? 34.579 2.789 -29.162 1.00 97.62 706 LEU A N 1
ATOM 5529 C CA . LEU A 1 706 ? 34.528 4.084 -28.466 1.00 97.62 706 LEU A CA 1
ATOM 5530 C C . LEU A 1 706 ? 35.098 5.240 -29.291 1.00 97.62 706 LEU A C 1
ATOM 5532 O O . LEU A 1 706 ? 34.580 6.354 -29.253 1.00 97.62 706 LEU A O 1
ATOM 5536 N N . HIS A 1 707 ? 36.133 4.981 -30.093 1.00 96.56 707 HIS A N 1
ATOM 5537 C CA . HIS A 1 707 ? 36.737 6.011 -30.932 1.00 96.56 707 HIS A CA 1
ATOM 5538 C C . HIS A 1 707 ? 35.812 6.490 -32.063 1.00 96.56 707 HIS A C 1
ATOM 5540 O O . HIS A 1 707 ? 36.168 7.461 -32.737 1.00 96.56 707 HIS A O 1
ATOM 5546 N N . THR A 1 708 ? 34.679 5.827 -32.333 1.00 96.19 708 THR A N 1
ATOM 5547 C CA . THR A 1 708 ? 33.690 6.284 -33.323 1.00 96.19 708 THR A CA 1
ATOM 5548 C C . THR A 1 708 ? 32.683 7.277 -32.752 1.00 96.19 708 THR A C 1
ATOM 5550 O O . THR A 1 708 ? 32.060 7.989 -33.531 1.00 96.19 708 THR A O 1
ATOM 5553 N N . LEU A 1 709 ? 32.561 7.387 -31.426 1.00 97.44 709 LEU A N 1
ATOM 5554 C CA . LEU A 1 709 ? 31.684 8.354 -30.760 1.00 97.44 709 LEU A CA 1
ATOM 5555 C C . LEU A 1 709 ? 32.411 9.705 -30.680 1.00 97.44 709 LEU A C 1
ATOM 5557 O O . LEU A 1 709 ? 33.215 9.940 -29.779 1.00 97.44 709 LEU A O 1
ATOM 5561 N N . LYS A 1 710 ? 32.223 10.563 -31.692 1.00 97.81 710 LYS A N 1
ATOM 5562 C CA . LYS A 1 710 ? 33.034 11.782 -31.872 1.00 97.81 710 LYS A CA 1
ATOM 5563 C C . LYS A 1 710 ? 32.500 12.986 -31.110 1.00 97.81 710 LYS A C 1
ATOM 5565 O O . LYS A 1 710 ? 33.274 13.902 -30.834 1.00 97.81 710 LYS A O 1
ATOM 5570 N N . THR A 1 711 ? 31.213 12.991 -30.782 1.00 98.25 711 THR A N 1
ATOM 5571 C CA . THR A 1 711 ? 30.578 14.061 -30.008 1.00 98.25 711 THR A CA 1
ATOM 5572 C C . THR A 1 711 ? 29.856 13.512 -28.782 1.00 98.25 711 THR A C 1
ATOM 5574 O O . THR A 1 711 ? 29.616 12.309 -28.657 1.00 98.25 711 THR A O 1
ATOM 5577 N N . TYR A 1 712 ? 29.490 14.409 -27.865 1.00 97.94 712 TYR A N 1
ATOM 5578 C CA . TYR A 1 712 ? 28.648 14.048 -26.728 1.00 97.94 712 TYR A CA 1
ATOM 5579 C C . TYR A 1 712 ? 27.293 13.491 -27.188 1.00 97.94 712 TYR A C 1
ATOM 5581 O O . TYR A 1 712 ? 26.809 12.525 -26.613 1.00 97.94 712 TYR A O 1
ATOM 5589 N N . GLU A 1 713 ? 26.709 14.037 -28.256 1.00 98.38 713 GLU A N 1
ATOM 5590 C CA . GLU A 1 713 ? 25.437 13.573 -28.819 1.00 98.38 713 GLU A CA 1
ATOM 5591 C C . GLU A 1 713 ? 25.537 12.155 -29.394 1.00 98.38 713 GLU A C 1
ATOM 5593 O O . GLU A 1 713 ? 24.578 11.390 -29.293 1.00 98.38 713 GLU A O 1
ATOM 5598 N N . ASP A 1 714 ? 26.684 11.778 -29.972 1.00 97.38 714 ASP A N 1
ATOM 5599 C CA . ASP A 1 714 ? 26.924 10.396 -30.403 1.00 97.38 714 ASP A CA 1
ATOM 5600 C C . ASP A 1 714 ? 26.953 9.440 -29.206 1.00 97.38 714 ASP A C 1
ATOM 5602 O O . ASP A 1 714 ? 26.345 8.369 -29.252 1.00 97.38 714 ASP A O 1
ATOM 5606 N N . PHE A 1 715 ? 27.621 9.844 -28.123 1.00 98.12 715 PHE A N 1
ATOM 5607 C CA . PHE A 1 715 ? 27.688 9.073 -26.885 1.00 98.12 715 PHE A CA 1
ATOM 5608 C C . PHE A 1 715 ? 26.323 8.961 -26.189 1.00 98.12 715 PHE A C 1
ATOM 5610 O O . PHE A 1 715 ? 25.890 7.860 -25.856 1.00 98.12 715 PHE A O 1
ATOM 5617 N N . ASP A 1 716 ? 25.602 10.072 -26.023 1.00 98.06 716 ASP A N 1
ATOM 5618 C CA . ASP A 1 716 ? 24.258 10.108 -25.435 1.00 98.06 716 ASP A CA 1
ATOM 5619 C C . ASP A 1 716 ? 23.260 9.260 -26.241 1.00 98.06 716 ASP A C 1
ATOM 5621 O O . ASP A 1 716 ? 22.449 8.536 -25.659 1.00 98.06 716 ASP A O 1
ATOM 5625 N N . ARG A 1 717 ? 23.358 9.261 -27.579 1.00 98.44 717 ARG A N 1
ATOM 5626 C CA . ARG A 1 717 ? 22.555 8.377 -28.436 1.00 98.44 717 ARG A CA 1
ATOM 5627 C C . ARG A 1 717 ? 22.840 6.899 -28.153 1.00 98.44 717 ARG A C 1
ATOM 5629 O O . ARG A 1 717 ? 21.888 6.148 -27.965 1.00 98.44 717 ARG A O 1
ATOM 5636 N N . ALA A 1 718 ? 24.109 6.499 -28.055 1.00 98.38 718 ALA A N 1
ATOM 5637 C CA . ALA A 1 718 ? 24.484 5.123 -27.714 1.00 98.38 718 ALA A CA 1
ATOM 5638 C C . ALA A 1 718 ? 23.982 4.713 -26.314 1.00 98.38 718 ALA A C 1
ATOM 5640 O O . ALA A 1 718 ? 23.454 3.615 -26.136 1.00 98.38 718 ALA A O 1
ATOM 5641 N N . VAL A 1 719 ? 24.058 5.610 -25.323 1.00 98.06 719 VAL A N 1
ATOM 5642 C CA . VAL A 1 719 ? 23.514 5.354 -23.974 1.00 98.06 719 VAL A CA 1
ATOM 5643 C C . VAL A 1 719 ? 21.996 5.168 -24.035 1.00 98.06 719 VAL A C 1
ATOM 5645 O O . VAL A 1 719 ? 21.454 4.236 -23.440 1.00 98.06 719 VAL A O 1
ATOM 5648 N N . LYS A 1 720 ? 21.287 6.008 -24.795 1.00 97.62 720 LYS A N 1
ATOM 5649 C CA . LYS A 1 720 ? 19.831 5.894 -24.979 1.00 97.62 720 LYS A CA 1
ATOM 5650 C C . LYS A 1 720 ? 19.420 4.616 -25.713 1.00 97.62 720 LYS A C 1
ATOM 5652 O O . LYS A 1 720 ? 18.348 4.091 -25.420 1.00 97.62 720 LYS A O 1
ATOM 5657 N N . GLU A 1 721 ? 20.251 4.086 -26.608 1.00 98.50 721 GLU A N 1
ATOM 5658 C CA . GLU A 1 721 ? 20.024 2.776 -27.238 1.00 98.50 721 GLU A CA 1
ATOM 5659 C C . GLU A 1 721 ? 20.085 1.630 -26.216 1.00 98.50 721 GLU A C 1
ATOM 5661 O O . GLU A 1 721 ? 19.217 0.754 -26.234 1.00 98.50 721 GLU A O 1
ATOM 5666 N N . GLN A 1 722 ? 21.021 1.674 -25.261 1.00 97.94 722 GLN A N 1
ATOM 5667 C CA . GLN A 1 722 ? 21.062 0.713 -24.148 1.00 97.94 722 GLN A CA 1
ATOM 5668 C C . GLN A 1 722 ? 19.826 0.829 -23.250 1.00 97.94 722 GLN A C 1
ATOM 5670 O O . GLN A 1 722 ? 19.207 -0.178 -22.911 1.00 97.94 722 GLN A O 1
ATOM 5675 N N . VAL A 1 723 ? 19.404 2.053 -22.909 1.00 97.31 723 VAL A N 1
ATOM 5676 C CA . VAL A 1 723 ? 18.170 2.272 -22.132 1.00 97.31 723 VAL A CA 1
ATOM 5677 C C . VAL A 1 723 ? 16.953 1.720 -22.875 1.00 97.31 723 VAL A C 1
ATOM 5679 O O . VAL A 1 723 ? 16.113 1.056 -22.271 1.00 97.31 723 VAL A O 1
ATOM 5682 N N . ALA A 1 724 ? 16.857 1.938 -24.189 1.00 96.75 724 ALA A N 1
ATOM 5683 C CA . ALA A 1 724 ? 15.776 1.387 -25.001 1.00 96.75 724 ALA A CA 1
ATOM 5684 C C . ALA A 1 724 ? 15.783 -0.151 -25.007 1.00 96.75 724 ALA A C 1
ATOM 5686 O O . ALA A 1 724 ? 14.714 -0.766 -24.973 1.00 96.75 724 ALA A O 1
ATOM 5687 N N . HIS A 1 725 ? 16.966 -0.773 -25.015 1.00 98.00 725 HIS A N 1
ATOM 5688 C CA . HIS A 1 725 ? 17.114 -2.222 -24.898 1.00 98.00 725 HIS A CA 1
ATOM 5689 C C . HIS A 1 725 ? 16.614 -2.742 -23.543 1.00 98.00 725 HIS A C 1
ATOM 5691 O O . HIS A 1 725 ? 15.767 -3.637 -23.520 1.00 98.00 725 HIS A O 1
ATOM 5697 N N . ILE A 1 726 ? 17.053 -2.122 -22.442 1.00 96.94 726 ILE A N 1
ATOM 5698 C CA . ILE A 1 726 ? 16.623 -2.452 -21.074 1.00 96.94 726 ILE A CA 1
ATOM 5699 C C . ILE A 1 726 ? 15.100 -2.348 -20.958 1.00 96.94 726 ILE A C 1
ATOM 5701 O O . ILE A 1 726 ? 14.434 -3.320 -20.614 1.00 96.94 726 ILE A O 1
ATOM 5705 N N . VAL A 1 727 ? 14.525 -1.205 -21.352 1.00 95.62 727 VAL A N 1
ATOM 5706 C CA . VAL A 1 727 ? 13.071 -0.976 -21.305 1.00 95.62 727 VAL A CA 1
ATOM 5707 C C . VAL A 1 727 ? 12.312 -2.023 -22.119 1.00 95.62 727 VAL A C 1
ATOM 5709 O O . VAL A 1 727 ? 11.266 -2.496 -21.679 1.00 95.62 727 VAL A O 1
ATOM 5712 N N . LYS A 1 728 ? 12.818 -2.409 -23.296 1.00 96.81 728 LYS A N 1
ATOM 5713 C CA . LYS A 1 728 ? 12.179 -3.422 -24.143 1.00 96.81 728 LYS A CA 1
ATOM 5714 C C . LYS A 1 728 ? 12.133 -4.791 -23.462 1.00 96.81 728 LYS A C 1
ATOM 5716 O O . LYS A 1 728 ? 11.075 -5.418 -23.479 1.00 96.81 728 LYS A O 1
ATOM 5721 N N . LEU A 1 729 ? 13.249 -5.269 -22.911 1.00 96.19 729 LEU A N 1
ATOM 5722 C CA . LEU A 1 729 ? 13.297 -6.587 -22.265 1.00 96.19 729 LEU A CA 1
ATOM 5723 C C . LEU A 1 729 ? 12.459 -6.607 -20.989 1.00 96.19 729 LEU A C 1
ATOM 5725 O O . LEU A 1 729 ? 11.668 -7.530 -20.787 1.00 96.19 729 LEU A O 1
ATOM 5729 N N . SER A 1 730 ? 12.529 -5.550 -20.185 1.00 96.00 730 SER A N 1
ATOM 5730 C CA . SER A 1 730 ? 11.714 -5.466 -18.980 1.00 96.00 730 SER A CA 1
ATOM 5731 C C . SER A 1 730 ? 10.222 -5.330 -19.270 1.00 96.00 730 SER A C 1
ATOM 5733 O O . SER A 1 730 ? 9.411 -5.891 -18.544 1.00 96.00 730 SER A O 1
ATOM 5735 N N . ALA A 1 731 ? 9.830 -4.668 -20.365 1.00 93.19 731 ALA A N 1
ATOM 5736 C CA . ALA A 1 731 ? 8.437 -4.638 -20.813 1.00 93.19 731 ALA A CA 1
ATOM 5737 C C . ALA A 1 731 ? 7.889 -6.045 -21.095 1.00 93.19 731 ALA A C 1
ATOM 5739 O O . ALA A 1 731 ? 6.750 -6.352 -20.742 1.00 93.19 731 ALA A O 1
ATOM 5740 N N . ILE A 1 732 ? 8.700 -6.897 -21.731 1.00 93.25 732 ILE A N 1
ATOM 5741 C CA . ILE A 1 732 ? 8.349 -8.296 -22.005 1.00 93.25 732 ILE A CA 1
ATOM 5742 C C . ILE A 1 732 ? 8.181 -9.050 -20.683 1.00 93.25 732 ILE A C 1
ATOM 5744 O O . ILE A 1 732 ? 7.148 -9.690 -20.482 1.00 93.25 732 ILE A O 1
ATOM 5748 N N . GLY A 1 733 ? 9.144 -8.906 -19.768 1.00 95.19 733 GLY A N 1
ATOM 5749 C CA . GLY A 1 733 ? 9.091 -9.482 -18.425 1.00 95.19 733 GLY A CA 1
ATOM 5750 C C . GLY A 1 733 ? 7.833 -9.097 -17.646 1.00 95.19 733 GLY A C 1
ATOM 5751 O O . GLY A 1 733 ? 7.076 -9.958 -17.207 1.00 95.19 733 GLY A O 1
ATOM 5752 N N . THR A 1 734 ? 7.537 -7.802 -17.573 1.00 95.12 734 THR A N 1
ATOM 5753 C CA . THR A 1 734 ? 6.342 -7.273 -16.901 1.00 95.12 734 THR A CA 1
ATOM 5754 C C . THR A 1 734 ? 5.045 -7.842 -17.486 1.00 95.12 734 THR A C 1
ATOM 5756 O O . THR A 1 734 ? 4.129 -8.198 -16.752 1.00 95.12 734 THR A O 1
ATOM 5759 N N . VAL A 1 735 ? 4.932 -7.986 -18.809 1.00 93.94 735 VAL A N 1
ATOM 5760 C CA . VAL A 1 735 ? 3.722 -8.586 -19.403 1.00 93.94 735 VAL A CA 1
ATOM 5761 C C . VAL A 1 735 ? 3.633 -10.086 -19.103 1.00 93.94 735 VAL A C 1
ATOM 5763 O O . VAL A 1 735 ? 2.529 -10.608 -18.930 1.00 93.94 735 VAL A O 1
ATOM 5766 N N . ILE A 1 736 ? 4.763 -10.794 -19.037 1.00 95.69 736 ILE A N 1
ATOM 5767 C CA . ILE A 1 736 ? 4.793 -12.206 -18.637 1.00 95.69 736 ILE A CA 1
ATOM 5768 C C . ILE A 1 736 ? 4.310 -12.352 -17.189 1.00 95.69 736 ILE A C 1
ATOM 5770 O O . ILE A 1 736 ? 3.352 -13.095 -16.974 1.00 95.69 736 ILE A O 1
ATOM 5774 N N . SER A 1 737 ? 4.862 -11.606 -16.225 1.00 93.75 737 SER A N 1
ATOM 5775 C CA . SER A 1 737 ? 4.436 -11.684 -14.816 1.00 93.75 737 SER A CA 1
ATOM 5776 C C . SER A 1 737 ? 2.935 -11.405 -14.662 1.00 93.75 737 SER A C 1
ATOM 5778 O O . SER A 1 737 ? 2.219 -12.171 -14.016 1.00 93.75 737 SER A O 1
ATOM 5780 N N . GLN A 1 738 ? 2.412 -10.388 -15.356 1.00 90.06 738 GLN A N 1
ATOM 5781 C CA . GLN A 1 738 ? 0.981 -10.069 -15.387 1.00 90.06 738 GLN A CA 1
ATOM 5782 C C . GLN A 1 738 ? 0.125 -11.225 -15.906 1.00 90.06 738 GLN A C 1
ATOM 5784 O O . GLN A 1 738 ? -0.922 -11.540 -15.334 1.00 90.06 738 GLN A O 1
ATOM 5789 N N . ARG A 1 739 ? 0.550 -11.866 -17.001 1.00 93.75 739 ARG A N 1
ATOM 5790 C CA . ARG A 1 739 ? -0.158 -13.019 -17.574 1.00 93.75 739 ARG A CA 1
ATOM 5791 C C . ARG A 1 739 ? -0.173 -14.191 -16.604 1.00 93.75 739 ARG A C 1
ATOM 5793 O O . ARG A 1 739 ? -1.229 -14.791 -16.433 1.00 93.75 739 ARG A O 1
ATOM 5800 N N . VAL A 1 740 ? 0.957 -14.485 -15.965 1.00 95.94 740 VAL A N 1
ATOM 5801 C CA . VAL A 1 740 ? 1.050 -15.579 -14.993 1.00 95.94 740 VAL A CA 1
ATOM 5802 C C . VAL A 1 740 ? 0.141 -15.296 -13.798 1.00 95.94 740 VAL A C 1
ATOM 5804 O O . VAL A 1 740 ? -0.723 -16.116 -13.502 1.00 95.94 740 VAL A O 1
ATOM 5807 N N 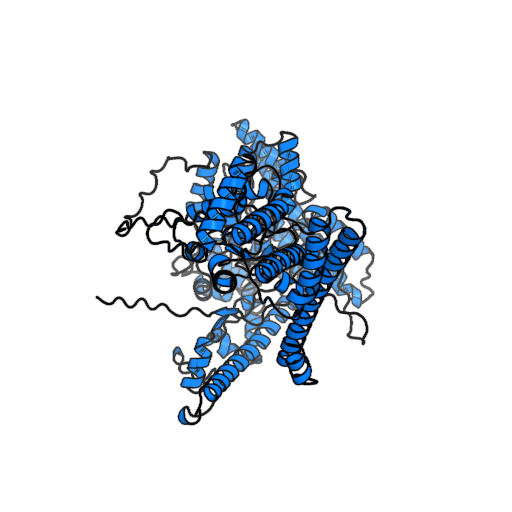. HIS A 1 741 ? 0.219 -14.107 -13.191 1.00 96.81 741 HIS A N 1
ATOM 5808 C CA . HIS A 1 741 ? -0.680 -13.685 -12.105 1.00 96.81 741 HIS A CA 1
ATOM 5809 C C . HIS A 1 741 ? -2.159 -13.825 -12.469 1.00 96.81 741 HIS A C 1
ATOM 5811 O O . HIS A 1 741 ? -2.943 -14.343 -11.677 1.00 96.81 741 HIS A O 1
ATOM 5817 N N . ARG A 1 742 ? -2.554 -13.398 -13.673 1.00 91.44 742 ARG A N 1
ATOM 5818 C CA . ARG A 1 742 ? -3.937 -13.541 -14.154 1.00 91.44 742 ARG A CA 1
ATOM 5819 C C . ARG A 1 742 ? -4.389 -15.000 -14.182 1.00 91.44 742 ARG A C 1
ATOM 5821 O O . ARG A 1 742 ? -5.546 -15.276 -13.865 1.00 91.44 742 ARG A O 1
ATOM 5828 N N . ASP A 1 743 ? -3.509 -15.899 -14.604 1.00 90.25 743 ASP A N 1
ATOM 5829 C CA . ASP A 1 743 ? -3.853 -17.293 -14.868 1.00 90.25 743 ASP A CA 1
ATOM 5830 C C . ASP A 1 743 ? -3.797 -18.153 -13.586 1.00 90.25 743 ASP A C 1
ATOM 5832 O O . ASP A 1 743 ? -4.644 -19.035 -13.413 1.00 90.25 743 ASP A O 1
ATOM 5836 N N . VAL A 1 744 ? -2.863 -17.874 -12.662 1.00 94.94 744 VAL A N 1
ATOM 5837 C CA . VAL A 1 744 ? -2.605 -18.734 -11.483 1.00 94.94 744 VAL A CA 1
ATOM 5838 C C . VAL A 1 744 ? -2.808 -18.068 -10.116 1.00 94.94 744 VAL A C 1
ATOM 5840 O O . VAL A 1 744 ? -3.060 -18.772 -9.141 1.00 94.94 744 VAL A O 1
ATOM 5843 N N . ALA A 1 745 ? -2.780 -16.735 -10.022 1.00 96.00 745 ALA A N 1
ATOM 5844 C CA . ALA A 1 745 ? -2.935 -15.999 -8.758 1.00 96.00 745 ALA A CA 1
ATOM 5845 C C . ALA A 1 745 ? -3.997 -14.882 -8.837 1.00 96.00 745 ALA A C 1
ATOM 5847 O O . ALA A 1 745 ? -3.692 -13.694 -8.686 1.00 96.00 745 ALA A O 1
ATOM 5848 N N . PRO A 1 746 ? -5.271 -15.217 -9.109 1.00 94.81 746 PRO A N 1
ATOM 5849 C CA . PRO A 1 746 ? -6.344 -14.234 -9.033 1.00 94.81 746 PRO A CA 1
ATOM 5850 C C . PRO A 1 746 ? -6.599 -13.804 -7.574 1.00 94.81 746 PRO A C 1
ATOM 5852 O O . PRO A 1 746 ? -6.590 -14.643 -6.681 1.00 94.81 746 PRO A O 1
ATOM 5855 N N . LYS A 1 747 ? -6.872 -12.516 -7.329 1.00 96.94 747 LYS A N 1
ATOM 5856 C CA . LYS A 1 747 ? -6.963 -11.936 -5.973 1.00 96.94 747 LYS A CA 1
ATOM 5857 C C . LYS A 1 747 ? -8.409 -11.632 -5.562 1.00 96.94 747 LYS A C 1
ATOM 5859 O O . LYS A 1 747 ? -8.856 -10.499 -5.778 1.00 96.94 747 LYS A O 1
ATOM 5864 N N . PRO A 1 748 ? -9.211 -12.614 -5.107 1.00 95.12 748 PRO A N 1
ATOM 5865 C CA . PRO A 1 748 ? -10.619 -12.379 -4.815 1.00 95.12 748 PRO A CA 1
ATOM 5866 C C . PRO A 1 748 ? -10.855 -11.237 -3.814 1.00 95.12 748 PRO A C 1
ATOM 5868 O O . PRO A 1 748 ? -11.661 -10.377 -4.138 1.00 95.12 748 PRO A O 1
ATOM 5871 N N . LEU A 1 749 ? -10.150 -11.160 -2.680 1.00 98.62 749 LEU A N 1
ATOM 5872 C CA . LEU A 1 749 ? -10.319 -10.121 -1.654 1.00 98.62 749 LEU A CA 1
ATOM 5873 C C . LEU A 1 749 ? -9.979 -8.732 -2.197 1.00 98.62 749 LEU A C 1
ATOM 5875 O O . LEU A 1 749 ? -10.811 -7.831 -2.098 1.00 98.62 749 LEU A O 1
ATOM 5879 N N . MET A 1 750 ? -8.820 -8.565 -2.844 1.00 98.19 750 MET A N 1
ATOM 5880 C CA . MET A 1 750 ? -8.459 -7.285 -3.473 1.00 98.19 750 MET A CA 1
ATOM 5881 C C . MET A 1 750 ? -9.488 -6.854 -4.524 1.00 98.19 750 MET A C 1
ATOM 5883 O O . MET A 1 750 ? -9.878 -5.689 -4.583 1.00 98.19 750 MET A O 1
ATOM 5887 N N . SER A 1 751 ? -10.001 -7.802 -5.317 1.00 94.69 751 SER A N 1
ATOM 5888 C CA . SER A 1 751 ? -11.021 -7.521 -6.337 1.00 94.69 751 SER A CA 1
ATOM 5889 C C . SER A 1 751 ? -12.309 -6.939 -5.751 1.00 94.69 751 SER A C 1
ATOM 5891 O O . SER A 1 751 ? -12.975 -6.147 -6.414 1.00 94.69 751 SER A O 1
ATOM 5893 N N . LEU A 1 752 ? -12.688 -7.330 -4.530 1.00 96.50 752 LEU A N 1
ATOM 5894 C CA . LEU A 1 752 ? -13.889 -6.815 -3.859 1.00 96.50 752 LEU A CA 1
ATOM 5895 C C . LEU A 1 752 ? -13.764 -5.349 -3.459 1.00 96.50 752 LEU A C 1
ATOM 5897 O O . LEU A 1 752 ? -14.778 -4.690 -3.238 1.00 96.50 752 LEU A O 1
ATOM 5901 N N . LEU A 1 753 ? -12.532 -4.857 -3.364 1.00 97.50 753 LEU A N 1
ATOM 5902 C CA . LEU A 1 753 ? -12.191 -3.543 -2.840 1.00 97.50 753 LEU A CA 1
ATOM 5903 C C . LEU A 1 753 ? -11.644 -2.619 -3.933 1.00 97.50 753 LEU A C 1
ATOM 5905 O O . LEU A 1 753 ? -11.040 -1.599 -3.623 1.00 97.50 753 LEU A O 1
ATOM 5909 N N . VAL A 1 754 ? -11.902 -2.931 -5.208 1.00 95.88 754 VAL A N 1
ATOM 5910 C CA . VAL A 1 754 ? -11.647 -2.038 -6.346 1.00 95.88 754 VAL A CA 1
ATOM 5911 C C . VAL A 1 754 ? -12.903 -1.946 -7.221 1.00 95.88 754 VAL A C 1
ATOM 5913 O O . VAL A 1 754 ? -13.335 -2.928 -7.832 1.00 95.88 754 VAL A O 1
ATOM 5916 N N . GLU A 1 755 ? -13.494 -0.752 -7.298 1.00 91.06 755 GLU A N 1
ATOM 5917 C CA . GLU A 1 755 ? -14.644 -0.434 -8.143 1.00 91.06 755 GLU A CA 1
ATOM 5918 C C . GLU A 1 755 ? -14.359 -0.787 -9.609 1.00 91.06 755 GLU A C 1
ATOM 5920 O O . GLU A 1 755 ? -13.252 -0.626 -10.129 1.00 91.06 755 GLU A O 1
ATOM 5925 N N . GLY A 1 756 ? -15.382 -1.279 -10.305 1.00 87.62 756 GLY A N 1
ATOM 5926 C CA . GLY A 1 756 ? -15.268 -1.802 -11.661 1.00 87.62 756 GLY A CA 1
ATOM 5927 C C . GLY A 1 756 ? -15.176 -3.324 -11.709 1.00 87.62 756 GLY A C 1
ATOM 5928 O O . GLY A 1 756 ? -15.703 -3.901 -12.660 1.00 87.62 756 GLY A O 1
ATOM 5929 N N . CYS A 1 757 ? -14.597 -3.987 -10.699 1.00 85.56 757 CYS A N 1
ATOM 5930 C CA . CYS A 1 757 ? -14.512 -5.454 -10.661 1.00 85.56 757 CYS A CA 1
ATOM 5931 C C . CYS A 1 757 ? -15.894 -6.103 -10.490 1.00 85.56 757 CYS A C 1
ATOM 5933 O O . CYS A 1 757 ? -16.212 -7.089 -11.153 1.00 85.56 757 CYS A O 1
ATOM 5935 N N . MET A 1 758 ? -16.748 -5.517 -9.644 1.00 88.38 758 MET A N 1
ATOM 5936 C CA . MET A 1 758 ? -18.118 -5.990 -9.442 1.00 88.38 758 MET A CA 1
ATOM 5937 C C . MET A 1 758 ? -18.983 -5.732 -10.694 1.00 88.38 758 MET A C 1
ATOM 5939 O O . MET A 1 758 ? -19.798 -6.574 -11.077 1.00 88.38 758 MET A O 1
ATOM 5943 N N . GLU A 1 759 ? -18.782 -4.598 -11.378 1.00 79.56 759 GLU A N 1
ATOM 5944 C CA . GLU A 1 759 ? -19.561 -4.145 -12.539 1.00 79.56 759 GLU A CA 1
ATOM 5945 C C . GLU A 1 759 ? -19.169 -4.788 -13.876 1.00 79.56 759 GLU A C 1
ATOM 5947 O O . GLU A 1 759 ? -20.049 -5.046 -14.703 1.00 79.56 759 GLU A O 1
ATOM 5952 N N . LYS A 1 760 ? -17.871 -4.987 -14.143 1.00 62.25 760 LYS A N 1
ATOM 5953 C CA . LYS A 1 760 ? -17.345 -5.338 -15.470 1.00 62.25 760 LYS A CA 1
ATOM 5954 C C . LYS A 1 760 ? -16.558 -6.650 -15.451 1.00 62.25 760 LYS A C 1
ATOM 5956 O O . LYS A 1 760 ? -15.402 -6.697 -15.067 1.00 62.25 760 LYS A O 1
ATOM 5961 N N . ARG A 1 761 ? -17.125 -7.666 -16.108 1.00 49.22 761 ARG A N 1
ATOM 5962 C CA . ARG A 1 761 ? -16.350 -8.668 -16.869 1.00 49.22 761 ARG A CA 1
ATOM 5963 C C . ARG A 1 761 ? -16.946 -8.901 -18.261 1.00 49.22 761 ARG A C 1
ATOM 5965 O O . ARG A 1 761 ? -17.110 -10.028 -18.721 1.00 49.22 761 ARG A O 1
ATOM 5972 N N . SER A 1 762 ? -17.321 -7.825 -18.962 1.00 31.28 762 SER A N 1
ATOM 5973 C CA . SER A 1 762 ? -17.607 -7.936 -20.397 1.00 31.28 762 SER A CA 1
ATOM 5974 C C . SER A 1 762 ? -16.275 -7.914 -21.149 1.00 31.28 762 SER A C 1
ATOM 5976 O O . SER A 1 762 ? -15.630 -6.865 -21.212 1.00 31.28 762 SER A O 1
ATOM 5978 N N . ARG A 1 763 ? -15.867 -9.030 -21.763 1.00 31.30 763 ARG A N 1
ATOM 5979 C CA . ARG A 1 763 ? -14.870 -9.001 -22.845 1.00 31.30 763 ARG A CA 1
ATOM 5980 C C . ARG A 1 763 ? -15.407 -8.090 -23.959 1.00 31.30 763 ARG A C 1
ATOM 5982 O O . ARG A 1 763 ? -16.129 -8.550 -24.842 1.00 31.30 763 ARG A O 1
ATOM 5989 N N . ARG A 1 764 ? -15.069 -6.796 -23.964 1.00 25.52 764 ARG A N 1
ATOM 5990 C CA . ARG A 1 764 ? -15.304 -5.940 -25.139 1.00 25.52 764 ARG A CA 1
ATOM 5991 C C . ARG A 1 764 ? -14.269 -6.336 -26.197 1.00 25.52 764 ARG A C 1
ATOM 5993 O O . ARG A 1 764 ? -13.135 -5.867 -26.188 1.00 25.52 764 ARG A O 1
ATOM 6000 N N . ARG A 1 765 ? -14.658 -7.216 -27.132 1.00 26.39 765 ARG A N 1
ATOM 6001 C CA . ARG A 1 765 ? -13.958 -7.356 -28.423 1.00 26.39 765 ARG A CA 1
ATOM 6002 C C . ARG A 1 765 ? -13.820 -5.955 -29.027 1.00 26.39 765 ARG A C 1
ATOM 6004 O O . ARG A 1 765 ? -14.827 -5.276 -29.212 1.00 26.39 765 ARG A O 1
ATOM 6011 N N . ARG A 1 766 ? -12.588 -5.537 -29.343 1.00 30.73 766 ARG A N 1
ATOM 6012 C CA . ARG A 1 766 ? -12.289 -4.294 -30.074 1.00 30.73 766 ARG A CA 1
ATOM 6013 C C . ARG A 1 766 ? -13.170 -4.202 -31.333 1.00 30.73 766 ARG A C 1
ATOM 6015 O O . ARG A 1 766 ? -12.909 -4.881 -32.324 1.00 30.73 766 ARG A O 1
ATOM 6022 N N . ARG A 1 767 ? -14.192 -3.343 -31.311 1.00 24.77 767 ARG A N 1
ATOM 6023 C CA . ARG A 1 767 ? -14.846 -2.780 -32.503 1.00 24.77 767 ARG A CA 1
ATOM 6024 C C . ARG A 1 767 ? -14.784 -1.250 -32.430 1.00 24.77 767 ARG A C 1
ATOM 6026 O O . ARG A 1 767 ? -14.643 -0.678 -31.358 1.00 24.77 767 ARG A O 1
ATOM 6033 N N . ARG A 1 768 ? -14.729 -0.654 -33.622 1.00 28.66 768 ARG A N 1
ATOM 6034 C CA . ARG A 1 768 ? -14.189 0.668 -33.983 1.00 28.66 768 ARG A CA 1
ATOM 6035 C C . ARG A 1 768 ? -14.870 1.883 -33.326 1.00 28.66 768 ARG A C 1
ATOM 6037 O O . ARG A 1 768 ? -16.068 1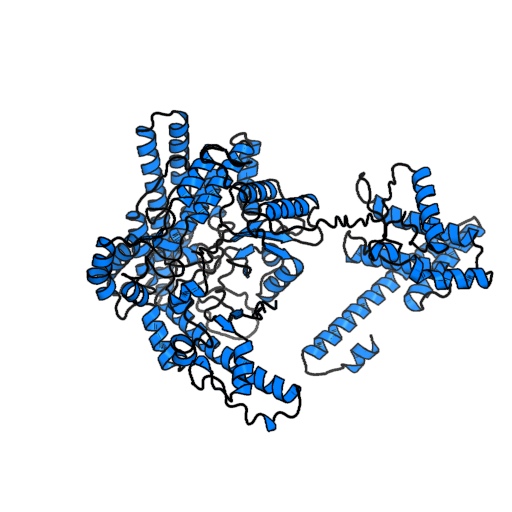.842 -33.098 1.00 28.66 768 ARG A O 1
ATOM 6044 N N . ARG A 1 769 ? -14.039 2.936 -33.176 1.00 30.39 769 ARG A N 1
ATOM 6045 C CA . ARG A 1 769 ? -14.280 4.399 -33.234 1.00 30.39 769 ARG A CA 1
ATOM 6046 C C . ARG A 1 769 ? -15.655 4.876 -32.741 1.00 30.39 769 ARG A C 1
ATOM 6048 O O . ARG A 1 769 ? -16.602 4.785 -33.505 1.00 30.39 769 ARG A O 1
ATOM 6055 N N . ASP A 1 770 ? -15.705 5.351 -31.490 1.00 28.20 770 ASP A N 1
ATOM 6056 C CA . ASP A 1 770 ? -16.362 6.615 -31.062 1.00 28.20 770 ASP A CA 1
ATOM 6057 C C . ASP A 1 770 ? -16.645 6.705 -29.545 1.00 28.20 770 ASP A C 1
ATOM 6059 O O . ASP A 1 770 ? -17.054 7.752 -29.060 1.00 28.20 770 ASP A O 1
ATOM 6063 N N . ASP A 1 771 ? -16.295 5.688 -28.750 1.00 26.33 771 ASP A N 1
ATOM 6064 C CA . ASP A 1 771 ? -16.235 5.809 -27.283 1.00 26.33 771 ASP A CA 1
ATOM 6065 C C . ASP A 1 771 ? -14.796 6.116 -26.834 1.00 26.33 771 ASP A C 1
ATOM 6067 O O . ASP A 1 771 ? -13.895 5.290 -27.020 1.00 26.33 771 ASP A O 1
ATOM 6071 N N . GLN A 1 772 ? -14.558 7.274 -26.205 1.00 23.20 772 GLN A N 1
ATOM 6072 C CA . GLN A 1 772 ? -13.323 7.491 -25.445 1.00 23.20 772 GLN A CA 1
ATOM 6073 C C . GLN A 1 772 ? -13.218 6.418 -24.339 1.00 23.20 772 GLN A C 1
ATOM 6075 O O . GLN A 1 772 ? -14.147 6.263 -23.540 1.00 23.20 772 GLN A O 1
ATOM 6080 N N . PRO A 1 773 ? -12.121 5.641 -24.281 1.00 25.47 773 PRO A N 1
ATOM 6081 C CA . PRO A 1 773 ? -11.980 4.566 -23.313 1.00 25.47 773 PRO A CA 1
ATOM 6082 C C . PRO A 1 773 ? -11.774 5.144 -21.909 1.00 25.47 773 PRO A C 1
ATOM 6084 O O . PRO A 1 773 ? -10.739 5.737 -21.624 1.00 25.47 773 PRO A O 1
ATOM 6087 N N . ARG A 1 774 ? -12.740 4.919 -21.012 1.00 30.30 774 ARG A N 1
ATOM 6088 C CA . ARG A 1 774 ? -12.479 4.951 -19.567 1.00 30.30 774 ARG A CA 1
ATOM 6089 C C . ARG A 1 774 ? -11.646 3.709 -19.217 1.00 30.30 774 ARG A C 1
ATOM 6091 O O . ARG A 1 774 ? -12.093 2.614 -19.583 1.00 30.30 774 ARG A O 1
ATOM 6098 N N . PRO A 1 775 ? -10.481 3.828 -18.553 1.00 31.27 775 PRO A N 1
ATOM 6099 C CA . PRO A 1 775 ? -9.753 2.663 -18.066 1.00 31.27 775 PRO A CA 1
ATOM 6100 C C . PRO A 1 775 ? -10.668 1.922 -17.083 1.00 31.27 775 PRO A C 1
ATOM 6102 O O . PRO A 1 775 ? -11.145 2.488 -16.108 1.00 31.27 775 PRO A O 1
ATOM 6105 N N . GLY A 1 776 ? -11.029 0.685 -17.411 1.00 24.97 776 GLY A N 1
ATOM 6106 C CA . GLY A 1 776 ? -11.742 -0.220 -16.513 1.00 24.97 776 GLY A CA 1
ATOM 6107 C C . GLY A 1 776 ? -10.881 -1.468 -16.345 1.00 24.97 776 GLY A C 1
ATOM 6108 O O . GLY A 1 776 ? -10.334 -1.916 -17.357 1.00 24.97 776 GLY A O 1
ATOM 6109 N N . PRO A 1 777 ? -10.728 -2.008 -15.128 1.00 35.59 777 PRO A N 1
ATOM 6110 C CA . PRO A 1 777 ? -9.742 -3.042 -14.872 1.00 35.59 777 PRO A CA 1
ATOM 6111 C C . PRO A 1 777 ? -10.266 -4.411 -15.324 1.00 35.59 777 PRO A C 1
ATOM 6113 O O . PRO A 1 777 ? -11.241 -4.928 -14.790 1.00 35.59 777 PRO A O 1
ATOM 6116 N N . ASP A 1 778 ? -9.573 -5.040 -16.271 1.00 33.03 778 ASP A N 1
ATOM 6117 C CA . ASP A 1 778 ? -9.102 -6.386 -15.953 1.00 33.03 778 ASP A CA 1
ATOM 6118 C C . ASP A 1 778 ? -8.027 -6.166 -14.870 1.00 33.03 778 ASP A C 1
ATOM 6120 O O . ASP A 1 778 ? -7.208 -5.264 -15.039 1.00 33.03 778 ASP A O 1
ATOM 6124 N N . LEU A 1 779 ? -7.991 -6.934 -13.773 1.00 40.84 779 LEU A N 1
ATOM 6125 C CA . LEU A 1 779 ? -6.941 -6.850 -12.724 1.00 40.84 779 LEU A CA 1
ATOM 6126 C C . LEU A 1 779 ? -5.543 -7.294 -13.219 1.00 40.84 779 LEU A C 1
ATOM 6128 O O . LEU A 1 779 ? -4.712 -7.812 -12.481 1.00 40.84 779 LEU A O 1
ATOM 6132 N N . LEU A 1 780 ? -5.291 -7.112 -14.509 1.00 37.00 780 LEU A N 1
ATOM 6133 C CA . LEU A 1 780 ? -3.984 -6.947 -15.106 1.00 37.00 780 LEU A CA 1
ATOM 6134 C C . LEU A 1 780 ? -3.623 -5.472 -14.884 1.00 37.00 780 LEU A C 1
ATOM 6136 O O . LEU A 1 780 ? -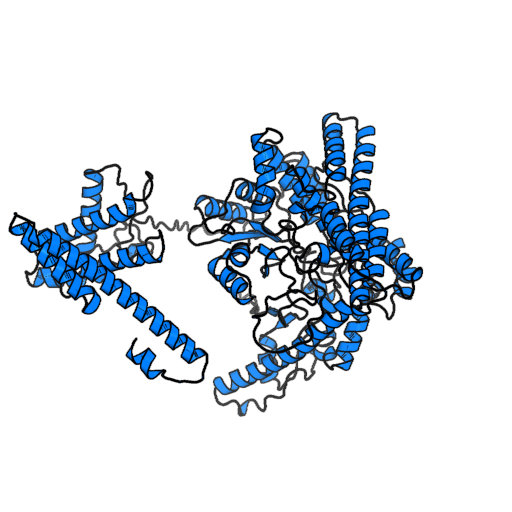4.013 -4.621 -15.683 1.00 37.00 780 LEU A O 1
ATOM 6140 N N . GLY A 1 781 ? -2.979 -5.148 -13.760 1.00 34.44 781 GLY A N 1
ATOM 6141 C CA . GLY A 1 781 ? -2.649 -3.759 -13.430 1.00 34.44 781 GLY A CA 1
ATOM 6142 C C . GLY A 1 781 ? -1.912 -3.063 -14.577 1.00 34.44 781 GLY A C 1
ATOM 6143 O O . GLY A 1 781 ? -1.070 -3.662 -15.239 1.00 34.44 781 GLY A O 1
ATOM 6144 N N . SER A 1 782 ? -2.206 -1.793 -14.846 1.00 40.41 782 SER A N 1
ATOM 6145 C CA . SER A 1 782 ? -1.296 -0.976 -15.654 1.00 40.41 782 SER A CA 1
ATOM 6146 C C . SER A 1 782 ? -0.160 -0.551 -14.733 1.00 40.41 782 SER A C 1
ATOM 6148 O O . SER A 1 782 ? -0.399 0.308 -13.896 1.00 40.41 782 SER A O 1
ATOM 6150 N N . GLY A 1 783 ? 1.014 -1.178 -14.815 1.00 34.03 783 GLY A N 1
ATOM 6151 C CA . GLY A 1 783 ? 2.170 -0.812 -13.990 1.00 34.03 783 GLY A CA 1
ATOM 6152 C C . GLY A 1 783 ? 3.238 -0.048 -14.760 1.00 34.03 783 GLY A C 1
ATOM 6153 O O . GLY A 1 783 ? 3.254 -0.092 -15.996 1.00 34.03 783 GLY A O 1
ATOM 6154 N N . ASP A 1 784 ? 4.127 0.652 -14.050 1.00 36.12 784 ASP A N 1
ATOM 6155 C CA . ASP A 1 784 ? 5.311 1.211 -14.699 1.00 36.12 784 ASP A CA 1
ATOM 6156 C C . ASP A 1 784 ? 6.197 0.052 -15.185 1.00 36.12 784 ASP A C 1
ATOM 6158 O O . ASP A 1 784 ? 6.367 -0.969 -14.516 1.00 36.12 784 ASP A O 1
ATOM 6162 N N . LEU A 1 785 ? 6.725 0.180 -16.406 1.00 35.28 785 LEU A N 1
ATOM 6163 C CA . LEU A 1 785 ? 7.458 -0.898 -17.085 1.00 35.28 785 LEU A CA 1
ATOM 6164 C C . LEU A 1 785 ? 8.679 -1.367 -16.280 1.00 35.28 785 LEU A C 1
ATOM 6166 O O . LEU A 1 785 ? 9.004 -2.553 -16.310 1.00 35.28 785 LEU A O 1
ATOM 6170 N N . CYS A 1 786 ? 9.327 -0.422 -15.592 1.00 31.27 786 CYS A N 1
ATOM 6171 C CA . CYS A 1 786 ? 10.430 -0.597 -14.655 1.00 31.27 786 CYS A CA 1
ATOM 6172 C C . CYS A 1 786 ? 10.565 0.624 -13.748 1.00 31.27 786 CYS A C 1
ATOM 6174 O O . CYS A 1 786 ? 10.357 1.752 -14.206 1.00 31.27 786 CYS A O 1
ATOM 6176 N N . ARG A 1 787 ? 11.019 0.412 -12.512 1.00 40.84 787 ARG A N 1
ATOM 6177 C CA . ARG A 1 787 ? 11.503 1.478 -11.631 1.00 40.84 787 ARG A CA 1
ATOM 6178 C C . ARG A 1 787 ? 13.003 1.679 -11.854 1.00 40.84 787 ARG A C 1
ATOM 6180 O O . ARG A 1 787 ? 13.760 0.714 -11.889 1.00 40.84 787 ARG A O 1
ATOM 6187 N N . LEU A 1 788 ? 13.410 2.932 -12.051 1.00 35.78 788 LEU A N 1
ATOM 6188 C CA . LEU A 1 788 ? 14.791 3.323 -12.346 1.00 35.78 788 LEU A CA 1
ATOM 6189 C C . LEU A 1 788 ? 15.432 3.925 -11.096 1.00 35.78 788 LEU A C 1
ATOM 6191 O O . LEU A 1 788 ? 14.997 4.984 -10.639 1.00 35.78 788 LEU A O 1
ATOM 6195 N N . ASP A 1 789 ? 16.477 3.288 -10.573 1.00 38.25 789 ASP A N 1
ATOM 6196 C CA . ASP A 1 789 ? 17.277 3.859 -9.492 1.00 38.25 789 ASP A CA 1
ATOM 6197 C C . ASP A 1 789 ? 18.362 4.795 -10.045 1.00 38.25 789 ASP A C 1
ATOM 6199 O O . ASP A 1 789 ? 19.210 4.423 -10.860 1.00 38.25 789 ASP A O 1
ATOM 6203 N N . GLY A 1 790 ? 18.315 6.049 -9.588 1.00 26.81 790 GLY A N 1
ATOM 6204 C CA . GLY A 1 790 ? 19.246 7.125 -9.941 1.00 26.81 790 GLY A CA 1
ATOM 6205 C C . GLY A 1 790 ? 20.154 7.558 -8.788 1.00 26.81 790 GLY A C 1
ATOM 6206 O O . GLY A 1 790 ? 20.588 8.709 -8.762 1.00 26.81 790 GLY A O 1
ATOM 6207 N N . ARG A 1 791 ? 20.418 6.697 -7.792 1.00 26.09 791 ARG A N 1
ATOM 6208 C CA . ARG A 1 791 ? 21.339 7.063 -6.704 1.00 26.09 791 ARG A CA 1
ATOM 6209 C C . ARG A 1 791 ? 22.773 7.099 -7.233 1.00 26.09 791 ARG A C 1
ATOM 6211 O O . ARG A 1 791 ? 23.367 6.063 -7.514 1.00 26.09 791 ARG A O 1
ATOM 6218 N N . HIS A 1 792 ? 23.352 8.296 -7.314 1.00 22.97 792 HIS A N 1
ATOM 6219 C CA . HIS A 1 792 ? 24.804 8.446 -7.310 1.00 22.97 792 HIS A CA 1
ATOM 6220 C C . HIS A 1 792 ? 25.358 7.807 -6.026 1.00 22.97 792 HIS A C 1
ATOM 6222 O O . HIS A 1 792 ? 24.863 8.134 -4.942 1.00 22.97 792 HIS A O 1
ATOM 6228 N N . PRO A 1 793 ? 26.388 6.945 -6.090 1.00 23.97 793 PRO A N 1
ATOM 6229 C CA . PRO A 1 793 ? 27.111 6.568 -4.892 1.00 23.97 793 PRO A CA 1
ATOM 6230 C C . PRO A 1 793 ? 27.811 7.828 -4.375 1.00 23.97 793 PRO A C 1
ATOM 6232 O O . PRO A 1 793 ? 28.787 8.293 -4.963 1.00 23.97 793 PRO A O 1
ATOM 6235 N N . GLN A 1 794 ? 27.331 8.397 -3.267 1.00 22.78 794 GLN A N 1
ATOM 6236 C CA . GLN A 1 794 ? 28.217 9.174 -2.408 1.00 22.78 794 GLN A CA 1
ATOM 6237 C C . GLN A 1 794 ? 29.202 8.179 -1.795 1.00 22.78 794 GLN A C 1
ATOM 6239 O O . GLN A 1 794 ? 29.002 7.657 -0.702 1.00 22.78 794 GLN A O 1
ATOM 6244 N N . ALA A 1 795 ? 30.257 7.873 -2.549 1.00 24.66 795 ALA A N 1
ATOM 6245 C CA . ALA A 1 795 ? 31.472 7.332 -1.984 1.00 24.66 795 ALA A CA 1
ATOM 6246 C C . ALA A 1 795 ? 31.995 8.393 -1.012 1.00 24.66 795 ALA A C 1
ATOM 6248 O O . ALA A 1 795 ? 32.519 9.429 -1.424 1.00 24.66 795 ALA A O 1
ATOM 6249 N N . GLY A 1 796 ? 31.783 8.161 0.283 1.00 24.81 796 GLY A N 1
ATOM 6250 C CA . GLY A 1 796 ? 32.476 8.882 1.334 1.00 24.81 796 GLY A CA 1
ATOM 6251 C C . GLY A 1 796 ? 33.967 8.632 1.166 1.00 24.81 796 GLY A C 1
ATOM 6252 O O . GLY A 1 796 ? 34.493 7.624 1.627 1.00 24.81 796 GLY A O 1
ATOM 6253 N N . VAL A 1 797 ? 34.644 9.538 0.466 1.00 25.20 797 VAL A N 1
ATOM 6254 C CA . VAL A 1 797 ? 36.096 9.645 0.510 1.00 25.20 797 VAL A CA 1
ATOM 6255 C C . VAL A 1 797 ? 36.420 10.185 1.895 1.00 25.20 797 VAL A C 1
ATOM 6257 O O . VAL A 1 797 ? 36.370 11.387 2.143 1.00 25.20 797 VAL A O 1
ATOM 6260 N N . SER A 1 798 ? 36.713 9.278 2.822 1.00 29.41 798 SER A N 1
ATOM 6261 C CA . SER A 1 798 ? 37.474 9.604 4.020 1.00 29.41 798 SER A CA 1
ATOM 6262 C C . SER A 1 798 ? 38.883 10.005 3.576 1.00 29.41 798 SER A C 1
ATOM 6264 O O . SER A 1 798 ? 39.746 9.152 3.367 1.00 29.41 798 SER A O 1
ATOM 6266 N N . GLY A 1 799 ? 39.084 11.301 3.356 1.00 28.41 799 GLY A N 1
ATOM 6267 C CA . GLY A 1 799 ? 40.395 11.931 3.263 1.00 28.41 799 GLY A CA 1
ATOM 6268 C C . GLY A 1 799 ? 40.728 12.572 4.608 1.00 28.41 799 GLY A C 1
ATOM 6269 O O . GLY A 1 799 ? 39.911 13.330 5.121 1.00 28.41 799 GLY A O 1
ATOM 6270 N N . SER A 1 800 ? 41.888 12.179 5.142 1.00 28.20 800 SER A N 1
ATOM 6271 C CA . SER A 1 800 ? 42.630 12.682 6.315 1.00 28.20 800 SER A CA 1
ATOM 6272 C C . SER A 1 800 ? 42.253 14.049 6.881 1.00 28.20 800 SER A C 1
ATOM 6274 O O . SER A 1 800 ? 42.250 15.017 6.084 1.00 28.20 800 SER A O 1
#

Foldseek 3Di:
DVVLLVVLPPDPDPVSVVVSVVVVVVVVLLVVLLVVLQVQLVVLQVVLVPDPDPVSSVVSNVSSVLSNDDSVPNDDALLSPLVVVVSVQVSVCVVVVQDRPQPAALVPVRVVRVCVCCVVVVDPLVRSLVSLLVSVVSQVVSVVVDDQDADAAHQNYNVVVVLDDPPHPPDDQDSSNVSNVVSQVVVCVVPVSHRHHHHDRDDPDDPDPDDPDDPDPDPPPPDDFPLADPLLVVLLVQLVPDAAAEAELLLVLLLVLCVVDPPPAQLQSLLLSLLSLLLPFAFDDDPSFLQGGFRSNGFNYFYDDVQAPLPLCLVCVPPQQPFPFNRHDDDPVVNVCSVPPRCVRSVVRHLLNLLLVVCVVVVNCCVAVPQPQKPLCQLNRWAQAQAFFQLQPFQQVQFLQRLLVLLVVVLVVADPVDPLCVVSNSLSSSSNSNSSSLLSSLQVNLVVLQVVLVVDPPPVSSVSSNVSSVLSNDPSRGRDQALSNSLNNCLSLQSSLSSSIQYAQHENAACLQRSVVRVVVCCVVVVDDLSRSLNNLLSSQSSQLRRFHDDRSVVCVVVGDRHNLYEHEYWFAALVGDTDDDPSRLSNLSSCLRSVGLPDAYEYEDEPPGDPVSVVSQVSSVVSPNPDHHYHYLVVQLVVVVVVPDDSSQSRRWGDTRDRHTDRHQAAQERQESIAHALVVLLVCQVVQQADPVVRDRNFHRLDDPVVQPDPVSSVVSSVNRVVVVLVSLLSSLVSSLVSCLRNPDRSSSLSRHPLSSPDPDPPDDDDDDDDDDDHDPSSHHYDSYDYDDDDPPPPPPDD

pLDDT: mean 86.39, std 20.35, range [22.78, 98.94]

Secondary structure (DSSP, 8-state):
-HHHHHHTTT---HHHHHHHHHHHHHHHHHHHHHHHHHHHHHHHHHHHHH--SHHHHHHHHHHHHHHHHHHHH--SSHHHHHHHHHHHHHHHHHHHTT-----TTHHHHTHHHHHHHHHTTSS-HHHHHHHHHHHHHHHHHHHHTS-SS-EEPP---HHHHTT--TT-TT----HHHHHHHHHHHHHHHH-TT--EE---------------PPPPP---TTPPPTT--HHHHHHHHHHHHPPPEEE-HHHHHHHHHHHH-TT--HHHHHHHHHHHHHHHS-----TT-SS---TTSSTTEEE--TTT--HHHHHHTTTTTT-SSS--B--HHHHHHIIIIIHHHHTTTSHHHHHHHHHHHTT-HIIIIIT-SEE--HHHHS-S------IIIIIHHHHHHHHHHHHHHHHHT--TTSHHHHHHHHHHHHHHHHHHHHHHHHHHHHHHHHHHHHH---HHHHHHHHHHHHHHHHTTTS---SHHHHHHHHHHHHHHHHHH-S------BSHHHHSHHHHHHHHHHTSS-HHHHHHHHHHHHHHHHH------HHHHHHSTTT----EEEEESB-TTSSB---HHHHHHHHHHHHH--S-SEEEEEE-TT--HHHHHHHHHHHHTSSSPPEEEEHHHHHHHHHHHT--HHHHHT-EEETTTEEE-TTT----SBS-EEESHHHHHHHHTTTEETTTTEE-S-----GGG--SHHHHHHHHHHHHHHHHHHHHHHHHHHHHHHHHH---HHHHHTSTTTTT---------SS--------SS---BS-EEE-----------

Sequence (800 aa):
MEDRARSIGSAVSRGALDEANQCRAMIYACNAVVNLAQKLADKAENLAAVESHPYRQAELRETAAILRKVPAQGAGSFKEACQAFYLFQLALHLENGSYAVSPGGFDKLLYGFYQHDITHGVLTPAQAYEIVECLWLKLSELSEVRAPCEQDGYPMFDAMLHGVSIDDPALVINELSAMLLAARRNLENINPALRIRLFGGQSVCHAQRYAAASPQPTPAAGQLMPGLTPRLQRLRDNYLDARPSVSIYRALAFTEVAKNNPGLPTILLRAKSFRAACESAPILIQPDELIVGHPCGKPRAGAFSPDIAWRWVKDELDTMSTRPQDPFEIAEEDKQIIREQIVPFWEGRSLDEICEAQYREAGVWSFSGETFVSDLSYHQINGGGDTCPGYDILLFTKGMNGIKADAQQRLNALSMENPEDIDKIYFYKAAIETCDGVMNYAKRIADKARELASQEHDPARRAELLTIAETNDNVPANPPQTLQEALQSIWTVESLFEVEENQTGLSLGRLDQYCYPMYQADIASGRLTQEQALEMMQAFIIKCAELMWMSSEQGAKYFAGYQPFINLTVGGQKRSGGDACNELTYLIMDAVRFVKVYQPSLACRIHNQSPQQYMEKIVEVVKAGMGFPACHFDDSHIKMMLRKGFDFEDARDYCLMGCVEPQKSGRIYQWTSTGYTQWPIAIEFVLNRGRMVLFDSYQGLDTGELHTLKTYEDFDRAVKEQVAHIVKLSAIGTVISQRVHRDVAPKPLMSLLVEGCMEKRSRRRRRRRDDQPRPGPDLLGSGDLCRLDGRHPQAGVSGS

InterPro domains:
  IPR004184 Pyruvate formate lyase domain [PF02901] (16-198)
  IPR004184 Pyruvate formate lyase domain [PF02901] (229-760)
  IPR004184 Pyruvate formate lyase domain [PS51554] (1-197)
  IPR004184 Pyruvate formate lyase domain [PS51554] (230-800)
  IPR051215 Glycyl Radical Enzyme [PTHR43641] (225-760)

Organism: Serratia rubidaea (NCBI:txid61652)